Protein AF-A0A1I0Y9H2-F1 (afdb_monomer)

Organism: NCBI:txid498292

Secondary structure (DSSP, 8-state):
-HHHHHHHHHHS-S-SS-S-TTSSSSSTT--EE-TT--EE-GGGGBTTTT--STTPPPP---TT-SEEEEE-TTSSS--TT-HHHHHHHHHHHHHHHHHHHHEE-GGGSTT----EEEEEEEGGG-SSS--TTTTTS--EEEEE-B--PPP--SS-BPEE--HHHHHHHHSS-TTTT-TTS----S---SS---B-SEEEEE--S-TT--EE--TTSPPPTTSEEHHHHHHHHHHHHTT-S--B-TTSSBSSTTT--EETTGGGEE-TTS-BSEEE-STT-TTSSEEE-TTS-GGGSSTT--SGGGB-SS------GGG--EEESSSEEEB---SSB-TTTTTTSB-STTSSSS-----TTS-TTBS---TT----S--HHHHHHHHHHT-EE-SEES-GGGT--EE-----B----B----BSB-TTT-SBSSEEETTS-EEE--TTSSSB--TT-TT--TTTGGGEEEEEEEE---B-TT-TT-B-SPPPEES-S-EETT--EEEE-SS-EEEEEEEEEEETTT--B---EEEEEEEE--TT------TT-SSTTTT---BSS---SSS-GGGBTTEEE-TT---EEEETT-SSTTS-SSB-SS-B-PPGGG--SEEEEEEEEEEEEE-TTS-EEEEE-EEEEE-SSPPPTT-EEEEEEEEEE-GGG-SEEE--EEEEESSPPPTTS-SS----S-GGGEEE-SS-------SSSSS-S-EEEEEEEE--SS----EEEEES-SS--EEE-PPPP--SSS----GGGS-TTTTTEEEEEEEEEEEEE-PPPEE---SEEETT-EES-GGGGEES--SSEEEEETTEEEETTEEEEEHHHH-SEEEEEEEEE-STT-EEEEEEEEEE----BPPP-PPP--EETT---PPPPSB-TTS-BEEESS---SSS-EEEEEEEPTTS-B--EEEEE-EEPPBPP--PPPPPEETT---PPPPSB-TTS-BEEESS---SSS-EEEEEEEPTTS-B--EEEEE-EE-TT-TTT----B--EEE-SPB-SSPEEEEBSSEEEE-TT-EEPTT--EEEEESSEEEPPTT-EE-TT--EEEEE---------------------EEES-SBSSEEEEE-SSS-EEEEEEEETTS-EEEEES---BSEEEEE-TTSPSEEEEEEEEETTS-EEEEEEEE-

Sequence (1172 aa):
MKNLYIFLLLLIGVVGFGQNTKEIDSIKTNTLFDHYGNKYNPADIKINKNVNSANNRGALLCSTSMFNLYFDAGSGMEILGNTTHDARREVVCQVFQDLTNFINSPLKNPSNTAKVNIWIRNINNVTGFPTPAETSNVLGLASSFYSIAGSPYNFTGPIADGEIWKTINSGRDSYTSTLYLASPEIDGSILESGFYHGMMAFNFDNLSNNWHTNLGTNAPLDSLDLYSVVLHEVTHALGFVSLINHDGTSKLTGKRAYSRYDRFLKDTNDNFLIDDNDHSCSMYNYKFNINSNVNSLHPGCGLPNGVFNGNTDHTICGNAIQYVGRSTVPVYTPVCYENGSSLSHFEDEVYPTCNPANNNNYFVMSNAIGSASTKRFLKTEERNVLLDIGYSVNMTYGNAAQNSYIDYNSTFVNNNIVAGINDGLNSVNQTFDFSGDLNQNILITGILLNDFTNLNSSDFNTNDIQNLRFECLEELVNYNYNNLNDYVGTAGVLSTTSGDSNTNITYQSNSPGMHLLRYVPYNFITQQRGNLTYIYVHVNDNTNCAIVPPNNNLVYNGDFEQYSLVPSNLSQINRACGWKQVGFASPDYFHNQAPISRVDIPCNELGYQDVKNGIGNSYAGMMNISEYYTFYYGGLLPYDETISTKLVTSLLPNTTYQLCFDVSLAEGASLFAMKFQAYLSQSEIPATYSVGNIPITNPSMLFTNSSFSTTADDGSDLTNGWERVSFTFTTGAISGEQYLYIGGLKDVQYIQRTPGASLPGCSNVNYNVSGPNFNKAAYYYVDNVSLIPYTQPILNLPNQVCSTTIISNLNNYLVPAMSDGTFSGQGVVNNGGVYSFDATIAGIGSHTISYSNNSGCGTLVSDVITVVNATGVIPEFDGYGIICSGETLPPLPTTSNNGITGLWDLELSNTITQTYTFTPTDGQCATPYTMTIIVDPKVVPTFTPIVPICFEGVLNPLPTTSNNGITGTWLTALNNTATTTYTFAPSIGFCATNATITIEVLLENDPACNNSCVGDLTLSDPEFATPVTHQVQDWILTNDTYTVSSGQDVNMTAGNFIHLKPNSHIKSGSVFLAKIQSCVTAKIAVQEAEYIQNNGVVVYPNPTNELVTI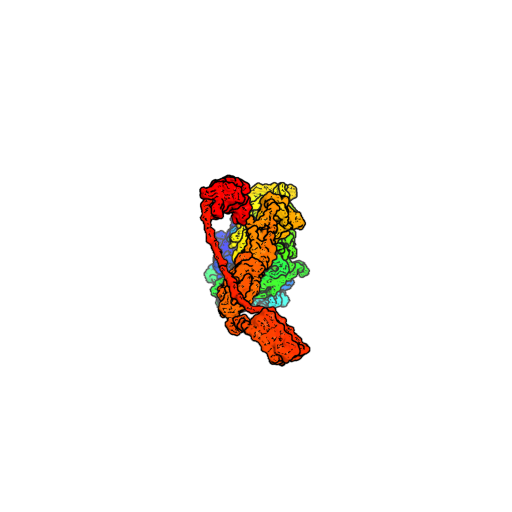SSENAMIRSMIISSMEGKTVYESNIINAKSHQLNISNYKVGMYMLVVKTADGKITYQKLIKN

Foldseek 3Di:
DVVVVVVVCVVVPDDPPPPDPPFPVQFPLQWKAWLLQDTDGQLRQKQCNPVPDPPFDDFDPLDLFLATEHEDPVQQQRDDPDVRNVLLVVLLSQLRVLVRQWFDFLSNDPVQPHGAYEYRYAPVPDPPPDDPVLLQPDFKAKTFIWRDTFDLDDFKAFAIDQQNQQCRHLVHRQCFQPLPQLDPPDDPDDDDGDGHRMYMHGHPVNPQAAADRALQDFFDQSHFDSNLVSNQRVLVHLQLFWQQDLQRAGSNPRRRYTHLQQQQKAWLVRHRQWDDPDPQAPGIGIGGDVVPPSCLLQVQQPDVSQADSDDPLDDDLSSFIWRHFPDTFGADRYNGHHSRGGRSATRQQQPPHHDGDSRQQAASRHPDGHGSNRRLEGDPVSVRSSLSSFTFTDQWGGDPSRVNIDGVVDDGDNGHQFAAHAAQADSQQRHGPWEDAAQDWTKDAQRRVSGGGPPDDPPDDPCQLQQKKKAQWFWDAGADSVDSVPGDADGWDWPDRMTGNVDIITTHGNDFAKIKIWIWMAGNPNRHIHDIYIYIHGYDQCVQVDQDAPDQFQDRCQQLQGFSDADADFQPQSRRHQKDWAAPFRKGKAFCVHPDQQRHPQFHQQAGFHRAVNDGTMFIKWKWFAFFFQDPHGDGDTAKIKMKGFTPFWDDAQFKKKWKWKKAWGLLQQQKFWWKKKAFALDDFRSSDDGAATDPPDVLRIDTAPDTQHFHDQVPDPRRRIDMDMDMDTHHNDTGTTMMMIIRYHPMDMDGDDGHDHDPDHPYDNLCPDDPRSVGMIMMIMRLIGMHGDDQKAQADDQEAELADKAFASLVRIVVRDQQKDKDKFQWDDDPSGIMGHSPRNDAAKMKMWIWGDHRNIDTYIDIYGYDHLPADEFAADADEEEEAPDDDDDDDQAGPVGFGFDKDDDDHQHAWDKIKTDTDPRPSYDIDIYIYHYHYAAEFAADADAAAEAVGADADDDQAGPVGFGFDWPDDDDQHAWDKIKTDTDPPRSYDIDIYIHGYHYCPDPVNDDDAAAEEEAEDEADDAEEEHGHEAEYHYDLCHEYDAQHEYEYEYQHYYDYDHNNYDDHNYHYHYDHDHDDDDDDDDDDDDDDDADAKDKPPAADQWKIKIFGDPFFWQKKFKAAPVRHTPDIDRGPRGRMDMDTCNVPDFAKIWMWTAGPVGGIHIDIGGHD

pLDDT: mean 77.82, std 16.36, range [23.02, 96.88]

Solvent-accessible surface area (backbone atoms only — not comparable to full-atom values): 64725 Å² total; per-residue (Å²): 122,77,74,58,60,61,54,57,55,62,77,72,53,86,60,99,70,75,61,77,91,69,52,61,84,55,68,53,45,72,46,33,25,39,64,82,30,40,80,36,46,72,72,77,44,32,72,65,79,75,81,82,55,103,75,77,70,78,72,64,76,53,77,93,38,42,50,45,54,38,62,35,87,78,31,65,46,51,50,86,90,35,73,67,17,45,38,48,44,52,35,53,38,47,52,49,39,28,47,40,70,18,46,60,40,44,34,71,42,91,87,42,85,40,54,45,29,35,39,33,28,28,46,92,74,52,76,81,65,76,56,85,80,61,60,69,82,47,64,62,48,33,28,19,28,31,71,52,58,62,46,76,51,95,76,29,10,37,54,47,56,30,33,37,46,45,20,46,47,33,31,42,49,62,68,50,34,41,90,85,73,64,71,78,72,88,64,94,68,82,87,85,80,57,57,48,22,25,38,36,25,36,44,74,81,49,81,84,62,44,73,32,55,58,52,74,53,79,32,54,76,84,16,36,27,46,51,21,51,54,52,32,28,50,41,30,23,63,45,54,36,41,20,62,38,69,80,48,45,34,29,40,74,83,32,45,26,34,24,61,45,36,67,31,29,21,43,78,84,75,44,45,43,45,36,79,56,63,93,82,34,97,56,40,45,30,27,57,23,79,83,52,54,52,56,58,51,15,56,79,38,89,47,80,86,27,50,41,100,66,83,84,91,56,54,58,58,92,51,27,30,30,36,58,64,88,40,78,46,48,23,27,28,28,41,34,22,24,93,92,37,46,66,41,15,41,34,30,42,40,50,100,50,77,62,84,68,84,37,52,67,67,56,40,50,28,82,50,81,48,56,27,43,66,35,46,52,76,45,75,56,59,52,29,50,45,45,66,61,35,48,20,42,55,38,48,38,53,40,75,80,43,70,18,51,47,74,70,88,47,79,71,48,86,50,52,56,34,18,45,59,37,33,32,35,41,76,77,33,74,44,60,75,23,56,42,45,53,68,35,78,26,68,43,71,62,92,53,78,71,22,54,30,66,86,82,51,98,78,69,53,82,64,58,61,75,32,35,31,41,39,56,42,46,71,65,60,53,65,42,92,91,38,94,84,53,74,71,70,75,78,55,50,61,75,56,40,58,47,45,70,83,52,74,38,35,40,29,32,86,58,55,44,60,44,48,32,34,32,34,39,28,32,72,85,79,69,41,64,25,39,78,24,41,36,39,35,39,26,39,63,48,85,60,40,73,94,68,63,59,89,76,32,28,37,49,53,28,52,36,73,38,35,50,50,82,38,79,50,78,52,32,27,66,26,27,32,70,35,32,58,47,34,75,26,59,26,25,28,32,22,59,74,28,90,41,69,60,26,21,53,38,40,17,45,52,32,69,55,62,47,69,94,77,51,80,54,36,31,37,33,31,54,30,37,78,59,55,44,74,49,103,73,74,53,75,42,45,40,17,18,28,48,32,35,58,36,78,56,54,46,57,49,68,36,40,33,34,41,21,32,32,34,28,30,23,33,24,27,23,42,30,31,37,29,52,27,38,39,54,29,66,61,83,82,68,40,53,38,63,39,23,59,56,89,75,86,55,69,89,43,52,47,66,48,94,56,63,60,70,42,43,48,62,84,82,67,101,71,70,27,64,42,78,50,76,47,76,52,65,40,44,88,73,54,48,36,29,29,43,37,43,30,40,42,61,91,66,49,68,46,80,53,79,54,43,61,86,64,95,80,52,86,59,58,55,37,73,77,72,49,96,80,46,70,47,28,26,27,34,39,40,35,49,33,24,35,31,80,45,74,84,63,41,55,60,66,62,61,43,37,29,38,77,41,65,47,78,49,53,55,81,32,29,43,73,66,70,90,75,56,47,75,45,44,72,24,52,45,77,60,95,85,44,38,24,36,32,24,66,70,44,38,79,45,76,36,63,38,33,43,41,30,73,66,66,71,47,48,80,41,67,37,61,38,28,25,37,82,59,73,64,43,72,63,39,73,87,80,68,67,80,42,40,45,71,50,93,75,81,82,81,77,51,52,27,84,77,70,50,43,36,48,68,76,65,86,91,67,43,65,52,60,47,74,41,41,38,41,54,46,88,58,68,47,49,46,71,37,78,51,65,42,44,35,45,74,71,41,74,55,40,74,85,88,62,76,71,38,41,50,75,36,92,78,66,81,77,77,50,51,28,81,77,69,48,43,37,47,67,80,52,82,94,68,38,76,47,62,43,76,39,42,37,41,53,47,90,91,64,41,54,43,68,32,75,52,64,41,47,38,41,56,78,86,35,70,92,67,57,75,83,78,39,69,65,46,74,43,65,71,60,50,85,60,77,70,47,74,49,66,26,53,39,33,38,36,44,30,64,68,17,32,36,37,65,58,32,35,41,37,40,36,10,39,67,46,75,48,80,36,72,67,46,39,77,33,74,77,39,54,78,45,80,45,72,51,84,90,92,93,93,94,94,77,97,96,93,95,94,94,93,92,80,67,81,71,49,68,45,57,64,63,31,57,39,64,36,32,43,37,30,88,86,43,36,34,29,30,40,38,33,17,40,81,88,64,52,74,76,44,76,47,79,78,66,75,32,44,59,52,76,47,82,47,55,92,51,73,71,45,61,30,42,34,40,38,31,32,70,85,70,50,62,29,80,48,83,43,39,36,89

Mean predicted aligned error: 21.11 Å

Nearest PDB structures (foldseek):
  8gl6-assembly1_D  TM=8.569E-01  e=9.978E-05  Flavobacterium johnsoniae
  8gln-assembly1_D  TM=8.082E-01  e=3.542E-04  Flavobacterium johnsoniae
  5uwv-assembly1_B  TM=6.103E-01  e=9.869E-01  Mycobacteroides abscessus ATCC 19977
  5uwv-assembly3_D  TM=2.972E-01  e=6.352E-01  Mycobacteroides abscessus ATCC 19977
  5uwv-assembly4_E  TM=2.627E-01  e=7.493E-01  Mycobacteroides abscessus ATCC 19977

InterPro domains:
  IPR014755 Copper resistance protein CopC/internalin, immunoglobulin-like [G3DSA:2.60.40.1220] (924-1002)
  IPR026444 Secretion system, C-terminal sorting domain [PF18962] (1099-1171)
  IPR026444 Secretion system, C-terminal sorting domain [TIGR04183] (1099-1172)
  IPR055015 3-coathanger stack domain [NF045639] (1042-1079)

Radius of gyration: 63.35 Å; Cα contacts (8 Å, |Δi|>4): 2720; chains: 1; bounding box: 145×132×160 Å

Structure (mmCIF, N/CA/C/O backbone):
data_AF-A0A1I0Y9H2-F1
#
_entry.id   AF-A0A1I0Y9H2-F1
#
loop_
_atom_site.group_PDB
_atom_site.id
_atom_site.type_symbol
_atom_site.label_atom_id
_atom_site.label_alt_id
_atom_site.label_comp_id
_atom_site.label_asym_id
_atom_site.label_entity_id
_atom_site.label_seq_id
_atom_site.pdbx_PDB_ins_code
_atom_site.Cartn_x
_atom_site.Cartn_y
_atom_site.Cartn_z
_atom_site.occupancy
_atom_site.B_iso_or_equiv
_atom_site.auth_seq_id
_atom_site.auth_comp_id
_atom_site.auth_asym_id
_atom_site.auth_atom_id
_atom_site.pdbx_PDB_model_num
ATOM 1 N N . MET A 1 1 ? -18.258 42.999 -5.591 1.00 30.33 1 MET A N 1
ATOM 2 C CA . MET A 1 1 ? -17.475 42.434 -4.466 1.00 30.33 1 MET A CA 1
ATOM 3 C C . MET A 1 1 ? -18.118 41.233 -3.757 1.00 30.33 1 MET A C 1
ATOM 5 O O . MET A 1 1 ? -17.348 40.418 -3.280 1.00 30.33 1 MET A O 1
ATOM 9 N N . LYS A 1 2 ? -19.451 41.028 -3.704 1.00 24.14 2 LYS A N 1
ATOM 10 C CA . LYS A 1 2 ? -20.002 39.795 -3.079 1.00 24.14 2 LYS A CA 1
ATOM 11 C C . LYS A 1 2 ? -19.794 38.500 -3.890 1.00 24.14 2 LYS A C 1
ATOM 13 O O . LYS A 1 2 ? -19.572 37.459 -3.290 1.00 24.14 2 LYS A O 1
ATOM 18 N N . ASN A 1 3 ? -19.783 38.561 -5.223 1.00 24.56 3 ASN A N 1
ATOM 19 C CA . ASN A 1 3 ? -19.698 37.354 -6.066 1.00 24.56 3 ASN A CA 1
ATOM 20 C C . ASN A 1 3 ? -18.288 36.727 -6.141 1.00 24.56 3 ASN A C 1
ATOM 22 O O . ASN A 1 3 ? -18.166 35.584 -6.559 1.00 24.56 3 ASN A O 1
ATOM 26 N N . LEU A 1 4 ? -17.233 37.445 -5.730 1.00 27.09 4 LEU A N 1
ATOM 27 C CA . LEU A 1 4 ? -15.848 36.954 -5.816 1.00 27.09 4 LEU A CA 1
ATOM 28 C C . LEU A 1 4 ? -15.483 36.010 -4.651 1.00 27.09 4 LEU A C 1
ATOM 30 O O . LEU A 1 4 ? -14.717 35.072 -4.831 1.00 27.09 4 LEU A O 1
ATOM 34 N N . TYR A 1 5 ? -16.088 36.213 -3.475 1.00 25.50 5 TYR A N 1
ATOM 35 C CA . TYR A 1 5 ? -15.866 35.366 -2.293 1.00 25.50 5 TYR A CA 1
ATOM 36 C C . TYR A 1 5 ? -16.458 33.955 -2.426 1.00 25.50 5 TYR A C 1
ATOM 38 O O . TYR A 1 5 ? -15.950 33.024 -1.812 1.00 25.50 5 TYR A O 1
ATOM 46 N N . ILE A 1 6 ? -17.503 33.784 -3.243 1.00 26.69 6 ILE A N 1
ATOM 47 C CA . ILE A 1 6 ? -18.096 32.464 -3.518 1.00 26.69 6 ILE A CA 1
ATOM 48 C C . ILE A 1 6 ? -17.189 31.651 -4.455 1.00 26.69 6 ILE A C 1
ATOM 50 O O . ILE A 1 6 ? -17.055 30.447 -4.272 1.00 26.69 6 ILE A O 1
ATOM 54 N N . PHE A 1 7 ? -16.509 32.306 -5.403 1.00 27.12 7 PHE A N 1
ATOM 55 C CA . PHE A 1 7 ? -15.565 31.645 -6.311 1.00 27.12 7 PHE A CA 1
ATOM 56 C C . PHE A 1 7 ? -14.335 31.089 -5.579 1.00 27.12 7 PHE A C 1
ATOM 58 O O . PHE A 1 7 ? -13.914 29.970 -5.850 1.00 27.12 7 PHE A O 1
ATOM 65 N N . LEU A 1 8 ? -13.785 31.826 -4.606 1.00 27.67 8 LEU A N 1
ATOM 66 C CA . LEU A 1 8 ? -12.583 31.383 -3.888 1.00 27.67 8 LEU A CA 1
ATOM 67 C C . LEU A 1 8 ? -12.854 30.208 -2.927 1.00 27.67 8 LEU A C 1
ATOM 69 O O . LEU A 1 8 ? -12.005 29.336 -2.772 1.00 27.67 8 LEU A O 1
ATOM 73 N N . LEU A 1 9 ? -14.059 30.132 -2.349 1.00 24.97 9 LEU A N 1
ATOM 74 C CA . LEU A 1 9 ? -14.519 28.970 -1.572 1.00 24.97 9 LEU A CA 1
ATOM 75 C C . LEU A 1 9 ? -14.796 27.723 -2.434 1.00 24.97 9 LEU A C 1
ATOM 77 O O . LEU A 1 9 ? -14.899 26.630 -1.888 1.00 24.97 9 LEU A O 1
ATOM 81 N N . LEU A 1 10 ? -14.891 27.874 -3.760 1.00 26.34 10 LEU A N 1
ATOM 82 C CA . LEU A 1 10 ? -15.043 26.773 -4.717 1.00 26.34 10 LEU A CA 1
ATOM 83 C C . LEU A 1 10 ? -13.704 26.238 -5.255 1.00 26.34 10 LEU A C 1
ATOM 85 O O . LEU A 1 10 ? -13.666 25.092 -5.688 1.00 26.34 10 LEU A O 1
ATOM 89 N N . LEU A 1 11 ? -12.607 27.006 -5.184 1.00 30.03 11 LEU A N 1
ATOM 90 C CA . LEU A 1 11 ? -11.254 26.508 -5.503 1.00 30.03 11 LEU A CA 1
ATOM 91 C C . LEU A 1 11 ? -10.551 25.823 -4.317 1.00 30.03 11 LEU A C 1
ATOM 93 O O . LEU A 1 11 ? -9.590 25.096 -4.526 1.00 30.03 11 LEU A O 1
ATOM 97 N N . ILE A 1 12 ? -11.019 26.035 -3.083 1.00 28.78 12 ILE A N 1
ATOM 98 C CA . ILE A 1 12 ? -10.488 25.388 -1.860 1.00 28.78 12 ILE A CA 1
ATOM 99 C C . ILE A 1 12 ? -11.587 24.510 -1.210 1.00 28.78 12 ILE A C 1
ATOM 101 O O . ILE A 1 12 ? -11.584 24.210 -0.016 1.00 28.78 12 ILE A O 1
ATOM 105 N N . GLY A 1 13 ? -12.585 24.119 -2.007 1.00 23.02 13 GLY A N 1
ATOM 106 C CA . GLY A 1 13 ? -13.769 23.386 -1.572 1.00 23.02 13 GLY A CA 1
ATOM 107 C C . GLY A 1 13 ? -13.569 21.872 -1.561 1.00 23.02 13 GLY A C 1
ATOM 108 O O . GLY A 1 13 ? -13.951 21.211 -2.517 1.00 23.02 13 GLY A O 1
ATOM 109 N N . VAL A 1 14 ? -13.026 21.344 -0.459 1.00 31.78 14 VAL A N 1
ATOM 110 C CA . VAL A 1 14 ? -13.197 19.957 0.033 1.00 31.78 14 VAL A CA 1
ATOM 111 C C . VAL A 1 14 ? -13.258 18.864 -1.052 1.00 31.78 14 VAL A C 1
ATOM 113 O O . VAL A 1 14 ? -14.331 18.336 -1.311 1.00 31.78 14 VAL A O 1
ATOM 116 N N . VAL A 1 15 ? -12.113 18.446 -1.610 1.00 30.62 15 VAL A N 1
ATOM 117 C CA . VAL A 1 15 ? -11.895 17.051 -2.066 1.00 30.62 15 VAL A CA 1
ATOM 118 C C . VAL A 1 15 ? -10.402 16.735 -2.265 1.00 30.62 15 VAL A C 1
ATOM 120 O O . VAL A 1 15 ? -9.855 16.916 -3.344 1.00 30.62 15 VAL A O 1
ATOM 123 N N . GLY A 1 16 ? -9.771 16.141 -1.245 1.00 31.62 16 GLY A N 1
ATOM 124 C CA . GLY A 1 16 ? -8.694 15.155 -1.468 1.00 31.62 16 GLY A CA 1
ATOM 125 C C . GLY A 1 16 ? -9.247 13.778 -1.880 1.00 31.62 16 GLY A C 1
ATOM 126 O O . GLY A 1 16 ? -8.521 12.917 -2.354 1.00 31.62 16 GLY A O 1
ATOM 127 N N . PHE A 1 17 ? -10.565 13.595 -1.746 1.00 33.25 17 PHE A N 1
ATOM 128 C CA . PHE A 1 17 ? -11.325 12.404 -2.127 1.00 33.25 17 PHE A CA 1
ATOM 129 C C . PHE A 1 17 ? -12.208 12.696 -3.354 1.00 33.25 17 PHE A C 1
ATOM 131 O O . PHE A 1 17 ? -13.411 12.459 -3.350 1.00 33.25 17 PHE A O 1
ATOM 138 N N . GLY A 1 18 ? -11.604 13.260 -4.408 1.00 28.61 18 GLY A N 1
ATOM 139 C CA . GLY A 1 18 ? -12.262 13.721 -5.647 1.00 28.61 18 GLY A CA 1
ATOM 140 C C . GLY A 1 18 ? -12.758 12.626 -6.601 1.00 28.61 18 GLY A C 1
ATOM 141 O O . GLY A 1 18 ? -12.977 12.897 -7.785 1.00 28.61 18 GLY A O 1
ATOM 142 N N . GLN A 1 19 ? -12.907 11.396 -6.110 1.00 36.88 19 GLN A N 1
ATOM 143 C CA . GLN A 1 19 ? -13.493 10.278 -6.850 1.00 36.88 19 GLN A CA 1
ATOM 144 C C . GLN A 1 19 ? -15.019 10.248 -6.636 1.00 36.88 19 GLN A C 1
ATOM 146 O O . GLN A 1 19 ? -15.549 10.967 -5.789 1.00 36.88 19 GLN A O 1
ATOM 151 N N . ASN A 1 20 ? -15.752 9.498 -7.465 1.00 28.25 20 ASN A N 1
ATOM 152 C CA . ASN A 1 20 ? -17.211 9.637 -7.584 1.00 28.25 20 ASN A CA 1
ATOM 153 C C . ASN A 1 20 ? -17.948 9.526 -6.235 1.00 28.25 20 ASN A C 1
ATOM 155 O O . ASN A 1 20 ? -17.815 8.541 -5.512 1.00 28.25 20 ASN A O 1
ATOM 159 N N . THR A 1 21 ? -18.809 10.503 -5.936 1.00 31.66 21 THR A N 1
ATOM 160 C CA . THR A 1 21 ? -19.547 10.639 -4.665 1.00 31.66 21 THR A CA 1
ATOM 161 C C . THR A 1 21 ? -20.728 9.664 -4.517 1.00 31.66 21 THR A C 1
ATOM 163 O O . THR A 1 21 ? -21.826 10.038 -4.112 1.00 31.66 21 THR A O 1
ATOM 166 N N . LYS A 1 22 ? -20.503 8.382 -4.829 1.00 32.66 22 LYS A N 1
ATOM 167 C CA . LYS A 1 22 ? -21.394 7.260 -4.489 1.00 32.66 22 LYS A CA 1
ATOM 168 C C . LYS A 1 22 ? -20.912 6.438 -3.289 1.00 32.66 22 LYS A C 1
ATOM 170 O O . LYS A 1 22 ? -21.747 5.853 -2.606 1.00 32.66 22 LYS A O 1
ATOM 175 N N . GLU A 1 23 ? -19.608 6.414 -3.009 1.00 34.34 23 GLU A N 1
ATOM 176 C CA . GLU A 1 23 ? -18.981 5.444 -2.088 1.00 34.34 23 GLU A CA 1
ATOM 177 C C . GLU A 1 23 ? -18.262 6.095 -0.883 1.00 34.34 23 GLU A C 1
ATOM 179 O O . GLU A 1 23 ? -17.277 5.575 -0.370 1.00 34.34 23 GLU A O 1
ATOM 184 N N . ILE A 1 24 ? -18.794 7.224 -0.384 1.00 35.00 24 ILE A N 1
ATOM 185 C CA . ILE A 1 24 ? -18.450 7.786 0.947 1.00 35.00 24 ILE A CA 1
ATOM 186 C C . ILE A 1 24 ? -19.711 8.060 1.795 1.00 35.00 24 ILE A C 1
ATOM 188 O O . ILE A 1 24 ? -19.729 7.753 2.985 1.00 35.00 24 ILE A O 1
ATOM 192 N N . ASP A 1 25 ? -20.805 8.553 1.196 1.00 32.34 25 ASP A N 1
ATOM 193 C CA . ASP A 1 25 ? -22.101 8.765 1.885 1.00 32.34 25 ASP A CA 1
ATOM 194 C C . ASP A 1 25 ? -22.814 7.460 2.304 1.00 32.34 25 ASP A C 1
ATOM 196 O O . ASP A 1 25 ? -23.764 7.469 3.099 1.00 32.34 25 ASP A O 1
ATOM 200 N N . SER A 1 26 ? -22.399 6.328 1.736 1.00 34.19 26 SER A N 1
ATOM 201 C CA . SER A 1 26 ? -23.016 5.017 1.928 1.00 34.19 26 SER A CA 1
ATOM 202 C C . SER A 1 26 ? -22.522 4.327 3.209 1.00 34.19 26 SER A C 1
ATOM 204 O O . SER A 1 26 ? -23.343 3.906 4.034 1.00 34.19 26 SER A O 1
ATOM 206 N N . ILE A 1 27 ? -21.204 4.324 3.439 1.00 41.66 27 ILE A N 1
ATOM 207 C CA . ILE A 1 27 ? -20.545 3.741 4.616 1.00 41.66 27 ILE A CA 1
ATOM 208 C C . ILE A 1 27 ? -20.723 4.680 5.820 1.00 41.66 27 ILE A C 1
ATOM 210 O O . ILE A 1 27 ? -19.871 5.485 6.188 1.00 41.66 27 ILE A O 1
ATOM 214 N N . LYS A 1 28 ? -21.896 4.584 6.453 1.00 44.81 28 LYS A N 1
ATOM 215 C CA . LYS A 1 28 ? -22.359 5.467 7.540 1.00 44.81 28 LYS A CA 1
ATOM 216 C C . LYS A 1 28 ? -21.713 5.167 8.901 1.00 44.81 28 LYS A C 1
ATOM 218 O O . LYS A 1 28 ? -22.410 4.953 9.897 1.00 44.81 28 LYS A O 1
ATOM 223 N N . THR A 1 29 ? -20.384 5.182 8.960 1.00 49.53 29 THR A N 1
ATOM 224 C CA . THR A 1 29 ? -19.590 5.293 10.201 1.00 49.53 29 THR A CA 1
ATOM 225 C C . THR A 1 29 ? -19.601 6.710 10.782 1.00 49.53 29 THR A C 1
ATOM 227 O O . THR A 1 29 ? -19.331 6.899 11.960 1.00 49.53 29 THR A O 1
ATOM 230 N N . ASN A 1 30 ? -19.976 7.707 9.977 1.00 51.22 30 ASN A N 1
ATOM 231 C CA . ASN A 1 30 ? -19.752 9.142 10.218 1.00 51.22 30 ASN A CA 1
ATOM 232 C C . ASN A 1 30 ? -20.707 9.764 11.262 1.00 51.22 30 ASN A C 1
ATOM 234 O O . ASN A 1 30 ? -20.853 10.982 11.334 1.00 51.22 30 ASN A O 1
ATOM 238 N N . THR A 1 31 ? -21.393 8.935 12.049 1.00 68.25 31 THR A N 1
ATOM 239 C CA . THR A 1 31 ? -22.280 9.350 13.137 1.00 68.25 31 THR A CA 1
ATOM 240 C C . THR A 1 31 ? -21.875 8.604 14.395 1.00 68.25 31 THR A C 1
ATOM 242 O O . THR A 1 31 ? -22.073 7.392 14.495 1.00 68.25 31 THR A O 1
ATOM 245 N N . LEU A 1 32 ? -21.325 9.356 15.339 1.00 83.12 32 LEU A N 1
ATOM 246 C CA . LEU A 1 32 ? -21.058 8.923 16.701 1.00 83.12 32 LEU A CA 1
ATOM 247 C C . LEU A 1 32 ? -22.337 9.058 17.526 1.00 83.12 32 LEU A C 1
ATOM 249 O O . LEU A 1 32 ? -23.203 9.882 17.217 1.00 83.12 32 LEU A O 1
ATOM 253 N N . PHE A 1 33 ? -22.448 8.257 18.577 1.00 88.06 33 PHE A N 1
ATOM 254 C CA . PHE A 1 33 ? -23.589 8.280 19.488 1.00 88.06 33 PHE A CA 1
ATOM 255 C C . PHE A 1 33 ? -23.117 8.407 20.937 1.00 88.06 33 PHE A C 1
ATOM 257 O O . PHE A 1 33 ? -22.049 7.894 21.261 1.00 88.06 33 PHE A O 1
ATOM 264 N N . ASP A 1 34 ? -23.906 9.039 21.804 1.00 91.19 34 ASP A N 1
ATOM 265 C CA . ASP A 1 34 ? -23.830 8.798 23.254 1.00 91.19 34 ASP A CA 1
ATOM 266 C C . ASP A 1 34 ? -24.684 7.569 23.646 1.00 91.19 34 ASP A C 1
ATOM 268 O O . ASP A 1 34 ? -25.374 6.986 22.802 1.00 91.19 34 ASP A O 1
ATOM 272 N N . HIS A 1 35 ? -24.664 7.151 24.917 1.00 89.12 35 HIS A N 1
ATOM 273 C CA . HIS A 1 35 ? -25.456 5.998 25.372 1.00 89.12 35 HIS A CA 1
ATOM 274 C C . HIS A 1 35 ? -26.970 6.258 25.410 1.00 89.12 35 HIS A C 1
ATOM 276 O O . HIS A 1 35 ? -27.746 5.305 25.485 1.00 89.12 35 HIS A O 1
ATOM 282 N N . TYR A 1 36 ? -27.408 7.518 25.340 1.00 85.69 36 TYR A N 1
ATOM 283 C CA . TYR A 1 36 ? -28.820 7.884 25.197 1.00 85.69 36 TYR A CA 1
ATOM 284 C C . TYR A 1 36 ? -29.304 7.782 23.739 1.00 85.69 36 TYR A C 1
ATOM 286 O O . TYR A 1 36 ? -30.509 7.789 23.494 1.00 85.69 36 TYR A O 1
ATOM 294 N N . GLY A 1 37 ? -28.388 7.647 22.772 1.00 86.25 37 GLY A N 1
ATOM 295 C CA . GLY A 1 37 ? -28.688 7.558 21.343 1.00 86.25 37 GLY A CA 1
ATOM 296 C C . GLY A 1 37 ? -28.624 8.892 20.590 1.00 86.25 37 GLY A C 1
ATOM 297 O O . GLY A 1 37 ? -28.976 8.933 19.404 1.00 86.25 37 GLY A O 1
ATOM 298 N N . ASN A 1 38 ? -28.170 9.970 21.236 1.00 86.00 38 ASN A N 1
ATOM 299 C CA . ASN A 1 38 ? -28.002 11.281 20.613 1.00 86.00 38 ASN A CA 1
ATOM 300 C C . ASN A 1 38 ? -26.871 11.236 19.585 1.00 86.00 38 ASN A C 1
ATOM 302 O O . ASN A 1 38 ? -25.821 10.643 19.824 1.00 86.00 38 ASN A O 1
ATOM 306 N N . LYS A 1 39 ? -27.094 11.859 18.425 1.00 85.88 39 LYS A N 1
ATOM 307 C CA . LYS A 1 39 ? -26.207 11.763 17.259 1.00 85.88 39 LYS A CA 1
ATOM 308 C C . LYS A 1 39 ? -25.243 12.941 17.191 1.00 85.88 39 LYS A C 1
ATOM 310 O O . LYS A 1 39 ? -25.677 14.090 17.169 1.00 85.88 39 LYS A O 1
ATOM 315 N N . TYR A 1 40 ? -23.960 12.630 17.052 1.00 81.06 40 TYR A N 1
ATOM 316 C CA . TYR A 1 40 ? -22.864 13.584 16.913 1.00 81.06 40 TYR A CA 1
ATOM 317 C C . TYR A 1 40 ? -22.126 13.349 15.593 1.00 81.06 40 TYR A C 1
ATOM 319 O O . TYR A 1 40 ? -21.826 12.209 15.227 1.00 81.06 40 TYR A O 1
ATOM 327 N N . ASN A 1 41 ? -21.794 14.425 14.882 1.00 76.75 41 ASN A N 1
ATOM 328 C CA . ASN A 1 41 ? -20.828 14.361 13.786 1.00 76.75 41 ASN A CA 1
ATOM 329 C C . ASN A 1 41 ? -19.413 14.485 14.385 1.00 76.75 41 ASN A C 1
ATOM 331 O O . ASN A 1 41 ? -19.266 15.119 15.433 1.00 76.75 41 ASN A O 1
ATOM 335 N N . PRO A 1 42 ? -18.344 13.991 13.733 1.00 72.00 42 PRO A N 1
ATOM 336 C CA . PRO A 1 42 ? -16.984 14.119 14.268 1.00 72.00 42 PRO A CA 1
ATOM 337 C C . PRO A 1 42 ? -16.572 15.565 14.577 1.00 72.00 42 PRO A C 1
ATOM 339 O O . PRO A 1 42 ? -15.897 15.830 15.567 1.00 72.00 42 PRO A O 1
ATOM 342 N N . ALA A 1 43 ? -17.053 16.529 13.787 1.00 71.38 43 ALA A N 1
ATOM 343 C CA . ALA A 1 43 ? -16.837 17.947 14.054 1.00 71.38 43 ALA A CA 1
ATOM 344 C C . ALA A 1 43 ? -17.416 18.404 15.407 1.00 71.38 43 ALA A C 1
ATOM 346 O O . ALA A 1 43 ? -16.866 19.312 16.015 1.00 71.38 43 ALA A O 1
ATOM 347 N N . ASP A 1 44 ? -18.518 17.823 15.886 1.00 76.25 44 ASP A N 1
ATOM 348 C CA . ASP A 1 44 ? -19.209 18.257 17.111 1.00 76.25 44 ASP A CA 1
ATOM 349 C C . ASP A 1 44 ? -18.494 17.832 18.398 1.00 76.25 44 ASP A C 1
ATOM 351 O O . ASP A 1 44 ? -18.720 18.439 19.440 1.00 76.25 44 ASP A O 1
ATOM 355 N N . ILE A 1 45 ? -17.601 16.842 18.305 1.00 80.06 45 ILE A N 1
ATOM 356 C CA . ILE A 1 45 ? -16.776 16.336 19.410 1.00 80.06 45 ILE A CA 1
ATOM 357 C C . ILE A 1 45 ? -15.273 16.635 19.225 1.00 80.06 45 ILE A C 1
ATOM 359 O O . ILE A 1 45 ? -14.425 16.030 19.883 1.00 80.06 45 ILE A O 1
ATOM 363 N N . LYS A 1 46 ? -14.925 17.558 18.318 1.00 79.12 46 LYS A N 1
ATOM 364 C CA . LYS A 1 46 ? -13.547 18.015 18.097 1.00 79.12 46 LYS A CA 1
ATOM 365 C C . LYS A 1 46 ? -13.158 19.062 19.140 1.00 79.12 46 LYS A C 1
ATOM 367 O O . LYS A 1 46 ? -13.852 20.071 19.280 1.00 79.12 46 LYS A O 1
ATOM 372 N N . ILE A 1 47 ? -12.019 18.869 19.808 1.00 76.38 47 ILE A N 1
ATOM 373 C CA . ILE A 1 47 ? -11.600 19.677 20.970 1.00 76.38 47 ILE A CA 1
ATOM 374 C C . ILE A 1 47 ? -11.530 21.188 20.647 1.00 76.38 47 ILE A C 1
ATOM 376 O O . ILE A 1 47 ? -11.942 22.015 21.461 1.00 76.38 47 ILE A O 1
ATOM 380 N N . ASN A 1 48 ? -11.123 21.561 19.426 1.00 64.06 48 ASN A N 1
ATOM 381 C CA . ASN A 1 48 ? -10.807 22.955 19.072 1.00 64.06 48 ASN A CA 1
ATOM 382 C C . ASN A 1 48 ? -11.952 23.766 18.421 1.00 64.06 48 ASN A C 1
ATOM 384 O O . ASN A 1 48 ? -11.788 24.964 18.184 1.00 64.06 48 ASN A O 1
ATOM 388 N N . LYS A 1 49 ? -13.134 23.180 18.165 1.00 50.94 49 LYS A N 1
ATOM 389 C CA . LYS A 1 49 ? -14.223 23.832 17.390 1.00 50.94 49 LYS A CA 1
ATOM 390 C C . LYS A 1 49 ? -14.735 25.160 17.981 1.00 50.94 49 LYS A C 1
ATOM 392 O O . LYS A 1 49 ? -15.268 25.991 17.248 1.00 50.94 49 LYS A O 1
ATOM 397 N N . ASN A 1 50 ? -14.554 25.380 19.286 1.00 42.03 50 ASN A N 1
ATOM 398 C CA . ASN A 1 50 ? -15.087 26.537 20.019 1.00 42.03 50 ASN A CA 1
ATOM 399 C C . ASN A 1 50 ? -14.023 27.570 20.458 1.00 42.03 50 ASN A C 1
ATOM 401 O O . ASN A 1 50 ? -14.340 28.480 21.230 1.00 42.03 50 ASN A O 1
ATOM 405 N N . VAL A 1 51 ? -12.774 27.485 19.977 1.00 40.22 51 VAL A N 1
ATOM 406 C CA . VAL A 1 51 ? -11.671 28.397 20.369 1.00 40.22 51 VAL A CA 1
ATOM 407 C C . VAL A 1 51 ? -11.740 29.734 19.604 1.00 40.22 51 VAL A C 1
ATOM 409 O O . VAL A 1 51 ? -10.815 30.153 18.920 1.00 40.22 51 VAL A O 1
ATOM 412 N N . ASN A 1 52 ? -12.880 30.424 19.712 1.00 32.47 52 ASN A N 1
ATOM 413 C CA . ASN A 1 52 ? -13.145 31.727 19.083 1.00 32.47 52 ASN A CA 1
ATOM 414 C C . ASN A 1 52 ? -13.644 32.784 20.092 1.00 32.47 52 ASN A C 1
ATOM 416 O O . ASN A 1 52 ? -14.447 33.661 19.776 1.00 32.47 52 ASN A O 1
ATOM 420 N N . SER A 1 53 ? -13.148 32.726 21.333 1.00 34.66 53 SER A N 1
ATOM 421 C CA . SER A 1 53 ? -13.245 33.845 22.278 1.00 34.66 53 SER A CA 1
ATOM 422 C C . SER A 1 53 ? -11.957 33.986 23.094 1.00 34.66 53 SER A C 1
ATOM 424 O O . SER A 1 53 ? -11.432 33.011 23.628 1.00 34.66 53 SER A O 1
ATOM 426 N N . ALA A 1 54 ? -11.442 35.214 23.206 1.00 36.56 54 ALA A N 1
ATOM 427 C CA . ALA A 1 54 ? -10.120 35.522 23.770 1.00 36.56 54 ALA A CA 1
ATOM 428 C C . ALA A 1 54 ? -10.028 35.416 25.314 1.00 36.56 54 ALA A C 1
ATOM 430 O O . ALA A 1 54 ? -9.241 36.124 25.935 1.00 36.56 54 ALA A O 1
ATOM 431 N N . ASN A 1 55 ? -10.860 34.574 25.936 1.00 38.34 55 ASN A N 1
ATOM 432 C CA . ASN A 1 55 ? -10.942 34.377 27.390 1.00 38.34 55 ASN A CA 1
ATOM 433 C C . ASN A 1 55 ? -11.063 32.901 27.822 1.00 38.34 55 ASN A C 1
ATOM 435 O O . ASN A 1 55 ? -10.901 32.621 29.013 1.00 38.34 55 ASN A O 1
ATOM 439 N N . ASN A 1 56 ? -11.342 31.965 26.904 1.00 40.41 56 ASN A N 1
ATOM 440 C CA . ASN A 1 56 ? -11.383 30.541 27.245 1.00 40.41 56 ASN A CA 1
ATOM 441 C C . ASN A 1 56 ? -9.956 30.014 27.436 1.00 40.41 56 ASN A C 1
ATOM 443 O O . ASN A 1 56 ? -9.075 30.237 26.608 1.00 40.41 56 ASN A O 1
ATOM 447 N N . ARG A 1 57 ? -9.725 29.377 28.584 1.00 48.16 57 ARG A N 1
ATOM 448 C CA . ARG A 1 57 ? -8.391 29.024 29.084 1.00 48.16 57 ARG A CA 1
ATOM 449 C C . ARG A 1 57 ? -8.034 27.607 28.632 1.00 48.16 57 ARG A C 1
ATOM 451 O O . ARG A 1 57 ? -8.919 26.763 28.535 1.00 48.16 57 ARG A O 1
ATOM 458 N N . GLY A 1 58 ? -6.749 27.363 28.370 1.00 47.12 58 GLY A N 1
ATOM 459 C CA . GLY A 1 58 ? -6.245 26.028 28.030 1.00 47.12 58 GLY A CA 1
ATOM 460 C C . GLY A 1 58 ? -6.501 25.000 29.138 1.00 47.12 58 GLY A C 1
ATOM 461 O O . GLY A 1 58 ? -6.818 25.366 30.274 1.00 47.12 58 GLY A O 1
ATOM 462 N N . ALA A 1 59 ? -6.371 23.717 28.794 1.00 45.28 59 ALA A N 1
ATOM 463 C CA . ALA A 1 59 ? -6.721 22.602 29.669 1.00 45.28 59 ALA A CA 1
ATOM 464 C C . ALA A 1 59 ? -6.079 22.709 31.064 1.00 45.28 59 ALA A C 1
ATOM 466 O O . ALA A 1 59 ? -4.874 22.933 31.206 1.00 45.28 59 ALA A O 1
ATOM 467 N N . LEU A 1 60 ? -6.878 22.469 32.110 1.00 49.72 60 LEU A N 1
ATOM 468 C CA . LEU A 1 60 ? -6.309 22.115 33.404 1.00 49.72 60 LEU A CA 1
ATOM 469 C C . LEU A 1 60 ? -5.818 20.676 33.331 1.00 49.72 60 LEU A C 1
ATOM 471 O O . LEU A 1 60 ? -6.596 19.728 33.418 1.00 49.72 60 LEU A O 1
ATOM 475 N N . LEU A 1 61 ? -4.502 20.532 33.232 1.00 53.19 61 LEU A N 1
ATOM 476 C CA . LEU A 1 61 ? -3.831 19.260 33.427 1.00 53.19 61 LEU A CA 1
ATOM 477 C C . LEU A 1 61 ? -4.016 18.808 34.885 1.00 53.19 61 LEU A C 1
ATOM 479 O O . LEU A 1 61 ? -3.243 19.190 35.765 1.00 53.19 61 LEU A O 1
ATOM 483 N N . CYS A 1 62 ? -5.024 17.963 35.129 1.00 57.12 62 CYS A N 1
ATOM 484 C CA . CYS A 1 62 ? -5.050 17.045 36.269 1.00 57.12 62 CYS A CA 1
ATOM 485 C C . CYS A 1 62 ? -3.853 16.092 36.112 1.00 57.12 62 CYS A C 1
ATOM 487 O O . CYS A 1 62 ? -3.942 15.053 35.454 1.00 57.12 62 CYS A O 1
ATOM 489 N N . SER A 1 63 ? -2.685 16.513 36.593 1.00 53.44 63 SER A N 1
ATOM 490 C CA . SER A 1 63 ? -1.416 15.892 36.227 1.00 53.44 63 SER A CA 1
ATOM 491 C C . SER A 1 63 ? -1.293 14.461 36.763 1.00 53.44 63 SER A C 1
ATOM 493 O O . SER A 1 63 ? -1.722 14.152 37.869 1.00 53.44 63 SER A O 1
ATOM 495 N N . THR A 1 64 ? -0.658 13.592 35.966 1.00 54.41 64 THR A N 1
ATOM 496 C CA . THR A 1 64 ? -0.428 12.145 36.207 1.00 54.41 64 THR A CA 1
ATOM 497 C C . THR A 1 64 ? -1.601 11.175 35.965 1.00 54.41 64 THR A C 1
ATOM 499 O O . THR A 1 64 ? -1.453 9.975 36.203 1.00 54.41 64 THR A O 1
ATOM 502 N N . SER A 1 65 ? -2.713 11.639 35.387 1.00 70.38 65 SER A N 1
ATOM 503 C CA . SER A 1 65 ? -3.852 10.789 34.993 1.00 70.38 65 SER A CA 1
ATOM 504 C C . SER A 1 65 ? -3.685 10.125 33.594 1.00 70.38 65 SER A C 1
ATOM 506 O O . SER A 1 65 ? -2.821 10.507 32.792 1.00 70.38 65 SER A O 1
ATOM 508 N N . MET A 1 66 ? -4.490 9.096 33.274 1.00 88.25 66 MET A N 1
ATOM 509 C CA . MET A 1 66 ? -4.621 8.541 31.903 1.00 88.25 66 MET A CA 1
ATOM 510 C C . MET A 1 66 ? -5.678 9.259 31.035 1.00 88.25 66 MET A C 1
ATOM 512 O O . MET A 1 66 ? -5.858 8.928 29.863 1.00 88.25 66 MET A O 1
ATOM 516 N N . PHE A 1 67 ? -6.337 10.265 31.607 1.00 88.38 67 PHE A N 1
ATOM 517 C CA . PHE A 1 67 ? -7.389 11.084 31.017 1.00 88.38 67 PHE A CA 1
ATOM 518 C C . PHE A 1 67 ? -6.951 12.553 30.899 1.00 88.38 67 PHE A C 1
ATOM 520 O O . PHE A 1 67 ? -6.307 13.086 31.809 1.00 88.38 67 PHE A O 1
ATOM 527 N N . ASN A 1 68 ? -7.377 13.215 29.825 1.00 86.56 68 ASN A N 1
ATOM 528 C CA . ASN A 1 68 ? -7.309 14.666 29.645 1.00 86.56 68 ASN A CA 1
ATOM 529 C C . ASN A 1 68 ? -8.711 15.252 29.861 1.00 86.56 68 ASN A C 1
ATOM 531 O O . ASN A 1 68 ? -9.668 14.781 29.245 1.00 86.56 68 ASN A O 1
ATOM 535 N N . LEU A 1 69 ? -8.848 16.271 30.716 1.00 86.75 69 LEU A N 1
ATOM 536 C CA . LEU A 1 69 ? -10.148 16.846 31.082 1.00 86.75 69 LEU A CA 1
ATOM 537 C C . LEU A 1 69 ? -10.289 18.278 30.547 1.00 86.75 69 LEU A C 1
ATOM 539 O O . LEU A 1 69 ? -9.480 19.151 30.866 1.00 86.75 69 LEU A O 1
ATOM 543 N N . TYR A 1 70 ? -11.338 18.526 29.762 1.00 85.00 70 TYR A N 1
ATOM 544 C CA . TYR A 1 70 ? -11.573 19.805 29.087 1.00 85.00 70 TYR A CA 1
ATOM 545 C C . TYR A 1 70 ? -12.890 20.421 29.564 1.00 85.00 70 TYR A C 1
ATOM 547 O O . TYR A 1 70 ? -13.937 19.789 29.460 1.00 85.00 70 TYR A O 1
ATOM 555 N N . PHE A 1 71 ? -12.848 21.647 30.087 1.00 84.94 71 PHE A N 1
ATOM 556 C CA . PHE A 1 71 ? -13.981 22.282 30.769 1.00 84.94 71 PHE A CA 1
ATOM 557 C C . PHE A 1 71 ? -14.644 23.349 29.884 1.00 84.94 71 PHE A C 1
ATOM 559 O O . PHE A 1 71 ? -14.046 24.389 29.610 1.00 84.94 71 PHE A O 1
ATOM 566 N N . ASP A 1 72 ? -15.888 23.110 29.465 1.00 82.75 72 ASP A N 1
ATOM 567 C CA . ASP A 1 72 ? -16.692 24.053 28.674 1.00 82.75 72 ASP A CA 1
ATOM 568 C C . ASP A 1 72 ? -17.003 25.339 29.464 1.00 82.75 72 ASP A C 1
ATOM 570 O O . ASP A 1 72 ? -17.136 25.329 30.692 1.00 82.75 72 ASP A O 1
ATOM 574 N N . ALA A 1 73 ? -17.213 26.453 28.759 1.00 80.44 73 ALA A N 1
ATOM 575 C CA . ALA A 1 73 ? -17.734 27.673 29.375 1.00 80.44 73 ALA A CA 1
ATOM 576 C C . ALA A 1 73 ? -19.136 27.429 29.973 1.00 80.44 73 ALA A C 1
ATOM 578 O O . ALA A 1 73 ? -19.988 26.797 29.345 1.00 80.44 73 ALA A O 1
ATOM 579 N N . GLY A 1 74 ? -19.376 27.912 31.193 1.00 83.75 74 GLY A N 1
ATOM 580 C CA . GLY A 1 74 ? -20.584 27.626 31.968 1.00 83.75 74 GLY A CA 1
ATOM 581 C C . GLY A 1 74 ? -20.578 26.276 32.696 1.00 83.75 74 GLY A C 1
ATOM 582 O O . GLY A 1 74 ? -21.545 25.980 33.390 1.00 83.75 74 GLY A O 1
ATOM 583 N N . SER A 1 75 ? -19.524 25.453 32.592 1.00 87.12 75 SER A N 1
ATOM 584 C CA . SER A 1 75 ? -19.429 24.149 33.286 1.00 87.12 75 SER A CA 1
ATOM 585 C C . SER A 1 75 ? -19.355 24.234 34.817 1.00 87.12 75 SER A C 1
ATOM 587 O O . SER A 1 75 ? -19.310 23.201 35.480 1.00 87.12 75 SER A O 1
ATOM 589 N N . GLY A 1 76 ? -19.286 25.436 35.401 1.00 88.88 76 GLY A N 1
ATOM 590 C CA . GLY A 1 76 ? -19.125 25.625 36.845 1.00 88.88 76 GLY A CA 1
ATOM 591 C C . GLY A 1 76 ? -17.746 25.200 37.361 1.00 88.88 76 GLY A C 1
ATOM 592 O O . GLY A 1 76 ? -17.573 25.047 38.574 1.00 88.88 76 GLY A O 1
ATOM 593 N N . MET A 1 77 ? -16.788 25.006 36.444 1.00 87.69 77 MET A N 1
ATOM 594 C CA . MET A 1 77 ? -15.417 24.540 36.674 1.00 87.69 77 MET A CA 1
ATOM 595 C C . MET A 1 77 ? -14.364 25.236 35.788 1.00 87.69 77 MET A C 1
ATOM 597 O O . MET A 1 77 ? -13.177 25.116 36.049 1.00 87.69 77 MET A O 1
ATOM 601 N N . GLU A 1 78 ? -14.750 26.036 34.801 1.00 82.75 78 GLU A N 1
ATOM 602 C CA . GLU A 1 78 ? -13.882 26.657 33.789 1.00 82.75 78 GLU A CA 1
ATOM 603 C C . GLU A 1 78 ? -12.979 27.809 34.287 1.00 82.75 78 GLU A C 1
ATOM 605 O O . GLU A 1 78 ? -11.963 28.135 33.669 1.00 82.75 78 GLU A O 1
ATOM 610 N N . ILE A 1 79 ? -13.331 28.461 35.400 1.00 84.44 79 ILE A N 1
ATOM 611 C CA . ILE A 1 79 ? -12.618 29.648 35.889 1.00 84.44 79 ILE A CA 1
ATOM 612 C C . ILE A 1 79 ? -11.465 29.227 36.810 1.00 84.44 79 ILE A C 1
ATOM 614 O O . ILE A 1 79 ? -11.687 28.799 37.940 1.00 84.44 79 ILE A O 1
ATOM 618 N N . LEU A 1 80 ? -10.223 29.397 36.346 1.00 83.19 80 LEU A N 1
ATOM 619 C CA . LEU A 1 80 ? -9.016 29.329 37.186 1.00 83.19 80 LEU A CA 1
ATOM 620 C C . LEU A 1 80 ? -8.983 30.487 38.201 1.00 83.19 80 LEU A C 1
ATOM 622 O O . LEU A 1 80 ? -9.107 31.651 37.800 1.00 83.19 80 LEU A O 1
ATOM 626 N N . GLY A 1 81 ? -8.741 30.172 39.476 1.00 84.25 81 GLY A N 1
ATOM 627 C CA . GLY A 1 81 ? -8.623 31.144 40.568 1.00 84.25 81 GLY A CA 1
ATOM 628 C C . GLY A 1 81 ? -9.961 31.519 41.213 1.00 84.25 81 GLY A C 1
ATOM 629 O O . GLY A 1 81 ? -10.026 32.487 41.969 1.00 84.25 81 GLY A O 1
ATOM 630 N N . ASN A 1 82 ? -11.036 30.794 40.895 1.00 90.38 82 ASN A N 1
ATOM 631 C CA . ASN A 1 82 ? -12.325 30.912 41.568 1.00 90.38 82 ASN A CA 1
ATOM 632 C C . ASN A 1 82 ? -12.448 29.730 42.528 1.00 90.38 82 ASN A C 1
ATOM 634 O O . ASN A 1 82 ? -12.582 28.599 42.077 1.00 90.38 82 ASN A O 1
ATOM 638 N N . THR A 1 83 ? -12.457 29.990 43.836 1.00 91.94 83 THR A N 1
ATOM 639 C CA . THR A 1 83 ? -12.410 28.958 44.888 1.00 91.94 83 THR A CA 1
ATOM 640 C C . THR A 1 83 ? -13.436 27.834 44.722 1.00 91.94 83 THR A C 1
ATOM 642 O O . THR A 1 83 ? -13.139 26.693 45.059 1.00 91.94 83 THR A O 1
ATOM 645 N N . THR A 1 84 ? -14.622 28.125 44.181 1.00 92.12 84 THR A N 1
ATOM 646 C CA . THR A 1 84 ? -15.674 27.120 43.962 1.00 92.12 84 THR A CA 1
ATOM 647 C C . THR A 1 84 ? -15.397 26.266 42.723 1.00 92.12 84 THR A C 1
ATOM 649 O O . THR A 1 84 ? -15.561 25.050 42.770 1.00 92.12 84 THR A O 1
ATOM 652 N N . HIS A 1 85 ? -14.949 26.875 41.620 1.00 91.25 85 HIS A N 1
ATOM 653 C CA . HIS A 1 85 ? -14.575 26.142 40.402 1.00 91.25 85 HIS A CA 1
ATOM 654 C C . HIS A 1 85 ? -13.291 25.331 40.651 1.00 91.25 85 HIS A C 1
ATOM 656 O O . HIS A 1 85 ? -13.201 24.175 40.247 1.00 91.25 85 HIS A O 1
ATOM 662 N N . ASP A 1 86 ? -12.329 25.915 41.369 1.00 89.31 86 ASP A N 1
ATOM 663 C CA . ASP A 1 86 ? -11.063 25.302 41.764 1.00 89.31 86 ASP A CA 1
ATOM 664 C C . ASP A 1 86 ? -11.297 24.047 42.630 1.00 89.31 86 ASP A C 1
ATOM 666 O O . ASP A 1 86 ? -10.810 22.976 42.274 1.00 89.31 86 ASP A O 1
ATOM 670 N N . ALA A 1 87 ? -12.115 24.135 43.689 1.00 92.94 87 ALA A N 1
ATOM 671 C CA . ALA A 1 87 ? -12.428 22.993 44.557 1.00 92.94 87 ALA A CA 1
ATOM 672 C C . ALA A 1 87 ? -13.255 21.896 43.855 1.00 92.94 87 ALA A C 1
ATOM 674 O O . ALA A 1 87 ? -13.052 20.709 44.104 1.00 92.94 87 ALA A O 1
ATOM 675 N N . ARG A 1 88 ? -14.166 22.261 42.939 1.00 93.38 88 ARG A N 1
ATOM 676 C CA . ARG A 1 88 ? -14.886 21.281 42.103 1.00 93.38 88 ARG A CA 1
ATOM 677 C C . ARG A 1 88 ? -13.930 20.518 41.183 1.00 93.38 88 ARG A C 1
ATOM 679 O O . ARG A 1 88 ? -14.011 19.294 41.109 1.00 93.38 88 ARG A O 1
ATOM 686 N N . ARG A 1 89 ? -12.991 21.218 40.533 1.00 90.44 89 ARG A N 1
ATOM 687 C CA . ARG A 1 89 ? -11.960 20.576 39.703 1.00 90.44 89 ARG A CA 1
ATOM 688 C C . ARG A 1 89 ? -11.030 19.683 40.517 1.00 90.44 89 ARG A C 1
ATOM 690 O O . ARG A 1 89 ? -10.676 18.626 40.019 1.00 90.44 89 ARG A O 1
ATOM 697 N N . GLU A 1 90 ? -10.661 20.064 41.741 1.00 90.81 90 GLU A N 1
ATOM 698 C CA . GLU A 1 90 ? -9.841 19.223 42.628 1.00 90.81 90 GLU A CA 1
ATOM 699 C C . GLU A 1 90 ? -10.505 17.857 42.874 1.00 90.81 90 GLU A C 1
ATOM 701 O O . GLU A 1 90 ? -9.867 16.818 42.694 1.00 90.81 90 GLU A O 1
ATOM 706 N N . VAL A 1 91 ? -11.810 17.846 43.174 1.00 93.38 91 VAL A N 1
ATOM 707 C CA . VAL A 1 91 ? -12.588 16.606 43.334 1.00 93.38 91 VAL A CA 1
ATOM 708 C C . VAL A 1 91 ? -12.609 15.775 42.052 1.00 93.38 91 VAL A C 1
ATOM 710 O O . VAL A 1 91 ? -12.338 14.575 42.099 1.00 93.38 91 VAL A O 1
ATOM 713 N N . VAL A 1 92 ? -12.894 16.397 40.904 1.00 92.81 92 VAL A N 1
ATOM 714 C CA . VAL A 1 92 ? -12.953 15.688 39.616 1.00 92.81 92 VAL A CA 1
ATOM 715 C C . VAL A 1 92 ? -11.582 15.120 39.230 1.00 92.81 92 VAL A C 1
ATOM 717 O O . VAL A 1 92 ? -11.490 13.941 38.888 1.00 92.81 92 VAL A O 1
ATOM 720 N N . CYS A 1 93 ? -10.507 15.906 39.357 1.00 90.06 93 CYS A N 1
ATOM 721 C CA . CYS A 1 93 ? -9.139 15.430 39.159 1.00 90.06 93 CYS A CA 1
ATOM 722 C C . CYS A 1 93 ? -8.835 14.215 40.050 1.00 90.06 93 CYS A C 1
ATOM 724 O O . CYS A 1 93 ? -8.224 13.261 39.571 1.00 90.06 93 CYS A O 1
ATOM 726 N N . GLN A 1 94 ? -9.271 14.217 41.318 1.00 92.25 94 GLN A N 1
ATOM 727 C CA . GLN A 1 94 ? -8.995 13.105 42.226 1.00 92.25 94 GLN A CA 1
ATOM 728 C C . GLN A 1 94 ? -9.723 11.817 41.828 1.00 92.25 94 GLN A C 1
ATOM 730 O O . GLN A 1 94 ? -9.101 10.760 41.857 1.00 92.25 94 GLN A O 1
ATOM 735 N N . VAL A 1 95 ? -10.991 11.877 41.399 1.00 94.44 95 VAL A N 1
ATOM 736 C CA . VAL A 1 95 ? -11.705 10.677 40.916 1.00 94.44 95 VAL A CA 1
ATOM 737 C C . VAL A 1 95 ? -11.001 10.082 39.693 1.00 94.44 95 VAL A C 1
ATOM 739 O O . VAL A 1 95 ? -10.759 8.876 39.645 1.00 94.44 95 VAL A O 1
ATOM 742 N N . PHE A 1 96 ? -10.591 10.917 38.732 1.00 93.12 96 PHE A N 1
ATOM 743 C CA . PHE A 1 96 ? -9.838 10.456 37.561 1.00 93.12 96 PHE A CA 1
ATOM 744 C C . PHE A 1 96 ? -8.425 9.957 37.902 1.00 93.12 96 PHE A C 1
ATOM 746 O O . PHE A 1 96 ? -7.933 9.038 37.240 1.00 93.12 96 PHE A O 1
ATOM 753 N N . GLN A 1 97 ? -7.779 10.478 38.950 1.00 91.56 97 GLN A N 1
ATOM 754 C CA . GLN A 1 97 ? -6.504 9.949 39.439 1.00 91.56 97 GLN A CA 1
ATOM 755 C C . GLN A 1 97 ? -6.675 8.611 40.171 1.00 91.56 97 GLN A C 1
ATOM 757 O O . GLN A 1 97 ? -5.894 7.689 39.941 1.00 91.56 97 GLN A O 1
ATOM 762 N N . ASP A 1 98 ? -7.712 8.462 40.994 1.00 93.62 98 ASP A N 1
ATOM 763 C CA . ASP A 1 98 ? -8.021 7.222 41.711 1.00 93.62 98 ASP A CA 1
ATOM 764 C C . ASP A 1 98 ? -8.424 6.106 40.729 1.00 93.62 98 ASP A C 1
ATOM 766 O O . ASP A 1 98 ? -7.941 4.976 40.843 1.00 93.62 98 ASP A O 1
ATOM 770 N N . LEU A 1 99 ? -9.193 6.434 39.682 1.00 93.81 99 LEU A N 1
ATOM 771 C CA . LEU A 1 99 ? -9.466 5.542 38.548 1.00 93.81 99 LEU A CA 1
ATOM 772 C C . LEU A 1 99 ? -8.213 5.232 37.726 1.00 93.81 99 LEU A C 1
ATOM 774 O O . LEU A 1 99 ? -8.008 4.075 37.360 1.00 93.81 99 LEU A O 1
ATOM 778 N N . THR A 1 100 ? -7.345 6.221 37.479 1.00 91.81 100 THR A N 1
ATOM 779 C CA . THR A 1 100 ? -6.049 5.976 36.827 1.00 91.81 100 THR A CA 1
ATOM 780 C C . THR A 1 100 ? -5.223 4.991 37.649 1.00 91.81 100 THR A C 1
ATOM 782 O O . THR A 1 100 ? -4.651 4.060 37.094 1.00 91.81 100 THR A O 1
ATOM 785 N N . ASN A 1 101 ? -5.178 5.131 38.973 1.00 90.75 101 ASN A N 1
ATOM 786 C CA . ASN A 1 101 ? -4.459 4.206 39.843 1.00 90.75 101 ASN A CA 1
ATOM 787 C C . ASN A 1 101 ? -5.084 2.797 39.794 1.00 90.75 101 ASN A C 1
ATOM 789 O O . ASN A 1 101 ? -4.354 1.812 39.646 1.00 90.75 101 ASN A O 1
ATOM 793 N N . PHE A 1 102 ? -6.415 2.701 39.827 1.00 91.88 102 PHE A N 1
ATOM 794 C CA . PHE A 1 102 ? -7.178 1.450 39.858 1.00 91.88 102 PHE A CA 1
ATOM 795 C C . PHE A 1 102 ? -7.142 0.637 38.554 1.00 91.88 102 PHE A C 1
ATOM 797 O O . PHE A 1 102 ? -6.846 -0.557 38.595 1.00 91.88 102 PHE A O 1
ATOM 804 N N . ILE A 1 103 ? -7.421 1.253 37.403 1.00 91.25 103 ILE A N 1
ATOM 805 C CA . ILE A 1 103 ? -7.512 0.555 36.112 1.00 91.25 103 ILE A CA 1
ATOM 806 C C . ILE A 1 103 ? -6.103 0.307 35.569 1.00 91.25 103 ILE A C 1
ATOM 808 O O . ILE A 1 103 ? -5.311 1.237 35.425 1.00 91.25 103 ILE A O 1
ATOM 812 N N . ASN A 1 104 ? -5.746 -0.941 35.270 1.00 87.19 104 ASN A N 1
ATOM 813 C CA . ASN A 1 104 ? -4.491 -1.252 34.592 1.00 87.19 104 ASN A CA 1
ATOM 814 C C . ASN A 1 104 ? -4.667 -1.131 33.072 1.00 87.19 104 ASN A C 1
ATOM 816 O O . ASN A 1 104 ? -5.593 -1.701 32.507 1.00 87.19 104 ASN A O 1
ATOM 820 N N . SER A 1 105 ? -3.789 -0.365 32.425 1.00 87.56 105 SER A N 1
ATOM 821 C CA . SER A 1 105 ? -3.914 0.039 31.020 1.00 87.56 105 SER A CA 1
ATOM 822 C C . SER A 1 105 ? -2.538 0.402 30.450 1.00 87.56 105 SER A C 1
ATOM 824 O O . SER A 1 105 ? -1.726 0.973 31.190 1.00 87.56 105 SER A O 1
ATOM 826 N N . PRO A 1 106 ? -2.264 0.184 29.148 1.00 84.88 106 PRO A N 1
ATOM 827 C CA . PRO A 1 106 ? -1.008 0.617 28.537 1.00 84.88 106 PRO A CA 1
ATOM 828 C C . PRO A 1 106 ? -0.861 2.152 28.461 1.00 84.88 106 PRO A C 1
ATOM 830 O O . PRO A 1 106 ? 0.249 2.646 28.260 1.00 84.88 106 PRO A O 1
ATOM 833 N N . LEU A 1 107 ? -1.935 2.927 28.693 1.00 85.81 107 LEU A N 1
ATOM 834 C CA . LEU A 1 107 ? -1.906 4.397 28.846 1.00 85.81 107 LEU A CA 1
ATOM 835 C C . LEU A 1 107 ? -1.152 4.877 30.108 1.00 85.81 107 LEU A C 1
ATOM 837 O O . LEU A 1 107 ? -0.926 6.080 30.284 1.00 85.81 107 LEU A O 1
ATOM 841 N N . LYS A 1 108 ? -0.793 3.948 31.010 1.00 83.06 108 LYS A N 1
ATOM 842 C CA . LYS A 1 108 ? 0.043 4.200 32.196 1.00 83.06 108 LYS A CA 1
ATOM 843 C C . LYS A 1 108 ? 1.531 4.333 31.883 1.00 83.06 108 LYS A C 1
ATOM 845 O O . LYS A 1 108 ? 2.265 4.866 32.712 1.00 83.06 108 LYS A O 1
ATOM 850 N N . ASN A 1 109 ? 1.994 3.815 30.746 1.00 79.00 109 ASN A N 1
ATOM 851 C CA . ASN A 1 109 ? 3.413 3.847 30.407 1.00 79.00 109 ASN A CA 1
ATOM 852 C C . ASN A 1 109 ? 3.869 5.302 30.163 1.00 79.00 109 ASN A C 1
ATOM 854 O O . ASN A 1 109 ? 3.275 5.961 29.312 1.00 79.00 109 ASN A O 1
ATOM 858 N N . PRO A 1 110 ? 4.921 5.813 30.834 1.00 76.25 110 PRO A N 1
ATOM 859 C CA . PRO A 1 110 ? 5.435 7.164 30.599 1.00 76.25 110 PRO A CA 1
ATOM 860 C C . PRO A 1 110 ? 5.895 7.462 29.162 1.00 76.25 110 PRO A C 1
ATOM 862 O O . PRO A 1 110 ? 6.008 8.633 28.814 1.00 76.25 110 PRO A O 1
ATOM 865 N N . SER A 1 111 ? 6.164 6.448 28.327 1.00 77.94 111 SER A N 1
ATOM 866 C CA . SER A 1 111 ? 6.441 6.645 26.893 1.00 77.94 111 SER A CA 1
ATOM 867 C C . SER A 1 111 ? 5.189 6.669 26.006 1.00 77.94 111 SER A C 1
ATOM 869 O O . SER A 1 111 ? 5.306 6.934 24.810 1.00 77.94 111 SER A O 1
ATOM 871 N N . ASN A 1 112 ? 4.001 6.406 26.558 1.00 78.81 112 ASN A N 1
ATOM 872 C CA . ASN A 1 112 ? 2.744 6.453 25.822 1.00 78.81 112 ASN A CA 1
ATOM 873 C C . ASN A 1 112 ? 2.128 7.859 25.886 1.00 78.81 112 ASN A C 1
ATOM 875 O O . ASN A 1 112 ? 1.792 8.363 26.960 1.00 78.81 112 ASN A O 1
ATOM 879 N N . THR A 1 113 ? 1.974 8.484 24.720 1.00 78.38 113 THR A N 1
ATOM 880 C CA . THR A 1 113 ? 1.402 9.826 24.561 1.00 78.38 113 THR A CA 1
ATOM 881 C C . THR A 1 113 ? -0.122 9.830 24.422 1.00 78.38 113 THR A C 1
ATOM 883 O O . THR A 1 113 ? -0.725 10.894 24.550 1.00 78.38 113 THR A O 1
ATOM 886 N N . ALA A 1 114 ? -0.762 8.677 24.192 1.00 83.00 114 ALA A N 1
ATOM 887 C CA . ALA A 1 114 ? -2.216 8.582 24.097 1.00 83.00 114 ALA A CA 1
ATOM 888 C C . ALA A 1 114 ? -2.892 8.800 25.464 1.00 83.00 114 ALA A C 1
ATOM 890 O O . ALA A 1 114 ? -2.373 8.401 26.513 1.00 83.00 114 ALA A O 1
ATOM 891 N N . LYS A 1 115 ? -4.074 9.428 25.446 1.00 86.50 115 LYS A N 1
ATOM 892 C CA . LYS A 1 115 ? -4.908 9.731 26.620 1.00 86.50 115 LYS A CA 1
ATOM 893 C C . LYS A 1 115 ? -6.384 9.724 26.239 1.00 86.50 115 LYS A C 1
ATOM 895 O O . LYS A 1 115 ? -6.740 10.025 25.105 1.00 86.50 115 LYS A O 1
ATOM 900 N N . VAL A 1 116 ? -7.246 9.430 27.208 1.00 91.06 116 VAL A N 1
ATOM 901 C CA . VAL A 1 116 ? -8.702 9.509 27.032 1.00 91.06 116 VAL A CA 1
ATOM 902 C C . VAL A 1 116 ? -9.154 10.962 27.197 1.00 91.06 116 VAL A C 1
ATOM 904 O O . VAL A 1 116 ? -9.081 11.509 28.296 1.00 91.06 116 VAL A O 1
ATOM 907 N N . ASN A 1 117 ? -9.643 11.596 26.133 1.00 89.31 117 ASN A N 1
ATOM 908 C CA . ASN A 1 117 ? -10.107 12.987 26.192 1.00 89.31 117 ASN A CA 1
ATOM 909 C C . ASN A 1 117 ? -11.576 13.053 26.647 1.00 89.31 117 ASN A C 1
ATOM 911 O O . ASN A 1 117 ? -12.450 12.509 25.970 1.00 89.31 117 ASN A O 1
ATOM 915 N N . ILE A 1 118 ? -11.862 13.741 27.754 1.00 90.50 118 ILE A N 1
ATOM 916 C CA . ILE A 1 118 ? -13.205 13.864 28.344 1.00 90.50 118 ILE A CA 1
ATOM 917 C C . ILE A 1 118 ? -13.705 15.311 28.255 1.00 90.50 118 ILE A C 1
ATOM 919 O O . ILE A 1 118 ? -13.046 16.241 28.728 1.00 90.50 118 ILE A O 1
ATOM 923 N N . TRP A 1 119 ? -14.899 15.491 27.688 1.00 90.25 119 TRP A N 1
ATOM 924 C CA . TRP A 1 119 ? -15.568 16.790 27.570 1.00 90.25 119 TRP A CA 1
ATOM 925 C C . TRP A 1 119 ? -16.445 17.069 28.793 1.00 90.25 119 TRP A C 1
ATOM 927 O O . TRP A 1 119 ? -17.464 16.412 28.982 1.00 90.25 119 TRP A O 1
ATOM 937 N N . ILE A 1 120 ? -16.076 18.033 29.633 1.00 89.44 120 ILE A N 1
ATOM 938 C CA . ILE A 1 120 ? -16.777 18.350 30.883 1.00 89.44 120 ILE A CA 1
ATOM 939 C C . ILE A 1 120 ? -17.619 19.614 30.711 1.00 89.44 120 ILE A C 1
ATOM 941 O O . ILE A 1 120 ? -17.098 20.685 30.399 1.00 89.44 120 ILE A O 1
ATOM 945 N N . ARG A 1 121 ? -18.935 19.492 30.913 1.00 88.44 121 ARG A N 1
ATOM 946 C CA . ARG A 1 121 ? -19.932 20.472 30.460 1.00 88.44 121 ARG A CA 1
ATOM 947 C C . ARG A 1 121 ? -20.928 20.876 31.549 1.00 88.44 121 ARG A C 1
ATOM 949 O O . ARG A 1 121 ? -21.036 20.252 32.602 1.00 88.44 121 ARG A O 1
ATOM 956 N N . ASN A 1 122 ? -21.697 21.923 31.265 1.00 87.38 122 ASN A N 1
ATOM 957 C CA . ASN A 1 122 ? -22.950 22.190 31.970 1.00 87.38 122 ASN A CA 1
ATOM 958 C C . ASN A 1 122 ? -24.024 21.207 31.475 1.00 87.38 122 ASN A C 1
ATOM 960 O O . ASN A 1 122 ? -24.115 20.983 30.265 1.00 87.38 122 ASN A O 1
ATOM 964 N N . ILE A 1 123 ? -24.845 20.647 32.369 1.00 86.12 123 ILE A N 1
ATOM 965 C CA . ILE A 1 123 ? -25.905 19.698 31.982 1.00 86.12 123 ILE A CA 1
ATOM 966 C C . ILE A 1 123 ? -26.923 20.306 31.002 1.00 86.12 123 ILE A C 1
ATOM 968 O O . ILE A 1 123 ? -27.366 19.632 30.076 1.00 86.12 123 ILE A O 1
ATOM 972 N N . ASN A 1 124 ? -27.198 21.610 31.114 1.00 81.94 124 ASN A N 1
ATOM 973 C CA . ASN A 1 124 ? -28.110 22.344 30.234 1.00 81.94 124 ASN A CA 1
ATOM 974 C C . ASN A 1 124 ? -27.577 22.511 28.792 1.00 81.94 124 ASN A C 1
ATOM 976 O O . ASN A 1 124 ? -28.326 22.916 27.905 1.00 81.94 124 ASN A O 1
ATOM 980 N N . ASN A 1 125 ? -26.300 22.187 28.542 1.00 80.81 125 ASN A N 1
ATOM 981 C CA . ASN A 1 125 ? -25.669 22.240 27.217 1.00 80.81 125 ASN A CA 1
ATOM 982 C C . ASN A 1 125 ? -25.622 20.865 26.511 1.00 80.81 125 ASN A C 1
ATOM 984 O O . ASN A 1 125 ? -25.048 20.760 25.420 1.00 80.81 125 ASN A O 1
ATOM 988 N N . VAL A 1 126 ? -26.172 19.806 27.119 1.00 78.88 126 VAL A N 1
ATOM 989 C CA . VAL A 1 126 ? -26.202 18.448 26.550 1.00 78.88 126 VAL A CA 1
ATOM 990 C C . VAL A 1 126 ? -27.400 18.305 25.609 1.00 78.88 126 VAL A C 1
ATOM 992 O O . VAL A 1 126 ? -28.547 18.537 25.976 1.00 78.88 126 VAL A O 1
ATOM 995 N N . THR A 1 127 ? -27.132 17.941 24.359 1.00 69.12 127 THR A N 1
ATOM 996 C CA . THR A 1 127 ? -28.132 17.870 23.288 1.00 69.12 127 THR A CA 1
ATOM 997 C C . THR A 1 127 ? -28.947 16.583 23.345 1.00 69.12 127 THR A C 1
ATOM 999 O O . THR A 1 127 ? -28.380 15.510 23.182 1.00 69.12 127 THR A O 1
ATOM 1002 N N . GLY A 1 128 ? -30.271 16.695 23.472 1.00 62.47 128 GLY A N 1
ATOM 1003 C CA . GLY A 1 128 ? -31.208 15.572 23.317 1.00 62.47 128 GLY A CA 1
ATOM 1004 C C . GLY A 1 128 ? -31.520 14.787 24.596 1.00 62.47 128 GLY A C 1
ATOM 1005 O O . GLY A 1 128 ? -32.473 14.010 24.606 1.00 62.47 128 GLY A O 1
ATOM 1006 N N . PHE A 1 129 ? -30.816 15.061 25.699 1.00 62.09 129 PHE A N 1
ATOM 1007 C CA . PHE A 1 129 ? -31.327 14.755 27.040 1.00 62.09 129 PHE A CA 1
ATOM 1008 C C . PHE A 1 129 ? -32.468 15.751 27.398 1.00 62.09 129 PHE A C 1
ATOM 1010 O O . PHE A 1 129 ? -32.509 16.837 26.809 1.00 62.09 129 PHE A O 1
ATOM 1017 N N . PRO A 1 130 ? -33.469 15.377 28.227 1.00 57.78 130 PRO A N 1
ATOM 1018 C CA . PRO A 1 130 ? -34.851 15.803 27.978 1.00 57.78 130 PRO A CA 1
ATOM 1019 C C . PRO A 1 130 ? -35.276 17.110 28.686 1.00 57.78 130 PRO A C 1
ATOM 1021 O O . PRO A 1 130 ? -34.475 18.016 28.907 1.00 57.78 130 PRO A O 1
ATOM 1024 N N . THR A 1 131 ? -36.583 17.296 28.903 1.00 53.47 131 THR A N 1
ATOM 1025 C CA . THR A 1 131 ? -37.204 18.621 29.063 1.00 53.47 131 THR A CA 1
ATOM 1026 C C . THR A 1 131 ? -36.835 19.327 30.382 1.00 53.47 131 THR A C 1
ATOM 1028 O O . THR A 1 131 ? -36.401 18.674 31.330 1.00 53.47 131 THR A O 1
ATOM 1031 N N . PRO A 1 132 ? -37.075 20.652 30.522 1.00 49.94 132 PRO A N 1
ATOM 1032 C CA . PRO A 1 132 ? -36.767 21.397 31.754 1.00 49.94 132 PRO A CA 1
ATOM 1033 C C . PRO A 1 132 ? -37.472 20.922 33.039 1.00 49.94 132 PRO A C 1
ATOM 1035 O O . PRO A 1 132 ? -37.169 21.427 34.117 1.00 49.94 132 PRO A O 1
ATOM 1038 N N . ALA A 1 133 ? -38.427 19.990 32.950 1.00 48.25 133 ALA A N 1
ATOM 1039 C CA . ALA A 1 133 ? -38.992 19.316 34.119 1.00 48.25 133 ALA A CA 1
ATOM 1040 C C . ALA A 1 133 ? -38.078 18.185 34.632 1.00 48.25 133 ALA A C 1
ATOM 1042 O O . ALA A 1 133 ? -38.021 17.929 35.833 1.00 48.25 133 ALA A O 1
ATOM 1043 N N . GLU A 1 134 ? -37.334 17.543 33.733 1.00 56.09 134 GLU A N 1
ATOM 1044 C CA . GLU A 1 134 ? -36.531 16.342 33.977 1.00 56.09 134 GLU A CA 1
ATOM 1045 C C . GLU A 1 134 ? -35.093 16.691 34.393 1.00 56.09 134 GLU A C 1
ATOM 1047 O O . GLU A 1 134 ? -34.518 16.010 35.237 1.00 56.09 134 GLU A O 1
ATOM 1052 N N . THR A 1 135 ? -34.535 17.808 33.910 1.00 56.53 135 THR A N 1
ATOM 1053 C CA . THR A 1 135 ? -33.205 18.303 34.328 1.00 56.53 135 THR A CA 1
ATOM 1054 C C . THR A 1 135 ? -33.166 18.872 35.753 1.00 56.53 135 THR A C 1
ATOM 1056 O O . THR A 1 135 ? -32.087 19.141 36.277 1.00 56.53 135 THR A O 1
ATOM 1059 N N . SER A 1 136 ? -34.319 19.055 36.405 1.00 59.69 136 SER A N 1
ATOM 1060 C CA . SER A 1 136 ? -34.415 19.673 37.736 1.00 59.69 136 SER A CA 1
ATOM 1061 C C . SER A 1 136 ? -33.760 18.836 38.846 1.00 59.69 136 SER A C 1
ATOM 1063 O O . SER A 1 136 ? -33.056 19.387 39.693 1.00 59.69 136 SER A O 1
ATOM 1065 N N . ASN A 1 137 ? -33.938 17.512 38.800 1.00 68.25 137 ASN A N 1
ATOM 1066 C CA . ASN A 1 137 ? -33.516 16.578 39.852 1.00 68.25 137 ASN A CA 1
ATOM 1067 C C . ASN A 1 137 ? -32.248 15.776 39.503 1.00 68.25 137 ASN A C 1
ATOM 1069 O O . ASN A 1 137 ? -31.742 15.038 40.345 1.00 68.25 137 ASN A O 1
ATOM 1073 N N . VAL A 1 138 ? -31.734 15.893 38.276 1.00 80.12 138 VAL A N 1
ATOM 1074 C CA . VAL A 1 138 ? -30.533 15.172 37.830 1.00 80.12 138 VAL A CA 1
ATOM 1075 C C . VAL A 1 138 ? -29.280 15.896 38.329 1.00 80.12 138 VAL A C 1
ATOM 1077 O O . VAL A 1 138 ? -29.156 17.110 38.156 1.00 80.12 138 VAL A O 1
ATOM 1080 N N . LEU A 1 139 ? -28.353 15.164 38.956 1.00 87.38 139 LEU A N 1
ATOM 1081 C CA . LEU A 1 139 ? -27.123 15.720 39.540 1.00 87.38 139 LEU A CA 1
ATOM 1082 C C . LEU A 1 139 ? -25.982 15.815 38.516 1.00 87.38 139 LEU A C 1
ATOM 1084 O O . LEU A 1 139 ? -25.271 16.825 38.474 1.00 87.38 139 LEU A O 1
ATOM 1088 N N . GLY A 1 140 ? -25.852 14.802 37.661 1.00 89.75 140 GLY A N 1
ATOM 1089 C CA . GLY A 1 140 ? -24.933 14.768 36.535 1.00 89.75 140 GLY A CA 1
ATOM 1090 C C . GLY A 1 140 ? -25.392 13.802 35.441 1.00 89.75 140 GLY A C 1
ATOM 1091 O O . GLY A 1 140 ? -26.500 13.275 35.478 1.00 89.75 140 GLY A O 1
ATOM 1092 N N . LEU A 1 141 ? -24.548 13.651 34.426 1.00 89.81 141 LEU A N 1
ATOM 1093 C CA . LEU A 1 141 ? -24.564 12.550 33.463 1.00 89.81 141 LEU A CA 1
ATOM 1094 C C . LEU A 1 141 ? -23.139 12.346 32.940 1.00 89.81 141 LEU A C 1
ATOM 1096 O O . LEU A 1 141 ? -22.376 13.314 32.855 1.00 89.81 141 LEU A O 1
ATOM 1100 N N . ALA A 1 142 ? -22.778 11.141 32.504 1.00 93.38 142 ALA A N 1
ATOM 1101 C CA . ALA A 1 142 ? -21.614 10.949 31.639 1.00 93.38 142 ALA A CA 1
ATOM 1102 C C . ALA A 1 142 ? -21.746 9.736 30.715 1.00 93.38 142 ALA A C 1
ATOM 1104 O O . ALA A 1 142 ? -22.357 8.735 31.064 1.00 93.38 142 ALA A O 1
ATOM 1105 N N . SER A 1 143 ? -21.135 9.835 29.535 1.00 93.81 143 SER A N 1
ATOM 1106 C CA . SER A 1 143 ? -21.214 8.841 28.463 1.00 93.81 143 SER A CA 1
ATOM 1107 C C . SER A 1 143 ? -19.871 8.720 27.755 1.00 93.81 143 SER A C 1
ATOM 1109 O O . SER A 1 143 ? -19.224 9.733 27.483 1.00 93.81 143 SER A O 1
ATOM 1111 N N . SER A 1 144 ? -19.490 7.508 27.349 1.00 95.69 144 SER A N 1
ATOM 1112 C CA . SER A 1 144 ? -18.572 7.357 26.213 1.00 95.69 144 SER A CA 1
ATOM 1113 C C . SER A 1 144 ? -19.298 7.748 24.927 1.00 95.69 144 SER A C 1
ATOM 1115 O O . SER A 1 144 ? -20.515 7.592 24.834 1.00 95.69 144 SER A O 1
ATOM 1117 N N . PHE A 1 145 ? -18.572 8.198 23.910 1.00 93.31 145 PHE A N 1
ATOM 1118 C CA . PHE A 1 145 ? -19.077 8.122 22.543 1.00 93.31 145 PHE A CA 1
ATOM 1119 C C . PHE A 1 145 ? -18.906 6.697 22.002 1.00 93.31 145 PHE A C 1
ATOM 1121 O O . PHE A 1 145 ? -18.065 5.942 22.498 1.00 93.31 145 PHE A O 1
ATOM 1128 N N . TYR A 1 146 ? -19.714 6.336 21.007 1.00 90.50 146 TYR A N 1
ATOM 1129 C CA . TYR A 1 146 ? -19.736 5.026 20.356 1.00 90.50 146 TYR A CA 1
ATOM 1130 C C . TYR A 1 146 ? -19.653 5.191 18.833 1.00 90.50 146 TYR A C 1
ATOM 1132 O O . TYR A 1 146 ? -20.581 5.710 18.205 1.00 90.50 146 TYR A O 1
ATOM 1140 N N . SER A 1 147 ? -18.559 4.719 18.233 1.00 83.75 147 SER A N 1
ATOM 1141 C CA . SER A 1 147 ? -18.381 4.584 16.784 1.00 83.75 147 SER A CA 1
ATOM 1142 C C . SER A 1 147 ? -18.677 3.151 16.341 1.00 83.75 147 SER A C 1
ATOM 1144 O O . SER A 1 147 ? -17.984 2.203 16.733 1.00 83.75 147 SER A O 1
ATOM 1146 N N . ILE A 1 148 ? -19.727 2.991 15.528 1.00 76.75 148 ILE A N 1
ATOM 1147 C CA . ILE A 1 148 ? -20.199 1.705 14.995 1.00 76.75 148 ILE A CA 1
ATOM 1148 C C . ILE A 1 148 ? -20.693 1.913 13.558 1.00 76.75 148 ILE A C 1
ATOM 1150 O O . ILE A 1 148 ? -21.450 2.851 13.295 1.00 76.75 148 ILE A O 1
ATOM 1154 N N . ALA A 1 149 ? -20.336 1.032 12.623 1.00 72.12 149 ALA A N 1
ATOM 1155 C CA . ALA A 1 149 ? -20.930 1.002 11.285 1.00 72.12 149 ALA A CA 1
ATOM 1156 C C . ALA A 1 149 ? -22.432 0.628 11.317 1.00 72.12 149 ALA A C 1
ATOM 1158 O O . ALA A 1 149 ? -22.985 0.267 12.354 1.00 72.12 149 ALA A O 1
ATOM 1159 N N . GLY A 1 150 ? -23.145 0.772 10.195 1.00 61.75 150 GLY A N 1
ATOM 1160 C CA . GLY A 1 150 ? -24.522 0.263 10.093 1.00 61.75 150 GLY A CA 1
ATOM 1161 C C . GLY A 1 150 ? -24.550 -1.271 10.097 1.00 61.75 150 GLY A C 1
ATOM 1162 O O . GLY A 1 150 ? -23.693 -1.889 9.475 1.00 61.75 150 GLY A O 1
ATOM 1163 N N . SER A 1 151 ? -25.525 -1.891 10.772 1.00 57.91 151 SER A N 1
ATOM 1164 C CA . SER A 1 151 ? -25.756 -3.336 10.623 1.00 57.91 151 SER A CA 1
ATOM 1165 C C . SER A 1 151 ? -26.517 -3.598 9.314 1.00 57.91 151 SER A C 1
ATOM 1167 O O . SER A 1 151 ? -27.598 -3.025 9.149 1.00 57.91 151 SER A O 1
ATOM 1169 N N . PRO A 1 152 ? -26.020 -4.459 8.404 1.00 51.69 152 PRO A N 1
ATOM 1170 C CA . PRO A 1 152 ? -26.776 -4.884 7.223 1.00 51.69 152 PRO A CA 1
ATOM 1171 C C . PRO A 1 152 ? -27.950 -5.813 7.584 1.00 51.69 152 PRO A C 1
ATOM 1173 O O . PRO A 1 152 ? -28.867 -6.008 6.789 1.00 51.69 152 PRO A O 1
ATOM 1176 N N . TYR A 1 153 ? -27.946 -6.397 8.788 1.00 58.06 153 TYR A N 1
ATOM 1177 C CA . TYR A 1 153 ? -28.903 -7.423 9.186 1.00 58.06 153 TYR A CA 1
ATOM 1178 C C . TYR A 1 153 ? -30.199 -6.844 9.761 1.00 58.06 153 TYR A C 1
ATOM 1180 O O . TYR A 1 153 ? -30.210 -5.946 10.608 1.00 58.06 153 TYR A O 1
ATOM 1188 N N . ASN A 1 154 ? -31.327 -7.404 9.316 1.00 55.34 154 ASN A N 1
ATOM 1189 C CA . ASN A 1 154 ? -32.662 -6.865 9.592 1.00 55.34 154 ASN A CA 1
ATOM 1190 C C . ASN A 1 154 ? -33.143 -7.011 11.041 1.00 55.34 154 ASN A C 1
ATOM 1192 O O . ASN A 1 154 ? -34.020 -6.256 11.458 1.00 55.34 154 ASN A O 1
ATOM 1196 N N . PHE A 1 155 ? -32.567 -7.939 11.807 1.00 64.06 155 PHE A N 1
ATOM 1197 C CA . PHE A 1 155 ? -33.046 -8.292 13.149 1.00 64.06 155 PHE A CA 1
ATOM 1198 C C . PHE A 1 155 ? -31.935 -8.389 14.203 1.00 64.06 155 PHE A C 1
ATOM 1200 O O . PHE A 1 155 ? -32.232 -8.678 15.357 1.00 64.06 155 PHE A O 1
ATOM 1207 N N . THR A 1 156 ? -30.679 -8.133 13.827 1.00 76.12 156 THR A N 1
ATOM 1208 C CA . THR A 1 156 ? -29.507 -8.320 14.691 1.00 76.12 156 THR A CA 1
ATOM 1209 C C . THR A 1 156 ? -28.464 -7.208 14.514 1.00 76.12 156 THR A C 1
ATOM 1211 O O . THR A 1 156 ? -28.481 -6.453 13.532 1.00 76.12 156 THR A O 1
ATOM 1214 N N . GLY A 1 157 ? -27.540 -7.096 15.468 1.00 78.44 157 GLY A N 1
ATOM 1215 C CA . GLY A 1 157 ? -26.424 -6.153 15.426 1.00 78.44 157 GLY A CA 1
ATOM 1216 C C . GLY A 1 157 ? -25.224 -6.585 16.279 1.00 78.44 157 GLY A C 1
ATOM 1217 O O . GLY A 1 157 ? -25.188 -7.711 16.780 1.00 78.44 157 GLY A O 1
ATOM 1218 N N . PRO A 1 158 ? -24.201 -5.720 16.385 1.00 85.94 158 PRO A N 1
ATOM 1219 C CA . PRO A 1 158 ? -22.974 -6.013 17.113 1.00 85.94 158 PRO A CA 1
ATOM 1220 C C . PRO A 1 158 ? -23.062 -5.651 18.601 1.00 85.94 158 PRO A C 1
ATOM 1222 O O . PRO A 1 158 ? -23.943 -4.905 19.034 1.00 85.94 158 PRO A O 1
ATOM 1225 N N . ILE A 1 159 ? -22.072 -6.099 19.367 1.00 88.88 159 ILE A N 1
ATOM 1226 C CA . ILE A 1 159 ? -21.765 -5.518 20.674 1.00 88.88 159 ILE A CA 1
ATOM 1227 C C . ILE A 1 159 ? -21.066 -4.161 20.485 1.00 88.88 159 ILE A C 1
ATOM 1229 O O . ILE A 1 159 ? -20.140 -4.020 19.686 1.00 88.88 159 ILE A O 1
ATOM 1233 N N . ALA A 1 160 ? -21.556 -3.154 21.202 1.00 89.94 160 ALA A N 1
ATOM 1234 C CA . ALA A 1 160 ? -21.127 -1.767 21.158 1.00 89.94 160 ALA A CA 1
ATOM 1235 C C . ALA A 1 160 ? -20.044 -1.484 22.205 1.00 89.94 160 ALA A C 1
ATOM 1237 O O . ALA A 1 160 ? -20.289 -1.589 23.409 1.00 89.94 160 ALA A O 1
ATOM 1238 N N . ASP A 1 161 ? -18.883 -1.036 21.732 1.00 91.31 161 ASP A N 1
ATOM 1239 C CA . ASP A 1 161 ? -17.792 -0.544 22.568 1.00 91.31 161 ASP A CA 1
ATOM 1240 C C . ASP A 1 161 ? -17.672 0.969 22.474 1.00 91.31 161 ASP A C 1
ATOM 1242 O O . ASP A 1 161 ? -17.660 1.534 21.377 1.00 91.31 161 ASP A O 1
ATOM 1246 N N . GLY A 1 162 ? -17.561 1.609 23.634 1.00 93.12 162 GLY A N 1
ATOM 1247 C CA . GLY A 1 162 ? -17.305 3.037 23.723 1.00 93.12 162 GLY A CA 1
ATOM 1248 C C . GLY A 1 162 ? -15.844 3.368 23.416 1.00 93.12 162 GLY A C 1
ATOM 1249 O O . GLY A 1 162 ? -14.941 2.608 23.769 1.00 93.12 162 GLY A O 1
ATOM 1250 N N . GLU A 1 163 ? -15.593 4.525 22.809 1.00 92.81 163 GLU A N 1
ATOM 1251 C CA . GLU A 1 163 ? -14.243 5.036 22.541 1.00 92.81 163 GLU A CA 1
ATOM 1252 C C . GLU A 1 163 ? -13.377 5.120 23.816 1.00 92.81 163 GLU A C 1
ATOM 1254 O O . GLU A 1 163 ? -12.191 4.798 23.776 1.00 92.81 163 GLU A O 1
ATOM 1259 N N . ILE A 1 164 ? -13.966 5.418 24.985 1.00 95.56 164 ILE A N 1
ATOM 1260 C CA . ILE A 1 164 ? -13.269 5.336 26.285 1.00 95.56 164 ILE A CA 1
ATOM 1261 C C . ILE A 1 164 ? -12.740 3.915 26.547 1.00 95.56 164 ILE A C 1
ATOM 1263 O O . ILE A 1 164 ? -11.575 3.743 26.907 1.00 95.56 164 ILE A O 1
ATOM 1267 N N . TRP A 1 165 ? -13.572 2.886 26.358 1.00 94.44 165 TRP A N 1
ATOM 1268 C CA . TRP A 1 165 ? -13.177 1.487 26.557 1.00 94.44 165 TRP A CA 1
ATOM 1269 C C . TRP A 1 165 ? -12.076 1.082 25.576 1.00 94.44 165 TRP A C 1
ATOM 1271 O O . TRP A 1 165 ? -11.067 0.508 25.995 1.00 94.44 165 TRP A O 1
ATOM 1281 N N . LYS A 1 166 ? -12.235 1.428 24.292 1.00 92.25 166 LYS A N 1
ATOM 1282 C CA . LYS A 1 166 ? -11.269 1.110 23.230 1.00 92.25 166 LYS A CA 1
ATOM 1283 C C . LYS A 1 166 ? -9.896 1.713 23.533 1.00 92.25 166 LYS A C 1
ATOM 1285 O O . LYS A 1 166 ? -8.903 0.985 23.515 1.00 92.25 166 LYS A O 1
ATOM 1290 N N . THR A 1 167 ? -9.834 2.995 23.899 1.00 91.56 167 THR A N 1
ATOM 1291 C CA . THR A 1 167 ? -8.564 3.678 24.197 1.00 91.56 167 THR A CA 1
ATOM 1292 C C . THR A 1 167 ? -7.898 3.172 25.474 1.00 91.56 167 THR A C 1
ATOM 1294 O O . THR A 1 167 ? -6.686 2.951 25.490 1.00 91.56 167 THR A O 1
ATOM 1297 N N . ILE A 1 168 ? -8.665 2.907 26.540 1.00 91.75 168 ILE A N 1
ATOM 1298 C CA . ILE A 1 168 ? -8.105 2.371 27.792 1.00 91.75 168 ILE A CA 1
ATOM 1299 C C . ILE A 1 168 ? -7.535 0.963 27.600 1.00 91.75 168 ILE A C 1
ATOM 1301 O O . ILE A 1 168 ? -6.445 0.687 28.102 1.00 91.75 168 ILE A O 1
ATOM 1305 N N . ASN A 1 169 ? -8.241 0.073 26.899 1.00 89.81 169 ASN A N 1
ATOM 1306 C CA . ASN A 1 169 ? -7.789 -1.310 26.750 1.00 89.81 169 ASN A CA 1
ATOM 1307 C C . ASN A 1 169 ? -6.643 -1.421 25.730 1.00 89.81 169 ASN A C 1
ATOM 1309 O O . ASN A 1 169 ? -5.623 -2.027 26.046 1.00 89.81 169 ASN A O 1
ATOM 1313 N N . SER A 1 170 ? -6.756 -0.794 24.553 1.00 87.31 170 SER A N 1
ATOM 1314 C CA . SER A 1 170 ? -5.713 -0.863 23.511 1.00 87.31 170 SER A CA 1
ATOM 1315 C C . SER A 1 170 ? -4.444 -0.076 23.840 1.00 87.31 170 SER A C 1
ATOM 1317 O O . SER A 1 170 ? -3.357 -0.431 23.387 1.00 87.31 170 SER A O 1
ATOM 1319 N N . GLY A 1 171 ? -4.560 1.003 24.618 1.00 86.38 171 GLY A N 1
ATOM 1320 C CA . GLY A 1 171 ? -3.451 1.918 24.854 1.00 86.38 171 GLY A CA 1
ATOM 1321 C C . GLY A 1 171 ? -3.125 2.845 23.680 1.00 86.38 171 GLY A C 1
ATOM 1322 O O . GLY A 1 171 ? -2.101 3.522 23.736 1.00 86.38 171 GLY A O 1
ATOM 1323 N N . ARG A 1 172 ? -3.962 2.897 22.638 1.00 85.56 172 ARG A N 1
ATOM 1324 C CA . ARG A 1 172 ? -3.902 3.891 21.554 1.00 85.56 172 ARG A CA 1
ATOM 1325 C C . ARG A 1 172 ? -5.187 4.708 21.560 1.00 85.56 172 ARG A C 1
ATOM 1327 O O . ARG A 1 172 ? -6.205 4.225 22.031 1.00 85.56 172 ARG A O 1
ATOM 1334 N N . ASP A 1 173 ? -5.158 5.917 21.013 1.00 85.75 173 ASP A N 1
ATOM 1335 C CA . ASP A 1 173 ? -6.386 6.678 20.762 1.00 85.75 173 ASP A CA 1
ATOM 1336 C C . ASP A 1 173 ? -7.273 5.892 19.768 1.00 85.75 173 ASP A C 1
ATOM 1338 O O . ASP A 1 173 ? -6.795 5.517 18.696 1.00 85.75 173 ASP A O 1
ATOM 1342 N N . SER A 1 174 ? -8.531 5.593 20.107 1.00 85.56 174 SER A N 1
ATOM 1343 C CA . SER A 1 174 ? -9.429 4.755 19.293 1.00 85.56 174 SER A CA 1
ATOM 1344 C C . SER A 1 174 ? -9.845 5.400 17.970 1.00 85.56 174 SER A C 1
ATOM 1346 O O . SER A 1 174 ? -10.343 4.717 17.073 1.00 85.56 174 SER A O 1
ATOM 1348 N N . TYR A 1 175 ? -9.581 6.699 17.823 1.00 79.81 175 TYR A N 1
ATOM 1349 C CA . TYR A 1 175 ? -9.711 7.444 16.579 1.00 79.81 175 TYR A CA 1
ATOM 1350 C C . TYR A 1 175 ? -8.516 7.252 15.622 1.00 79.81 175 TYR A C 1
ATOM 1352 O O . TYR A 1 175 ? -8.589 7.675 14.463 1.00 79.81 175 TYR A O 1
ATOM 1360 N N . THR A 1 176 ? -7.438 6.585 16.061 1.00 75.75 176 THR A N 1
ATOM 1361 C CA . THR A 1 176 ? -6.291 6.204 15.214 1.00 75.75 176 THR A CA 1
ATOM 1362 C C . THR A 1 176 ? -6.755 5.383 14.008 1.00 75.75 176 THR A C 1
ATOM 1364 O O . THR A 1 176 ? -7.599 4.496 14.137 1.00 75.75 176 THR A O 1
ATOM 1367 N N . SER A 1 177 ? -6.173 5.668 12.837 1.00 70.62 177 SER A N 1
ATOM 1368 C CA . SER A 1 177 ? -6.448 4.948 11.585 1.00 70.62 177 SER A CA 1
ATOM 1369 C C . SER A 1 177 ? -7.940 4.911 11.221 1.00 70.62 177 SER A C 1
ATOM 1371 O O . SER A 1 177 ? -8.463 3.901 10.762 1.00 70.62 177 SER A O 1
ATOM 1373 N N . THR A 1 178 ? -8.636 6.039 11.408 1.00 68.38 178 THR A N 1
ATOM 1374 C CA . THR A 1 178 ? -10.013 6.246 10.936 1.00 68.38 178 THR A CA 1
ATOM 1375 C C . THR A 1 178 ? -10.073 7.301 9.828 1.00 68.38 178 THR A C 1
ATOM 1377 O O . THR A 1 178 ? -9.407 8.335 9.878 1.00 68.38 178 THR A O 1
ATOM 1380 N N . LEU A 1 179 ? -10.910 7.048 8.817 1.00 55.41 179 LEU A N 1
ATOM 1381 C CA . LEU A 1 179 ? -10.925 7.787 7.542 1.00 55.41 179 LEU A CA 1
ATOM 1382 C C . LEU A 1 179 ? -11.302 9.277 7.691 1.00 55.41 179 LEU A C 1
ATOM 1384 O O . LEU A 1 179 ? -10.916 10.110 6.879 1.00 55.41 179 LEU A O 1
ATOM 1388 N N . TYR A 1 180 ? -12.042 9.634 8.744 1.00 50.66 180 TYR A N 1
ATOM 1389 C CA . TYR A 1 180 ? -12.619 10.975 8.909 1.00 50.66 180 TYR A CA 1
ATOM 1390 C C . TYR A 1 180 ? -11.726 11.996 9.615 1.00 50.66 180 TYR A C 1
ATOM 1392 O O . TYR A 1 180 ? -12.019 13.192 9.583 1.00 50.66 180 TYR A O 1
ATOM 1400 N N . LEU A 1 181 ? -10.680 11.533 10.299 1.00 45.78 181 LEU A N 1
ATOM 1401 C CA . LEU A 1 181 ? -9.942 12.324 11.294 1.00 45.78 181 LEU A CA 1
ATOM 1402 C C . LEU A 1 181 ? -8.512 12.639 10.829 1.00 45.78 181 LEU A C 1
ATOM 1404 O O . LEU A 1 181 ? -7.717 13.218 11.561 1.00 45.78 181 LEU A O 1
ATOM 1408 N N . ALA A 1 182 ? -8.234 12.303 9.568 1.00 33.72 182 ALA A N 1
ATOM 1409 C CA . ALA A 1 182 ? -7.005 12.590 8.853 1.00 33.72 182 ALA A CA 1
ATOM 1410 C C . ALA A 1 182 ? -6.910 14.040 8.339 1.00 33.72 182 ALA A C 1
ATOM 1412 O O . ALA A 1 182 ? -5.820 14.468 7.982 1.00 33.72 182 ALA A O 1
ATOM 1413 N N . SER A 1 183 ? -7.994 14.828 8.297 1.00 33.50 183 SER A N 1
ATOM 1414 C CA . SER A 1 183 ? -7.916 16.192 7.753 1.00 33.50 183 SER A CA 1
ATOM 1415 C C . SER A 1 183 ? -6.983 17.089 8.591 1.00 33.50 183 SER A C 1
ATOM 1417 O O . SER A 1 183 ? -7.288 17.370 9.756 1.00 33.50 183 SER A O 1
ATOM 1419 N N . PRO A 1 184 ? -5.858 17.582 8.027 1.00 31.16 184 PRO A N 1
ATOM 1420 C CA . PRO A 1 184 ? -5.018 18.542 8.720 1.00 31.16 184 PRO A CA 1
ATOM 1421 C C . PRO A 1 184 ? -5.739 19.892 8.703 1.00 31.16 184 PRO A C 1
ATOM 1423 O O . PRO A 1 184 ? -5.703 20.640 7.726 1.00 31.16 184 PRO A O 1
ATOM 1426 N N . GLU A 1 185 ? -6.439 20.200 9.791 1.00 32.72 185 GLU A N 1
ATOM 1427 C CA . GLU A 1 185 ? -6.890 21.566 10.039 1.00 32.72 185 GLU A CA 1
ATOM 1428 C C . GLU A 1 185 ? -5.645 22.445 10.205 1.00 32.72 185 GLU A C 1
ATOM 1430 O O . GLU A 1 185 ? -4.699 22.057 10.889 1.00 32.72 185 GLU A O 1
ATOM 1435 N N . ILE A 1 186 ? -5.606 23.565 9.481 1.00 32.38 186 ILE A N 1
ATOM 1436 C CA . ILE A 1 186 ? -4.347 24.188 9.050 1.00 32.38 186 ILE A CA 1
ATOM 1437 C C . ILE A 1 186 ? -3.692 24.976 10.193 1.00 32.38 186 ILE A C 1
ATOM 1439 O O . ILE A 1 186 ? -3.838 26.193 10.290 1.00 32.38 186 ILE A O 1
ATOM 1443 N N . ASP A 1 187 ? -2.929 24.275 11.026 1.00 27.45 187 ASP A N 1
ATOM 1444 C CA . ASP A 1 187 ? -1.941 24.850 11.934 1.00 27.45 187 ASP A CA 1
ATOM 1445 C C . ASP A 1 187 ? -0.706 23.939 12.039 1.00 27.45 187 ASP A C 1
ATOM 1447 O O . ASP A 1 187 ? -0.801 22.714 11.983 1.00 27.45 187 ASP A O 1
ATOM 1451 N N . GLY A 1 188 ? 0.474 24.543 12.186 1.00 29.16 188 GLY A N 1
ATOM 1452 C CA . GLY A 1 188 ? 1.760 23.845 12.303 1.00 29.16 188 GLY A CA 1
ATOM 1453 C C . GLY A 1 188 ? 2.041 23.293 13.706 1.00 29.16 188 GLY A C 1
ATOM 1454 O O . GLY A 1 188 ? 3.189 22.973 14.022 1.00 29.16 188 GLY A O 1
ATOM 1455 N N . SER A 1 189 ? 1.025 23.231 14.567 1.00 25.03 189 SER A N 1
ATOM 1456 C CA . SER A 1 189 ? 1.123 22.750 15.940 1.00 25.03 189 SER A CA 1
ATOM 1457 C C . SER A 1 189 ? 1.125 21.221 15.987 1.00 25.03 189 SER A C 1
ATOM 1459 O O . SER A 1 189 ? 0.106 20.542 15.862 1.00 25.03 189 SER A O 1
ATOM 1461 N N . ILE A 1 190 ? 2.311 20.654 16.213 1.00 29.45 190 ILE A N 1
ATOM 1462 C CA . ILE A 1 190 ? 2.434 19.246 16.594 1.00 29.45 190 ILE A CA 1
ATOM 1463 C C . ILE A 1 190 ? 1.723 19.060 17.944 1.00 29.45 190 ILE A C 1
ATOM 1465 O O . ILE A 1 190 ? 2.126 19.692 18.918 1.00 29.45 190 ILE A O 1
ATOM 1469 N N . LEU A 1 191 ? 0.747 18.144 18.000 1.00 32.31 191 LEU A N 1
ATOM 1470 C CA . LEU A 1 191 ? 0.016 17.708 19.205 1.00 32.31 191 LEU A CA 1
ATOM 1471 C C . LEU A 1 191 ? -0.949 18.753 19.828 1.00 32.31 191 LEU A C 1
ATOM 1473 O O . LEU A 1 191 ? -0.558 19.464 20.742 1.00 32.31 191 LEU A O 1
ATOM 1477 N N . GLU A 1 192 ? -2.221 18.780 19.387 1.00 35.91 192 GLU A N 1
ATOM 1478 C CA . GLU A 1 192 ? -3.461 18.904 20.214 1.00 35.91 192 GLU A CA 1
ATOM 1479 C C . GLU A 1 192 ? -4.718 19.227 19.357 1.00 35.91 192 GLU A C 1
ATOM 1481 O O . GLU A 1 192 ? -5.395 20.239 19.528 1.00 35.91 192 GLU A O 1
ATOM 1486 N N . SER A 1 193 ? -5.084 18.343 18.420 1.00 45.22 193 SER A N 1
ATOM 1487 C CA . SER A 1 193 ? -6.357 18.417 17.666 1.00 45.22 193 SER A CA 1
ATOM 1488 C C . SER A 1 193 ? -7.177 17.121 17.748 1.00 45.22 193 SER A C 1
ATOM 1490 O O . SER A 1 193 ? -7.902 16.759 16.822 1.00 45.22 193 SER A O 1
ATOM 1492 N N . GLY A 1 194 ? -7.065 16.431 18.888 1.00 70.38 194 GLY A N 1
ATOM 1493 C CA . GLY A 1 194 ? -7.787 15.194 19.171 1.00 70.38 194 GLY A CA 1
ATOM 1494 C C . GLY A 1 194 ? -9.307 15.360 19.284 1.00 70.38 194 GLY A C 1
ATOM 1495 O O . GLY A 1 194 ? -9.870 16.460 19.223 1.00 70.38 194 GLY A O 1
ATOM 1496 N N . PHE A 1 195 ? -9.969 14.227 19.493 1.00 81.75 195 PHE A N 1
ATOM 1497 C CA . PHE A 1 195 ? -11.418 14.129 19.632 1.00 81.75 195 PHE A CA 1
ATOM 1498 C C . PHE A 1 195 ? -11.787 13.653 21.036 1.00 81.75 195 PHE A C 1
ATOM 1500 O O . PHE A 1 195 ? -11.046 12.900 21.684 1.00 81.75 195 PHE A O 1
ATOM 1507 N N . TYR A 1 196 ? -12.940 14.105 21.524 1.00 88.19 196 TYR A N 1
ATOM 1508 C CA . TYR A 1 196 ? -13.481 13.621 22.785 1.00 88.19 196 TYR A CA 1
ATOM 1509 C C . TYR A 1 196 ? -13.866 12.147 22.656 1.00 88.19 196 TYR A C 1
ATOM 1511 O O . TYR A 1 196 ? -14.530 11.731 21.712 1.00 88.19 196 TYR A O 1
ATOM 1519 N N . HIS A 1 197 ? -13.438 11.344 23.619 1.00 92.75 197 HIS A N 1
ATOM 1520 C CA . HIS A 1 197 ? -13.785 9.929 23.727 1.00 92.75 197 HIS A CA 1
ATOM 1521 C C . HIS A 1 197 ? -15.116 9.739 24.462 1.00 92.75 197 HIS A C 1
ATOM 1523 O O . HIS A 1 197 ? -15.821 8.758 24.251 1.00 92.75 197 HIS A O 1
ATOM 1529 N N . GLY A 1 198 ? -15.476 10.708 25.301 1.00 93.56 198 GLY A N 1
ATOM 1530 C CA . GLY A 1 198 ? -16.763 10.803 25.971 1.00 93.56 198 GLY A CA 1
ATOM 1531 C C . GLY A 1 198 ? -16.957 12.175 26.604 1.00 93.56 198 GLY A C 1
ATOM 1532 O O . GLY A 1 198 ? -16.117 13.071 26.467 1.00 93.56 198 GLY A O 1
ATOM 1533 N N . MET A 1 199 ? -18.068 12.334 27.312 1.00 92.56 199 MET A N 1
ATOM 1534 C CA . MET A 1 199 ? -18.452 13.570 27.984 1.00 92.56 199 MET A CA 1
ATOM 1535 C C . MET A 1 199 ? -18.953 13.313 29.405 1.00 92.56 199 MET A C 1
ATOM 1537 O O . MET A 1 199 ? -19.484 12.244 29.693 1.00 92.56 199 MET A O 1
ATOM 1541 N N . MET A 1 200 ? -18.831 14.323 30.262 1.00 92.75 200 MET A N 1
ATOM 1542 C CA . MET A 1 200 ? -19.520 14.439 31.547 1.00 92.75 200 MET A CA 1
ATOM 1543 C C . MET A 1 200 ? -20.239 15.785 31.607 1.00 92.75 200 MET A C 1
ATOM 1545 O O . MET A 1 200 ? -19.746 16.774 31.060 1.00 92.75 200 MET A O 1
ATOM 1549 N N . ALA A 1 201 ? -21.352 15.872 32.321 1.00 91.00 201 ALA A N 1
ATOM 1550 C CA . ALA A 1 201 ? -21.987 17.144 32.621 1.00 91.00 201 ALA A CA 1
ATOM 1551 C C . ALA A 1 201 ? -22.589 17.157 34.027 1.00 91.00 201 ALA A C 1
ATOM 1553 O O . ALA A 1 201 ? -23.016 16.122 34.527 1.00 91.00 201 ALA A O 1
ATOM 1554 N N . PHE A 1 202 ? -22.622 18.331 34.662 1.00 91.44 202 PHE A N 1
ATOM 1555 C CA . PHE A 1 202 ? -23.043 18.483 36.060 1.00 91.44 202 PHE A CA 1
ATOM 1556 C C . PHE A 1 202 ? -24.076 19.598 36.236 1.00 91.44 202 PHE A C 1
ATOM 1558 O O . PHE A 1 202 ? -24.045 20.613 35.532 1.00 91.44 202 PHE A O 1
ATOM 1565 N N . ASN A 1 203 ? -24.976 19.423 37.205 1.00 89.50 203 ASN A N 1
ATOM 1566 C CA . ASN A 1 203 ? -26.034 20.373 37.538 1.00 89.50 203 ASN A CA 1
ATOM 1567 C C . ASN A 1 203 ? -25.623 21.306 38.691 1.00 89.50 203 ASN A C 1
ATOM 1569 O O . ASN A 1 203 ? -26.090 21.197 39.831 1.00 89.50 203 ASN A O 1
ATOM 1573 N N . PHE A 1 204 ? -24.700 22.220 38.385 1.00 90.69 204 PHE A N 1
ATOM 1574 C CA . PHE A 1 204 ? -24.244 23.254 39.318 1.00 90.69 204 PHE A CA 1
ATOM 1575 C C . PHE A 1 204 ? -25.109 24.522 39.326 1.00 90.69 204 PHE A C 1
ATOM 1577 O O . PHE A 1 204 ? -24.945 25.335 40.236 1.00 90.69 204 PHE A O 1
ATOM 1584 N N . ASP A 1 205 ? -25.999 24.690 38.343 1.00 86.31 205 ASP A N 1
ATOM 1585 C CA . ASP A 1 205 ? -26.907 25.841 38.249 1.00 86.31 205 ASP A CA 1
ATOM 1586 C C . ASP A 1 205 ? -28.118 25.699 39.179 1.00 86.31 205 ASP A C 1
ATOM 1588 O O . ASP A 1 205 ? -28.652 26.705 39.653 1.00 86.31 205 ASP A O 1
ATOM 1592 N N . ASN A 1 206 ? -28.557 24.466 39.470 1.00 83.44 206 ASN A N 1
ATOM 1593 C CA . ASN A 1 206 ? -29.627 24.253 40.434 1.00 83.44 206 ASN A CA 1
ATOM 1594 C C . ASN A 1 206 ? -29.142 24.558 41.864 1.00 83.44 206 ASN A C 1
ATOM 1596 O O . ASN A 1 206 ? -28.456 23.763 42.507 1.00 83.44 206 ASN A O 1
ATOM 1600 N N . LEU A 1 207 ? -29.567 25.714 42.378 1.00 74.25 207 LEU A N 1
ATOM 1601 C CA . LEU A 1 207 ? -29.217 26.229 43.702 1.00 74.25 207 LEU A CA 1
ATOM 1602 C C . LEU A 1 207 ? -29.778 25.409 44.882 1.00 74.25 207 LEU A C 1
ATOM 1604 O O . LEU A 1 207 ? -29.399 25.691 46.017 1.00 74.25 207 LEU A O 1
ATOM 1608 N N . SER A 1 208 ? -30.643 24.405 44.664 1.00 78.25 208 SER A N 1
ATOM 1609 C CA . SER A 1 208 ? -30.985 23.437 45.723 1.00 78.25 208 SER A CA 1
ATOM 1610 C C . SER A 1 208 ? -29.870 22.423 45.992 1.00 78.25 208 SER A C 1
ATOM 1612 O O . SER A 1 208 ? -29.860 21.794 47.049 1.00 78.25 208 SER A O 1
ATOM 1614 N N . ASN A 1 209 ? -28.930 22.253 45.059 1.00 80.69 209 ASN A N 1
ATOM 1615 C CA . ASN A 1 209 ? -27.874 21.255 45.158 1.00 80.69 209 ASN A CA 1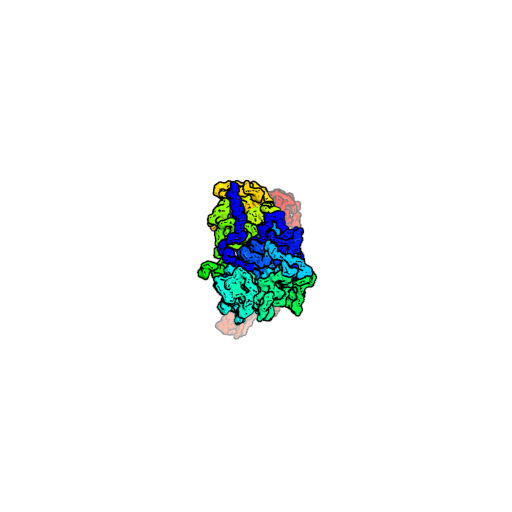
ATOM 1616 C C . ASN A 1 209 ? -26.719 21.800 46.015 1.00 80.69 209 ASN A C 1
ATOM 1618 O O . ASN A 1 209 ? -25.819 22.489 45.532 1.00 80.69 209 ASN A O 1
ATOM 1622 N N . ASN A 1 210 ? -26.747 21.496 47.313 1.00 89.06 210 ASN A N 1
ATOM 1623 C CA . ASN A 1 210 ? -25.687 21.850 48.257 1.00 89.06 210 ASN A CA 1
ATOM 1624 C C . ASN A 1 210 ? -24.469 20.921 48.075 1.00 89.06 210 ASN A C 1
ATOM 1626 O O . ASN A 1 210 ? -24.353 19.887 48.729 1.00 89.06 210 ASN A O 1
ATOM 1630 N N . TRP A 1 211 ? -23.589 21.249 47.129 1.00 92.62 211 TRP A N 1
ATOM 1631 C CA . TRP A 1 211 ? -22.442 20.413 46.755 1.00 92.62 211 TRP A CA 1
ATOM 1632 C C . TRP A 1 211 ? -21.303 20.449 47.787 1.00 92.62 211 TRP A C 1
ATOM 1634 O O . TRP A 1 211 ? -20.666 21.483 47.992 1.00 92.62 211 TRP A O 1
ATOM 1644 N N . HIS A 1 212 ? -20.976 19.292 48.365 1.00 94.50 212 HIS A N 1
ATOM 1645 C CA . HIS A 1 212 ? -19.815 19.089 49.230 1.00 94.50 212 HIS A CA 1
ATOM 1646 C C . HIS A 1 212 ? -18.582 18.697 48.407 1.00 94.50 212 HIS A C 1
ATOM 1648 O O . HIS A 1 212 ? -18.586 17.685 47.705 1.00 94.50 212 HIS A O 1
ATOM 1654 N N . THR A 1 213 ? -17.513 19.493 48.507 1.00 94.56 213 THR A N 1
ATOM 1655 C CA . THR A 1 213 ? -16.269 19.314 47.730 1.00 94.56 213 THR A CA 1
ATOM 1656 C C . THR A 1 213 ? -15.036 19.018 48.594 1.00 94.56 213 THR A C 1
ATOM 1658 O O . THR A 1 213 ? -13.923 18.993 48.078 1.00 94.56 213 THR A O 1
ATOM 1661 N N . ASN A 1 214 ? -15.179 18.827 49.911 1.00 93.31 214 ASN A N 1
ATOM 1662 C CA . ASN A 1 214 ? -14.023 18.575 50.777 1.00 93.31 214 ASN A CA 1
ATOM 1663 C C . ASN A 1 214 ? -13.601 17.101 50.698 1.00 93.31 214 ASN A C 1
ATOM 1665 O O . ASN A 1 214 ? -14.274 16.215 51.231 1.00 93.31 214 ASN A O 1
ATOM 1669 N N . LEU A 1 215 ? -12.452 16.839 50.074 1.00 92.19 215 LEU A N 1
ATOM 1670 C CA . LEU A 1 215 ? -11.894 15.493 49.966 1.00 92.19 215 LEU A CA 1
ATOM 1671 C C . LEU A 1 215 ? -11.532 14.888 51.336 1.00 92.19 215 LEU A C 1
ATOM 1673 O O . LEU A 1 215 ? -11.691 13.689 51.519 1.00 92.19 215 LEU A O 1
ATOM 1677 N N . GLY A 1 216 ? -11.150 15.679 52.341 1.00 91.06 216 GLY A N 1
ATOM 1678 C CA . GLY A 1 216 ? -10.757 15.159 53.658 1.00 91.06 216 GLY A CA 1
ATOM 1679 C C . GLY A 1 216 ? -11.905 14.684 54.563 1.00 91.06 216 GLY A C 1
ATOM 1680 O O . GLY A 1 216 ? -11.646 14.020 55.566 1.00 91.06 216 GLY A O 1
ATOM 1681 N N . THR A 1 217 ? -13.171 15.001 54.257 1.00 91.44 217 THR A N 1
ATOM 1682 C CA . THR A 1 217 ? -14.319 14.671 55.128 1.00 91.44 217 THR A CA 1
ATOM 1683 C C . THR A 1 217 ? -15.508 14.116 54.351 1.00 91.44 217 THR A C 1
ATOM 1685 O O . THR A 1 217 ? -15.733 14.488 53.200 1.00 91.44 217 THR A O 1
ATOM 1688 N N . ASN A 1 218 ? -16.321 13.290 55.011 1.00 90.19 218 ASN A N 1
ATOM 1689 C CA . ASN A 1 218 ? -17.636 12.882 54.508 1.00 90.19 218 ASN A CA 1
ATOM 1690 C C . ASN A 1 218 ? -18.564 14.100 54.337 1.00 90.19 218 ASN A C 1
ATOM 1692 O O . ASN A 1 218 ? -18.332 15.151 54.947 1.00 90.19 218 ASN A O 1
ATOM 1696 N N . ALA A 1 219 ? -19.612 13.946 53.527 1.00 91.31 219 ALA A N 1
ATOM 1697 C CA . ALA A 1 219 ? -20.600 14.994 53.280 1.00 91.31 219 ALA A CA 1
ATOM 1698 C C . ALA A 1 219 ? -21.560 15.185 54.482 1.00 91.31 219 ALA A C 1
ATOM 1700 O O . ALA A 1 219 ? -22.091 14.199 55.000 1.00 91.31 219 ALA A O 1
ATOM 1701 N N . PRO A 1 220 ? -21.803 16.429 54.944 1.00 90.69 220 PRO A N 1
ATOM 1702 C CA . PRO A 1 220 ? -22.877 16.764 55.887 1.00 90.69 220 PRO A CA 1
ATOM 1703 C C . PRO A 1 220 ? -24.284 16.330 55.437 1.00 90.69 220 PRO A C 1
ATOM 1705 O O . PRO A 1 220 ? -24.561 16.246 54.240 1.00 90.69 220 PRO A O 1
ATOM 1708 N N . LEU A 1 221 ? -25.182 16.098 56.411 1.00 86.06 221 LEU A N 1
ATOM 1709 C CA . LEU A 1 221 ? -26.556 15.569 56.242 1.00 86.06 221 LEU A CA 1
ATOM 1710 C C . LEU A 1 221 ? -27.425 16.315 55.218 1.00 86.06 221 LEU A C 1
ATOM 1712 O O . LEU A 1 221 ? -28.353 15.738 54.658 1.00 86.06 221 LEU A O 1
ATOM 1716 N N . ASP A 1 222 ? -27.130 17.584 54.981 1.00 85.94 222 ASP A N 1
ATOM 1717 C CA . ASP A 1 222 ? -27.830 18.515 54.102 1.00 85.94 222 ASP A CA 1
ATOM 1718 C C . ASP A 1 222 ? -27.095 18.769 52.771 1.00 85.94 222 ASP A C 1
ATOM 1720 O O . ASP A 1 222 ? -27.409 19.734 52.077 1.00 85.94 222 ASP A O 1
ATOM 1724 N N . SER A 1 223 ? -26.108 17.937 52.412 1.00 90.44 223 SER A N 1
ATOM 1725 C CA . SER A 1 223 ? -25.223 18.142 51.254 1.00 90.44 223 SER A CA 1
ATOM 1726 C C . SER A 1 223 ? -25.024 16.892 50.386 1.00 90.44 223 SER A C 1
ATOM 1728 O O . SER A 1 223 ? -25.239 15.766 50.832 1.00 90.44 223 SER A O 1
ATOM 1730 N N . LEU A 1 224 ? -24.608 17.092 49.135 1.00 90.81 224 LEU A N 1
ATOM 1731 C CA . LEU A 1 224 ? -24.357 16.051 48.133 1.00 90.81 224 LEU A CA 1
ATOM 1732 C C . LEU A 1 224 ? -22.848 15.875 47.931 1.00 90.81 224 LEU A C 1
ATOM 1734 O O . LEU A 1 224 ? -22.155 16.848 47.632 1.00 90.81 224 LEU A O 1
ATOM 1738 N N . ASP A 1 225 ? -22.326 14.656 48.071 1.00 93.19 225 ASP A N 1
ATOM 1739 C CA . ASP A 1 225 ? -20.893 14.399 47.903 1.00 93.19 225 ASP A CA 1
ATOM 1740 C C . ASP A 1 225 ? -20.483 14.410 46.423 1.00 93.19 225 ASP A C 1
ATOM 1742 O O . ASP A 1 225 ? -20.772 13.468 45.683 1.00 93.19 225 ASP A O 1
ATOM 1746 N N . LEU A 1 226 ? -19.766 15.454 45.987 1.00 94.56 226 LEU A N 1
ATOM 1747 C CA . LEU A 1 226 ? -19.384 15.594 44.578 1.00 94.56 226 LEU A CA 1
ATOM 1748 C C . LEU A 1 226 ? -18.493 14.439 44.099 1.00 94.56 226 LEU A C 1
ATOM 1750 O O . LEU A 1 226 ? -18.628 14.020 42.956 1.00 94.56 226 LEU A O 1
ATOM 1754 N N . TYR A 1 227 ? -17.618 13.891 44.950 1.00 94.94 227 TYR A N 1
ATOM 1755 C CA . TYR A 1 227 ? -16.769 12.755 44.566 1.00 94.94 227 TYR A CA 1
ATOM 1756 C C . TYR A 1 227 ? -17.632 11.538 44.209 1.00 94.94 227 TYR A C 1
ATOM 1758 O O . TYR A 1 227 ? -17.427 10.922 43.167 1.00 94.94 227 TYR A O 1
ATOM 1766 N N . SER A 1 228 ? -18.612 11.212 45.056 1.00 94.25 228 SER A N 1
ATOM 1767 C CA . SER A 1 228 ? -19.524 10.080 44.847 1.00 94.25 228 SER A CA 1
ATOM 1768 C C . SER A 1 228 ? -20.331 10.221 43.554 1.00 94.25 228 SER A C 1
ATOM 1770 O O . SER A 1 228 ? -20.431 9.257 42.802 1.00 94.25 228 SER A O 1
ATOM 1772 N N . VAL A 1 229 ? -20.834 11.426 43.251 1.00 94.19 229 VAL A N 1
ATOM 1773 C CA . VAL A 1 229 ? -21.522 11.700 41.975 1.00 94.19 229 VAL A CA 1
ATOM 1774 C C . VAL A 1 229 ? -20.559 11.561 40.793 1.00 94.19 229 VAL A C 1
ATOM 1776 O O . VAL A 1 229 ? -20.857 10.847 39.847 1.00 94.19 229 VAL A O 1
ATOM 1779 N N . VAL A 1 230 ? -19.367 12.163 40.842 1.00 95.38 230 VAL A N 1
ATOM 1780 C CA . VAL A 1 230 ? -18.392 12.068 39.737 1.00 95.38 230 VAL A CA 1
ATOM 1781 C C . VAL A 1 230 ? -17.970 10.613 39.477 1.00 95.38 230 VAL A C 1
ATOM 1783 O O . VAL A 1 230 ? -17.824 10.240 38.314 1.00 95.38 230 VAL A O 1
ATOM 1786 N N . LEU A 1 231 ? -17.816 9.787 40.523 1.00 96.38 231 LEU A N 1
ATOM 1787 C CA . LEU A 1 231 ? -17.510 8.356 40.396 1.00 96.38 231 LEU A CA 1
ATOM 1788 C C . LEU A 1 231 ? -18.682 7.546 39.815 1.00 96.38 231 LEU A C 1
ATOM 1790 O O . LEU A 1 231 ? -18.445 6.644 39.013 1.00 96.38 231 LEU A O 1
ATOM 1794 N N . HIS A 1 232 ? -19.921 7.874 40.189 1.00 95.06 232 HIS A N 1
ATOM 1795 C CA . HIS A 1 232 ? -21.127 7.299 39.591 1.00 95.06 232 HIS A CA 1
ATOM 1796 C C . HIS A 1 232 ? -21.161 7.581 38.080 1.00 95.06 232 HIS A C 1
ATOM 1798 O O . HIS A 1 232 ? -21.087 6.655 37.272 1.00 95.06 232 HIS A O 1
ATOM 1804 N N . GLU A 1 233 ? -21.130 8.861 37.690 1.00 95.06 233 GLU A N 1
ATOM 1805 C CA . GLU A 1 233 ? -21.244 9.255 36.282 1.00 95.06 233 GLU A CA 1
ATOM 1806 C C . GLU A 1 233 ? -20.140 8.630 35.417 1.00 95.06 233 GLU A C 1
ATOM 1808 O O . GLU A 1 233 ? -20.405 7.990 34.398 1.00 95.06 233 GLU A O 1
ATOM 1813 N N . VAL A 1 234 ? -18.870 8.759 35.819 1.00 95.88 234 VAL A N 1
ATOM 1814 C CA . VAL A 1 234 ? -17.750 8.243 35.012 1.00 95.88 234 VAL A CA 1
ATOM 1815 C C . VAL A 1 234 ? -17.788 6.716 34.864 1.00 95.88 234 VAL A C 1
ATOM 1817 O O . VAL A 1 234 ? -17.246 6.185 33.898 1.00 95.88 234 VAL A O 1
ATOM 1820 N N . THR A 1 235 ? -18.469 5.996 35.758 1.00 96.88 235 THR A N 1
ATOM 1821 C CA . THR A 1 235 ? -18.626 4.539 35.660 1.00 96.88 235 THR A CA 1
ATOM 1822 C C . THR A 1 235 ? -19.639 4.141 34.574 1.00 96.88 235 THR A C 1
ATOM 1824 O O . THR A 1 235 ? -19.400 3.155 33.870 1.00 96.88 235 THR A O 1
ATOM 1827 N N . HIS A 1 236 ? -20.666 4.960 34.296 1.00 95.69 236 HIS A N 1
ATOM 1828 C CA . HIS A 1 236 ? -21.442 4.845 33.048 1.00 95.69 236 HIS A CA 1
ATOM 1829 C C . HIS A 1 236 ? -20.569 5.092 31.813 1.00 95.69 236 HIS A C 1
ATOM 1831 O O . HIS A 1 236 ? -20.629 4.331 30.848 1.00 95.69 236 HIS A O 1
ATOM 1837 N N . ALA A 1 237 ? -19.698 6.106 31.855 1.00 95.69 237 ALA A N 1
ATOM 1838 C CA . ALA A 1 237 ? -18.782 6.413 30.755 1.00 95.69 237 ALA A CA 1
ATOM 1839 C C . ALA A 1 237 ? -17.707 5.323 30.524 1.00 95.69 237 ALA A C 1
ATOM 1841 O O . ALA A 1 237 ? -17.216 5.174 29.407 1.00 95.69 237 ALA A O 1
ATOM 1842 N N . LEU A 1 238 ? -17.387 4.512 31.539 1.00 96.38 238 LEU A N 1
ATOM 1843 C CA . LEU A 1 238 ? -16.596 3.279 31.408 1.00 96.38 238 LEU A CA 1
ATOM 1844 C C . LEU A 1 238 ? -17.407 2.096 30.832 1.00 96.38 238 LEU A C 1
ATOM 1846 O O . LEU A 1 238 ? -16.846 1.044 30.547 1.00 96.38 238 LEU A O 1
ATOM 1850 N N . GLY A 1 239 ? -18.716 2.232 30.619 1.00 94.94 239 GLY A N 1
ATOM 1851 C CA . GLY A 1 239 ? -19.550 1.203 29.992 1.00 94.94 239 GLY A CA 1
ATOM 1852 C C . GLY A 1 239 ? -20.375 0.345 30.954 1.00 94.94 239 GLY A C 1
ATOM 1853 O O . GLY A 1 239 ? -20.975 -0.633 30.506 1.00 94.94 239 GLY A O 1
ATOM 1854 N N . PHE A 1 240 ? -20.473 0.706 32.241 1.00 95.81 240 PHE A N 1
ATOM 1855 C CA . PHE A 1 240 ? -21.547 0.218 33.120 1.00 95.81 240 PHE A CA 1
ATOM 1856 C C . PHE A 1 240 ? -22.840 0.961 32.747 1.00 95.81 240 PHE A C 1
ATOM 1858 O O . PHE A 1 240 ? -23.298 1.860 33.448 1.00 95.81 240 PHE A O 1
ATOM 1865 N N . VAL A 1 241 ? -23.399 0.638 31.582 1.00 94.50 241 VAL A N 1
ATOM 1866 C CA . VAL A 1 241 ? -24.628 1.247 31.069 1.00 94.50 241 VAL A CA 1
ATOM 1867 C C . VAL A 1 241 ? -25.332 0.289 30.114 1.00 94.50 241 VAL A C 1
ATOM 1869 O O . VAL A 1 241 ? -24.691 -0.409 29.318 1.00 94.50 241 VAL A O 1
ATOM 1872 N N . SER A 1 242 ? -26.661 0.257 30.185 1.00 94.81 242 SER A N 1
ATOM 1873 C CA . SER A 1 242 ? -27.477 -0.538 29.273 1.00 94.81 242 SER A CA 1
ATOM 1874 C C . SER A 1 242 ? -27.844 0.259 28.024 1.00 94.81 242 SER A C 1
ATOM 1876 O O . SER A 1 242 ? -28.359 1.380 28.115 1.00 94.81 242 SER A O 1
ATOM 1878 N N . LEU A 1 243 ? -27.621 -0.333 26.848 1.00 93.62 243 LEU A N 1
ATOM 1879 C CA . LEU A 1 243 ? -28.064 0.208 25.559 1.00 93.62 243 LEU A CA 1
ATOM 1880 C C . LEU A 1 243 ? -29.401 -0.398 25.100 1.00 93.62 243 LEU A C 1
ATOM 1882 O O . LEU A 1 243 ? -29.900 -0.020 24.039 1.00 93.62 243 LEU A O 1
ATOM 1886 N N . ILE A 1 244 ? -30.009 -1.276 25.905 1.00 92.00 244 ILE A N 1
ATOM 1887 C CA . ILE A 1 244 ? -31.407 -1.703 25.766 1.00 92.00 244 ILE A CA 1
ATOM 1888 C C . ILE A 1 244 ? -32.325 -0.522 26.103 1.00 92.00 244 ILE A C 1
ATOM 1890 O O . ILE A 1 244 ? -32.130 0.164 27.104 1.00 92.00 244 ILE A O 1
ATOM 1894 N N . ASN A 1 245 ? -33.336 -0.297 25.271 1.00 89.56 245 ASN A N 1
ATOM 1895 C CA . ASN A 1 245 ? -34.410 0.682 25.426 1.00 89.56 245 ASN A CA 1
ATOM 1896 C C . ASN A 1 245 ? -35.671 0.024 26.032 1.00 89.56 245 ASN A C 1
ATOM 1898 O O . ASN A 1 245 ? -35.771 -1.200 26.085 1.00 89.56 245 ASN A O 1
ATOM 1902 N N . HIS A 1 246 ? -36.658 0.819 26.452 1.00 87.81 246 HIS A N 1
ATOM 1903 C CA . HIS A 1 246 ? -37.899 0.348 27.096 1.00 87.81 246 HIS A CA 1
ATOM 1904 C C . HIS A 1 246 ? -38.688 -0.716 26.308 1.00 87.81 246 HIS A C 1
ATOM 1906 O O . HIS A 1 246 ? -39.395 -1.520 26.906 1.00 87.81 246 HIS A O 1
ATOM 1912 N N . ASP A 1 247 ? -38.568 -0.726 24.980 1.00 87.38 247 ASP A N 1
ATOM 1913 C CA . ASP A 1 247 ? -39.226 -1.653 24.053 1.00 87.38 247 ASP A CA 1
ATOM 1914 C C . ASP A 1 247 ? -38.334 -2.844 23.635 1.00 87.38 247 ASP A C 1
ATOM 1916 O O . ASP A 1 247 ? -38.687 -3.609 22.735 1.00 87.38 247 ASP A O 1
ATOM 1920 N N . GLY A 1 248 ? -37.160 -2.990 24.257 1.00 87.94 248 GLY A N 1
ATOM 1921 C CA . GLY A 1 248 ? -36.131 -3.962 23.890 1.00 87.94 248 GLY A CA 1
ATOM 1922 C C . GLY A 1 248 ? -35.241 -3.535 22.715 1.00 87.94 248 GLY A C 1
ATOM 1923 O O . GLY A 1 248 ? -34.285 -4.236 22.398 1.00 87.94 248 GLY A O 1
ATOM 1924 N N . THR A 1 249 ? -35.496 -2.401 22.050 1.00 86.88 249 THR A N 1
ATOM 1925 C CA . THR A 1 249 ? -34.629 -1.938 20.951 1.00 86.88 249 THR A CA 1
ATOM 1926 C C . THR A 1 249 ? -33.293 -1.389 21.461 1.00 86.88 249 THR A C 1
ATOM 1928 O O . THR A 1 249 ? -33.090 -1.180 22.653 1.00 86.88 249 THR A O 1
ATOM 1931 N N . SER A 1 250 ? -32.347 -1.143 20.553 1.00 88.50 250 SER A N 1
ATOM 1932 C CA . SER A 1 250 ? -31.106 -0.435 20.880 1.00 88.50 250 SER A CA 1
ATOM 1933 C C . SER A 1 250 ? -31.347 1.076 20.947 1.00 88.50 250 SER A C 1
ATOM 1935 O O . SER A 1 250 ? -31.844 1.656 19.976 1.00 88.50 250 SER A O 1
ATOM 1937 N N . LYS A 1 251 ? -30.898 1.728 22.031 1.00 88.94 251 LYS A N 1
ATOM 1938 C CA . LYS A 1 251 ? -30.827 3.200 22.154 1.00 88.94 251 LYS A CA 1
ATOM 1939 C C . LYS A 1 251 ? -30.057 3.829 20.980 1.00 88.94 251 LYS A C 1
ATOM 1941 O O . LYS A 1 251 ? -30.404 4.913 20.509 1.00 88.94 251 LYS A O 1
ATOM 1946 N N . LEU A 1 252 ? -29.068 3.117 20.425 1.00 87.31 252 LEU A N 1
ATOM 1947 C CA . LEU A 1 252 ? -28.287 3.544 19.260 1.00 87.31 252 LEU A CA 1
ATOM 1948 C C . LEU A 1 252 ? -29.131 3.427 17.973 1.00 87.31 252 LEU A C 1
ATOM 1950 O O . LEU A 1 252 ? -29.048 2.466 17.201 1.00 87.31 252 LEU A O 1
ATOM 1954 N N . THR A 1 253 ? -29.986 4.430 17.762 1.00 76.19 253 THR A N 1
ATOM 1955 C CA . THR A 1 253 ? -31.063 4.435 16.760 1.00 76.19 253 THR A CA 1
ATOM 1956 C C . THR A 1 253 ? -30.548 4.187 15.338 1.00 76.19 253 THR A C 1
ATOM 1958 O O . THR A 1 253 ? -29.902 5.045 14.723 1.00 76.19 253 THR A O 1
ATOM 1961 N N . GLY A 1 254 ? -30.906 3.018 14.795 1.00 71.56 254 GLY A N 1
ATOM 1962 C CA . GLY A 1 254 ? -30.511 2.541 13.465 1.00 71.56 254 GLY A CA 1
ATOM 1963 C C . GLY A 1 254 ? -29.226 1.700 13.428 1.00 71.56 254 GLY A C 1
ATOM 1964 O O . GLY A 1 254 ? -28.822 1.280 12.348 1.00 71.56 254 GLY A O 1
ATOM 1965 N N . LYS A 1 255 ? -28.589 1.433 14.578 1.00 75.44 255 LYS A N 1
ATOM 1966 C CA . LYS A 1 255 ? -27.380 0.592 14.699 1.00 75.44 255 LYS A CA 1
ATOM 1967 C C . LYS A 1 255 ? -27.652 -0.811 15.256 1.00 75.44 255 LYS A C 1
ATOM 1969 O O . LYS A 1 255 ? -26.891 -1.722 14.946 1.00 75.44 255 LYS A O 1
ATOM 1974 N N . ARG A 1 256 ? -28.747 -0.999 16.013 1.00 80.88 256 ARG A N 1
ATOM 1975 C CA . ARG A 1 256 ? -29.171 -2.289 16.617 1.00 80.88 256 ARG A CA 1
ATOM 1976 C C . ARG A 1 256 ? -28.109 -2.934 17.531 1.00 80.88 256 ARG A C 1
ATOM 1978 O O . ARG A 1 256 ? -28.035 -4.154 17.607 1.00 80.88 256 ARG A O 1
ATOM 1985 N N . ALA A 1 257 ? -27.288 -2.124 18.198 1.00 87.75 257 ALA A N 1
ATOM 1986 C CA . ALA A 1 257 ? -26.145 -2.589 18.983 1.00 87.75 257 ALA A CA 1
ATOM 1987 C C . ALA A 1 257 ? -26.387 -2.480 20.502 1.00 87.75 257 ALA A C 1
ATOM 1989 O O . ALA A 1 257 ? -27.028 -1.530 20.955 1.00 87.75 257 ALA A O 1
ATOM 1990 N N . TYR A 1 258 ? -25.857 -3.425 21.276 1.00 91.06 258 TYR A N 1
ATOM 1991 C CA . TYR A 1 258 ? -26.038 -3.527 22.736 1.00 91.06 258 TYR A CA 1
ATOM 1992 C C . TYR A 1 258 ? -24.678 -3.495 23.441 1.00 91.06 258 TYR A C 1
ATOM 1994 O O . TYR A 1 258 ? -23.676 -3.857 22.830 1.00 91.06 258 TYR A O 1
ATOM 2002 N N . SER A 1 259 ? -24.587 -3.043 24.691 1.00 93.38 259 SER A N 1
ATOM 2003 C CA . SER A 1 259 ? -23.292 -2.906 25.375 1.00 93.38 259 SER A CA 1
ATOM 2004 C C . SER A 1 259 ? -22.714 -4.265 25.797 1.00 93.38 259 SER A C 1
ATOM 2006 O O . SER A 1 259 ? -23.414 -5.279 25.852 1.00 93.38 259 SER A O 1
ATOM 2008 N N . ARG A 1 260 ? -21.422 -4.309 26.160 1.00 92.31 260 ARG A N 1
ATOM 2009 C CA . ARG A 1 260 ? -20.847 -5.499 26.826 1.00 92.31 260 ARG A CA 1
ATOM 2010 C C . ARG A 1 260 ? -21.570 -5.842 28.127 1.00 92.31 260 ARG A C 1
ATOM 2012 O O . ARG A 1 260 ? -21.651 -7.017 28.465 1.00 92.31 260 ARG A O 1
ATOM 2019 N N . TYR A 1 261 ? -22.090 -4.832 28.825 1.00 95.62 261 TYR A N 1
ATOM 2020 C CA . TYR A 1 261 ? -22.867 -4.980 30.052 1.00 95.62 261 TYR A CA 1
ATOM 2021 C C . TYR A 1 261 ? -24.204 -5.701 29.797 1.00 95.62 261 TYR A C 1
ATOM 2023 O O . TYR A 1 261 ? -24.531 -6.637 30.525 1.00 95.62 261 TYR A O 1
ATOM 2031 N N . ASP A 1 262 ? -24.914 -5.358 28.713 1.00 94.69 262 ASP A N 1
ATOM 2032 C CA . ASP A 1 262 ? -26.215 -5.953 28.355 1.00 94.69 262 ASP A CA 1
ATOM 2033 C C . ASP A 1 262 ? -26.172 -7.489 28.206 1.00 94.69 262 ASP A C 1
ATOM 2035 O O . ASP A 1 262 ? -27.156 -8.170 28.496 1.00 94.69 262 ASP A O 1
ATOM 2039 N N . ARG A 1 263 ? -25.019 -8.058 27.819 1.00 91.62 263 ARG A N 1
ATOM 2040 C CA . ARG A 1 263 ? -24.810 -9.517 27.673 1.00 91.62 263 ARG A CA 1
ATOM 2041 C C . ARG A 1 263 ? -24.953 -10.303 28.982 1.00 91.62 263 ARG A C 1
ATOM 2043 O O . ARG A 1 263 ? -25.151 -11.512 28.936 1.00 91.62 263 ARG A O 1
ATOM 2050 N N . PHE A 1 264 ? -24.823 -9.640 30.130 1.00 94.12 264 PHE A N 1
ATOM 2051 C CA . PHE A 1 264 ? -24.898 -10.263 31.455 1.00 94.12 264 PHE A CA 1
ATOM 2052 C C . PHE A 1 264 ? -26.266 -10.080 32.128 1.00 94.12 264 PHE A C 1
ATOM 2054 O O . PHE A 1 264 ? -26.474 -10.602 33.222 1.00 94.12 264 PHE A O 1
ATOM 2061 N N . LEU A 1 265 ? -27.197 -9.351 31.503 1.00 94.44 265 LEU A N 1
ATOM 2062 C CA . LEU A 1 265 ? -28.530 -9.117 32.054 1.00 94.44 265 LEU A CA 1
ATOM 2063 C C . LEU A 1 265 ? -29.458 -10.309 31.805 1.00 94.44 265 LEU A C 1
ATOM 2065 O O . LEU A 1 265 ? -29.568 -10.795 30.676 1.00 94.44 265 LEU A O 1
ATOM 2069 N N . LYS A 1 266 ? -30.179 -10.732 32.847 1.00 91.81 266 LYS A N 1
ATOM 2070 C CA . LYS A 1 266 ? -31.182 -11.800 32.807 1.00 91.81 266 LYS A CA 1
ATOM 2071 C C . LYS A 1 266 ? -32.549 -11.367 33.330 1.00 91.81 266 LYS A C 1
ATOM 2073 O O . LYS A 1 266 ? -32.643 -10.620 34.302 1.00 91.81 266 LYS A O 1
ATOM 2078 N N . ASP A 1 267 ? -33.607 -11.899 32.721 1.00 88.94 267 ASP A N 1
ATOM 2079 C CA . ASP A 1 267 ? -34.963 -11.824 33.266 1.00 88.94 267 ASP A CA 1
ATOM 2080 C C . ASP A 1 267 ? -35.133 -12.722 34.508 1.00 88.94 267 ASP A C 1
ATOM 2082 O O . ASP A 1 267 ? -34.277 -13.542 34.853 1.00 88.94 267 ASP A O 1
ATOM 2086 N N . THR A 1 268 ? -36.274 -12.595 35.185 1.00 84.25 268 THR A N 1
ATOM 2087 C CA . THR A 1 268 ? -36.592 -13.377 36.392 1.00 84.25 268 THR A CA 1
ATOM 2088 C C . THR A 1 268 ? -36.924 -14.853 36.125 1.00 84.25 268 THR A C 1
ATOM 2090 O O . THR A 1 268 ? -37.221 -15.591 37.063 1.00 84.25 268 THR A O 1
ATOM 2093 N N . ASN A 1 269 ? -36.829 -15.308 34.870 1.00 86.44 269 ASN A N 1
ATOM 2094 C CA . ASN A 1 269 ? -36.936 -16.710 34.457 1.00 86.44 269 ASN A CA 1
ATOM 2095 C C . ASN A 1 269 ? -35.563 -17.308 34.067 1.00 86.44 269 ASN A C 1
ATOM 2097 O O . ASN A 1 269 ? -35.519 -18.407 33.518 1.00 86.44 269 ASN A O 1
ATOM 2101 N N . ASP A 1 270 ? -34.461 -16.600 34.353 1.00 86.94 270 ASP A N 1
ATOM 2102 C CA . ASP A 1 270 ? -33.072 -16.955 34.019 1.00 86.94 270 ASP A CA 1
ATOM 2103 C C . ASP A 1 270 ? -32.715 -16.892 32.509 1.00 86.94 270 ASP A C 1
ATOM 2105 O O . ASP A 1 270 ? -31.651 -17.361 32.090 1.00 86.94 270 ASP A O 1
ATOM 2109 N N . ASN A 1 271 ? -33.540 -16.240 31.677 1.00 88.44 271 ASN A N 1
ATOM 2110 C CA . ASN A 1 271 ? -33.211 -15.958 30.274 1.00 88.44 271 ASN A CA 1
ATOM 2111 C C . ASN A 1 271 ? -32.319 -14.715 30.163 1.00 88.44 271 ASN A C 1
ATOM 2113 O O . ASN A 1 271 ? -32.663 -13.671 30.713 1.00 88.44 271 ASN A O 1
ATOM 2117 N N . PHE A 1 272 ? -31.243 -14.758 29.370 1.00 91.00 272 PHE A N 1
ATOM 2118 C CA . PHE A 1 272 ? -30.516 -13.535 29.000 1.00 91.00 272 PHE A CA 1
ATOM 2119 C C . PHE A 1 272 ? -31.405 -12.583 28.185 1.00 91.00 272 PHE A C 1
ATOM 2121 O O . PHE A 1 272 ? -32.152 -13.030 27.312 1.00 91.00 272 PHE A O 1
ATOM 2128 N N . LEU A 1 273 ? -31.322 -11.276 28.462 1.00 91.44 273 LEU A N 1
ATOM 2129 C CA . LEU A 1 273 ? -32.096 -10.247 27.754 1.00 91.44 273 LEU A CA 1
ATOM 2130 C C . LEU A 1 273 ? -31.620 -10.038 26.316 1.00 91.44 273 LEU A C 1
ATOM 2132 O O . LEU A 1 273 ? -32.422 -9.674 25.461 1.00 91.44 273 LEU A O 1
ATOM 2136 N N . ILE A 1 274 ? -30.339 -10.285 26.042 1.00 89.50 274 ILE A N 1
ATOM 2137 C CA . ILE A 1 274 ? -29.794 -10.333 24.686 1.00 89.50 274 ILE A CA 1
ATOM 2138 C C . ILE A 1 274 ? -29.519 -11.799 24.323 1.00 89.50 274 ILE A C 1
ATOM 2140 O O . ILE A 1 274 ? -28.901 -12.535 25.087 1.00 89.50 274 ILE A O 1
ATOM 2144 N N . ASP A 1 275 ? -29.992 -12.209 23.150 1.00 84.25 275 ASP A N 1
ATOM 2145 C CA . ASP A 1 275 ? -29.916 -13.564 22.603 1.00 84.25 275 ASP A CA 1
ATOM 2146 C C . ASP A 1 275 ? -28.819 -13.640 21.520 1.00 84.25 275 ASP A C 1
ATOM 2148 O O . ASP A 1 275 ? -28.861 -12.897 20.532 1.00 84.25 275 ASP A O 1
ATOM 2152 N N . ASP A 1 276 ? -27.841 -14.528 21.714 1.00 76.19 276 ASP A N 1
ATOM 2153 C CA . ASP A 1 276 ? -26.689 -14.760 20.826 1.00 76.19 276 ASP A CA 1
ATOM 2154 C C . ASP A 1 276 ? -27.104 -15.710 19.686 1.00 76.19 276 ASP A C 1
ATOM 2156 O O . ASP A 1 276 ? -27.160 -16.936 19.840 1.00 76.19 276 ASP A O 1
ATOM 2160 N N . ASN A 1 277 ? -27.523 -15.132 18.554 1.00 61.00 277 ASN A N 1
ATOM 2161 C CA . ASN A 1 277 ? -28.112 -15.901 17.461 1.00 61.00 277 ASN A CA 1
ATOM 2162 C C . ASN A 1 277 ? -27.047 -16.446 16.517 1.00 61.00 277 ASN A C 1
ATOM 2164 O O . ASN A 1 277 ? -26.576 -15.753 15.618 1.00 61.00 277 ASN A O 1
ATOM 2168 N N . ASP A 1 278 ? -26.822 -17.749 16.664 1.00 53.66 278 ASP A N 1
ATOM 2169 C CA . ASP A 1 278 ? -25.875 -18.563 15.907 1.00 53.66 278 ASP A CA 1
ATOM 2170 C C . ASP A 1 278 ? -24.418 -18.355 16.362 1.00 53.66 278 ASP A C 1
ATOM 2172 O O . ASP A 1 278 ? -23.803 -17.314 16.145 1.00 53.66 278 ASP A O 1
ATOM 2176 N N . HIS A 1 279 ? -23.847 -19.396 16.984 1.00 55.16 279 HIS A N 1
ATOM 2177 C CA . HIS A 1 279 ? -22.552 -19.376 17.693 1.00 55.16 279 HIS A CA 1
ATOM 2178 C C . HIS A 1 279 ? -21.327 -19.185 16.768 1.00 55.16 279 HIS A C 1
ATOM 2180 O O . HIS A 1 279 ? -20.188 -19.395 17.184 1.00 55.16 279 HIS A O 1
ATOM 2186 N N . SER A 1 280 ? -21.541 -18.829 15.501 1.00 61.16 280 SER A N 1
ATOM 2187 C CA . SER A 1 280 ? -20.482 -18.555 14.534 1.00 61.16 280 SER A CA 1
ATOM 2188 C C . SER A 1 280 ? -19.738 -17.249 14.824 1.00 61.16 280 SER A C 1
ATOM 2190 O O . SER A 1 280 ? -18.554 -17.176 14.504 1.00 61.16 280 SER A O 1
ATOM 2192 N N . CYS A 1 281 ? -20.392 -16.246 15.438 1.00 70.06 281 CYS A N 1
ATOM 2193 C CA . CYS A 1 281 ? -19.831 -14.899 15.595 1.00 70.06 281 CYS A CA 1
ATOM 2194 C C . CYS A 1 281 ? -20.123 -14.214 16.938 1.00 70.06 281 CYS A C 1
ATOM 2196 O O . CYS A 1 281 ? -20.990 -13.353 17.048 1.00 70.06 281 CYS A O 1
ATOM 2198 N N . SER A 1 282 ? -19.272 -14.508 17.920 1.00 70.12 282 SER A N 1
ATOM 2199 C CA . SER A 1 282 ? -19.294 -14.081 19.333 1.00 70.12 282 SER A CA 1
ATOM 2200 C C . SER A 1 282 ? -19.569 -12.606 19.687 1.00 70.12 282 SER A C 1
ATOM 2202 O O . SER A 1 282 ? -19.863 -12.318 20.849 1.00 70.12 282 SER A O 1
ATOM 2204 N N . MET A 1 283 ? -19.423 -11.654 18.759 1.00 77.12 283 MET A N 1
ATOM 2205 C CA . MET A 1 283 ? -19.697 -10.222 18.971 1.00 77.12 283 MET A CA 1
ATOM 2206 C C . MET A 1 283 ? -20.695 -9.633 17.964 1.00 77.12 283 MET A C 1
ATOM 2208 O O . MET A 1 283 ? -20.986 -8.438 18.035 1.00 77.12 283 MET A O 1
ATOM 2212 N N . TYR A 1 284 ? -21.248 -10.454 17.066 1.00 78.12 284 TYR A N 1
ATOM 2213 C CA . TYR A 1 284 ? -22.277 -10.092 16.087 1.00 78.12 284 TYR A CA 1
ATOM 2214 C C . TYR A 1 284 ? -23.560 -10.899 16.335 1.00 78.12 284 TYR A C 1
ATOM 2216 O O . TYR A 1 284 ? -23.662 -11.644 17.297 1.00 78.12 284 TYR A O 1
ATOM 2224 N N . ASN A 1 285 ? -24.568 -10.709 15.485 1.00 79.69 285 ASN A N 1
ATOM 2225 C CA . ASN A 1 285 ? -25.869 -11.378 15.549 1.00 79.69 285 ASN A CA 1
ATOM 2226 C C . ASN A 1 285 ? -26.671 -11.274 16.865 1.00 79.69 285 ASN A C 1
ATOM 2228 O O . ASN A 1 285 ? -27.703 -11.927 17.019 1.00 79.69 285 ASN A O 1
ATOM 2232 N N . TYR A 1 286 ? -26.307 -10.355 17.755 1.00 82.69 286 TYR A N 1
ATOM 2233 C CA . TYR A 1 286 ? -27.071 -10.079 18.964 1.00 82.69 286 TYR A CA 1
ATOM 2234 C C . TYR A 1 286 ? -28.403 -9.396 18.651 1.00 82.69 286 TYR A C 1
ATOM 2236 O O . TYR A 1 286 ? -28.484 -8.470 17.837 1.00 82.69 286 TYR A O 1
ATOM 2244 N N . LYS A 1 287 ? -29.453 -9.834 19.343 1.00 85.44 287 LYS A N 1
ATOM 2245 C CA . LYS A 1 287 ? -30.792 -9.228 19.338 1.00 85.44 287 LYS A CA 1
ATOM 2246 C C . LYS A 1 287 ? -31.371 -9.256 20.751 1.00 85.44 287 LYS A C 1
ATOM 2248 O O . LYS A 1 287 ? -30.964 -10.086 21.558 1.00 85.44 287 LYS A O 1
ATOM 2253 N N . PHE A 1 288 ? -32.375 -8.433 21.032 1.00 88.69 288 PHE A N 1
ATOM 2254 C CA . PHE A 1 288 ? -33.169 -8.607 22.247 1.00 88.69 288 PHE A CA 1
ATOM 2255 C C . PHE A 1 288 ? -33.945 -9.934 22.203 1.00 88.69 288 PHE A C 1
ATOM 2257 O O . PHE A 1 288 ? -34.533 -10.302 21.179 1.00 88.69 288 PHE A O 1
ATOM 2264 N N . ASN A 1 289 ? -33.915 -10.677 23.304 1.00 85.69 289 ASN A N 1
ATOM 2265 C CA . ASN A 1 289 ? -34.493 -12.006 23.414 1.00 85.69 289 ASN A CA 1
ATOM 2266 C C . ASN A 1 289 ? -36.020 -11.920 23.494 1.00 85.69 289 ASN A C 1
ATOM 2268 O O . ASN A 1 289 ? -36.574 -11.682 24.553 1.00 85.69 289 ASN A O 1
ATOM 2272 N N . ILE A 1 290 ? -36.730 -12.190 22.400 1.00 63.56 290 ILE A N 1
ATOM 2273 C CA . ILE A 1 290 ? -38.203 -12.125 22.373 1.00 63.56 290 ILE A CA 1
ATOM 2274 C C . ILE A 1 290 ? -38.908 -13.099 23.348 1.00 63.56 290 ILE A C 1
ATOM 2276 O O . ILE A 1 290 ? -40.107 -12.964 23.585 1.00 63.56 290 ILE A O 1
ATOM 2280 N N . ASN A 1 291 ? -38.187 -14.073 23.922 1.00 60.16 291 ASN A N 1
ATOM 2281 C CA . ASN A 1 291 ? -38.713 -14.934 24.986 1.00 60.16 291 ASN A CA 1
ATOM 2282 C C . ASN A 1 291 ? -38.679 -14.251 26.363 1.00 60.16 291 ASN A C 1
ATOM 2284 O O . ASN A 1 291 ? -39.535 -14.557 27.196 1.00 60.16 291 ASN A O 1
ATOM 2288 N N . SER A 1 292 ? -37.765 -13.296 26.592 1.00 58.84 292 SER A N 1
ATOM 2289 C CA . SER A 1 292 ? -37.960 -12.319 27.660 1.00 58.84 292 SER A CA 1
ATOM 2290 C C . SER A 1 292 ? -39.049 -11.350 27.187 1.00 58.84 292 SER A C 1
ATOM 2292 O O . SER A 1 292 ? -38.915 -10.564 26.250 1.00 58.84 292 SER A O 1
ATOM 2294 N N . ASN A 1 293 ? -40.223 -11.487 27.795 1.00 68.88 293 ASN A N 1
ATOM 2295 C CA . ASN A 1 293 ? -41.372 -10.640 27.505 1.00 68.88 293 ASN A CA 1
ATOM 2296 C C . ASN A 1 293 ? -40.986 -9.179 27.785 1.00 68.88 293 ASN A C 1
ATOM 2298 O O . ASN A 1 293 ? -40.621 -8.899 28.917 1.00 68.88 293 ASN A O 1
ATOM 2302 N N . VAL A 1 294 ? -41.110 -8.258 26.819 1.00 80.81 294 VAL A N 1
ATOM 2303 C CA . VAL A 1 294 ? -40.725 -6.829 26.962 1.00 80.81 294 VAL A CA 1
ATOM 2304 C C . VAL A 1 294 ? -41.310 -6.180 28.228 1.00 80.81 294 VAL A C 1
ATOM 2306 O O . VAL A 1 294 ? -40.674 -5.337 28.852 1.00 80.81 294 VAL A O 1
ATOM 2309 N N . ASN A 1 295 ? -42.468 -6.658 28.698 1.00 82.12 295 ASN A N 1
ATOM 2310 C CA . ASN A 1 295 ? -43.047 -6.253 29.980 1.00 82.12 295 ASN A CA 1
ATOM 2311 C C . ASN A 1 295 ? -42.161 -6.539 31.216 1.00 82.12 295 ASN A C 1
ATOM 2313 O O . ASN A 1 295 ? -42.476 -6.026 32.281 1.00 82.12 295 ASN A O 1
ATOM 2317 N N . SER A 1 296 ? -41.081 -7.323 31.124 1.00 84.94 296 SER A N 1
ATOM 2318 C CA . SER A 1 296 ? -40.090 -7.496 32.198 1.00 84.94 296 SER A CA 1
ATOM 2319 C C . SER A 1 296 ? -39.203 -6.264 32.390 1.00 84.94 296 SER A C 1
ATOM 2321 O O . SER A 1 296 ? -38.693 -6.063 33.486 1.00 84.94 296 SER A O 1
ATOM 2323 N N . LEU A 1 297 ? -39.067 -5.415 31.363 1.00 89.00 297 LEU A N 1
ATOM 2324 C CA . LEU A 1 297 ? -38.352 -4.138 31.443 1.00 89.00 297 LEU A CA 1
ATOM 2325 C C . LEU A 1 297 ? -39.180 -3.059 32.169 1.00 89.00 297 LEU A C 1
ATOM 2327 O O . LEU A 1 297 ? -38.623 -2.088 32.671 1.00 89.00 297 LEU A O 1
ATOM 2331 N N . HIS A 1 298 ? -40.507 -3.227 32.212 1.00 88.06 298 HIS A N 1
ATOM 2332 C CA . HIS A 1 298 ? -41.468 -2.325 32.858 1.00 88.06 298 HIS A CA 1
ATOM 2333 C C . HIS A 1 298 ? -42.616 -3.125 33.534 1.00 88.06 298 HIS A C 1
ATOM 2335 O O . HIS A 1 298 ? -43.771 -3.108 33.075 1.00 88.06 298 HIS A O 1
ATOM 2341 N N . PRO A 1 299 ? -42.304 -3.896 34.597 1.00 85.38 299 PRO A N 1
ATOM 2342 C CA . PRO A 1 299 ? -43.163 -4.940 35.156 1.00 85.38 299 PRO A CA 1
ATOM 2343 C C . PRO A 1 299 ? -44.434 -4.400 35.820 1.00 85.38 299 PRO A C 1
ATOM 2345 O O . PRO A 1 299 ? -44.488 -4.134 37.021 1.00 85.38 299 PRO A O 1
ATOM 2348 N N . GLY A 1 300 ? -45.499 -4.322 35.018 1.00 78.56 300 GLY A N 1
ATOM 2349 C CA . GLY A 1 300 ? -46.832 -3.887 35.438 1.00 78.56 300 GLY A CA 1
ATOM 2350 C C . GLY A 1 300 ? -47.164 -2.428 35.115 1.00 78.56 300 GLY A C 1
ATOM 2351 O O . GLY A 1 300 ? -48.176 -1.931 35.611 1.00 78.56 300 GLY A O 1
ATOM 2352 N N . CYS A 1 301 ? -46.361 -1.739 34.296 1.00 85.94 301 CYS A N 1
ATOM 2353 C CA . CYS A 1 301 ? -46.626 -0.345 33.946 1.00 85.94 301 CYS A CA 1
ATOM 2354 C C . CYS A 1 301 ? -47.997 -0.146 33.274 1.00 85.94 301 CYS A C 1
ATOM 2356 O O . CYS A 1 301 ? -48.310 -0.766 32.259 1.00 85.94 301 CYS A O 1
ATOM 2358 N N . GLY A 1 302 ? -48.796 0.781 33.812 1.00 82.56 302 GLY A N 1
ATOM 2359 C CA . GLY A 1 302 ? -50.086 1.190 33.240 1.00 82.56 302 GLY A CA 1
ATOM 2360 C C . GLY A 1 302 ? -50.021 2.397 32.294 1.00 82.56 302 GLY A C 1
ATOM 2361 O O . GLY A 1 302 ? -51.069 2.876 31.860 1.00 82.56 302 GLY A O 1
ATOM 2362 N N . LEU A 1 303 ? -48.827 2.932 32.016 1.00 84.12 303 LEU A N 1
ATOM 2363 C CA . LEU A 1 303 ? -48.630 4.121 31.179 1.00 84.12 303 LEU A CA 1
ATOM 2364 C C . LEU A 1 303 ? -48.444 3.751 29.695 1.00 84.12 303 LEU A C 1
ATOM 2366 O O . LEU A 1 303 ? -47.927 2.673 29.391 1.00 84.12 303 LEU A O 1
ATOM 2370 N N . PRO A 1 304 ? -48.814 4.641 28.750 1.00 77.38 304 PRO A N 1
ATOM 2371 C CA . PRO A 1 304 ? -48.491 4.466 27.337 1.00 77.38 304 PRO A CA 1
ATOM 2372 C C . PRO A 1 304 ? -46.992 4.218 27.128 1.00 77.38 304 PRO A C 1
ATOM 2374 O O . PRO A 1 304 ? -46.158 4.905 27.713 1.00 77.38 304 PRO A O 1
ATOM 2377 N N . ASN A 1 305 ? -46.662 3.233 26.291 1.00 74.56 305 ASN A N 1
ATOM 2378 C CA . ASN A 1 305 ? -45.298 2.772 25.999 1.00 74.56 305 ASN A CA 1
ATOM 2379 C C . ASN A 1 305 ? -44.493 2.251 27.212 1.00 74.56 305 ASN A C 1
ATOM 2381 O O . ASN A 1 305 ? -43.310 1.982 27.064 1.00 74.56 305 ASN A O 1
ATOM 2385 N N . GLY A 1 306 ? -45.086 2.093 28.401 1.00 81.19 306 GLY A N 1
ATOM 2386 C CA . GLY A 1 306 ? -44.391 1.528 29.566 1.00 81.19 306 GLY A CA 1
ATOM 2387 C C . GLY A 1 306 ? -43.360 2.446 30.244 1.00 81.19 306 GLY A C 1
ATOM 2388 O O . GLY A 1 306 ? -42.697 2.003 31.180 1.00 81.19 306 GLY A O 1
ATOM 2389 N N . VAL A 1 307 ? -43.224 3.704 29.808 1.00 83.12 307 VAL A N 1
ATOM 2390 C CA . VAL A 1 307 ? -42.198 4.662 30.273 1.00 83.12 307 VAL A CA 1
ATOM 2391 C C . VAL A 1 307 ? -42.754 5.632 31.321 1.00 83.12 307 VAL A C 1
ATOM 2393 O O . VAL A 1 307 ? -43.903 6.067 31.228 1.00 83.12 307 VAL A O 1
ATOM 2396 N N . PHE A 1 308 ? -41.920 6.017 32.291 1.00 79.75 308 PHE A N 1
ATOM 2397 C CA . PHE A 1 308 ? -42.191 7.084 33.256 1.00 79.75 308 PHE A CA 1
ATOM 2398 C C . PHE A 1 308 ? -41.058 8.124 33.270 1.00 79.75 308 PHE A C 1
ATOM 2400 O O . PHE A 1 308 ? -39.886 7.790 33.422 1.00 79.75 308 PHE A O 1
ATOM 2407 N N . ASN A 1 309 ? -41.412 9.405 33.135 1.00 66.31 309 ASN A N 1
ATOM 2408 C CA . ASN A 1 309 ? -40.466 10.524 33.189 1.00 66.31 309 ASN A CA 1
ATOM 2409 C C . ASN A 1 309 ? -40.414 11.080 34.623 1.00 66.31 309 ASN A C 1
ATOM 2411 O O . ASN A 1 309 ? -40.978 12.131 34.931 1.00 66.31 309 ASN A O 1
ATOM 2415 N N . GLY A 1 310 ? -39.768 10.323 35.506 1.00 62.47 310 GLY A N 1
ATOM 2416 C CA . GLY A 1 310 ? -39.543 10.640 36.914 1.00 62.47 310 GLY A CA 1
ATOM 2417 C C . GLY A 1 310 ? -38.619 9.598 37.548 1.00 62.47 310 GLY A C 1
ATOM 2418 O O . GLY A 1 310 ? -38.040 8.789 36.832 1.00 62.47 310 GLY A O 1
ATOM 2419 N N . ASN A 1 311 ? -38.491 9.621 38.875 1.00 66.12 311 ASN A N 1
ATOM 2420 C CA . ASN A 1 311 ? -37.817 8.572 39.644 1.00 66.12 311 ASN A CA 1
ATOM 2421 C C . ASN A 1 311 ? -38.823 8.010 40.659 1.00 66.12 311 ASN A C 1
ATOM 2423 O O . ASN A 1 311 ? -39.364 8.769 41.469 1.00 66.12 311 ASN A O 1
ATOM 2427 N N . THR A 1 312 ? -39.132 6.720 40.557 1.00 71.25 312 THR A N 1
ATOM 2428 C CA . THR A 1 312 ? -39.999 5.983 41.491 1.00 71.25 312 THR A CA 1
ATOM 2429 C C . THR A 1 312 ? -39.233 5.376 42.661 1.00 71.25 312 THR A C 1
ATOM 2431 O O . THR A 1 312 ? -39.862 5.058 43.668 1.00 71.25 312 THR A O 1
ATOM 2434 N N . ASP A 1 313 ? -37.905 5.271 42.544 1.00 76.06 313 ASP A N 1
ATOM 2435 C CA . ASP A 1 313 ? -36.961 4.840 43.578 1.00 76.06 313 ASP A CA 1
ATOM 2436 C C . ASP A 1 313 ? -37.321 3.485 44.223 1.00 76.06 313 ASP A C 1
ATOM 2438 O O . ASP A 1 313 ? -37.176 3.300 45.430 1.00 76.06 313 ASP A O 1
ATOM 2442 N N . HIS A 1 314 ? -37.890 2.564 43.426 1.00 82.06 314 HIS A N 1
ATOM 2443 C CA . HIS A 1 314 ? -38.437 1.301 43.931 1.00 82.06 314 HIS A CA 1
ATOM 2444 C C . HIS A 1 314 ? -38.563 0.181 42.875 1.00 82.06 314 HIS A C 1
ATOM 2446 O O . HIS A 1 314 ? -39.499 0.165 42.064 1.00 82.06 314 HIS A O 1
ATOM 2452 N N . THR A 1 315 ? -37.697 -0.837 42.944 1.00 85.94 315 THR A N 1
ATOM 2453 C CA . THR A 1 315 ? -37.893 -2.125 42.249 1.00 85.94 315 THR A CA 1
ATOM 2454 C C . THR A 1 315 ? -38.586 -3.154 43.144 1.00 85.94 315 THR A C 1
ATOM 2456 O O . THR A 1 315 ? -38.143 -3.471 44.248 1.00 85.94 315 THR A O 1
ATOM 2459 N N . ILE A 1 316 ? -39.624 -3.810 42.621 1.00 85.31 316 ILE A N 1
ATOM 2460 C CA . ILE A 1 316 ? -40.209 -4.992 43.266 1.00 85.31 316 ILE A CA 1
ATOM 2461 C C . ILE A 1 316 ? -39.253 -6.179 43.068 1.00 85.31 316 ILE A C 1
ATOM 2463 O O . ILE A 1 316 ? -39.129 -6.674 41.953 1.00 85.31 316 ILE A O 1
ATOM 2467 N N . CYS A 1 317 ? -38.632 -6.682 44.143 1.00 82.19 317 CYS A N 1
ATOM 2468 C CA . CYS A 1 317 ? -37.655 -7.790 44.116 1.00 82.19 317 CYS A CA 1
ATOM 2469 C C . CYS A 1 317 ? -38.007 -8.953 43.166 1.00 82.19 317 CYS A C 1
ATOM 2471 O O . CYS A 1 317 ? -37.169 -9.374 42.374 1.00 82.19 317 CYS A O 1
ATOM 2473 N N . GLY A 1 318 ? -39.246 -9.461 43.210 1.00 81.44 318 GLY A N 1
ATOM 2474 C CA . GLY A 1 318 ? -39.687 -10.590 42.373 1.00 81.44 318 GLY A CA 1
ATOM 2475 C C . GLY A 1 318 ? -39.730 -10.306 40.864 1.00 81.44 318 GLY A C 1
ATOM 2476 O O . GLY A 1 318 ? -39.929 -11.233 40.083 1.00 81.44 318 GLY A O 1
ATOM 2477 N N . ASN A 1 319 ? -39.531 -9.047 40.469 1.00 84.06 319 ASN A N 1
ATOM 2478 C CA . ASN A 1 319 ? -39.471 -8.568 39.093 1.00 84.06 319 ASN A CA 1
ATOM 2479 C C . ASN A 1 319 ? -38.074 -8.027 38.717 1.00 84.06 319 ASN A C 1
ATOM 2481 O O . ASN A 1 319 ? -37.881 -7.623 37.574 1.00 84.06 319 ASN A O 1
ATOM 2485 N N . ALA A 1 320 ? -37.117 -7.982 39.654 1.00 88.62 320 ALA A N 1
ATOM 2486 C CA . ALA A 1 320 ? -35.804 -7.383 39.431 1.00 88.62 320 ALA A CA 1
ATOM 2487 C C . ALA A 1 320 ? -34.982 -8.201 38.423 1.00 88.62 320 ALA A C 1
ATOM 2489 O O . ALA A 1 320 ? -34.618 -9.350 38.697 1.00 88.62 320 ALA A O 1
ATOM 2490 N N . ILE A 1 321 ? -34.642 -7.588 37.288 1.00 92.69 321 ILE A N 1
ATOM 2491 C CA . ILE A 1 321 ? -33.655 -8.121 36.343 1.00 92.69 321 ILE A CA 1
ATOM 2492 C C . ILE A 1 321 ? -32.328 -8.320 37.079 1.00 92.69 321 ILE A C 1
ATOM 2494 O O . ILE A 1 321 ? -31.977 -7.541 37.963 1.00 92.69 321 ILE A O 1
ATOM 2498 N N . GLN A 1 322 ? -31.603 -9.387 36.755 1.00 92.94 322 GLN A N 1
ATOM 2499 C CA . GLN A 1 322 ? -30.342 -9.722 37.416 1.00 92.94 322 GLN A CA 1
ATOM 2500 C C . GLN A 1 322 ? -29.169 -9.453 36.481 1.00 92.94 322 GLN A C 1
ATOM 2502 O O . GLN A 1 322 ? -29.180 -9.882 35.330 1.00 92.94 322 GLN A O 1
ATOM 2507 N N . TYR A 1 323 ? -28.124 -8.809 36.989 1.00 95.69 323 TYR A N 1
ATOM 2508 C CA . TYR A 1 323 ? -26.796 -8.881 36.395 1.00 95.69 323 TYR A CA 1
ATOM 2509 C C . TYR A 1 323 ? -26.152 -10.189 36.849 1.00 95.69 323 TYR A C 1
ATOM 2511 O O . TYR A 1 323 ? -26.119 -10.458 38.049 1.00 95.69 323 TYR A O 1
ATOM 2519 N N . VAL A 1 324 ? -25.665 -11.012 35.917 1.00 95.12 324 VAL A N 1
ATOM 2520 C CA . VAL A 1 324 ? -25.154 -12.365 36.192 1.00 95.12 324 VAL A CA 1
ATOM 2521 C C . VAL A 1 324 ? -23.781 -12.558 35.542 1.00 95.12 324 VAL A C 1
ATOM 2523 O O . VAL A 1 324 ? -23.638 -13.225 34.517 1.00 95.12 324 VAL A O 1
ATOM 2526 N N . GLY A 1 325 ? -22.767 -11.940 36.151 1.00 93.44 325 GLY A N 1
ATOM 2527 C CA . GLY A 1 325 ? -21.351 -12.078 35.794 1.00 93.44 325 GLY A CA 1
ATOM 2528 C C . GLY A 1 325 ? -20.557 -12.786 36.897 1.00 93.44 325 GLY A C 1
ATOM 2529 O O . GLY A 1 325 ? -20.996 -13.797 37.446 1.00 93.44 325 GLY A O 1
ATOM 2530 N N . ARG A 1 326 ? -19.399 -12.232 37.279 1.00 91.88 326 ARG A N 1
ATOM 2531 C CA . ARG A 1 326 ? -18.628 -12.635 38.476 1.00 91.88 326 ARG A CA 1
ATOM 2532 C C . ARG A 1 326 ? -19.362 -12.345 39.794 1.00 91.88 326 ARG A C 1
ATOM 2534 O O . ARG A 1 326 ? -19.023 -12.940 40.815 1.00 91.88 326 ARG A O 1
ATOM 2541 N N . SER A 1 327 ? -20.360 -11.463 39.764 1.00 92.50 327 SER A N 1
ATOM 2542 C CA . SER A 1 327 ? -21.358 -11.267 40.821 1.00 92.50 327 SER A CA 1
ATOM 2543 C C . SER A 1 327 ? -22.771 -11.448 40.259 1.00 92.50 327 SER A C 1
ATOM 2545 O O . SER A 1 327 ? -23.011 -11.177 39.081 1.00 92.50 327 SER A O 1
ATOM 2547 N N . THR A 1 328 ? -23.707 -11.854 41.121 1.00 93.25 328 THR A N 1
ATOM 2548 C CA . THR A 1 328 ? -25.151 -11.833 40.841 1.00 93.25 328 THR A CA 1
ATOM 2549 C C . THR A 1 328 ? -25.800 -10.717 41.653 1.00 93.25 328 THR A C 1
ATOM 2551 O O . THR A 1 328 ? -25.683 -10.723 42.878 1.00 93.25 328 THR A O 1
ATOM 2554 N N . VAL A 1 329 ? -26.432 -9.749 40.984 1.00 93.06 329 VAL A N 1
ATOM 2555 C CA . VAL A 1 329 ? -26.936 -8.515 41.615 1.00 93.06 329 VAL A CA 1
ATOM 2556 C C . VAL A 1 329 ? -28.263 -8.088 40.975 1.00 93.06 329 VAL A C 1
ATOM 2558 O O . VAL A 1 329 ? -28.355 -8.111 39.744 1.00 93.06 329 VAL A O 1
ATOM 2561 N N . PRO A 1 330 ? -29.274 -7.661 41.754 1.00 92.06 330 PRO A N 1
ATOM 2562 C CA . PRO A 1 330 ? -30.483 -7.056 41.213 1.00 92.06 330 PRO A CA 1
ATOM 2563 C C . PRO A 1 330 ? -30.175 -5.700 40.567 1.00 92.06 330 PRO A C 1
ATOM 2565 O O . PRO A 1 330 ? -29.439 -4.871 41.103 1.00 92.06 330 PRO A O 1
ATOM 2568 N N . VAL A 1 331 ? -30.775 -5.478 39.408 1.00 93.44 331 VAL A N 1
ATOM 2569 C CA . VAL A 1 331 ? -30.648 -4.280 38.581 1.00 93.44 331 VAL A CA 1
ATOM 2570 C C . VAL A 1 331 ? -31.931 -3.465 38.719 1.00 93.44 331 VAL A C 1
ATOM 2572 O O . VAL A 1 331 ? -33.026 -4.029 38.798 1.00 93.44 331 VAL A O 1
ATOM 2575 N N . TYR A 1 332 ? -31.807 -2.140 38.745 1.00 92.06 332 TYR A N 1
ATOM 2576 C CA . TYR A 1 332 ? -32.928 -1.220 38.898 1.00 92.06 332 TYR A CA 1
ATOM 2577 C C . TYR A 1 332 ? -33.961 -1.425 37.776 1.00 92.06 332 TYR A C 1
ATOM 2579 O O . TYR A 1 332 ? -33.711 -1.134 36.599 1.00 92.06 332 TYR A O 1
ATOM 2587 N N . THR A 1 333 ? -35.116 -1.972 38.164 1.00 90.69 333 THR A N 1
ATOM 2588 C CA . THR A 1 333 ? -36.211 -2.421 37.290 1.00 90.69 333 THR A CA 1
ATOM 2589 C C . THR A 1 333 ? -37.556 -1.900 37.835 1.00 90.69 333 THR A C 1
ATOM 2591 O O . THR A 1 333 ? -38.411 -2.687 38.261 1.00 90.69 333 THR A O 1
ATOM 2594 N N . PRO A 1 334 ? -37.750 -0.567 37.891 1.00 88.81 334 PRO A N 1
ATOM 2595 C CA . PRO A 1 334 ? -38.984 0.049 38.377 1.00 88.81 334 PRO A CA 1
ATOM 2596 C C . PRO A 1 334 ? -40.211 -0.389 37.568 1.00 88.81 334 PRO A C 1
ATOM 2598 O O . PRO A 1 334 ? -40.112 -0.794 36.411 1.00 88.81 334 PRO A O 1
ATOM 2601 N N . VAL A 1 335 ? -41.400 -0.268 38.171 1.00 88.12 335 VAL A N 1
ATOM 2602 C CA . VAL A 1 335 ? -42.686 -0.715 37.586 1.00 88.12 335 VAL A CA 1
ATOM 2603 C C . VAL A 1 335 ? -42.939 -0.143 36.183 1.00 88.12 335 VAL A C 1
ATOM 2605 O O . VAL A 1 335 ? -43.543 -0.822 35.356 1.00 88.12 335 VAL A O 1
ATOM 2608 N N . CYS A 1 336 ? -42.465 1.074 35.911 1.00 88.12 336 CYS A N 1
ATOM 2609 C CA . CYS A 1 336 ? -42.412 1.704 34.592 1.00 88.12 336 CYS A CA 1
ATOM 2610 C C . CYS A 1 336 ? -40.960 2.075 34.270 1.00 88.12 336 CYS A C 1
ATOM 2612 O O . CYS A 1 336 ? -40.241 2.508 35.163 1.00 88.12 336 CYS A O 1
ATOM 2614 N N . TYR A 1 337 ? -40.544 1.945 33.010 1.00 88.69 337 TYR A N 1
ATOM 2615 C CA . TYR A 1 337 ? -39.160 2.164 32.588 1.00 88.69 337 TYR A CA 1
ATOM 2616 C C . TYR A 1 337 ? -38.755 3.642 32.703 1.00 88.69 337 TYR A C 1
ATOM 2618 O O . TYR A 1 337 ? -39.450 4.529 32.203 1.00 88.69 337 TYR A O 1
ATOM 2626 N N . GLU A 1 338 ? -37.599 3.903 33.307 1.00 86.81 338 GLU A N 1
ATOM 2627 C CA . GLU A 1 338 ? -37.045 5.235 33.552 1.00 86.81 338 GLU A CA 1
ATOM 2628 C C . GLU A 1 338 ? -35.761 5.400 32.726 1.00 86.81 338 GLU A C 1
ATOM 2630 O O . GLU A 1 338 ? -34.714 4.846 33.061 1.00 86.81 338 GLU A O 1
ATOM 2635 N N . ASN A 1 339 ? -35.831 6.161 31.626 1.00 78.81 339 ASN A N 1
ATOM 2636 C CA . ASN A 1 339 ? -34.805 6.182 30.565 1.00 78.81 339 ASN A CA 1
ATOM 2637 C C . ASN A 1 339 ? -33.367 6.509 31.014 1.00 78.81 339 ASN A C 1
ATOM 2639 O O . ASN A 1 339 ? -32.419 6.132 30.321 1.00 78.81 339 ASN A O 1
ATOM 2643 N N . GLY A 1 340 ? -33.202 7.222 32.132 1.00 75.56 340 GLY A N 1
ATOM 2644 C CA . GLY A 1 340 ? -31.893 7.546 32.703 1.00 75.56 340 GLY A CA 1
ATOM 2645 C C . GLY A 1 340 ? -31.293 6.449 33.588 1.00 75.56 340 GLY A C 1
ATOM 2646 O O . GLY A 1 340 ? -30.079 6.425 33.745 1.00 75.56 340 GLY A O 1
ATOM 2647 N N . SER A 1 341 ? -32.117 5.548 34.134 1.00 84.69 341 SER A N 1
ATOM 2648 C CA . SER A 1 341 ? -31.740 4.701 35.275 1.00 84.69 341 SER A CA 1
ATOM 2649 C C . SER A 1 341 ? -32.016 3.212 35.078 1.00 84.69 341 SER A C 1
ATOM 2651 O O . SER A 1 341 ? -31.234 2.379 35.541 1.00 84.69 341 SER A O 1
ATOM 2653 N N . SER A 1 342 ? -33.121 2.852 34.419 1.00 89.94 342 SER A N 1
ATOM 2654 C CA . SER A 1 342 ? -33.507 1.453 34.229 1.00 89.94 342 SER A CA 1
ATOM 2655 C C . SER A 1 342 ? -32.415 0.670 33.505 1.00 89.94 342 SER A C 1
ATOM 2657 O O . SER A 1 342 ? -31.781 1.161 32.565 1.00 89.94 342 SER A O 1
ATOM 2659 N N . LEU A 1 343 ? -32.190 -0.559 33.973 1.00 93.25 343 LEU A N 1
ATOM 2660 C CA . LEU A 1 343 ? -31.145 -1.476 33.503 1.00 93.25 343 LEU A CA 1
ATOM 2661 C C . LEU A 1 343 ? -29.692 -0.998 33.695 1.00 93.25 343 LEU A C 1
ATOM 2663 O O . LEU A 1 343 ? -28.788 -1.778 33.439 1.00 93.25 343 LEU A O 1
ATOM 2667 N N . SER A 1 344 ? -29.434 0.247 34.112 1.00 93.81 344 SER A N 1
ATOM 2668 C CA . SER A 1 344 ? -28.075 0.829 34.156 1.00 93.81 344 SER A CA 1
ATOM 2669 C C . SER A 1 344 ? -27.539 1.037 35.577 1.00 93.81 344 SER A C 1
ATOM 2671 O O . SER A 1 344 ? -26.368 1.365 35.746 1.00 93.81 344 SER A O 1
ATOM 2673 N N . HIS A 1 345 ? -28.379 0.797 36.585 1.00 93.56 345 HIS A N 1
ATOM 2674 C CA . HIS A 1 345 ? -28.062 0.872 38.011 1.00 93.56 345 HIS A CA 1
ATOM 2675 C C . HIS A 1 345 ? -28.307 -0.464 38.709 1.00 93.56 345 HIS A C 1
ATOM 2677 O O . HIS A 1 345 ? -29.177 -1.231 38.296 1.00 93.56 345 HIS A O 1
ATOM 2683 N N . PHE A 1 346 ? -27.597 -0.722 39.803 1.00 93.12 346 PHE A N 1
ATOM 2684 C CA . PHE A 1 346 ? -27.965 -1.765 40.756 1.00 93.12 346 PHE A CA 1
ATOM 2685 C C . PHE A 1 346 ? -29.047 -1.273 41.721 1.00 93.12 346 PHE A C 1
ATOM 2687 O O . PHE A 1 346 ? -29.123 -0.088 42.042 1.00 93.12 346 PHE A O 1
ATOM 2694 N N . GLU A 1 347 ? -29.893 -2.198 42.168 1.00 89.00 347 GLU A N 1
ATOM 2695 C CA . GLU A 1 347 ? -30.964 -1.920 43.122 1.00 89.00 347 GLU A CA 1
ATOM 2696 C C . GLU A 1 347 ? -30.466 -2.096 44.565 1.00 89.00 347 GLU A C 1
ATOM 2698 O O . GLU A 1 347 ? -30.153 -3.208 45.003 1.00 89.00 347 GLU A O 1
ATOM 2703 N N . ASP A 1 348 ? -30.430 -0.989 45.305 1.00 86.50 348 ASP A N 1
ATOM 2704 C CA . ASP A 1 348 ? -30.008 -0.917 46.705 1.00 86.50 348 ASP A CA 1
ATOM 2705 C C . ASP A 1 348 ? -31.126 -1.407 47.659 1.00 86.50 348 ASP A C 1
ATOM 2707 O O . ASP A 1 348 ? -30.828 -1.998 48.701 1.00 86.50 348 ASP A O 1
ATOM 2711 N N . GLU A 1 349 ? -32.413 -1.228 47.315 1.00 83.75 349 GLU A N 1
ATOM 2712 C CA . GLU A 1 349 ? -33.558 -1.588 48.174 1.00 83.75 349 GLU A CA 1
ATOM 2713 C C . GLU A 1 349 ? -33.765 -3.100 48.365 1.00 83.75 349 GLU A C 1
ATOM 2715 O O . GLU A 1 349 ? -34.405 -3.516 49.338 1.00 83.75 349 GLU A O 1
ATOM 2720 N N . VAL A 1 350 ? -33.260 -3.931 47.445 1.00 84.12 350 VAL A N 1
ATOM 2721 C CA . VAL A 1 350 ? -33.488 -5.392 47.449 1.00 84.12 350 VAL A CA 1
ATOM 2722 C C . VAL A 1 350 ? -32.201 -6.217 47.596 1.00 84.12 350 VAL A C 1
ATOM 2724 O O . VAL A 1 350 ? -32.254 -7.449 47.573 1.00 84.12 350 VAL A O 1
ATOM 2727 N N . TYR A 1 351 ? -31.055 -5.557 47.803 1.00 85.56 351 TYR A N 1
ATOM 2728 C CA . TYR A 1 351 ? -29.736 -6.172 47.991 1.00 85.56 351 TYR A CA 1
ATOM 2729 C C . TYR A 1 351 ? -29.187 -5.936 49.416 1.00 85.56 351 TYR A C 1
ATOM 2731 O O . TYR A 1 351 ? -29.417 -4.875 49.992 1.00 85.56 351 TYR A O 1
ATOM 2739 N N . PRO A 1 352 ? -28.452 -6.889 50.031 1.00 76.56 352 PRO A N 1
ATOM 2740 C CA . PRO A 1 352 ? -28.188 -8.267 49.597 1.00 76.56 352 PRO A CA 1
ATOM 2741 C C . PRO A 1 352 ? -29.351 -9.233 49.886 1.00 76.56 352 PRO A C 1
ATOM 2743 O O . PRO A 1 352 ? -29.246 -10.430 49.628 1.00 76.56 352 PRO A O 1
ATOM 2746 N N . THR A 1 353 ? -30.456 -8.738 50.449 1.00 74.31 353 THR A N 1
ATOM 2747 C CA . THR A 1 353 ? -31.663 -9.522 50.737 1.00 74.31 353 THR A CA 1
ATOM 2748 C C . THR A 1 353 ? -32.903 -8.713 50.398 1.00 74.31 353 THR A C 1
ATOM 2750 O O . THR A 1 353 ? -33.004 -7.568 50.832 1.00 74.31 353 THR A O 1
ATOM 2753 N N . CYS A 1 354 ? -33.883 -9.332 49.739 1.00 71.50 354 CYS A N 1
ATOM 2754 C CA . CYS A 1 354 ? -35.177 -8.716 49.445 1.00 71.50 354 CYS A CA 1
ATOM 2755 C C . CYS A 1 354 ? -36.020 -8.462 50.708 1.00 71.50 354 CYS A C 1
ATOM 2757 O O . CYS A 1 354 ? -36.916 -9.239 51.043 1.00 71.50 354 CYS A O 1
ATOM 2759 N N . ASN A 1 355 ? -35.726 -7.370 51.408 1.00 66.94 355 ASN A N 1
ATOM 2760 C CA . ASN A 1 355 ? -36.431 -6.906 52.595 1.00 66.94 355 ASN A CA 1
ATOM 2761 C C . ASN A 1 355 ? -36.385 -5.362 52.610 1.00 66.94 355 ASN A C 1
ATOM 2763 O O . ASN A 1 355 ? -35.328 -4.810 52.915 1.00 66.94 355 ASN A O 1
ATOM 2767 N N . PRO A 1 356 ? -37.481 -4.669 52.244 1.00 58.91 356 PRO A N 1
ATOM 2768 C CA . PRO A 1 356 ? -37.441 -3.261 51.847 1.00 58.91 356 PRO A CA 1
ATOM 2769 C C . PRO A 1 356 ? -37.119 -2.329 53.019 1.00 58.91 356 PRO A C 1
ATOM 2771 O O . PRO A 1 356 ? -37.732 -2.429 54.086 1.00 58.91 356 PRO A O 1
ATOM 2774 N N . ALA A 1 357 ? -36.166 -1.418 52.806 1.00 52.28 357 ALA A N 1
ATOM 2775 C CA . ALA A 1 357 ? -35.690 -0.492 53.834 1.00 52.28 357 ALA A CA 1
ATOM 2776 C C . ALA A 1 357 ? -35.041 0.806 53.292 1.00 52.28 357 ALA A C 1
ATOM 2778 O O . ALA A 1 357 ? -34.177 1.354 53.978 1.00 52.28 357 ALA A O 1
ATOM 2779 N N . ASN A 1 358 ? 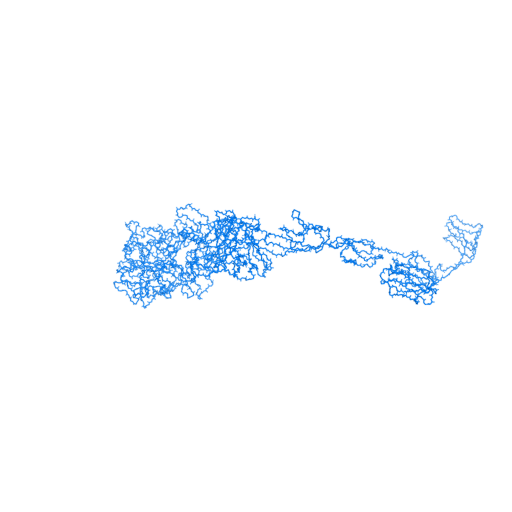-35.422 1.308 52.103 1.00 60.44 358 ASN A N 1
ATOM 2780 C CA . ASN A 1 358 ? -34.955 2.603 51.564 1.00 60.44 358 ASN A CA 1
ATOM 2781 C C . ASN A 1 358 ? -33.418 2.731 51.560 1.00 60.44 358 ASN A C 1
ATOM 2783 O O . ASN A 1 358 ? -32.836 3.723 52.009 1.00 60.44 358 ASN A O 1
ATOM 2787 N N . ASN A 1 359 ? -32.748 1.661 51.131 1.00 69.44 359 ASN A N 1
ATOM 2788 C CA . ASN A 1 359 ? -31.356 1.356 51.463 1.00 69.44 359 ASN A CA 1
ATOM 2789 C C . ASN A 1 359 ? -30.335 2.010 50.509 1.00 69.44 359 ASN A C 1
ATOM 2791 O O . ASN A 1 359 ? -29.291 1.429 50.230 1.00 69.44 359 ASN A O 1
ATOM 2795 N N . ASN A 1 360 ? -30.601 3.234 50.042 1.00 76.12 360 ASN A N 1
ATOM 2796 C CA . ASN A 1 360 ? -29.924 3.876 48.898 1.00 76.12 360 ASN A CA 1
ATOM 2797 C C . ASN A 1 360 ? -28.523 4.433 49.246 1.00 76.12 360 ASN A C 1
ATOM 2799 O O . ASN A 1 360 ? -28.137 5.549 48.892 1.00 76.12 360 ASN A O 1
ATOM 2803 N N . ASN A 1 361 ? -27.755 3.644 49.995 1.00 79.19 361 ASN A N 1
ATOM 2804 C CA . ASN A 1 361 ? -26.501 3.952 50.664 1.00 79.19 361 ASN A CA 1
ATOM 2805 C C . ASN A 1 361 ? -25.386 2.930 50.362 1.00 79.19 361 ASN A C 1
ATOM 2807 O O . ASN A 1 361 ? -24.261 3.151 50.817 1.00 79.19 361 ASN A O 1
ATOM 2811 N N . TYR A 1 362 ? -25.656 1.835 49.637 1.00 87.38 362 TYR A N 1
ATOM 2812 C CA . TYR A 1 362 ? -24.657 0.793 49.381 1.00 87.38 362 TYR A CA 1
ATOM 2813 C C . TYR A 1 362 ? -23.937 1.011 48.047 1.00 87.38 362 TYR A C 1
ATOM 2815 O O . TYR A 1 362 ? -22.801 1.488 48.069 1.00 87.38 362 TYR A O 1
ATOM 2823 N N . PHE A 1 363 ? -24.553 0.712 46.905 1.00 92.00 363 PHE A N 1
ATOM 2824 C CA . PHE A 1 363 ? -23.920 0.832 45.589 1.00 92.00 363 PHE A CA 1
ATOM 2825 C C . PHE A 1 363 ? -23.698 2.287 45.176 1.00 92.00 363 PHE A C 1
ATOM 2827 O O . PHE A 1 363 ? -24.566 3.141 45.377 1.00 92.00 363 PHE A O 1
ATOM 2834 N N . VAL A 1 364 ? -22.540 2.570 44.569 1.00 93.12 364 VAL A N 1
ATOM 2835 C CA . VAL A 1 364 ? -22.269 3.857 43.909 1.00 93.12 364 VAL A CA 1
ATOM 2836 C C . VAL A 1 364 ? -23.232 4.020 42.737 1.00 93.12 364 VAL A C 1
ATOM 2838 O O . VAL A 1 364 ? -23.905 5.041 42.632 1.00 93.12 364 VAL A O 1
ATOM 2841 N N . MET A 1 365 ? -23.373 2.966 41.935 1.00 93.31 365 MET A N 1
ATOM 2842 C CA . MET A 1 365 ? -24.272 2.809 40.792 1.00 93.31 365 MET A CA 1
ATOM 2843 C C . MET A 1 365 ? -25.713 2.489 41.215 1.00 93.31 365 MET A C 1
ATOM 2845 O O . MET A 1 365 ? -26.389 1.715 40.546 1.00 93.31 365 MET A O 1
ATOM 2849 N N . SER A 1 366 ? -26.186 3.050 42.329 1.00 89.62 366 SER A N 1
ATOM 2850 C CA . SER A 1 366 ? -27.609 3.044 42.686 1.00 89.62 366 SER A CA 1
ATOM 2851 C C . SER A 1 366 ? -28.342 4.155 41.932 1.00 89.62 366 SER A C 1
ATOM 2853 O O . SER A 1 366 ? -27.803 5.239 41.726 1.00 89.62 366 SER A O 1
ATOM 2855 N N . ASN A 1 367 ? -29.601 3.899 41.584 1.00 83.50 367 ASN A N 1
ATOM 2856 C CA . ASN A 1 367 ? -30.548 4.838 40.974 1.00 83.50 367 ASN A CA 1
ATOM 2857 C C . ASN A 1 367 ? -30.838 6.104 41.813 1.00 83.50 367 ASN A C 1
ATOM 2859 O O . ASN A 1 367 ? -31.506 7.018 41.318 1.00 83.50 367 ASN A O 1
ATOM 2863 N N . ALA A 1 368 ? -30.380 6.156 43.069 1.00 78.25 368 ALA A N 1
ATOM 2864 C CA . ALA A 1 368 ? -30.549 7.290 43.963 1.00 78.25 368 ALA A CA 1
ATOM 2865 C C . ALA A 1 368 ? -29.291 7.570 44.810 1.00 78.25 368 ALA A C 1
ATOM 2867 O O . ALA A 1 368 ? -28.620 6.678 45.340 1.00 78.25 368 ALA A O 1
ATOM 2868 N N . ILE A 1 369 ? -29.001 8.862 44.985 1.00 71.88 369 ILE A N 1
ATOM 2869 C CA . ILE A 1 369 ? -27.932 9.380 45.846 1.00 71.88 369 ILE A CA 1
ATOM 2870 C C . ILE A 1 369 ? -28.581 10.334 46.852 1.00 71.88 369 ILE A C 1
ATOM 2872 O O . ILE A 1 369 ? -28.934 11.466 46.522 1.00 71.88 369 ILE A O 1
ATOM 2876 N N . GLY A 1 370 ? -28.770 9.865 48.088 1.00 70.88 370 GLY A N 1
ATOM 2877 C CA . GLY A 1 370 ? -29.294 10.689 49.180 1.00 70.88 370 GLY A CA 1
ATOM 2878 C C . GLY A 1 370 ? -28.274 11.714 49.686 1.00 70.88 370 GLY A C 1
ATOM 2879 O O . GLY A 1 370 ? -27.061 11.522 49.543 1.00 70.88 370 GLY A O 1
ATOM 2880 N N . SER A 1 371 ? -28.738 12.789 50.332 1.00 73.56 371 SER A N 1
ATOM 2881 C CA . SER A 1 371 ? -27.826 13.723 51.005 1.00 73.56 371 SER A CA 1
ATOM 2882 C C . SER A 1 371 ? -27.027 13.017 52.116 1.00 73.56 371 SER A C 1
ATOM 2884 O O . SER A 1 371 ? -27.490 12.052 52.722 1.00 73.56 371 SER A O 1
ATOM 2886 N N . ALA A 1 372 ? -25.779 13.444 52.323 1.00 76.81 372 ALA A N 1
ATOM 2887 C CA . ALA A 1 372 ? -24.722 12.760 53.084 1.00 76.81 372 ALA A CA 1
ATOM 2888 C C . ALA A 1 372 ? -24.294 11.352 52.626 1.00 76.81 372 ALA A C 1
ATOM 2890 O O . ALA A 1 372 ? -23.311 10.839 53.178 1.00 76.81 372 ALA A O 1
ATOM 2891 N N . SER A 1 373 ? -24.928 10.721 51.627 1.00 79.69 373 SER A N 1
ATOM 2892 C CA . SER A 1 373 ? -24.452 9.419 51.140 1.00 79.69 373 SER A CA 1
ATOM 2893 C C . SER A 1 373 ? -23.048 9.569 50.524 1.00 79.69 373 SER A C 1
ATOM 2895 O O . SER A 1 373 ? -22.846 10.153 49.463 1.00 79.69 373 SER A O 1
ATOM 2897 N N . THR A 1 374 ? -22.033 9.106 51.261 1.00 87.19 374 THR A N 1
ATOM 2898 C CA . THR A 1 374 ? -20.612 9.254 50.910 1.00 87.19 374 THR A CA 1
ATOM 2899 C C . THR A 1 374 ? -20.122 7.921 50.345 1.00 87.19 374 THR A C 1
ATOM 2901 O O . THR A 1 374 ? -19.596 7.073 51.065 1.00 87.19 374 THR A O 1
ATOM 2904 N N . LYS A 1 375 ? -20.347 7.719 49.045 1.00 90.12 375 LYS A N 1
ATOM 2905 C CA . LYS A 1 375 ? -20.090 6.487 48.284 1.00 90.12 375 LYS A CA 1
ATOM 2906 C C . LYS A 1 375 ? -18.793 6.593 47.456 1.00 90.12 375 LYS A C 1
ATOM 2908 O O . LYS A 1 375 ? -18.775 6.332 46.259 1.00 90.12 375 LYS A O 1
ATOM 2913 N N . ARG A 1 376 ? -17.679 6.991 48.082 1.00 92.12 376 ARG A N 1
ATOM 2914 C CA . ARG A 1 376 ? -16.413 7.351 47.395 1.00 92.12 376 ARG A CA 1
ATOM 2915 C C . ARG A 1 376 ? -15.553 6.185 46.881 1.00 92.12 376 ARG A C 1
ATOM 2917 O O . ARG A 1 376 ? -14.357 6.353 46.676 1.00 92.12 376 ARG A O 1
ATOM 2924 N N . PHE A 1 377 ? -16.130 5.004 46.703 1.00 94.50 377 PHE A N 1
ATOM 2925 C CA . PHE A 1 377 ? -15.462 3.845 46.113 1.00 94.50 377 PHE A CA 1
ATOM 2926 C C . PHE A 1 377 ? -16.491 2.809 45.669 1.00 94.50 377 PHE A C 1
ATOM 2928 O O . PHE A 1 377 ? -17.484 2.575 46.367 1.00 94.50 377 PHE A O 1
ATOM 2935 N N . LEU A 1 378 ? -16.200 2.162 44.540 1.00 95.12 378 LEU A N 1
ATOM 2936 C CA . LEU A 1 378 ? -16.979 1.043 44.017 1.00 95.12 378 LEU A CA 1
ATOM 2937 C C . LEU A 1 378 ? -16.974 -0.140 45.004 1.00 95.12 378 LEU A C 1
ATOM 2939 O O . LEU A 1 378 ? -16.005 -0.374 45.731 1.00 95.12 378 LEU A O 1
ATOM 2943 N N . LYS A 1 379 ? -18.067 -0.899 45.038 1.00 93.94 379 LYS A N 1
ATOM 2944 C CA . LYS A 1 379 ? -18.190 -2.162 45.774 1.00 93.94 379 LYS A CA 1
ATOM 2945 C C . LYS A 1 379 ? -17.592 -3.318 44.979 1.00 93.94 379 LYS A C 1
ATOM 2947 O O . LYS A 1 379 ? -17.238 -3.182 43.807 1.00 93.94 379 LYS A O 1
ATOM 2952 N N . THR A 1 380 ? -17.453 -4.472 45.624 1.00 93.50 380 THR A N 1
ATOM 2953 C CA . THR A 1 380 ? -16.873 -5.683 45.020 1.00 93.50 380 THR A CA 1
ATOM 2954 C C . THR A 1 380 ? -17.635 -6.106 43.764 1.00 93.50 380 THR A C 1
ATOM 2956 O O . THR A 1 380 ? -17.034 -6.519 42.777 1.00 93.50 380 THR A O 1
ATOM 2959 N N . GLU A 1 381 ? -18.952 -5.945 43.785 1.00 94.81 381 GLU A N 1
ATOM 2960 C CA . GLU A 1 381 ? -19.881 -6.222 42.700 1.00 94.81 381 GLU A CA 1
ATOM 2961 C C . GLU A 1 381 ? -19.667 -5.278 41.511 1.00 94.81 381 GLU A C 1
ATOM 2963 O O . GLU A 1 381 ? -19.560 -5.723 40.374 1.00 94.81 381 GLU A O 1
ATOM 2968 N N . GLU A 1 382 ? -19.532 -3.979 41.769 1.00 95.94 382 GLU A N 1
ATOM 2969 C CA . GLU A 1 382 ? -19.314 -2.952 40.743 1.00 95.94 382 GLU A CA 1
ATOM 2970 C C . GLU A 1 382 ? -17.910 -3.071 40.125 1.00 95.94 382 GLU A C 1
ATOM 2972 O O . GLU A 1 382 ? -17.735 -2.950 38.912 1.00 95.94 382 GLU A O 1
ATOM 2977 N N . ARG A 1 383 ? -16.904 -3.424 40.939 1.00 94.19 383 ARG A N 1
ATOM 2978 C CA . ARG A 1 383 ? -15.578 -3.845 40.463 1.00 94.19 383 ARG A CA 1
ATOM 2979 C C . ARG A 1 383 ? -15.657 -5.096 39.582 1.00 94.19 383 ARG A C 1
ATOM 2981 O O . ARG A 1 383 ? -14.926 -5.185 38.595 1.00 94.19 383 ARG A O 1
ATOM 2988 N N . ASN A 1 384 ? -16.510 -6.057 39.932 1.00 93.94 384 ASN A N 1
ATOM 2989 C CA . ASN A 1 384 ? -16.707 -7.266 39.139 1.00 93.94 384 ASN A CA 1
ATOM 2990 C C . ASN A 1 384 ? -17.346 -6.951 37.778 1.00 93.94 384 ASN A C 1
ATOM 2992 O O . ASN A 1 384 ? -16.849 -7.467 36.783 1.00 93.94 384 ASN A O 1
ATOM 2996 N N . VAL A 1 385 ? -18.306 -6.018 37.697 1.00 95.88 385 VAL A N 1
ATOM 2997 C CA . VAL A 1 385 ? -18.831 -5.526 36.405 1.00 95.88 385 VAL A CA 1
ATOM 2998 C C . VAL A 1 385 ? -17.709 -4.999 35.508 1.00 95.88 385 VAL A C 1
ATOM 3000 O O . VAL A 1 385 ? -17.650 -5.365 34.336 1.00 95.88 385 VAL A O 1
ATOM 3003 N N . LEU A 1 386 ? -16.777 -4.195 36.036 1.00 94.62 386 LEU A N 1
ATOM 3004 C CA . LEU A 1 386 ? -15.647 -3.682 35.246 1.00 94.62 386 LEU A CA 1
ATOM 3005 C C . LEU A 1 386 ? -14.738 -4.809 34.715 1.00 94.62 386 LEU A C 1
ATOM 3007 O O . LEU A 1 386 ? -14.309 -4.749 33.561 1.00 94.62 386 LEU A O 1
ATOM 3011 N N . LEU A 1 387 ? -14.495 -5.856 35.514 1.00 91.88 387 LEU A N 1
ATOM 3012 C CA . LEU A 1 387 ? -13.783 -7.068 35.079 1.00 91.88 387 LEU A CA 1
ATOM 3013 C C . LEU A 1 387 ? -14.570 -7.864 34.022 1.00 91.88 387 LEU A C 1
ATOM 3015 O O . LEU A 1 387 ? -13.974 -8.465 33.127 1.00 91.88 387 LEU A O 1
ATOM 3019 N N . ASP A 1 388 ? -15.895 -7.914 34.128 1.00 92.75 388 ASP A N 1
ATOM 3020 C CA . ASP A 1 388 ? -16.777 -8.664 33.227 1.00 92.75 388 ASP A CA 1
ATOM 3021 C C . ASP A 1 388 ? -16.919 -7.976 31.860 1.00 92.75 388 ASP A C 1
ATOM 3023 O O . ASP A 1 388 ? -16.857 -8.643 30.825 1.00 92.75 388 ASP A O 1
ATOM 3027 N N . ILE A 1 389 ? -16.989 -6.639 31.827 1.00 92.62 389 ILE A N 1
ATOM 3028 C CA . ILE A 1 389 ? -17.027 -5.861 30.577 1.00 92.62 389 ILE A CA 1
ATOM 3029 C C . ILE A 1 389 ? -15.646 -5.618 29.951 1.00 92.62 389 ILE A C 1
ATOM 3031 O O . ILE A 1 389 ? -15.580 -5.112 28.835 1.00 92.62 389 ILE A O 1
ATOM 3035 N N . GLY A 1 390 ? -14.535 -5.983 30.599 1.00 90.81 390 GLY A N 1
ATOM 3036 C CA . GLY A 1 390 ? -13.231 -6.089 29.928 1.00 90.81 390 GLY A CA 1
ATOM 3037 C C . GLY A 1 390 ? -12.015 -5.584 30.703 1.00 90.81 390 GLY A C 1
ATOM 3038 O O . GLY A 1 390 ? -10.935 -6.146 30.525 1.00 90.81 390 GLY A O 1
ATOM 3039 N N . TYR A 1 391 ? -12.164 -4.586 31.573 1.00 92.00 391 TYR A N 1
ATOM 3040 C CA . TYR A 1 391 ? -11.029 -3.893 32.186 1.00 92.00 391 TYR A CA 1
ATOM 3041 C C . TYR A 1 391 ? -10.184 -4.798 33.085 1.00 92.00 391 TYR A C 1
ATOM 3043 O O . TYR A 1 391 ? -10.707 -5.549 33.903 1.00 92.00 391 TYR A O 1
ATOM 3051 N N . SER A 1 392 ? -8.862 -4.653 33.013 1.00 89.38 392 SER A N 1
ATOM 3052 C CA . SER A 1 392 ? -7.956 -5.117 34.069 1.00 89.38 392 SER A CA 1
ATOM 3053 C C . SER A 1 392 ? -7.958 -4.100 35.213 1.00 89.38 392 SER A C 1
ATOM 3055 O O . SER A 1 392 ? -7.697 -2.921 34.982 1.00 89.38 392 SER A O 1
ATOM 3057 N N . VAL A 1 393 ? -8.226 -4.521 36.453 1.00 89.56 393 VAL A N 1
ATOM 3058 C CA . VAL A 1 393 ? -8.300 -3.611 37.617 1.00 89.56 393 VAL A CA 1
ATOM 3059 C C . VAL A 1 393 ? -7.553 -4.147 38.839 1.00 89.56 393 VAL A C 1
ATOM 3061 O O . VAL A 1 393 ? -7.485 -5.352 39.096 1.00 89.56 393 VAL A O 1
ATOM 3064 N N . ASN A 1 394 ? -6.987 -3.222 39.612 1.00 88.69 394 ASN A N 1
ATOM 3065 C CA . ASN A 1 394 ? -6.183 -3.506 40.795 1.00 88.69 394 ASN A CA 1
ATOM 3066 C C . ASN A 1 394 ? -7.003 -4.070 41.972 1.00 88.69 394 ASN A C 1
ATOM 3068 O O . ASN A 1 394 ? -8.234 -4.160 41.940 1.00 88.69 394 ASN A O 1
ATOM 3072 N N . MET A 1 395 ? -6.287 -4.505 43.012 1.00 90.25 395 MET A N 1
ATOM 3073 C CA . MET A 1 395 ? -6.861 -5.013 44.268 1.00 90.25 395 MET A CA 1
ATOM 3074 C C . MET A 1 395 ? -7.220 -3.912 45.280 1.00 90.25 395 MET A C 1
ATOM 3076 O O . MET A 1 395 ? -7.881 -4.194 46.273 1.00 90.25 395 MET A O 1
ATOM 3080 N N . THR A 1 396 ? -6.826 -2.665 45.015 1.00 92.88 396 THR A N 1
ATOM 3081 C CA . THR A 1 396 ? -7.134 -1.479 45.824 1.00 92.88 396 THR A CA 1
ATOM 3082 C C . THR A 1 396 ? -7.629 -0.340 44.934 1.00 92.88 396 THR A C 1
ATOM 3084 O O . THR A 1 396 ? -7.204 -0.217 43.784 1.00 92.88 396 THR A O 1
ATOM 3087 N N . TYR A 1 397 ? -8.522 0.494 45.466 1.00 94.44 397 TYR A N 1
ATOM 3088 C CA . TYR A 1 397 ? -9.002 1.734 44.845 1.00 94.44 397 TYR A CA 1
ATOM 3089 C C . TYR A 1 397 ? -8.807 2.901 45.821 1.00 94.44 397 TYR A C 1
ATOM 3091 O O . TYR A 1 397 ? -8.899 2.702 47.032 1.00 94.44 397 TYR A O 1
ATOM 3099 N N . GLY A 1 398 ? -8.573 4.104 45.291 1.00 92.44 398 GLY A N 1
ATOM 3100 C CA . GLY A 1 398 ? -8.628 5.360 46.042 1.00 92.44 398 GLY A CA 1
ATOM 3101 C C . GLY A 1 398 ? -7.509 5.608 47.058 1.00 92.44 398 GLY A C 1
ATOM 3102 O O . GLY A 1 398 ? -6.458 4.964 47.051 1.00 92.44 398 GLY A O 1
ATOM 3103 N N . ASN A 1 399 ? -7.737 6.589 47.935 1.00 88.38 399 ASN A N 1
ATOM 3104 C CA . ASN A 1 399 ? -6.753 7.145 48.860 1.00 88.38 399 ASN A CA 1
ATOM 3105 C C . ASN A 1 399 ? -7.345 7.337 50.267 1.00 88.38 399 ASN A C 1
ATOM 3107 O O . ASN A 1 399 ? -8.396 7.954 50.461 1.00 88.38 399 ASN A O 1
ATOM 3111 N N . ALA A 1 400 ? -6.641 6.828 51.283 1.00 87.50 400 ALA A N 1
ATOM 3112 C CA . ALA A 1 400 ? -7.116 6.831 52.665 1.00 87.50 400 ALA A CA 1
ATOM 3113 C C . ALA A 1 400 ? -7.187 8.247 53.260 1.00 87.50 400 ALA A C 1
ATOM 3115 O O . ALA A 1 400 ? -8.019 8.506 54.123 1.00 87.50 400 ALA A O 1
ATOM 3116 N N . ALA A 1 401 ? -6.371 9.184 52.764 1.00 86.25 401 ALA A N 1
ATOM 3117 C CA . ALA A 1 401 ? -6.413 10.589 53.175 1.00 86.25 401 ALA A CA 1
ATOM 3118 C C . ALA A 1 401 ? -7.643 11.357 52.643 1.00 86.25 401 ALA A C 1
ATOM 3120 O O . ALA A 1 401 ? -7.868 12.496 53.046 1.00 86.25 401 ALA A O 1
ATOM 3121 N N . GLN A 1 402 ? -8.412 10.759 51.724 1.00 88.06 402 GLN A N 1
ATOM 3122 C CA . GLN A 1 402 ? -9.528 11.396 51.009 1.00 88.06 402 GLN A CA 1
ATOM 3123 C C . GLN A 1 402 ? -10.855 10.621 51.179 1.00 88.06 402 GLN A C 1
ATOM 3125 O O . GLN A 1 402 ? -11.842 10.860 50.477 1.00 88.06 402 GLN A O 1
ATOM 3130 N N . ASN A 1 403 ? -10.876 9.670 52.123 1.00 88.00 403 ASN A N 1
ATOM 3131 C CA . ASN A 1 403 ? -11.982 8.747 52.402 1.00 88.00 403 ASN A CA 1
ATOM 3132 C C . ASN A 1 403 ? -12.467 7.943 51.171 1.00 88.00 403 ASN A C 1
ATOM 3134 O O . ASN A 1 403 ? -13.593 7.450 51.175 1.00 88.00 403 ASN A O 1
ATOM 3138 N N . SER A 1 404 ? -11.627 7.789 50.135 1.00 92.12 404 SER A N 1
ATOM 3139 C CA . SER A 1 404 ? -11.920 7.001 48.924 1.00 92.12 404 SER A CA 1
ATOM 3140 C C . SER A 1 404 ? -11.281 5.605 48.919 1.00 92.12 404 SER A C 1
ATOM 3142 O O . SER A 1 404 ? -11.458 4.856 47.967 1.00 92.12 404 SER A O 1
ATOM 3144 N N . TYR A 1 405 ? -10.528 5.222 49.958 1.00 94.56 405 TYR A N 1
ATOM 3145 C CA . TYR A 1 405 ? -9.793 3.951 49.956 1.00 94.56 405 TYR A CA 1
ATOM 3146 C C . TYR A 1 405 ? -10.652 2.712 50.229 1.00 94.56 405 TYR A C 1
ATOM 3148 O O . TYR A 1 405 ? -11.349 2.640 51.243 1.00 94.56 405 TYR A O 1
ATOM 3156 N N . ILE A 1 406 ? -10.462 1.681 49.405 1.00 94.81 406 ILE A N 1
ATOM 3157 C CA . ILE A 1 406 ? -10.873 0.299 49.679 1.00 94.81 406 ILE A CA 1
ATOM 3158 C C . ILE A 1 406 ? -9.785 -0.689 49.233 1.00 94.81 406 ILE A C 1
ATOM 3160 O O . ILE A 1 406 ? -9.160 -0.522 48.185 1.00 94.81 406 ILE A O 1
ATOM 3164 N N . ASP A 1 407 ? -9.598 -1.749 50.023 1.00 94.12 407 ASP A N 1
ATOM 3165 C CA . ASP A 1 407 ? -8.902 -2.976 49.627 1.00 94.12 407 ASP A CA 1
ATOM 3166 C C . ASP A 1 407 ? -9.946 -4.082 49.428 1.00 94.12 407 ASP A C 1
ATOM 3168 O O . ASP A 1 407 ? -10.674 -4.441 50.358 1.00 94.12 407 ASP A O 1
ATOM 3172 N N . TYR A 1 408 ? -10.037 -4.617 48.211 1.00 92.94 408 TYR A N 1
ATOM 3173 C CA . TYR A 1 408 ? -11.016 -5.647 47.860 1.00 92.94 408 TYR A CA 1
ATOM 3174 C C . TYR A 1 408 ? -10.609 -7.047 48.355 1.00 92.94 408 TYR A C 1
ATOM 3176 O O . TYR A 1 408 ? -11.361 -8.000 48.163 1.00 92.94 408 TYR A O 1
ATOM 3184 N N . ASN A 1 409 ? -9.429 -7.196 48.977 1.00 89.00 409 ASN A N 1
ATOM 3185 C CA . ASN A 1 409 ? -8.869 -8.459 49.480 1.00 89.00 409 ASN A CA 1
ATOM 3186 C C . ASN A 1 409 ? -8.798 -9.573 48.406 1.00 89.00 409 ASN A C 1
ATOM 3188 O O . ASN A 1 409 ? -8.775 -10.766 48.708 1.00 89.00 409 ASN A O 1
ATOM 3192 N N . SER A 1 410 ? -8.757 -9.173 47.132 1.00 79.19 410 SER A N 1
ATOM 3193 C CA . SER A 1 410 ? -8.780 -10.043 45.954 1.00 79.19 410 SER A CA 1
ATOM 3194 C C . SER A 1 410 ? -7.414 -10.101 45.276 1.00 79.19 410 SER A C 1
ATOM 3196 O O . SER A 1 410 ? -6.700 -9.101 45.253 1.00 79.19 410 SER A O 1
ATOM 3198 N N . THR A 1 411 ? -7.092 -11.201 44.597 1.00 74.75 411 THR A N 1
ATOM 3199 C CA . THR A 1 411 ? -5.957 -11.227 43.661 1.00 74.75 411 THR A CA 1
ATOM 3200 C C . THR A 1 411 ? -6.133 -10.201 42.536 1.00 74.75 411 THR A C 1
ATOM 3202 O O . THR A 1 411 ? -7.253 -9.929 42.093 1.00 74.75 411 THR A O 1
ATOM 3205 N N . PHE A 1 412 ? -5.020 -9.665 42.027 1.00 74.38 412 PHE A N 1
ATOM 3206 C CA . PHE A 1 412 ? -5.019 -8.953 40.748 1.00 74.38 412 PHE A CA 1
ATOM 3207 C C . PHE A 1 412 ? -5.535 -9.876 39.634 1.00 74.38 412 PHE A C 1
ATOM 3209 O O . PHE A 1 412 ? -5.192 -11.058 39.592 1.00 74.38 412 PHE A O 1
ATOM 3216 N N . VAL A 1 413 ? -6.356 -9.330 38.738 1.00 68.50 413 VAL A N 1
ATOM 3217 C CA . VAL A 1 413 ? -6.885 -10.038 37.570 1.00 68.50 413 VAL A CA 1
ATOM 3218 C C . VAL A 1 413 ? -6.482 -9.238 36.341 1.00 68.50 413 VAL A C 1
ATOM 3220 O O . VAL A 1 413 ? -7.029 -8.161 36.097 1.00 68.50 413 VAL A O 1
ATOM 3223 N N . ASN A 1 414 ? -5.533 -9.765 35.561 1.00 69.12 414 ASN A N 1
ATOM 3224 C CA . ASN A 1 414 ? -5.355 -9.282 34.199 1.00 69.12 414 ASN A CA 1
ATOM 3225 C C . ASN A 1 414 ? -6.511 -9.856 33.379 1.00 69.12 414 ASN A C 1
ATOM 3227 O O . ASN A 1 414 ? -6.594 -11.070 33.191 1.00 69.12 414 ASN A O 1
ATOM 3231 N N . ASN A 1 415 ? -7.444 -8.993 32.995 1.00 70.25 415 ASN A N 1
ATOM 3232 C CA . ASN A 1 415 ? -8.580 -9.366 32.182 1.00 70.25 415 ASN A CA 1
ATOM 3233 C C . ASN A 1 415 ? -8.196 -9.204 30.708 1.00 70.25 415 ASN A C 1
ATOM 3235 O O . ASN A 1 415 ? -7.435 -10.031 30.215 1.00 70.25 415 ASN A O 1
ATOM 3239 N N . ASN A 1 416 ? -8.678 -8.189 29.991 1.00 74.44 416 ASN A N 1
ATOM 3240 C CA . ASN A 1 416 ? -8.532 -8.179 28.542 1.00 74.44 416 ASN A CA 1
ATOM 3241 C C . ASN A 1 416 ? -7.113 -7.809 28.057 1.00 74.44 416 ASN A C 1
ATOM 3243 O O . ASN A 1 416 ? -6.625 -6.705 28.291 1.00 74.44 416 ASN A O 1
ATOM 3247 N N . ILE A 1 417 ? -6.483 -8.731 27.322 1.00 77.69 417 ILE A N 1
ATOM 3248 C CA . ILE A 1 417 ? -5.148 -8.567 26.714 1.00 77.69 417 ILE A CA 1
ATOM 3249 C C . ILE A 1 417 ? -5.186 -8.309 25.196 1.00 77.69 417 ILE A C 1
ATOM 3251 O O . ILE A 1 417 ? -4.133 -8.190 24.570 1.00 77.69 417 ILE A O 1
ATOM 3255 N N . VAL A 1 418 ? -6.383 -8.225 24.601 1.00 85.62 418 VAL A N 1
ATOM 3256 C CA . VAL A 1 418 ? -6.603 -7.997 23.163 1.00 85.62 418 VAL A CA 1
ATOM 3257 C C . VAL A 1 418 ? -7.602 -6.859 22.974 1.00 85.62 418 VAL A C 1
ATOM 3259 O O . VAL A 1 418 ? -8.720 -6.940 23.469 1.00 85.62 418 VAL A O 1
ATOM 3262 N N . ALA A 1 419 ? -7.245 -5.798 22.263 1.00 87.31 419 ALA A N 1
ATOM 3263 C CA . ALA A 1 419 ? -8.144 -4.680 21.985 1.00 87.31 419 ALA A CA 1
ATOM 3264 C C . ALA A 1 419 ? -7.846 -4.115 20.599 1.00 87.31 419 ALA A C 1
ATOM 3266 O O . ALA A 1 419 ? -6.696 -3.853 20.270 1.00 87.31 419 ALA A O 1
ATOM 3267 N N . GLY A 1 420 ? -8.901 -3.970 19.807 1.00 87.25 420 GLY A N 1
ATOM 3268 C CA . GLY A 1 420 ? -8.832 -3.872 18.361 1.00 87.25 420 GLY A CA 1
ATOM 3269 C C . GLY A 1 420 ? -8.560 -2.468 17.840 1.00 87.25 420 GLY A C 1
ATOM 3270 O O . GLY A 1 420 ? -9.189 -1.504 18.289 1.00 87.25 420 GLY A O 1
ATOM 3271 N N . ILE A 1 421 ? -7.658 -2.357 16.872 1.00 86.62 421 ILE A N 1
ATOM 3272 C CA . ILE A 1 421 ? -7.208 -1.113 16.252 1.00 86.62 421 ILE A CA 1
ATOM 3273 C C . ILE A 1 421 ? -7.450 -1.188 14.749 1.00 86.62 421 ILE A C 1
ATOM 3275 O O . ILE A 1 421 ? -7.083 -2.156 14.105 1.00 86.62 421 ILE A O 1
ATOM 3279 N N . ASN A 1 422 ? -8.065 -0.150 14.181 1.00 86.06 422 ASN A N 1
ATOM 3280 C CA . ASN A 1 422 ? -8.458 -0.184 12.775 1.00 86.06 422 ASN A CA 1
ATOM 3281 C C . ASN A 1 422 ? -7.241 -0.253 11.840 1.00 86.06 422 ASN A C 1
ATOM 3283 O O . ASN A 1 422 ? -6.260 0.471 12.025 1.00 86.06 422 ASN A O 1
ATOM 3287 N N . ASP A 1 423 ? -7.354 -1.083 10.808 1.00 87.31 423 ASP A N 1
ATOM 3288 C CA . ASP A 1 423 ? -6.297 -1.384 9.845 1.00 87.31 423 ASP A CA 1
ATOM 3289 C C . ASP A 1 423 ? -6.587 -0.824 8.454 1.00 87.31 423 ASP A C 1
ATOM 3291 O O . ASP A 1 423 ? -7.697 -0.393 8.132 1.00 87.31 423 ASP A O 1
ATOM 3295 N N . GLY A 1 424 ? -5.582 -0.884 7.581 1.00 78.88 424 GLY A N 1
ATOM 3296 C CA . GLY A 1 424 ? -5.724 -0.492 6.183 1.00 78.88 424 GLY A CA 1
ATOM 3297 C C . GLY A 1 424 ? -5.732 1.017 5.967 1.00 78.88 424 GLY A C 1
ATOM 3298 O O . GLY A 1 424 ? -5.851 1.447 4.828 1.00 78.88 424 GLY A O 1
ATOM 3299 N N . LEU A 1 425 ? -5.575 1.815 7.028 1.00 71.38 425 LEU A N 1
ATOM 3300 C CA . LEU A 1 425 ? -5.318 3.251 6.978 1.00 71.38 425 LEU A CA 1
ATOM 3301 C C . LEU A 1 425 ? -4.024 3.582 7.716 1.00 71.38 425 LEU A C 1
ATOM 3303 O O . LEU A 1 425 ? -3.934 3.450 8.942 1.00 71.38 425 LEU A O 1
ATOM 3307 N N . ASN A 1 426 ? -3.059 4.121 6.985 1.00 60.97 426 ASN A N 1
ATOM 3308 C CA . ASN A 1 426 ? -1.800 4.563 7.554 1.00 60.97 426 ASN A CA 1
ATOM 3309 C C . ASN A 1 426 ? -1.961 5.984 8.108 1.00 60.97 426 ASN A C 1
ATOM 3311 O O . ASN A 1 426 ? -2.137 6.970 7.391 1.00 60.97 426 ASN A O 1
ATOM 3315 N N . SER A 1 427 ? -1.922 6.080 9.436 1.00 51.53 427 SER A N 1
ATOM 3316 C CA . SER A 1 427 ? -2.209 7.305 10.191 1.00 51.53 427 SER A CA 1
ATOM 3317 C C . SER A 1 427 ? -1.169 8.416 10.024 1.00 51.53 427 SER A C 1
ATOM 3319 O O . SER A 1 427 ? -1.410 9.533 10.478 1.00 51.53 427 SER A O 1
ATOM 3321 N N . VAL A 1 428 ? -0.038 8.144 9.364 1.00 49.34 428 VAL A N 1
ATOM 3322 C CA . VAL A 1 428 ? 0.970 9.161 9.039 1.00 49.34 428 VAL A CA 1
ATOM 3323 C C . VAL A 1 428 ? 0.705 9.761 7.657 1.00 49.34 428 VAL A C 1
ATOM 3325 O O . VAL A 1 428 ? 0.796 10.974 7.489 1.00 49.34 428 VAL A O 1
ATOM 3328 N N . ASN A 1 429 ? 0.404 8.918 6.661 1.00 46.34 429 ASN A N 1
ATOM 3329 C CA . ASN A 1 429 ? 0.342 9.306 5.247 1.00 46.34 429 ASN A CA 1
ATOM 3330 C C . ASN A 1 429 ? -1.079 9.497 4.690 1.00 46.34 429 ASN A C 1
ATOM 3332 O O . ASN A 1 429 ? -1.217 10.009 3.584 1.00 46.34 429 ASN A O 1
ATOM 3336 N N . GLN A 1 430 ? -2.107 9.092 5.443 1.00 50.12 430 GLN A N 1
ATOM 3337 C CA . GLN A 1 430 ? -3.524 9.189 5.081 1.00 50.12 430 GLN A CA 1
ATOM 3338 C C . GLN A 1 430 ? -3.938 8.338 3.859 1.00 50.12 430 GLN A C 1
ATOM 3340 O O . GLN A 1 430 ? -5.006 8.558 3.289 1.00 50.12 430 GLN A O 1
ATOM 3345 N N . THR A 1 431 ? -3.123 7.352 3.465 1.00 55.84 431 THR A N 1
ATOM 3346 C CA . THR A 1 431 ? -3.411 6.412 2.370 1.00 55.84 431 THR A CA 1
ATOM 3347 C C . THR A 1 431 ? -3.937 5.078 2.882 1.00 55.84 431 THR A C 1
ATOM 3349 O O . THR A 1 431 ? -3.805 4.734 4.059 1.00 55.84 431 THR A O 1
ATOM 3352 N N . PHE A 1 432 ? -4.462 4.282 1.951 1.00 65.88 432 PHE A N 1
ATOM 3353 C CA . PHE A 1 432 ? -4.852 2.905 2.215 1.00 65.88 432 PHE A CA 1
ATOM 3354 C C . PHE A 1 432 ? -3.652 1.962 2.108 1.00 65.88 432 PHE A C 1
ATOM 3356 O O . PHE A 1 432 ? -3.036 1.882 1.045 1.00 65.88 432 PHE A O 1
ATOM 3363 N N . ASP A 1 433 ? -3.329 1.238 3.183 1.00 76.81 433 ASP A N 1
ATOM 3364 C CA . ASP A 1 433 ? -2.294 0.188 3.150 1.00 76.81 433 ASP A CA 1
ATOM 3365 C C . ASP A 1 433 ? -2.752 -1.026 2.323 1.00 76.81 433 ASP A C 1
ATOM 3367 O O . ASP A 1 433 ? -1.931 -1.745 1.753 1.00 76.81 433 ASP A O 1
ATOM 3371 N N . PHE A 1 434 ? -4.070 -1.232 2.217 1.00 85.19 434 PHE A N 1
ATOM 3372 C CA . PHE A 1 434 ? -4.682 -2.271 1.394 1.00 85.19 434 PHE A CA 1
ATOM 3373 C C . PHE A 1 434 ? -5.430 -1.635 0.221 1.00 85.19 434 PHE A C 1
ATOM 3375 O O . PHE A 1 434 ? -6.505 -1.052 0.376 1.00 85.19 434 PHE A O 1
ATOM 3382 N N . SER A 1 435 ? -4.855 -1.745 -0.975 1.00 79.88 435 SER A N 1
ATOM 3383 C CA . SER A 1 435 ? -5.486 -1.281 -2.210 1.00 79.88 435 SER A CA 1
ATOM 3384 C C . SER A 1 435 ? -5.106 -2.139 -3.416 1.00 79.88 435 SER A C 1
ATOM 3386 O O . SER A 1 435 ? -4.100 -2.851 -3.401 1.00 79.88 435 SER A O 1
ATOM 3388 N N . GLY A 1 436 ? -5.936 -2.096 -4.455 1.00 75.19 436 GLY A N 1
ATOM 3389 C CA . GLY A 1 436 ? -5.718 -2.799 -5.718 1.00 75.19 436 GLY A CA 1
ATOM 3390 C C . GLY A 1 436 ? -6.923 -2.677 -6.646 1.00 75.19 436 GLY A C 1
ATOM 3391 O O . GLY A 1 436 ? -7.846 -1.915 -6.375 1.00 75.19 436 GLY A O 1
ATOM 3392 N N . ASP A 1 437 ? -6.906 -3.391 -7.766 1.00 74.69 437 ASP A N 1
ATOM 3393 C CA . ASP A 1 437 ? -7.823 -3.119 -8.879 1.00 74.69 437 ASP A CA 1
ATOM 3394 C C . ASP A 1 437 ? -9.100 -3.968 -8.859 1.00 74.69 437 ASP A C 1
ATOM 3396 O O . ASP A 1 437 ? -9.148 -5.057 -8.281 1.00 74.69 437 ASP A O 1
ATOM 3400 N N . LEU A 1 438 ? -10.140 -3.479 -9.541 1.00 74.88 438 LEU A N 1
ATOM 3401 C CA . LEU A 1 438 ? -11.418 -4.172 -9.686 1.00 74.88 438 LEU A CA 1
ATOM 3402 C C . LEU A 1 438 ? -11.242 -5.621 -10.179 1.00 74.88 438 LEU A C 1
ATOM 3404 O O . LEU A 1 438 ? -10.592 -5.885 -11.192 1.00 74.88 438 LEU A O 1
ATOM 3408 N N . ASN A 1 439 ? -11.884 -6.564 -9.491 1.00 80.94 439 ASN A N 1
ATOM 3409 C CA . ASN A 1 439 ? -11.792 -8.008 -9.716 1.00 80.94 439 ASN A CA 1
ATOM 3410 C C . ASN A 1 439 ? -10.376 -8.614 -9.564 1.00 80.94 439 ASN A C 1
ATOM 3412 O O . ASN A 1 439 ? -10.175 -9.761 -9.967 1.00 80.94 439 ASN A O 1
ATOM 3416 N N . GLN A 1 440 ? -9.408 -7.920 -8.953 1.00 85.31 440 GLN A N 1
ATOM 3417 C CA . GLN A 1 440 ? -8.109 -8.496 -8.575 1.00 85.31 440 GLN A CA 1
ATOM 3418 C C . GLN A 1 440 ? -8.061 -8.898 -7.094 1.00 85.31 440 GLN A C 1
ATOM 3420 O O . GLN A 1 440 ? -8.855 -8.436 -6.278 1.00 85.31 440 GLN A O 1
ATOM 3425 N N . ASN A 1 441 ? -7.111 -9.770 -6.745 1.00 91.38 441 ASN A N 1
ATOM 3426 C CA . ASN A 1 441 ? -6.867 -10.179 -5.361 1.00 91.38 441 ASN A CA 1
ATOM 3427 C C . ASN A 1 441 ? -6.037 -9.115 -4.626 1.00 91.38 441 ASN A C 1
ATOM 3429 O O . ASN A 1 441 ? -4.813 -9.082 -4.756 1.00 91.38 441 ASN A O 1
ATOM 3433 N N . ILE A 1 442 ? -6.693 -8.291 -3.813 1.00 90.38 442 ILE A N 1
ATOM 3434 C CA . ILE A 1 442 ? -6.044 -7.390 -2.859 1.00 90.38 442 ILE A CA 1
ATOM 3435 C C . ILE A 1 442 ? -5.554 -8.222 -1.670 1.00 90.38 442 ILE A C 1
ATOM 3437 O O . ILE A 1 442 ? -6.328 -8.953 -1.052 1.00 90.38 442 ILE A O 1
ATOM 3441 N N . LEU A 1 443 ? -4.262 -8.128 -1.357 1.00 94.56 443 LEU A N 1
ATOM 3442 C CA . LEU A 1 443 ? -3.632 -8.858 -0.258 1.00 94.56 443 LEU A CA 1
ATOM 3443 C C . LEU A 1 443 ? -3.745 -8.055 1.047 1.00 94.56 443 LEU A C 1
ATOM 3445 O O . LEU A 1 443 ? -3.267 -6.926 1.122 1.00 94.56 443 LEU A O 1
ATOM 3449 N N . ILE A 1 444 ? -4.350 -8.655 2.073 1.00 94.31 444 ILE A N 1
ATOM 3450 C CA . ILE A 1 444 ? -4.543 -8.076 3.409 1.00 94.31 444 ILE A CA 1
ATOM 3451 C C . ILE A 1 444 ? -3.763 -8.927 4.419 1.00 94.31 444 ILE A C 1
ATOM 3453 O O . ILE A 1 444 ? -3.917 -10.151 4.478 1.00 94.31 444 ILE A O 1
ATOM 3457 N N . THR A 1 445 ? -2.897 -8.286 5.207 1.00 92.31 445 THR A N 1
ATOM 3458 C CA . THR A 1 445 ? -1.944 -8.953 6.114 1.00 92.31 445 THR A CA 1
ATOM 3459 C C . THR A 1 445 ? -1.633 -8.091 7.332 1.00 92.31 445 THR A C 1
ATOM 3461 O O . THR A 1 445 ? -1.555 -6.874 7.206 1.00 92.31 445 THR A O 1
ATOM 3464 N N . GLY A 1 446 ? -1.342 -8.713 8.479 1.00 87.94 446 GLY A N 1
ATOM 3465 C CA . GLY A 1 446 ? -0.812 -8.011 9.659 1.00 87.94 446 GLY A CA 1
ATOM 3466 C C . GLY A 1 446 ? -1.854 -7.425 10.620 1.00 87.94 446 GLY A C 1
ATOM 3467 O O . GLY A 1 446 ? -1.451 -6.851 11.630 1.00 87.94 446 GLY A O 1
ATOM 3468 N N . ILE A 1 447 ? -3.148 -7.651 10.361 1.00 90.62 447 ILE A N 1
ATOM 3469 C CA . ILE A 1 447 ? -4.346 -7.156 11.085 1.00 90.62 447 ILE A CA 1
ATOM 3470 C C . ILE A 1 447 ? -4.524 -7.659 12.542 1.00 90.62 447 ILE A C 1
ATOM 3472 O O . ILE A 1 447 ? -5.628 -7.855 13.033 1.00 90.62 447 ILE A O 1
ATOM 3476 N N . LEU A 1 448 ? -3.423 -8.019 13.202 1.00 89.56 448 LEU A N 1
ATOM 3477 C CA . LEU A 1 448 ? -3.361 -8.469 14.599 1.00 89.56 448 LEU A CA 1
ATOM 3478 C C . LEU A 1 448 ? -2.087 -7.969 15.316 1.00 89.56 448 LEU A C 1
ATOM 3480 O O . LEU A 1 448 ? -1.879 -8.269 16.489 1.00 89.56 448 LEU A O 1
ATOM 3484 N N . LEU A 1 449 ? -1.195 -7.239 14.631 1.00 82.50 449 LEU A N 1
ATOM 3485 C CA . LEU A 1 449 ? 0.098 -6.786 15.179 1.00 82.50 449 LEU A CA 1
ATOM 3486 C C . LEU A 1 449 ? -0.039 -5.574 16.122 1.00 82.50 449 LEU A C 1
ATOM 3488 O O . LEU A 1 449 ? 0.823 -5.313 16.960 1.00 82.50 449 LEU A O 1
ATOM 3492 N N . ASN A 1 450 ? -1.124 -4.830 15.954 1.00 80.31 450 ASN A N 1
ATOM 3493 C CA . ASN A 1 450 ? -1.572 -3.651 16.691 1.00 80.31 450 ASN A CA 1
ATOM 3494 C C . ASN A 1 450 ? -2.577 -3.978 17.812 1.00 80.31 450 ASN A C 1
ATOM 3496 O O . ASN A 1 450 ? -2.662 -3.197 18.761 1.00 80.31 450 ASN A O 1
ATOM 3500 N N . ASP A 1 451 ? -3.262 -5.122 17.730 1.00 86.50 451 ASP A N 1
ATOM 3501 C CA . ASP A 1 451 ? -4.387 -5.514 18.598 1.00 86.50 451 ASP A CA 1
ATOM 3502 C C . ASP A 1 451 ? -3.998 -6.061 19.986 1.00 86.50 451 ASP A C 1
ATOM 3504 O O . ASP A 1 451 ? -4.862 -6.415 20.794 1.00 86.50 451 ASP A O 1
ATOM 3508 N N . PHE A 1 452 ? -2.702 -6.165 20.291 1.00 79.75 452 PHE A N 1
ATOM 3509 C CA . PHE A 1 452 ? -2.204 -6.748 21.540 1.00 79.75 452 PHE A CA 1
ATOM 3510 C C . PHE A 1 452 ? -1.683 -5.693 22.517 1.00 79.75 452 PHE A C 1
ATOM 3512 O O . PHE A 1 452 ? -0.825 -4.873 22.190 1.00 79.75 452 PHE A O 1
ATOM 3519 N N . THR A 1 453 ? -2.175 -5.741 23.754 1.00 71.19 453 THR A N 1
ATOM 3520 C CA . THR A 1 453 ? -2.073 -4.607 24.688 1.00 71.19 453 THR A CA 1
ATOM 3521 C C . THR A 1 453 ? -0.814 -4.650 25.570 1.00 71.19 453 THR A C 1
ATOM 3523 O O . THR A 1 453 ? -0.326 -3.613 26.023 1.00 71.19 453 THR A O 1
ATOM 3526 N N . ASN A 1 454 ? -0.213 -5.830 25.772 1.00 61.78 454 ASN A N 1
ATOM 3527 C CA . ASN A 1 454 ? 0.903 -6.059 26.707 1.00 61.78 454 ASN A CA 1
ATOM 3528 C C . ASN A 1 454 ? 2.310 -5.759 26.133 1.00 61.78 454 ASN A C 1
ATOM 3530 O O . ASN A 1 454 ? 3.281 -6.428 26.480 1.00 61.78 454 ASN A O 1
ATOM 3534 N N . LEU A 1 455 ? 2.477 -4.733 25.291 1.00 50.12 455 LEU A N 1
ATOM 3535 C CA . LEU A 1 455 ? 3.775 -4.406 24.664 1.00 50.12 455 LEU A CA 1
ATOM 3536 C C . LEU A 1 455 ? 4.874 -3.887 25.627 1.00 50.12 455 LEU A C 1
ATOM 3538 O O . LEU A 1 455 ? 5.944 -3.501 25.166 1.00 50.12 455 LEU A O 1
ATOM 3542 N N . ASN A 1 456 ? 4.630 -3.826 26.944 1.00 46.09 456 ASN A N 1
ATOM 3543 C CA . ASN A 1 456 ? 5.541 -3.205 27.922 1.00 46.09 456 ASN A CA 1
ATOM 3544 C C . ASN A 1 456 ? 5.652 -3.942 29.278 1.00 46.09 456 ASN A C 1
ATOM 3546 O O . ASN A 1 456 ? 6.006 -3.320 30.280 1.00 46.09 456 ASN A O 1
ATOM 3550 N N . SER A 1 457 ? 5.368 -5.248 29.349 1.00 43.12 457 SER A N 1
ATOM 3551 C CA . SER A 1 457 ? 5.729 -6.060 30.523 1.00 43.12 457 SER A CA 1
ATOM 3552 C C . SER A 1 457 ? 7.107 -6.711 30.349 1.00 43.12 457 SER A C 1
ATOM 3554 O O . SER A 1 457 ? 7.494 -7.115 29.253 1.00 43.12 457 SER A O 1
ATOM 3556 N N . SER A 1 458 ? 7.844 -6.883 31.451 1.00 42.34 458 SER A N 1
ATOM 3557 C CA . SER A 1 458 ? 9.033 -7.754 31.496 1.00 42.34 458 SER A CA 1
ATOM 3558 C C . SER A 1 458 ? 8.697 -9.236 31.283 1.00 42.34 458 SER A C 1
ATOM 3560 O O . SER A 1 458 ? 9.593 -10.048 31.071 1.00 42.34 458 SER A O 1
ATOM 3562 N N . ASP A 1 459 ? 7.408 -9.568 31.329 1.00 42.97 459 ASP A N 1
ATOM 3563 C CA . ASP A 1 459 ? 6.838 -10.894 31.106 1.00 42.97 459 ASP A CA 1
ATOM 3564 C C . ASP A 1 459 ? 6.540 -11.169 29.619 1.00 42.97 459 ASP A C 1
ATOM 3566 O O . ASP A 1 459 ? 5.895 -12.167 29.303 1.00 42.97 459 ASP A O 1
ATOM 3570 N N . PHE A 1 460 ? 6.981 -10.292 28.702 1.00 46.00 460 PHE A N 1
ATOM 3571 C CA . PHE A 1 460 ? 6.799 -10.451 27.258 1.00 46.00 460 PHE A CA 1
ATOM 3572 C C . PHE A 1 460 ? 7.339 -11.803 26.772 1.00 46.00 460 PHE A C 1
ATOM 3574 O O . PHE A 1 460 ? 8.549 -12.027 26.673 1.00 46.00 460 PHE A O 1
ATOM 3581 N N . ASN A 1 461 ? 6.416 -12.695 26.420 1.00 51.69 461 ASN A N 1
ATOM 3582 C CA . ASN A 1 461 ? 6.710 -13.969 25.794 1.00 51.69 461 ASN A CA 1
ATOM 3583 C C . ASN A 1 461 ? 6.278 -13.909 24.325 1.00 51.69 461 ASN A C 1
ATOM 3585 O O . ASN A 1 461 ? 5.122 -13.622 24.018 1.00 51.69 461 ASN A O 1
ATOM 3589 N N . THR A 1 462 ? 7.185 -14.230 23.401 1.00 53.69 462 THR A N 1
ATOM 3590 C CA . THR A 1 462 ? 6.896 -14.255 21.954 1.00 53.69 462 THR A CA 1
ATOM 3591 C C . THR A 1 462 ? 5.793 -15.250 21.574 1.00 53.69 462 THR A C 1
ATOM 3593 O O . THR A 1 462 ? 5.221 -15.148 20.490 1.00 53.69 462 THR A O 1
ATOM 3596 N N . ASN A 1 463 ? 5.449 -16.173 22.476 1.00 57.62 463 ASN A N 1
ATOM 3597 C CA . ASN A 1 463 ? 4.316 -17.083 22.343 1.00 57.62 463 ASN A CA 1
ATOM 3598 C C . ASN A 1 463 ? 2.944 -16.377 22.352 1.00 57.62 463 ASN A C 1
ATOM 3600 O O . ASN A 1 463 ? 2.007 -16.910 21.767 1.00 57.62 463 ASN A O 1
ATOM 3604 N N . ASP A 1 464 ? 2.785 -15.204 22.978 1.00 63.25 464 ASP A N 1
ATOM 3605 C CA . ASP A 1 464 ? 1.447 -14.605 23.136 1.00 63.25 464 ASP A CA 1
ATOM 3606 C C . ASP A 1 464 ? 0.881 -14.025 21.836 1.00 63.25 464 ASP A C 1
ATOM 3608 O O . ASP A 1 464 ? -0.320 -14.128 21.592 1.00 63.25 464 ASP A O 1
ATOM 3612 N N . ILE A 1 465 ? 1.744 -13.538 20.939 1.00 68.25 465 ILE A N 1
ATOM 3613 C CA . ILE A 1 465 ? 1.343 -13.155 19.576 1.00 68.25 465 ILE A CA 1
ATOM 3614 C C . ILE A 1 465 ? 0.843 -14.388 18.801 1.00 68.25 465 ILE A C 1
ATOM 3616 O O . ILE A 1 465 ? -0.137 -14.298 18.067 1.00 68.25 465 ILE A O 1
ATOM 3620 N N . GLN A 1 466 ? 1.415 -15.577 19.044 1.00 74.81 466 GLN A N 1
ATOM 3621 C CA . GLN A 1 466 ? 0.946 -16.835 18.438 1.00 74.81 466 GLN A CA 1
ATOM 3622 C C . GLN A 1 466 ? -0.428 -17.292 18.963 1.00 74.81 466 GLN A C 1
ATOM 3624 O O . GLN A 1 466 ? -1.032 -18.198 18.380 1.00 74.81 466 GLN A O 1
ATOM 3629 N N . ASN A 1 467 ? -0.951 -16.663 20.022 1.00 84.38 467 ASN A N 1
ATOM 3630 C CA . ASN A 1 467 ? -2.295 -16.897 20.555 1.00 84.38 467 ASN A CA 1
ATOM 3631 C C . ASN A 1 467 ? -3.346 -15.914 20.000 1.00 84.38 467 ASN A C 1
ATOM 3633 O O . ASN A 1 467 ? -4.532 -16.106 20.267 1.00 84.38 467 ASN A O 1
ATOM 3637 N N . LEU A 1 468 ? -2.952 -14.895 19.225 1.00 88.88 468 LEU A N 1
ATOM 3638 C CA . LEU A 1 468 ? -3.874 -13.928 18.614 1.00 88.88 468 LEU A CA 1
ATOM 3639 C C . LEU A 1 468 ? -4.591 -14.521 17.402 1.00 88.88 468 LEU A C 1
ATOM 3641 O O . LEU A 1 468 ? -3.976 -15.139 16.529 1.00 88.88 468 LEU A O 1
ATOM 3645 N N . ARG A 1 469 ? -5.904 -14.333 17.343 1.00 92.50 469 ARG A N 1
ATOM 3646 C CA . ARG A 1 469 ? -6.778 -14.799 16.266 1.00 92.50 469 ARG A CA 1
ATOM 3647 C C . ARG A 1 469 ? -7.748 -13.694 15.875 1.00 92.50 469 ARG A C 1
ATOM 3649 O O . ARG A 1 469 ? -8.089 -12.861 16.711 1.00 92.50 469 ARG A O 1
ATOM 3656 N N . PHE A 1 470 ? -8.231 -13.733 14.640 1.00 94.06 470 PHE A N 1
ATOM 3657 C CA . PHE A 1 470 ? -9.419 -12.989 14.233 1.00 94.06 470 PHE A CA 1
ATOM 3658 C C . PHE A 1 470 ? -10.549 -13.964 13.905 1.00 94.06 470 PHE A C 1
ATOM 3660 O O . PHE A 1 470 ? -10.321 -15.034 13.334 1.00 94.06 470 PHE A O 1
ATOM 3667 N N . GLU A 1 471 ? -11.774 -13.589 14.251 1.00 92.12 471 GLU A N 1
ATOM 3668 C CA . GLU A 1 471 ? -12.995 -14.252 13.800 1.00 92.12 471 GLU A CA 1
ATOM 3669 C C . GLU A 1 471 ? -13.954 -13.239 13.165 1.00 92.12 471 GLU A C 1
ATOM 3671 O O . GLU A 1 471 ? -13.890 -12.037 13.432 1.00 92.12 471 GLU A O 1
ATOM 3676 N N . CYS A 1 472 ? -14.832 -13.747 12.301 1.00 87.25 472 CYS A N 1
ATOM 3677 C CA . CYS A 1 472 ? -15.898 -12.994 11.642 1.00 87.25 472 CYS A CA 1
ATOM 3678 C C . CYS A 1 472 ? -15.416 -11.811 10.801 1.00 87.25 472 CYS A C 1
ATOM 3680 O O . CYS A 1 472 ? -16.011 -10.738 10.820 1.00 87.25 472 CYS A O 1
ATOM 3682 N N . LEU A 1 473 ? -14.352 -12.038 10.031 1.00 91.38 473 LEU A N 1
ATOM 3683 C CA . LEU A 1 473 ? -13.965 -11.150 8.949 1.00 91.38 473 LEU A CA 1
ATOM 3684 C C . LEU A 1 473 ? -15.030 -11.177 7.840 1.00 91.38 473 LEU A C 1
ATOM 3686 O O . LEU A 1 473 ? -15.233 -12.210 7.201 1.00 91.38 473 LEU A O 1
ATOM 3690 N N . GLU A 1 474 ? -15.691 -10.045 7.612 1.00 86.31 474 GLU A N 1
ATOM 3691 C CA . GLU A 1 474 ? -16.698 -9.856 6.559 1.00 86.31 474 GLU A CA 1
ATOM 3692 C C . GLU A 1 474 ? -16.701 -8.419 6.012 1.00 86.31 474 GLU A C 1
ATOM 3694 O O . GLU A 1 474 ? -16.179 -7.502 6.647 1.00 86.31 474 GLU A O 1
ATOM 3699 N N . GLU A 1 475 ? -17.314 -8.203 4.846 1.00 83.94 475 GLU A N 1
ATOM 3700 C CA . GLU A 1 475 ? -17.512 -6.869 4.266 1.00 83.94 475 GLU A CA 1
ATOM 3701 C C . GLU A 1 475 ? -18.867 -6.258 4.664 1.00 83.94 475 GLU A C 1
ATOM 3703 O O . GLU A 1 475 ? -19.916 -6.902 4.589 1.00 83.94 475 GLU A O 1
ATOM 3708 N N . LEU A 1 476 ? -18.868 -4.972 5.018 1.00 75.69 476 LEU A N 1
ATOM 3709 C CA . LEU A 1 476 ? -20.069 -4.196 5.313 1.00 75.69 476 LEU A CA 1
ATOM 3710 C C . LEU A 1 476 ? -20.702 -3.604 4.048 1.00 75.69 476 LEU A C 1
ATOM 3712 O O . LEU A 1 476 ? -20.621 -2.403 3.790 1.00 75.69 476 LEU A O 1
ATOM 3716 N N . VAL A 1 477 ? -21.387 -4.461 3.289 1.00 66.50 477 VAL A N 1
ATOM 3717 C CA . VAL A 1 477 ? -22.147 -4.063 2.093 1.00 66.50 477 VAL A CA 1
ATOM 3718 C C . VAL A 1 477 ? -23.231 -3.032 2.433 1.00 66.50 477 VAL A C 1
ATOM 3720 O O . VAL A 1 477 ? -23.940 -3.134 3.439 1.00 66.50 477 VAL A O 1
ATOM 3723 N N . ASN A 1 478 ? -23.390 -2.039 1.559 1.00 52.84 478 ASN A N 1
ATOM 3724 C CA . ASN A 1 478 ? -24.293 -0.911 1.753 1.00 52.84 478 ASN A CA 1
ATOM 3725 C C . ASN A 1 478 ? -25.772 -1.278 1.524 1.00 52.84 478 ASN A C 1
ATOM 3727 O O . ASN A 1 478 ? -26.199 -1.518 0.396 1.00 52.84 478 ASN A O 1
ATOM 3731 N N . TYR A 1 479 ? -26.581 -1.226 2.588 1.00 47.59 479 TYR A N 1
ATOM 3732 C CA . TYR A 1 479 ? -28.043 -1.344 2.513 1.00 47.59 479 TYR A CA 1
ATOM 3733 C C . TYR A 1 479 ? -28.728 0.025 2.591 1.00 47.59 479 TYR A C 1
ATOM 3735 O O . TYR A 1 479 ? -28.432 0.847 3.467 1.00 47.59 479 TYR A O 1
ATOM 3743 N N . ASN A 1 480 ? -29.718 0.257 1.726 1.00 41.22 480 ASN A N 1
ATOM 3744 C CA . ASN A 1 480 ? -30.594 1.416 1.846 1.00 41.22 480 ASN A CA 1
ATOM 3745 C C . ASN A 1 480 ? -31.519 1.252 3.068 1.00 41.22 480 ASN A C 1
ATOM 3747 O O . ASN A 1 480 ? -32.491 0.500 3.038 1.00 41.22 480 ASN A O 1
ATOM 3751 N N . TYR A 1 481 ? -31.247 2.009 4.136 1.00 37.47 481 TYR A N 1
ATOM 3752 C CA . TYR A 1 481 ? -32.023 2.007 5.388 1.00 37.47 481 TYR A CA 1
ATOM 3753 C C . TYR A 1 481 ? -33.540 2.211 5.189 1.00 37.47 481 TYR A C 1
ATOM 3755 O O . TYR A 1 481 ? -34.334 1.760 6.011 1.00 37.47 481 TYR A O 1
ATOM 3763 N N . ASN A 1 482 ? -33.950 2.862 4.093 1.00 38.59 482 ASN A N 1
ATOM 3764 C CA . ASN A 1 482 ? -35.354 3.131 3.778 1.00 38.59 482 ASN A CA 1
ATOM 3765 C C . ASN A 1 482 ? -35.993 2.083 2.840 1.00 38.59 482 ASN A C 1
ATOM 3767 O O . ASN A 1 482 ? -37.207 2.118 2.649 1.00 38.59 482 ASN A O 1
ATOM 3771 N N . ASN A 1 483 ? -35.216 1.176 2.233 1.00 39.88 483 ASN A N 1
ATOM 3772 C CA . ASN A 1 483 ? -35.723 0.142 1.327 1.00 39.88 483 ASN A CA 1
ATOM 3773 C C . ASN A 1 483 ? -34.814 -1.099 1.309 1.00 39.88 483 ASN A C 1
ATOM 3775 O O . ASN A 1 483 ? -33.792 -1.137 0.630 1.00 39.88 483 ASN A O 1
ATOM 3779 N N . LEU A 1 484 ? -35.240 -2.158 1.998 1.00 39.47 484 LEU A N 1
ATOM 3780 C CA . LEU A 1 484 ? -34.470 -3.397 2.170 1.00 39.47 484 LEU A CA 1
ATOM 3781 C C . LEU A 1 484 ? -34.301 -4.240 0.891 1.00 39.47 484 LEU A C 1
ATOM 3783 O O . LEU A 1 484 ? -33.559 -5.216 0.912 1.00 39.47 484 LEU A O 1
ATOM 3787 N N . ASN A 1 485 ? -34.977 -3.877 -0.205 1.00 37.34 485 ASN A N 1
ATOM 3788 C CA . ASN A 1 485 ? -34.832 -4.524 -1.514 1.00 37.34 485 ASN A CA 1
ATOM 3789 C C . ASN A 1 485 ? -33.896 -3.749 -2.467 1.00 37.34 485 ASN A C 1
ATOM 3791 O O . ASN A 1 485 ? -33.681 -4.180 -3.597 1.00 37.34 485 ASN A O 1
ATOM 3795 N N . ASP A 1 486 ? -33.378 -2.595 -2.040 1.00 41.16 486 ASP A N 1
ATOM 3796 C CA . ASP A 1 486 ? -32.529 -1.702 -2.836 1.00 41.16 486 ASP A CA 1
ATOM 3797 C C . ASP A 1 486 ? -31.051 -2.029 -2.561 1.00 41.16 486 ASP A C 1
ATOM 3799 O O . ASP A 1 486 ? -30.365 -1.367 -1.779 1.00 41.16 486 ASP A O 1
ATOM 3803 N N . TYR A 1 487 ? -30.615 -3.157 -3.127 1.00 38.41 487 TYR A N 1
ATOM 3804 C CA . TYR A 1 487 ? -29.291 -3.757 -2.944 1.00 38.41 487 TYR A CA 1
ATOM 3805 C C . TYR A 1 487 ? -28.291 -3.152 -3.940 1.00 38.41 487 TYR A C 1
ATOM 3807 O O . TYR A 1 487 ? -28.418 -3.356 -5.149 1.00 38.41 487 TYR A O 1
ATOM 3815 N N . VAL A 1 488 ? -27.305 -2.397 -3.443 1.00 48.19 488 VAL A N 1
ATOM 3816 C CA . VAL A 1 488 ? -26.394 -1.583 -4.272 1.00 48.19 488 VAL A CA 1
ATOM 3817 C C . VAL A 1 488 ? -24.953 -2.098 -4.175 1.00 48.19 488 VAL A C 1
ATOM 3819 O O . VAL A 1 488 ? -24.076 -1.430 -3.636 1.00 48.19 488 VAL A O 1
ATOM 3822 N N . GLY A 1 489 ? -24.729 -3.307 -4.695 1.00 51.38 489 GLY A N 1
ATOM 3823 C CA . GLY A 1 489 ? -23.411 -3.947 -4.794 1.00 51.38 489 GLY A CA 1
ATOM 3824 C C . GLY A 1 489 ? -23.413 -5.382 -4.266 1.00 51.38 489 GLY A C 1
ATOM 3825 O O . GLY A 1 489 ? -24.021 -5.664 -3.237 1.00 51.38 489 GLY A O 1
ATOM 3826 N N . THR A 1 490 ? -22.742 -6.294 -4.972 1.00 61.84 490 THR A N 1
ATOM 3827 C CA . THR A 1 490 ? -22.502 -7.660 -4.480 1.00 61.84 490 THR A CA 1
ATOM 3828 C C . THR A 1 490 ? -21.352 -7.633 -3.476 1.00 61.84 490 THR A C 1
ATOM 3830 O O . THR A 1 490 ? -20.373 -6.930 -3.704 1.00 61.84 490 THR A O 1
ATOM 3833 N N . ALA A 1 491 ? -21.441 -8.414 -2.396 1.00 69.88 491 ALA A N 1
ATOM 3834 C CA . ALA A 1 491 ? -20.326 -8.573 -1.459 1.00 69.88 491 ALA A CA 1
ATOM 3835 C C . ALA A 1 491 ? -19.060 -9.077 -2.173 1.00 69.88 491 ALA A C 1
ATOM 3837 O O . ALA A 1 491 ? -19.129 -10.021 -2.968 1.00 69.88 491 ALA A O 1
ATOM 3838 N N . GLY A 1 492 ? -17.914 -8.481 -1.851 1.00 82.00 492 GLY A N 1
ATOM 3839 C CA . GLY A 1 492 ? -16.608 -8.954 -2.280 1.00 82.00 492 GLY A CA 1
ATOM 3840 C C . GLY A 1 492 ? -16.264 -10.327 -1.698 1.00 82.00 492 GLY A C 1
ATOM 3841 O O . GLY A 1 492 ? -16.766 -10.752 -0.654 1.00 82.00 492 GLY A O 1
ATOM 3842 N N . VAL A 1 493 ? -15.391 -11.045 -2.398 1.00 91.19 493 VAL A N 1
ATOM 3843 C CA . VAL A 1 493 ? -14.954 -12.395 -2.043 1.00 91.19 493 VAL A CA 1
ATOM 3844 C C . VAL A 1 493 ? -13.758 -12.313 -1.098 1.00 91.19 493 VAL A C 1
ATOM 3846 O O . VAL A 1 493 ? -12.753 -11.678 -1.410 1.00 91.19 493 VAL A O 1
ATOM 3849 N N . LEU A 1 494 ? -13.859 -12.997 0.042 1.00 93.56 494 LEU A N 1
ATOM 3850 C CA . LEU A 1 494 ? -12.784 -13.190 1.017 1.00 93.56 494 LEU A CA 1
ATOM 3851 C C . LEU A 1 494 ? -12.252 -14.627 0.940 1.00 93.56 494 LEU A C 1
ATOM 3853 O O . LEU A 1 494 ? -13.036 -15.570 0.839 1.00 93.56 494 LEU A O 1
ATOM 3857 N N . SER A 1 495 ? -10.933 -14.816 1.050 1.00 95.62 495 SER A N 1
ATOM 3858 C CA . SER A 1 495 ? -10.335 -16.163 1.139 1.00 95.62 495 SER A CA 1
ATOM 3859 C C . SER A 1 495 ? -10.633 -16.889 2.455 1.00 95.62 495 SER A C 1
ATOM 3861 O O . SER A 1 495 ? -10.587 -18.117 2.497 1.00 95.62 495 SER A O 1
ATOM 3863 N N . THR A 1 496 ? -10.917 -16.149 3.530 1.00 94.75 496 THR A N 1
ATOM 3864 C CA . THR A 1 496 ? -11.291 -16.684 4.843 1.00 94.75 496 THR A CA 1
ATOM 3865 C C . THR A 1 496 ? -12.085 -15.657 5.651 1.00 94.75 496 THR A C 1
ATOM 3867 O O . THR A 1 496 ? -11.931 -14.453 5.450 1.00 94.75 496 THR A O 1
ATOM 3870 N N . THR A 1 497 ? -12.897 -16.134 6.596 1.00 91.88 497 THR A N 1
ATOM 3871 C CA . THR A 1 497 ? -13.608 -15.313 7.592 1.00 91.88 497 THR A CA 1
ATOM 3872 C C . THR A 1 497 ? -12.977 -15.389 8.991 1.00 91.88 497 THR A C 1
ATOM 3874 O O . THR A 1 497 ? -13.441 -14.726 9.917 1.00 91.88 497 THR A O 1
ATOM 3877 N N . SER A 1 498 ? -11.919 -16.182 9.183 1.00 93.69 498 SER A N 1
ATOM 3878 C CA . SER A 1 498 ? -11.171 -16.286 10.445 1.00 93.69 498 SER A CA 1
ATOM 3879 C C . SER A 1 498 ? -9.715 -16.712 10.219 1.00 93.69 498 SER A C 1
ATOM 3881 O O . SER A 1 498 ? -9.360 -17.206 9.144 1.00 93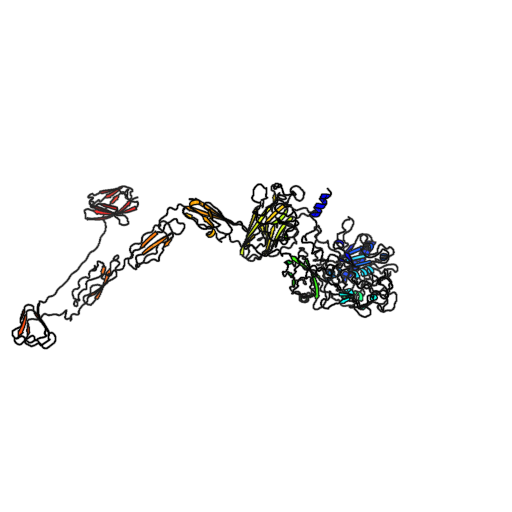.69 498 SER A O 1
ATOM 3883 N N . GLY A 1 499 ? -8.851 -16.510 11.214 1.00 93.94 499 GLY A N 1
ATOM 3884 C CA . GLY A 1 499 ? -7.428 -16.814 11.078 1.00 93.94 499 GLY A CA 1
ATOM 3885 C C . GLY A 1 499 ? -6.570 -16.461 12.288 1.00 93.94 499 GLY A C 1
ATOM 3886 O O . GLY A 1 499 ? -7.064 -16.149 13.371 1.00 93.94 499 GLY A O 1
ATOM 3887 N N . ASP A 1 500 ? -5.258 -16.537 12.088 1.00 92.62 500 ASP A N 1
ATOM 3888 C CA . ASP A 1 500 ? -4.205 -16.200 13.047 1.00 92.62 500 ASP A CA 1
ATOM 3889 C C . ASP A 1 500 ? -3.283 -15.081 12.533 1.00 92.62 500 ASP A C 1
ATOM 3891 O O . ASP A 1 500 ? -3.445 -14.571 11.425 1.00 92.62 500 ASP A O 1
ATOM 3895 N N . SER A 1 501 ? -2.270 -14.723 13.326 1.00 87.06 501 SER A N 1
ATOM 3896 C CA . SER A 1 501 ? -1.263 -13.712 12.973 1.00 87.06 501 SER A CA 1
ATOM 3897 C C . SER A 1 501 ? -0.403 -14.046 11.739 1.00 87.06 501 SER A C 1
ATOM 3899 O O . SER A 1 501 ? 0.377 -13.200 11.312 1.00 87.06 501 SER A O 1
ATOM 3901 N N . ASN A 1 502 ? -0.507 -15.258 11.181 1.00 89.31 502 ASN A N 1
ATOM 3902 C CA . ASN A 1 502 ? 0.197 -15.710 9.975 1.00 89.31 502 ASN A CA 1
ATOM 3903 C C . ASN A 1 502 ? -0.741 -15.820 8.757 1.00 89.31 502 ASN A C 1
ATOM 3905 O O . ASN A 1 502 ? -0.309 -16.215 7.673 1.00 89.31 502 ASN A O 1
ATOM 3909 N N . THR A 1 503 ? -2.035 -15.536 8.931 1.00 93.38 503 THR A N 1
ATOM 3910 C CA . THR A 1 503 ? -3.061 -15.779 7.918 1.00 93.38 503 THR A CA 1
ATOM 3911 C C . THR A 1 503 ? -3.136 -14.617 6.929 1.00 93.38 503 THR A C 1
ATOM 3913 O O . THR A 1 503 ? -3.644 -13.543 7.242 1.00 93.38 503 THR A O 1
ATOM 3916 N N . ASN A 1 504 ? -2.662 -14.856 5.705 1.00 94.75 504 ASN A N 1
ATOM 3917 C CA . ASN A 1 504 ? -2.814 -13.925 4.589 1.00 94.75 504 ASN A CA 1
ATOM 3918 C C . ASN A 1 504 ? -4.237 -14.007 4.017 1.00 94.75 504 ASN A C 1
ATOM 3920 O O . ASN A 1 504 ? -4.667 -15.060 3.539 1.00 94.75 504 ASN A O 1
ATOM 3924 N N . ILE A 1 505 ? -4.946 -12.883 4.020 1.00 96.88 505 ILE A N 1
ATOM 3925 C CA . ILE A 1 505 ? -6.285 -12.747 3.444 1.00 96.88 505 ILE A CA 1
ATOM 3926 C C . ILE A 1 505 ? -6.149 -12.219 2.013 1.00 96.88 505 ILE A C 1
ATOM 3928 O O . ILE A 1 505 ? -5.357 -11.313 1.757 1.00 96.88 505 ILE A O 1
ATOM 3932 N N . THR A 1 506 ? -6.951 -12.730 1.080 1.00 96.25 506 THR A N 1
ATOM 3933 C CA . THR A 1 506 ? -7.192 -12.054 -0.203 1.00 96.25 506 THR A CA 1
ATOM 3934 C C . THR A 1 506 ? -8.634 -11.581 -0.262 1.00 96.25 506 THR A C 1
ATOM 3936 O O . THR A 1 506 ? -9.545 -12.373 -0.013 1.00 96.25 506 THR A O 1
ATOM 3939 N N . TYR A 1 507 ? -8.822 -10.313 -0.613 1.00 94.56 507 TYR A N 1
ATOM 3940 C CA . TYR A 1 507 ? -10.117 -9.684 -0.849 1.00 94.56 507 TYR A CA 1
ATOM 3941 C C . TYR A 1 507 ? -10.251 -9.298 -2.328 1.00 94.56 507 TYR A C 1
ATOM 3943 O O . TYR A 1 507 ? -9.295 -8.807 -2.923 1.00 94.56 507 TYR A O 1
ATOM 3951 N N . GLN A 1 508 ? -11.421 -9.519 -2.924 1.00 92.19 508 GLN A N 1
ATOM 3952 C CA . GLN A 1 508 ? -11.702 -9.224 -4.332 1.00 92.19 508 GLN A CA 1
ATOM 3953 C C . GLN A 1 508 ? -13.105 -8.620 -4.461 1.00 92.19 508 GLN A C 1
ATOM 3955 O O . GLN A 1 508 ? -14.082 -9.268 -4.094 1.00 92.19 508 GLN A O 1
ATOM 3960 N N . SER A 1 509 ? -13.225 -7.416 -5.022 1.00 82.94 509 SER A N 1
ATOM 3961 C CA . SER A 1 509 ? -14.514 -6.734 -5.231 1.00 82.94 509 SER A CA 1
ATOM 3962 C C . SER A 1 509 ? -14.822 -6.518 -6.713 1.00 82.94 509 SER A C 1
ATOM 3964 O O . SER A 1 509 ? -13.909 -6.384 -7.531 1.00 82.94 509 SER A O 1
ATOM 3966 N N . ASN A 1 510 ? -16.114 -6.452 -7.044 1.00 78.19 510 ASN A N 1
ATOM 3967 C CA . ASN A 1 510 ? -16.616 -6.016 -8.349 1.00 78.19 510 ASN A CA 1
ATOM 3968 C C . ASN A 1 510 ? -17.296 -4.629 -8.322 1.00 78.19 510 ASN A C 1
ATOM 3970 O O . ASN A 1 510 ? -17.745 -4.175 -9.374 1.00 78.19 510 ASN A O 1
ATOM 3974 N N . SER A 1 511 ? -17.322 -3.952 -7.164 1.00 70.75 511 SER A N 1
ATOM 3975 C CA . SER A 1 511 ? -17.525 -2.497 -7.059 1.00 70.75 511 SER A CA 1
ATOM 3976 C C . SER A 1 511 ? -16.168 -1.816 -6.835 1.00 70.75 511 SER A C 1
ATOM 3978 O O . SER A 1 511 ? -15.306 -2.406 -6.181 1.00 70.75 511 SER A O 1
ATOM 3980 N N . PRO A 1 512 ? -15.932 -0.620 -7.392 1.00 64.31 512 PRO A N 1
ATOM 3981 C CA . PRO A 1 512 ? -14.767 0.185 -7.054 1.00 64.31 512 PRO A CA 1
ATOM 3982 C C . PRO A 1 512 ? -14.999 0.972 -5.751 1.00 64.31 512 PRO A C 1
ATOM 3984 O O . PRO A 1 512 ? -15.984 0.778 -5.044 1.00 64.31 512 PRO A O 1
ATOM 3987 N N . GLY A 1 513 ? -14.090 1.896 -5.448 1.00 61.91 513 GLY A N 1
ATOM 3988 C CA . GLY A 1 513 ? -14.212 2.828 -4.337 1.00 61.91 513 GLY A CA 1
ATOM 3989 C C . GLY A 1 513 ? -13.779 2.223 -3.006 1.00 61.91 513 GLY A C 1
ATOM 3990 O O . GLY A 1 513 ? -12.878 1.383 -2.939 1.00 61.91 513 GLY A O 1
ATOM 3991 N N . MET A 1 514 ? -14.384 2.706 -1.922 1.00 71.38 514 MET A N 1
ATOM 3992 C CA . MET A 1 514 ? -14.033 2.283 -0.570 1.00 71.38 514 MET A CA 1
ATOM 3993 C C . MET A 1 514 ? -14.891 1.128 -0.081 1.00 71.38 514 MET A C 1
ATOM 3995 O O . MET A 1 514 ? -16.114 1.232 -0.021 1.00 71.38 514 MET A O 1
ATOM 3999 N N . HIS A 1 515 ? -14.219 0.083 0.395 1.00 75.19 515 HIS A N 1
ATOM 4000 C CA . HIS A 1 515 ? -14.816 -1.025 1.120 1.00 75.19 515 HIS A CA 1
ATOM 4001 C C . HIS A 1 515 ? -14.401 -0.984 2.592 1.00 75.19 515 HIS A C 1
ATOM 4003 O O . HIS A 1 515 ? -13.252 -0.694 2.938 1.00 75.19 515 HIS A O 1
ATOM 4009 N N . LEU A 1 516 ? -15.365 -1.277 3.466 1.00 79.00 516 LEU A N 1
ATOM 4010 C CA . LEU A 1 516 ? -15.159 -1.391 4.905 1.00 79.00 516 LEU A CA 1
ATOM 4011 C C . LEU A 1 516 ? -15.392 -2.839 5.317 1.00 79.00 516 LEU A C 1
ATOM 4013 O O . LEU A 1 516 ? -16.525 -3.319 5.329 1.00 79.00 516 LEU A O 1
ATOM 4017 N N . LEU A 1 517 ? -14.318 -3.528 5.669 1.00 86.56 517 LEU A N 1
ATOM 4018 C CA . LEU A 1 517 ? -14.383 -4.855 6.260 1.00 86.56 517 LEU A CA 1
ATOM 4019 C C . LEU A 1 517 ? -14.426 -4.702 7.787 1.00 86.56 517 LEU A C 1
ATOM 4021 O O . LEU A 1 517 ? -13.970 -3.696 8.336 1.00 86.56 517 LEU A O 1
ATOM 4025 N N . ARG A 1 518 ? -14.975 -5.692 8.490 1.00 86.94 518 ARG A N 1
ATOM 4026 C CA . ARG A 1 518 ? -14.967 -5.759 9.958 1.00 86.94 518 ARG A CA 1
ATOM 4027 C C . ARG A 1 518 ? -14.521 -7.126 10.449 1.00 86.94 518 ARG A C 1
ATOM 4029 O O . ARG A 1 518 ? -14.763 -8.103 9.754 1.00 86.94 518 ARG A O 1
ATOM 4036 N N . TYR A 1 519 ? -13.912 -7.182 11.631 1.00 91.81 519 TYR A N 1
ATOM 4037 C CA . TYR A 1 519 ? -13.539 -8.425 12.311 1.00 91.81 519 TYR A CA 1
ATOM 4038 C C . TYR A 1 519 ? -13.558 -8.273 13.844 1.00 91.81 519 TYR A C 1
ATOM 4040 O O . TYR A 1 519 ? -13.780 -7.181 14.387 1.00 91.81 519 TYR A O 1
ATOM 4048 N N . VAL A 1 520 ? -13.347 -9.391 14.544 1.00 91.75 520 VAL A N 1
ATOM 4049 C CA . VAL A 1 520 ? -13.229 -9.476 16.007 1.00 91.75 520 VAL A CA 1
ATOM 4050 C C . VAL A 1 520 ? -11.885 -10.123 16.372 1.00 91.75 520 VAL A C 1
ATOM 4052 O O . VAL A 1 520 ? -11.714 -11.323 16.131 1.00 91.75 520 VAL A O 1
ATOM 4055 N N . PRO A 1 521 ? -10.924 -9.386 16.956 1.00 92.88 521 PRO A N 1
ATOM 4056 C CA . PRO A 1 521 ? -9.693 -9.970 17.472 1.00 92.88 521 PRO A CA 1
ATOM 4057 C C . PRO A 1 521 ? -9.922 -10.638 18.830 1.00 92.88 521 PRO A C 1
ATOM 4059 O O . PRO A 1 521 ? -10.621 -10.110 19.702 1.00 92.88 521 PRO A O 1
ATOM 4062 N N . TYR A 1 522 ? -9.307 -11.799 19.040 1.00 90.50 522 TYR A N 1
ATOM 4063 C CA . TYR A 1 522 ? -9.427 -12.561 20.280 1.00 90.50 522 TYR A CA 1
ATOM 4064 C C . TYR A 1 522 ? -8.162 -13.351 20.623 1.00 90.50 522 TYR A C 1
ATOM 4066 O O . TYR A 1 522 ? -7.328 -13.652 19.768 1.00 90.50 522 TYR A O 1
ATOM 4074 N N . ASN A 1 523 ? -8.015 -13.705 21.901 1.00 88.19 523 ASN A N 1
ATOM 4075 C CA . ASN A 1 523 ? -6.965 -14.610 22.355 1.00 88.19 523 ASN A CA 1
ATOM 4076 C C . ASN A 1 523 ? -7.495 -16.049 22.409 1.00 88.19 523 ASN A C 1
ATOM 4078 O O . ASN A 1 523 ? -8.465 -16.348 23.108 1.00 88.19 523 ASN A O 1
ATOM 4082 N N . PHE A 1 524 ? -6.827 -16.956 21.701 1.00 87.44 524 PHE A N 1
ATOM 4083 C CA . PHE A 1 524 ? -7.222 -18.358 21.576 1.00 87.44 524 PHE A CA 1
ATOM 4084 C C . PHE A 1 524 ? -7.242 -19.123 22.913 1.00 87.44 524 PHE A C 1
ATOM 4086 O O . PHE A 1 524 ? -8.078 -20.008 23.099 1.00 87.44 524 PHE A O 1
ATOM 4093 N N . ILE A 1 525 ? -6.356 -18.772 23.851 1.00 85.31 525 ILE A N 1
ATOM 4094 C CA . ILE A 1 525 ? -6.190 -19.469 25.134 1.00 85.31 525 ILE A CA 1
ATOM 4095 C C . ILE A 1 525 ? -7.159 -18.934 26.192 1.00 85.31 525 ILE A C 1
ATOM 4097 O O . ILE A 1 525 ? -7.801 -19.721 26.883 1.00 85.31 525 ILE A O 1
ATOM 4101 N N . THR A 1 526 ? -7.288 -17.610 26.323 1.00 82.81 526 THR A N 1
ATOM 4102 C CA . THR A 1 526 ? -8.156 -16.994 27.345 1.00 82.81 526 THR A CA 1
ATOM 4103 C C . THR A 1 526 ? -9.600 -16.790 26.882 1.00 82.81 526 THR A C 1
ATOM 4105 O O . THR A 1 526 ? -10.455 -16.483 27.710 1.00 82.81 526 THR A O 1
ATOM 4108 N N . GLN A 1 527 ? -9.882 -16.938 25.580 1.00 84.69 527 GLN A N 1
ATOM 4109 C CA . GLN A 1 527 ? -11.184 -16.676 24.939 1.00 84.69 527 GLN A CA 1
ATOM 4110 C C . GLN A 1 527 ? -11.697 -15.227 25.097 1.00 84.69 527 GLN A C 1
ATOM 4112 O O . GLN A 1 527 ? -12.853 -14.925 24.782 1.00 84.69 527 GLN A O 1
ATOM 4117 N N . GLN A 1 528 ? -10.825 -14.319 25.544 1.00 83.94 528 GLN A N 1
ATOM 4118 C CA . GLN A 1 528 ? -11.081 -12.884 25.664 1.00 83.94 528 GLN A CA 1
ATOM 4119 C C . GLN A 1 528 ? -11.047 -12.215 24.290 1.00 83.94 528 GLN A C 1
ATOM 4121 O O . GLN A 1 528 ? -10.281 -12.619 23.413 1.00 83.94 528 GLN A O 1
ATOM 4126 N N . ARG A 1 529 ? -11.891 -11.195 24.117 1.00 87.88 529 ARG A N 1
ATOM 4127 C CA . ARG A 1 529 ? -12.224 -10.584 22.826 1.00 87.88 529 ARG A CA 1
ATOM 4128 C C . ARG A 1 529 ? -12.095 -9.070 22.903 1.00 87.88 529 ARG A C 1
ATOM 4130 O O . ARG A 1 529 ? -12.689 -8.452 23.795 1.00 87.88 529 ARG A O 1
ATOM 4137 N N . GLY A 1 530 ? -11.352 -8.498 21.959 1.00 89.62 530 GLY A N 1
ATOM 4138 C CA . GLY A 1 530 ? -11.235 -7.057 21.768 1.00 89.62 530 GLY A CA 1
ATOM 4139 C C . GLY A 1 530 ? -12.534 -6.436 21.276 1.00 89.62 530 GLY A C 1
ATOM 4140 O O . GLY A 1 530 ? -13.579 -7.082 21.251 1.00 89.62 530 GLY A O 1
ATOM 4141 N N . ASN A 1 531 ? -12.499 -5.153 20.937 1.00 89.19 531 ASN A N 1
ATOM 4142 C CA . ASN A 1 531 ? -13.635 -4.489 20.307 1.00 89.19 531 ASN A CA 1
ATOM 4143 C C . ASN A 1 531 ? -13.868 -4.959 18.871 1.00 89.19 531 ASN A C 1
ATOM 4145 O O . ASN A 1 531 ? -12.988 -5.511 18.215 1.00 89.19 531 ASN A O 1
ATOM 4149 N N . LEU A 1 532 ? -15.063 -4.656 18.369 1.00 86.88 532 LEU A N 1
ATOM 4150 C CA . LEU A 1 532 ? -15.314 -4.608 16.935 1.00 86.88 532 LEU A CA 1
ATOM 4151 C C . LEU A 1 532 ? -14.274 -3.693 16.265 1.00 86.88 532 LEU A C 1
ATOM 4153 O O . LEU A 1 532 ? -14.101 -2.543 16.681 1.00 86.88 532 LEU A O 1
ATOM 4157 N N . THR A 1 533 ? -13.590 -4.233 15.257 1.00 88.88 533 THR A N 1
ATOM 4158 C CA . THR A 1 533 ? -12.473 -3.596 14.545 1.00 88.88 533 THR A CA 1
ATOM 4159 C C . THR A 1 533 ? -12.754 -3.563 13.050 1.00 88.88 533 THR A C 1
ATOM 4161 O O . THR A 1 533 ? -13.480 -4.422 12.541 1.00 88.88 533 THR A O 1
ATOM 4164 N N . TYR A 1 534 ? -12.215 -2.566 12.350 1.00 86.56 534 TYR A N 1
ATOM 4165 C CA . TYR A 1 534 ? -12.466 -2.353 10.928 1.00 86.56 534 TYR A CA 1
ATOM 4166 C C . TYR A 1 534 ? -11.176 -2.360 10.110 1.00 86.56 534 TYR A C 1
ATOM 4168 O O . TYR A 1 534 ? -10.145 -1.878 10.570 1.00 86.56 534 TYR A O 1
ATOM 4176 N N . ILE A 1 535 ? -11.261 -2.857 8.876 1.00 88.50 535 ILE A N 1
ATOM 4177 C CA . ILE A 1 535 ? -10.184 -2.803 7.885 1.00 88.50 535 ILE A CA 1
ATOM 4178 C C . ILE A 1 535 ? -10.689 -1.982 6.701 1.00 88.50 535 ILE A C 1
ATOM 4180 O O . ILE A 1 535 ? -11.731 -2.293 6.115 1.00 88.50 535 ILE A O 1
ATOM 4184 N N . TYR A 1 536 ? -9.950 -0.941 6.342 1.00 82.06 536 TYR A N 1
ATOM 4185 C CA . TYR A 1 536 ? -10.237 -0.104 5.183 1.00 82.06 536 TYR A CA 1
ATOM 4186 C C . TYR A 1 536 ? -9.518 -0.648 3.943 1.00 82.06 536 TYR A C 1
ATOM 4188 O O . TYR A 1 536 ? -8.319 -0.917 3.989 1.00 82.06 536 TYR A O 1
ATOM 4196 N N . VAL A 1 537 ? -10.243 -0.812 2.832 1.00 81.31 537 VAL A N 1
ATOM 4197 C CA . VAL A 1 537 ? -9.695 -1.335 1.571 1.00 81.31 537 VAL A CA 1
ATOM 4198 C C . VAL A 1 537 ? -10.175 -0.484 0.395 1.00 81.31 537 VAL A C 1
ATOM 4200 O O . VAL A 1 537 ? -11.374 -0.242 0.268 1.00 81.31 537 VAL A O 1
ATOM 4203 N N . HIS A 1 538 ? -9.258 -0.048 -0.473 1.00 76.19 538 HIS A N 1
ATOM 4204 C CA . HIS A 1 538 ? -9.585 0.753 -1.661 1.00 76.19 538 HIS A CA 1
ATOM 4205 C C . HIS A 1 538 ? -9.496 -0.071 -2.951 1.00 76.19 538 HIS A C 1
ATOM 4207 O O . HIS A 1 538 ? -8.453 -0.660 -3.244 1.00 76.19 538 HIS A O 1
ATOM 4213 N N . VAL A 1 539 ? -10.570 -0.081 -3.741 1.00 72.50 539 VAL A N 1
ATOM 4214 C CA . VAL A 1 539 ? -10.665 -0.819 -5.006 1.00 72.50 539 VAL A CA 1
ATOM 4215 C C . VAL A 1 539 ? -10.699 0.165 -6.176 1.00 72.50 539 VAL A C 1
ATOM 4217 O O . VAL A 1 539 ? -11.609 0.980 -6.303 1.00 72.50 539 VAL A O 1
ATOM 4220 N N . ASN A 1 540 ? -9.702 0.108 -7.054 1.00 69.19 540 ASN A N 1
ATOM 4221 C CA . ASN A 1 540 ? -9.569 1.050 -8.164 1.00 69.19 540 ASN A CA 1
ATOM 4222 C C . ASN A 1 540 ? -10.470 0.638 -9.341 1.00 69.19 540 ASN A C 1
ATOM 4224 O O . ASN A 1 540 ? -10.393 -0.507 -9.801 1.00 69.19 540 ASN A O 1
ATOM 4228 N N . ASP A 1 541 ? -11.258 1.570 -9.894 1.00 68.50 541 ASP A N 1
ATOM 4229 C CA . ASP A 1 541 ? -11.946 1.349 -11.175 1.00 68.50 541 ASP A CA 1
ATOM 4230 C C . ASP A 1 541 ? -10.967 1.480 -12.347 1.00 68.50 541 ASP A C 1
ATOM 4232 O O . ASP A 1 541 ? -10.866 2.515 -13.000 1.00 68.50 541 ASP A O 1
ATOM 4236 N N . ASN A 1 542 ? -10.233 0.404 -12.603 1.00 66.38 542 ASN A N 1
ATOM 4237 C CA . ASN A 1 542 ? -9.323 0.281 -13.735 1.00 66.38 542 ASN A CA 1
ATOM 4238 C C . ASN A 1 542 ? -9.949 -0.559 -14.873 1.00 66.38 542 ASN A C 1
ATOM 4240 O O . ASN A 1 542 ? -9.244 -1.223 -15.626 1.00 66.38 542 ASN A O 1
ATOM 4244 N N . THR A 1 543 ? -11.283 -0.547 -15.028 1.00 63.41 543 THR A N 1
ATOM 4245 C CA . THR A 1 543 ? -11.995 -1.379 -16.028 1.00 63.41 543 THR A CA 1
ATOM 4246 C C . THR A 1 543 ? -11.686 -1.028 -17.483 1.00 63.41 543 THR A C 1
ATOM 4248 O O . THR A 1 543 ? -11.584 -1.924 -18.320 1.00 63.41 543 THR A O 1
ATOM 4251 N N . ASN A 1 544 ? -11.492 0.257 -17.781 1.00 63.38 544 ASN A N 1
ATOM 4252 C CA . ASN A 1 544 ? -11.058 0.742 -19.097 1.00 63.38 544 ASN A CA 1
ATOM 4253 C C . ASN A 1 544 ? -9.523 0.674 -19.282 1.00 63.38 544 ASN A C 1
ATOM 4255 O O . ASN A 1 544 ? -9.016 0.884 -20.383 1.00 63.38 544 ASN A O 1
ATOM 4259 N N . CYS A 1 545 ? -8.778 0.339 -18.223 1.00 69.94 545 CYS A N 1
ATOM 4260 C CA . CYS A 1 545 ? -7.318 0.304 -18.195 1.00 69.94 545 CYS A CA 1
ATOM 4261 C C . CYS A 1 545 ? -6.781 -1.057 -18.655 1.00 69.94 545 CYS A C 1
ATOM 4263 O O . CYS A 1 545 ? -6.386 -1.914 -17.861 1.00 69.94 545 CYS A O 1
ATOM 4265 N N . ALA A 1 546 ? -6.775 -1.276 -19.969 1.00 63.09 546 ALA A N 1
ATOM 4266 C CA . ALA A 1 546 ? -6.193 -2.479 -20.549 1.00 63.09 546 ALA A CA 1
ATOM 4267 C C . ALA A 1 546 ? -4.659 -2.455 -20.417 1.00 63.09 546 ALA A C 1
ATOM 4269 O O . ALA A 1 546 ? -3.993 -1.648 -21.066 1.00 63.09 546 ALA A O 1
ATOM 4270 N N . ILE A 1 547 ? -4.083 -3.380 -19.636 1.00 59.22 547 ILE A N 1
ATOM 4271 C CA . ILE A 1 547 ? -2.624 -3.527 -19.472 1.00 59.22 547 ILE A CA 1
ATOM 4272 C C . ILE A 1 547 ? -1.993 -4.062 -20.772 1.00 59.22 547 ILE A C 1
ATOM 4274 O O . ILE A 1 547 ? -1.654 -5.237 -20.911 1.00 59.22 547 ILE A O 1
ATOM 4278 N N . VAL A 1 548 ? -1.846 -3.162 -21.741 1.00 54.94 548 VAL A N 1
ATOM 4279 C CA . VAL A 1 548 ? -1.128 -3.335 -23.002 1.00 54.94 548 VAL A CA 1
ATOM 4280 C C . VAL A 1 548 ? 0.093 -2.415 -22.932 1.00 54.94 548 VAL A C 1
ATOM 4282 O O . VAL A 1 548 ? -0.006 -1.251 -23.319 1.00 54.94 548 VAL A O 1
ATOM 4285 N N . PRO A 1 549 ? 1.233 -2.876 -22.381 1.00 55.09 549 PRO A N 1
ATOM 4286 C CA . PRO A 1 549 ? 2.438 -2.060 -22.319 1.00 55.09 549 PRO A CA 1
ATOM 4287 C C . PRO A 1 549 ? 2.960 -1.816 -23.747 1.00 55.09 549 PRO A C 1
ATOM 4289 O O . PRO A 1 549 ? 3.222 -2.786 -24.469 1.00 55.09 549 PRO A O 1
ATOM 4292 N N . PRO A 1 550 ? 3.111 -0.556 -24.194 1.00 54.69 550 PRO A N 1
ATOM 4293 C CA . PRO A 1 550 ? 3.568 -0.273 -25.547 1.00 54.69 550 PRO A CA 1
ATOM 4294 C C . PRO A 1 550 ? 5.052 -0.633 -25.698 1.00 54.69 550 PRO A C 1
ATOM 4296 O O . PRO A 1 550 ? 5.892 -0.131 -24.958 1.00 54.69 550 PRO A O 1
ATOM 4299 N N . ASN A 1 551 ? 5.370 -1.494 -26.672 1.00 58.12 551 ASN A N 1
ATOM 4300 C CA . ASN A 1 551 ? 6.704 -1.728 -27.252 1.00 58.12 551 ASN A CA 1
ATOM 4301 C C . ASN A 1 551 ? 7.906 -1.521 -26.297 1.00 58.12 551 ASN A C 1
ATOM 4303 O O . ASN A 1 551 ? 8.695 -0.595 -26.471 1.00 58.12 551 ASN A O 1
ATOM 4307 N N . ASN A 1 552 ? 8.071 -2.415 -25.315 1.00 71.12 552 ASN A N 1
ATOM 4308 C CA . ASN A 1 552 ? 9.169 -2.434 -24.329 1.00 71.12 552 ASN A CA 1
ATOM 4309 C C . ASN A 1 552 ? 9.267 -1.228 -23.362 1.00 71.12 552 ASN A C 1
ATOM 4311 O O . ASN A 1 552 ? 10.230 -1.165 -22.595 1.00 71.12 552 ASN A O 1
ATOM 4315 N N . ASN A 1 553 ? 8.299 -0.307 -23.338 1.00 85.12 553 ASN A N 1
ATOM 4316 C CA . ASN A 1 553 ? 8.234 0.748 -22.324 1.00 85.12 553 ASN A CA 1
ATOM 4317 C C . ASN A 1 553 ? 7.890 0.150 -20.946 1.00 85.12 553 ASN A C 1
ATOM 4319 O O . ASN A 1 553 ? 6.910 -0.584 -20.805 1.00 85.12 553 ASN A O 1
ATOM 4323 N N . LEU A 1 554 ? 8.689 0.469 -19.924 1.00 90.06 554 LEU A N 1
ATOM 4324 C CA . LEU A 1 554 ? 8.423 0.083 -18.534 1.00 90.06 554 LEU A CA 1
ATOM 4325 C C . LEU A 1 554 ? 7.442 1.028 -17.832 1.00 90.06 554 LEU A C 1
ATOM 4327 O O . LEU A 1 554 ? 6.912 0.665 -16.782 1.00 90.06 554 LEU A O 1
ATOM 4331 N N . VAL A 1 555 ? 7.186 2.211 -18.396 1.00 90.06 555 VAL A N 1
ATOM 4332 C CA . VAL A 1 555 ? 6.085 3.087 -17.985 1.00 90.06 555 VAL A CA 1
ATOM 4333 C C . VAL A 1 555 ? 4.805 2.615 -18.666 1.00 90.06 555 VAL A C 1
ATOM 4335 O O . VAL A 1 555 ? 4.713 2.562 -19.893 1.00 90.06 555 VAL A O 1
ATOM 4338 N N . TYR A 1 556 ? 3.808 2.270 -17.857 1.00 85.06 556 TYR A N 1
ATOM 4339 C CA . TYR A 1 556 ? 2.456 2.006 -18.331 1.00 85.06 556 TYR A CA 1
ATOM 4340 C C . TYR A 1 556 ? 1.732 3.335 -18.590 1.00 85.06 556 TYR A C 1
ATOM 4342 O O . TYR A 1 556 ? 1.867 4.262 -17.795 1.00 85.06 556 TYR A O 1
ATOM 4350 N N . ASN A 1 557 ? 0.980 3.421 -19.696 1.00 87.19 557 ASN A N 1
ATOM 4351 C CA . ASN A 1 557 ? 0.160 4.587 -20.055 1.00 87.19 557 ASN A CA 1
ATOM 4352 C C . ASN A 1 557 ? 0.926 5.930 -20.024 1.00 87.19 557 ASN A C 1
ATOM 4354 O O . ASN A 1 557 ? 0.438 6.932 -19.506 1.00 87.19 557 ASN A O 1
ATOM 4358 N N . GLY A 1 558 ? 2.173 5.952 -20.500 1.00 88.69 558 GLY A N 1
ATOM 4359 C CA . GLY A 1 558 ? 3.014 7.157 -20.463 1.00 88.69 558 GLY A CA 1
ATOM 4360 C C . GLY A 1 558 ? 2.582 8.265 -21.431 1.00 88.69 558 GLY A C 1
ATOM 4361 O O . GLY A 1 558 ? 2.969 9.414 -21.263 1.00 88.69 558 GLY A O 1
ATOM 4362 N N . ASP A 1 559 ? 1.768 7.903 -22.413 1.00 87.56 559 ASP A N 1
ATOM 4363 C CA . ASP A 1 559 ? 0.999 8.747 -23.328 1.00 87.56 559 ASP A CA 1
ATOM 4364 C C . ASP A 1 559 ? -0.339 9.228 -22.731 1.00 87.56 559 ASP A C 1
ATOM 4366 O O . ASP A 1 559 ? -1.057 9.982 -23.371 1.00 87.56 559 ASP A O 1
ATOM 4370 N N . PHE A 1 560 ? -0.695 8.798 -21.513 1.00 90.88 560 PHE A N 1
ATOM 4371 C CA . PHE A 1 560 ? -1.919 9.145 -20.768 1.00 90.88 560 PHE A CA 1
ATOM 4372 C C . PHE A 1 560 ? -3.270 8.818 -21.448 1.00 90.88 560 PHE A C 1
ATOM 4374 O O . PHE A 1 560 ? -4.319 8.974 -20.818 1.00 90.88 560 PHE A O 1
ATOM 4381 N N . GLU A 1 561 ? -3.259 8.298 -22.678 1.00 88.75 561 GLU A N 1
ATOM 4382 C CA . GLU A 1 561 ? -4.428 8.003 -23.519 1.00 88.75 561 GLU A CA 1
ATOM 4383 C C . GLU A 1 561 ? -5.396 6.957 -22.953 1.00 88.75 561 GLU A C 1
ATOM 4385 O O . GLU A 1 561 ? -6.555 6.895 -23.369 1.00 88.75 561 GLU A O 1
ATOM 4390 N N . GLN A 1 562 ? -4.952 6.122 -22.013 1.00 86.81 562 GLN A N 1
ATOM 4391 C CA . GLN A 1 562 ? -5.829 5.214 -21.282 1.00 86.81 562 GLN A CA 1
ATOM 4392 C C . GLN A 1 562 ? -6.338 5.894 -20.009 1.00 86.81 562 GLN A C 1
ATOM 4394 O O . GLN A 1 562 ? -5.559 6.355 -19.172 1.00 86.81 562 GLN A O 1
ATOM 4399 N N . TYR A 1 563 ? -7.652 5.888 -19.812 1.00 84.25 563 TYR A N 1
ATOM 4400 C CA . TYR A 1 563 ? -8.300 6.469 -18.639 1.00 84.25 563 TYR A CA 1
ATOM 4401 C C . TYR A 1 563 ? -9.423 5.585 -18.111 1.00 84.25 563 TYR A C 1
ATOM 4403 O O . TYR A 1 563 ? -10.107 4.897 -18.868 1.00 84.25 563 TYR A O 1
ATOM 4411 N N . SER A 1 564 ? -9.666 5.657 -16.803 1.00 74.81 564 SER A N 1
ATOM 4412 C CA . SER A 1 564 ? -10.864 5.086 -16.185 1.00 74.81 564 SER A CA 1
ATOM 4413 C C . SER A 1 564 ? -12.106 5.895 -16.567 1.00 74.81 564 SER A C 1
ATOM 4415 O O . SER A 1 564 ? -13.100 5.335 -17.031 1.00 74.81 564 SER A O 1
ATOM 4417 N N . LEU A 1 565 ? -12.024 7.225 -16.450 1.00 78.44 565 LEU A N 1
ATOM 4418 C CA . LEU A 1 565 ? -13.061 8.192 -16.818 1.00 78.44 565 LEU A CA 1
ATOM 4419 C C . LEU A 1 565 ? -12.431 9.469 -17.388 1.00 78.44 565 LEU A C 1
ATOM 4421 O O . LEU A 1 565 ? -11.413 9.935 -16.889 1.00 78.44 565 LEU A O 1
ATOM 4425 N N . VAL A 1 566 ? -13.088 10.102 -18.360 1.00 82.69 566 VAL A N 1
ATOM 4426 C CA . VAL A 1 566 ? -12.700 11.434 -18.859 1.00 82.69 566 VAL A CA 1
ATOM 4427 C C . VAL A 1 566 ? -12.706 12.452 -17.694 1.00 82.69 566 VAL A C 1
ATOM 4429 O O . VAL A 1 566 ? -13.629 12.415 -16.869 1.00 82.69 566 VAL A O 1
ATOM 4432 N N . PRO A 1 567 ? -11.708 13.349 -17.562 1.00 84.06 567 PRO A N 1
ATOM 4433 C CA . PRO A 1 567 ? -11.637 14.337 -16.484 1.00 84.06 567 PRO A CA 1
ATOM 4434 C C . PRO A 1 567 ? -12.820 15.310 -16.518 1.00 84.06 567 PRO A C 1
ATOM 4436 O O . PRO A 1 567 ? -13.295 15.718 -17.574 1.00 84.06 567 PRO A O 1
ATOM 4439 N N . SER A 1 568 ? -13.326 15.667 -15.337 1.00 80.81 568 SER A N 1
ATOM 4440 C CA . SER A 1 568 ? -14.504 16.530 -15.155 1.00 80.81 568 SER A CA 1
ATOM 4441 C C . SER A 1 568 ? -14.294 17.644 -14.123 1.00 80.81 568 SER A C 1
ATOM 4443 O O . SER A 1 568 ? -15.250 18.323 -13.755 1.00 80.81 568 SER A O 1
ATOM 4445 N N . ASN A 1 569 ? -13.069 17.795 -13.620 1.00 80.00 569 ASN A N 1
ATOM 4446 C CA . ASN A 1 569 ? -12.558 18.926 -12.849 1.00 80.00 569 ASN A CA 1
ATOM 4447 C C . ASN A 1 569 ? -11.018 18.902 -12.906 1.00 80.00 569 ASN A C 1
ATOM 4449 O O . ASN A 1 569 ? -10.445 17.880 -13.283 1.00 80.00 569 ASN A O 1
ATOM 4453 N N . LEU A 1 570 ? -10.370 19.986 -12.471 1.00 78.38 570 LEU A N 1
ATOM 4454 C CA . LEU A 1 570 ? -8.956 19.952 -12.075 1.00 78.38 570 LEU A CA 1
ATOM 4455 C C . LEU A 1 570 ? -8.730 18.943 -10.927 1.00 78.38 570 LEU A C 1
ATOM 4457 O O . LEU A 1 570 ? -9.686 18.532 -10.255 1.00 78.38 570 LEU A O 1
ATOM 4461 N N . SER A 1 571 ? -7.467 18.586 -10.693 1.00 79.06 571 SER A N 1
ATOM 4462 C CA . SER A 1 571 ? -6.988 17.686 -9.635 1.00 79.06 571 SER A CA 1
ATOM 4463 C C . SER A 1 571 ? -7.408 16.224 -9.826 1.00 79.06 571 SER A C 1
ATOM 4465 O O . SER A 1 571 ? -7.922 15.574 -8.912 1.00 79.06 571 SER A O 1
ATOM 4467 N N . GLN A 1 572 ? -7.254 15.713 -11.053 1.00 79.25 572 GLN A N 1
ATOM 4468 C CA . GLN A 1 572 ? -7.791 14.411 -11.478 1.00 79.25 572 GLN A CA 1
ATOM 4469 C C . GLN A 1 572 ? -6.791 13.495 -12.205 1.00 79.25 572 GLN A C 1
ATOM 4471 O O . GLN A 1 572 ? -7.225 12.588 -12.912 1.00 79.25 572 GLN A O 1
ATOM 4476 N N . ILE A 1 573 ? -5.477 13.638 -11.972 1.00 85.25 573 ILE A N 1
ATOM 4477 C CA . ILE A 1 573 ? -4.449 12.717 -12.511 1.00 85.25 573 ILE A CA 1
ATOM 4478 C C . ILE A 1 573 ? -4.756 11.226 -12.282 1.00 85.25 573 ILE A C 1
ATOM 4480 O O . ILE A 1 573 ? -4.506 10.407 -13.158 1.00 85.25 573 ILE A O 1
ATOM 4484 N N . ASN A 1 574 ? -5.408 10.884 -11.164 1.00 77.69 574 ASN A N 1
ATOM 4485 C CA . ASN A 1 574 ? -5.822 9.514 -10.824 1.00 77.69 574 ASN A CA 1
ATOM 4486 C C . ASN A 1 574 ? -6.881 8.914 -11.788 1.00 77.69 574 ASN A C 1
ATOM 4488 O O . ASN A 1 574 ? -7.319 7.782 -11.587 1.00 77.69 574 ASN A O 1
ATOM 4492 N N . ARG A 1 575 ? -7.356 9.672 -12.791 1.00 82.44 575 ARG A N 1
ATOM 4493 C CA . ARG A 1 575 ? -8.214 9.173 -13.879 1.00 82.44 575 ARG A CA 1
ATOM 4494 C C . ARG A 1 575 ? -7.426 8.626 -15.069 1.00 82.44 575 ARG A C 1
ATOM 4496 O O . ARG A 1 575 ? -7.965 7.777 -15.775 1.00 82.44 575 ARG A O 1
ATOM 4503 N N . ALA A 1 576 ? -6.180 9.055 -15.272 1.00 87.19 576 ALA A N 1
ATOM 4504 C CA . ALA A 1 576 ? -5.282 8.412 -16.222 1.00 87.19 576 ALA A CA 1
ATOM 4505 C C . ALA A 1 576 ? -4.821 7.066 -15.638 1.00 87.19 576 ALA A C 1
ATOM 4507 O O . ALA A 1 576 ? -4.339 6.989 -14.506 1.00 87.19 576 ALA A O 1
ATOM 4508 N N . CYS A 1 577 ? -4.983 5.988 -16.401 1.00 84.56 577 CYS A N 1
ATOM 4509 C CA . CYS A 1 577 ? -4.702 4.627 -15.955 1.00 84.56 577 CYS A CA 1
ATOM 4510 C C . CYS A 1 577 ? -3.266 4.486 -15.433 1.00 84.56 577 CYS A C 1
ATOM 4512 O O . CYS A 1 577 ? -2.314 4.843 -16.123 1.00 84.56 577 CYS A O 1
ATOM 4514 N N . GLY A 1 578 ? -3.104 3.952 -14.219 1.00 81.12 578 GLY A N 1
ATOM 4515 C CA . GLY A 1 578 ? -1.789 3.695 -13.617 1.00 81.12 578 GLY A CA 1
ATOM 4516 C C . GLY A 1 578 ? -0.998 4.926 -13.150 1.00 81.12 578 GLY A C 1
ATOM 4517 O O . GLY A 1 578 ? 0.129 4.756 -12.676 1.00 81.12 578 GLY A O 1
ATOM 4518 N N . TRP A 1 579 ? -1.560 6.135 -13.239 1.00 87.38 579 TRP A N 1
ATOM 4519 C CA . TRP A 1 579 ? -0.956 7.369 -12.729 1.00 87.38 579 TRP A CA 1
ATOM 4520 C C . TRP A 1 579 ? -1.632 7.847 -11.445 1.00 87.38 579 TRP A C 1
ATOM 4522 O O . TRP A 1 579 ? -2.822 7.624 -11.228 1.00 87.38 579 TRP A O 1
ATOM 4532 N N . LYS A 1 580 ? -0.863 8.511 -10.576 1.00 82.12 580 LYS A N 1
ATOM 4533 C CA . LYS A 1 580 ? -1.370 9.088 -9.327 1.00 82.12 580 LYS A CA 1
ATOM 4534 C C . LYS A 1 580 ? -0.573 10.289 -8.829 1.00 82.12 580 LYS A C 1
ATOM 4536 O O . LYS A 1 580 ? 0.627 10.412 -9.086 1.00 82.12 580 LYS A O 1
ATOM 4541 N N . GLN A 1 581 ? -1.255 11.142 -8.070 1.00 77.75 581 GLN A N 1
ATOM 4542 C CA . GLN A 1 581 ? -0.653 12.254 -7.330 1.00 77.75 581 GLN A CA 1
ATOM 4543 C C . GLN A 1 581 ? 0.243 11.770 -6.179 1.00 77.75 581 GLN A C 1
ATOM 4545 O O . GLN A 1 581 ? 0.144 10.624 -5.738 1.00 77.75 581 GLN A O 1
ATOM 4550 N N . VAL A 1 582 ? 1.077 12.668 -5.647 1.00 70.31 582 VAL A N 1
ATOM 4551 C CA . VAL A 1 582 ? 1.930 12.400 -4.479 1.00 70.31 582 VAL A CA 1
ATOM 4552 C C . VAL A 1 582 ? 1.699 13.454 -3.400 1.00 70.31 582 VAL A C 1
ATOM 4554 O O . VAL A 1 582 ? 1.882 14.646 -3.633 1.00 70.31 582 VAL A O 1
ATOM 4557 N N . GLY A 1 583 ? 1.310 13.013 -2.203 1.00 61.84 583 GLY A N 1
ATOM 4558 C CA . GLY A 1 583 ? 1.000 13.916 -1.093 1.00 61.84 583 GLY A CA 1
ATOM 4559 C C . GLY A 1 583 ? -0.218 14.801 -1.367 1.00 61.84 583 GLY A C 1
ATOM 4560 O O . GLY A 1 583 ? -1.158 14.411 -2.062 1.00 61.84 583 GLY A O 1
ATOM 4561 N N . PHE A 1 584 ? -0.176 16.019 -0.826 1.00 55.84 584 PHE A N 1
ATOM 4562 C CA . PHE A 1 584 ? -1.230 17.033 -0.976 1.00 55.84 584 PHE A CA 1
ATOM 4563 C C . PHE A 1 584 ? -1.128 17.855 -2.276 1.00 55.84 584 PHE A C 1
ATOM 4565 O O . PHE A 1 584 ? -1.848 18.842 -2.430 1.00 55.84 584 PHE A O 1
ATOM 4572 N N . ALA A 1 585 ? -0.231 17.480 -3.194 1.00 62.75 585 ALA A N 1
ATOM 4573 C CA . ALA A 1 585 ? -0.204 18.018 -4.551 1.00 62.75 585 ALA A CA 1
ATOM 4574 C C . ALA A 1 585 ? -1.475 17.608 -5.306 1.00 62.75 585 ALA A C 1
ATOM 4576 O O . ALA A 1 585 ? -2.022 16.531 -5.063 1.00 62.75 585 ALA A O 1
ATOM 4577 N N . SER A 1 586 ? -1.912 18.426 -6.260 1.00 72.44 586 SER A N 1
ATOM 4578 C CA . SER A 1 586 ? -3.163 18.237 -6.994 1.00 72.44 586 SER A CA 1
ATOM 4579 C C . SER A 1 586 ? -3.012 18.154 -8.529 1.00 72.44 586 SER A C 1
ATOM 4581 O O . SER A 1 586 ? -3.811 18.790 -9.218 1.00 72.44 586 SER A O 1
ATOM 4583 N N . PRO A 1 587 ? -2.068 17.350 -9.088 1.00 84.56 587 PRO A N 1
ATOM 4584 C CA . PRO A 1 587 ? -1.831 17.301 -10.527 1.00 84.56 587 PRO A CA 1
ATOM 4585 C C . PRO A 1 587 ? -3.090 17.007 -11.349 1.00 84.56 587 PRO A C 1
ATOM 4587 O O . PRO A 1 587 ? -3.976 16.225 -10.971 1.00 84.56 587 PRO A O 1
ATOM 4590 N N . ASP A 1 588 ? -3.122 17.618 -12.522 1.00 89.25 588 ASP A N 1
ATOM 4591 C CA . ASP A 1 588 ? -4.263 17.638 -13.419 1.00 89.25 588 ASP A CA 1
ATOM 4592 C C . ASP A 1 588 ? -4.190 16.547 -14.489 1.00 89.25 588 ASP A C 1
ATOM 4594 O O . ASP A 1 588 ? -3.133 15.993 -14.796 1.00 89.25 588 ASP A O 1
ATOM 4598 N N . TYR A 1 589 ? -5.346 16.276 -15.090 1.00 92.88 589 TYR A N 1
ATOM 4599 C CA . TYR A 1 589 ? -5.480 15.470 -16.296 1.00 92.88 589 TYR A CA 1
ATOM 4600 C C . TYR A 1 589 ? -6.421 16.194 -17.254 1.00 92.88 589 TYR A C 1
ATOM 4602 O O . TYR A 1 589 ? -7.505 16.620 -16.849 1.00 92.88 589 TYR A O 1
ATOM 4610 N N . PHE A 1 590 ? -5.994 16.342 -18.504 1.00 93.19 590 PHE A N 1
ATOM 4611 C CA . PHE A 1 590 ? -6.705 17.050 -19.564 1.00 93.19 590 PHE A CA 1
ATOM 4612 C C . PHE A 1 590 ? -7.105 16.062 -20.655 1.00 93.19 590 PHE A C 1
ATOM 4614 O O . PHE A 1 590 ? -6.361 15.125 -20.937 1.00 93.19 590 PHE A O 1
ATOM 4621 N N . HIS A 1 591 ? -8.266 16.263 -21.280 1.00 93.69 591 HIS A N 1
ATOM 4622 C CA . HIS A 1 591 ? -8.731 15.409 -22.375 1.00 93.69 591 HIS A CA 1
ATOM 4623 C C . HIS A 1 591 ? -9.712 16.159 -23.286 1.00 93.69 591 HIS A C 1
ATOM 4625 O O . HIS A 1 591 ? -10.672 16.754 -22.802 1.00 93.69 591 HIS A O 1
ATOM 4631 N N . ASN A 1 592 ? -9.558 16.021 -24.606 1.00 90.88 592 ASN A N 1
ATOM 4632 C CA . ASN A 1 592 ? -10.420 16.595 -25.663 1.00 90.88 592 ASN A CA 1
ATOM 4633 C C . ASN A 1 592 ? -11.907 16.135 -25.682 1.00 90.88 592 ASN A C 1
ATOM 4635 O O . ASN A 1 592 ? -12.625 16.368 -26.655 1.00 90.88 592 ASN A O 1
ATOM 4639 N N . GLN A 1 593 ? -12.365 15.422 -24.648 1.00 89.94 593 GLN A N 1
ATOM 4640 C CA . GLN A 1 593 ? -13.759 15.000 -24.446 1.00 89.94 593 GLN A CA 1
ATOM 4641 C C . GLN A 1 593 ? -14.325 15.506 -23.108 1.00 89.94 593 GLN A C 1
ATOM 4643 O O . GLN A 1 593 ? -15.429 15.117 -22.716 1.00 89.94 593 GLN A O 1
ATOM 4648 N N . ALA A 1 594 ? -13.580 16.348 -22.382 1.00 86.88 594 ALA A N 1
ATOM 4649 C CA . ALA A 1 594 ? -13.977 16.849 -21.076 1.00 86.88 594 ALA A CA 1
ATOM 4650 C C . ALA A 1 594 ? -15.343 17.564 -21.136 1.00 86.88 594 ALA A C 1
ATOM 4652 O O . ALA A 1 594 ? -15.557 18.443 -21.971 1.00 86.88 594 ALA A O 1
ATOM 4653 N N . PRO A 1 595 ? -16.280 17.279 -20.209 1.00 82.00 595 PRO A N 1
ATOM 4654 C CA . PRO A 1 595 ? -17.582 17.943 -20.176 1.00 82.00 595 PRO A CA 1
ATOM 4655 C C . PRO A 1 595 ? -17.505 19.405 -19.692 1.00 82.00 595 PRO A C 1
ATOM 4657 O O . PRO A 1 595 ? -18.543 20.057 -19.569 1.00 82.00 595 PRO A O 1
ATOM 4660 N N . ILE A 1 596 ? -16.304 19.917 -19.381 1.00 79.75 596 ILE A N 1
ATOM 4661 C CA . ILE A 1 596 ? -16.052 21.304 -18.978 1.00 79.75 596 ILE A CA 1
ATOM 4662 C C . ILE A 1 596 ? -14.768 21.847 -19.621 1.00 79.75 596 ILE A C 1
ATOM 4664 O O . ILE A 1 596 ? -13.734 21.186 -19.624 1.00 79.75 596 ILE A O 1
ATOM 4668 N N . SER A 1 597 ? -14.787 23.113 -20.039 1.00 84.94 597 SER A N 1
ATOM 4669 C CA . SER A 1 597 ? -13.652 23.802 -20.681 1.00 84.94 597 SER A CA 1
ATOM 4670 C C . SER A 1 597 ? -12.497 24.184 -19.734 1.00 84.94 597 SER A C 1
ATOM 4672 O O . SER A 1 597 ? -11.709 25.070 -20.054 1.00 84.94 597 SER A O 1
ATOM 4674 N N . ARG A 1 598 ? -12.435 23.603 -18.526 1.00 82.69 598 ARG A N 1
ATOM 4675 C CA . ARG A 1 598 ? -11.332 23.814 -17.563 1.00 82.69 598 ARG A CA 1
ATOM 4676 C C . ARG A 1 598 ? -10.206 22.796 -17.746 1.00 82.69 598 ARG A C 1
ATOM 4678 O O . ARG A 1 598 ? -9.070 23.107 -17.418 1.00 82.69 598 ARG A O 1
ATOM 4685 N N . VAL A 1 599 ? -10.545 21.610 -18.262 1.00 87.38 599 VAL A N 1
ATOM 4686 C CA . VAL A 1 599 ? -9.653 20.451 -18.476 1.00 87.38 599 VAL A CA 1
ATOM 4687 C C . VAL A 1 599 ? -9.816 19.850 -19.884 1.00 87.38 599 VAL A C 1
ATOM 4689 O O . VAL A 1 599 ? -9.600 18.662 -20.109 1.00 87.38 599 VAL A O 1
ATOM 4692 N N . ASP A 1 600 ? -10.248 20.690 -20.825 1.00 88.81 600 ASP A N 1
ATOM 4693 C CA . ASP A 1 600 ? -10.443 20.370 -22.243 1.00 88.81 600 ASP A CA 1
ATOM 4694 C C . ASP A 1 600 ? -9.143 20.596 -23.042 1.00 88.81 600 ASP A C 1
ATOM 4696 O O . ASP A 1 600 ? -8.168 21.133 -22.514 1.00 88.81 600 ASP A O 1
ATOM 4700 N N . ILE A 1 601 ? -9.098 20.170 -24.305 1.00 89.69 601 ILE A N 1
ATOM 4701 C CA . ILE A 1 601 ? -7.915 20.271 -25.174 1.00 89.69 601 ILE A CA 1
ATOM 4702 C C . ILE A 1 601 ? -8.340 20.782 -26.560 1.00 89.69 601 ILE A C 1
ATOM 4704 O O . ILE A 1 601 ? -9.288 20.248 -27.136 1.00 89.69 601 ILE A O 1
ATOM 4708 N N . PRO A 1 602 ? -7.646 21.781 -27.146 1.00 86.06 602 PRO A N 1
ATOM 4709 C CA . PRO A 1 602 ? -6.387 22.377 -26.680 1.00 86.06 602 PRO A CA 1
ATOM 4710 C C . PRO A 1 602 ? -6.534 23.568 -25.716 1.00 86.06 602 PRO A C 1
ATOM 4712 O O . PRO A 1 602 ? -5.547 23.959 -25.103 1.00 86.06 602 PRO A O 1
ATOM 4715 N N . CYS A 1 603 ? -7.723 24.167 -25.573 1.00 84.88 603 CYS A N 1
ATOM 4716 C CA . CYS A 1 603 ? -7.949 25.286 -24.646 1.00 84.88 603 CYS A CA 1
ATOM 4717 C C . CYS A 1 603 ? -8.397 24.798 -23.264 1.00 84.88 603 CYS A C 1
ATOM 4719 O O . CYS A 1 603 ? -9.457 24.184 -23.149 1.00 84.88 603 CYS A O 1
ATOM 4721 N N . ASN A 1 604 ? -7.679 25.191 -22.213 1.00 83.50 604 ASN A N 1
ATOM 4722 C CA . ASN A 1 604 ? -8.055 24.925 -20.823 1.00 83.50 604 ASN A CA 1
ATOM 4723 C C . ASN A 1 604 ? -7.922 26.188 -19.937 1.00 83.50 604 ASN A C 1
ATOM 4725 O O . ASN A 1 604 ? -7.833 27.306 -20.445 1.00 83.50 604 ASN A O 1
ATOM 4729 N N . GLU A 1 605 ? -7.985 26.048 -18.608 1.00 79.94 605 GLU A N 1
ATOM 4730 C CA . GLU A 1 605 ? -7.904 27.188 -17.673 1.00 79.94 605 GLU A CA 1
ATOM 4731 C C . GLU A 1 605 ? -6.483 27.763 -17.501 1.00 79.94 605 GLU A C 1
ATOM 4733 O O . GLU A 1 605 ? -6.339 28.936 -17.144 1.00 79.94 605 GLU A O 1
ATOM 4738 N N . LEU A 1 606 ? -5.446 26.966 -17.776 1.00 81.56 606 LEU A N 1
ATOM 4739 C CA . LEU A 1 606 ? -4.034 27.312 -17.607 1.00 81.56 606 LEU A CA 1
ATOM 4740 C C . LEU A 1 606 ? -3.415 27.890 -18.892 1.00 81.56 606 LEU A C 1
ATOM 4742 O O . LEU A 1 606 ? -2.497 28.711 -18.807 1.00 81.56 606 LEU A O 1
ATOM 4746 N N . GLY A 1 607 ? -3.914 27.504 -20.071 1.00 81.06 607 GLY A N 1
ATOM 4747 C CA . GLY A 1 607 ? -3.361 27.946 -21.351 1.00 81.06 607 GLY A CA 1
ATOM 4748 C C . GLY A 1 607 ? -3.948 27.265 -22.591 1.00 81.06 607 GLY A C 1
ATOM 4749 O O . GLY A 1 607 ? -5.027 26.667 -22.544 1.00 81.06 607 GLY A O 1
ATOM 4750 N N . TYR A 1 608 ? -3.212 27.362 -23.697 1.00 83.94 608 TYR A N 1
ATOM 4751 C CA . TYR A 1 608 ? -3.402 26.560 -24.905 1.00 83.94 608 TYR A CA 1
ATOM 4752 C C . TYR A 1 608 ? -2.305 25.498 -24.987 1.00 83.94 608 TYR A C 1
ATOM 4754 O O . TYR A 1 608 ? -1.122 25.821 -24.926 1.00 83.94 608 TYR A O 1
ATOM 4762 N N . GLN A 1 609 ? -2.681 24.235 -25.169 1.00 86.06 609 GLN A N 1
ATOM 4763 C CA . GLN A 1 609 ? -1.737 23.194 -25.560 1.00 86.06 609 GLN A CA 1
ATOM 4764 C C . GLN A 1 609 ? -2.435 22.107 -26.372 1.00 86.06 609 GLN A C 1
ATOM 4766 O O . GLN A 1 609 ? -3.309 21.398 -25.871 1.00 86.06 609 GLN A O 1
ATOM 4771 N N . ASP A 1 610 ? -2.019 21.959 -27.628 1.00 86.25 610 ASP A N 1
ATOM 4772 C CA . ASP A 1 610 ? -2.428 20.848 -28.487 1.00 86.25 610 ASP A CA 1
ATOM 4773 C C . ASP A 1 610 ? -1.574 19.596 -28.224 1.00 86.25 610 ASP A C 1
ATOM 4775 O O . ASP A 1 610 ? -0.409 19.690 -27.810 1.00 86.25 610 ASP A O 1
ATOM 4779 N N . VAL A 1 611 ? -2.145 18.416 -28.470 1.00 84.56 611 VAL A N 1
ATOM 4780 C CA . VAL A 1 611 ? -1.456 17.129 -28.286 1.00 84.56 611 VAL A CA 1
ATOM 4781 C C . VAL A 1 611 ? -0.234 17.031 -29.202 1.00 84.56 611 VAL A C 1
ATOM 4783 O O . VAL A 1 611 ? -0.166 17.657 -30.270 1.00 84.56 611 VAL A O 1
ATOM 4786 N N . LYS A 1 612 ? 0.791 16.283 -28.785 1.00 77.12 612 LYS A N 1
ATOM 4787 C CA . LYS A 1 612 ? 2.083 16.343 -29.469 1.00 77.12 612 LYS A CA 1
ATOM 4788 C C . LYS A 1 612 ? 1.992 15.807 -30.904 1.00 77.12 612 LYS A C 1
ATOM 4790 O O . LYS A 1 612 ? 1.628 14.662 -31.152 1.00 77.12 612 LYS A O 1
ATOM 4795 N N . ASN A 1 613 ? 2.358 16.653 -31.871 1.00 70.12 613 ASN A N 1
ATOM 4796 C CA . ASN A 1 613 ? 2.228 16.404 -33.316 1.00 70.12 613 ASN A CA 1
ATOM 4797 C C . ASN A 1 613 ? 0.788 16.110 -33.806 1.00 70.12 613 ASN A C 1
ATOM 4799 O O . ASN A 1 613 ? 0.632 15.526 -34.879 1.00 70.12 613 ASN A O 1
ATOM 4803 N N . GLY A 1 614 ? -0.256 16.473 -33.050 1.00 68.88 614 GLY A N 1
ATOM 4804 C CA . GLY A 1 614 ? -1.644 16.137 -33.401 1.00 68.88 614 GLY A CA 1
ATOM 4805 C C . GLY A 1 614 ? -1.987 14.647 -33.235 1.00 68.88 614 GLY A C 1
ATOM 4806 O O . GLY A 1 614 ? -2.907 14.154 -33.889 1.00 68.88 614 GLY A O 1
ATOM 4807 N N . ILE A 1 615 ? -1.231 13.918 -32.407 1.00 69.50 615 ILE A N 1
ATOM 4808 C CA . ILE A 1 615 ? -1.461 12.509 -32.066 1.00 69.50 615 ILE A CA 1
ATOM 4809 C C . ILE A 1 615 ? -1.801 12.430 -30.575 1.00 69.50 615 ILE A C 1
ATOM 4811 O O . ILE A 1 615 ? -1.061 12.960 -29.754 1.00 69.50 615 ILE A O 1
ATOM 4815 N N . GLY A 1 616 ? -2.903 11.756 -30.246 1.00 81.56 616 GLY A N 1
ATOM 4816 C CA . GLY A 1 616 ? -3.420 11.630 -28.882 1.00 81.56 616 GLY A CA 1
ATOM 4817 C C . GLY A 1 616 ? -4.723 12.404 -28.658 1.00 81.56 616 GLY A C 1
ATOM 4818 O O . GLY A 1 616 ? -5.300 12.978 -29.584 1.00 81.56 616 GLY A O 1
ATOM 4819 N N . ASN A 1 617 ? -5.198 12.394 -27.418 1.00 88.94 617 ASN A N 1
ATOM 4820 C CA . ASN A 1 617 ? -6.452 12.981 -26.956 1.00 88.94 617 ASN A CA 1
ATOM 4821 C C . ASN A 1 617 ? -6.321 13.654 -25.580 1.00 88.94 617 ASN A C 1
ATOM 4823 O O . ASN A 1 617 ? -7.261 14.343 -25.173 1.00 88.94 617 ASN A O 1
ATOM 4827 N N . SER A 1 618 ? -5.212 13.432 -24.867 1.00 92.88 618 SER A N 1
ATOM 4828 C CA . SER A 1 618 ? -5.034 13.742 -23.447 1.00 92.88 618 SER A CA 1
ATOM 4829 C C . SER A 1 618 ? -3.582 14.091 -23.068 1.00 92.88 618 SER A C 1
ATOM 4831 O O . SER A 1 618 ? -2.674 13.914 -23.875 1.00 92.88 618 SER A O 1
ATOM 4833 N N . TYR A 1 619 ? -3.375 14.628 -21.859 1.00 94.44 619 TYR A N 1
ATOM 4834 C CA . TYR A 1 619 ? -2.062 14.781 -21.200 1.00 94.44 619 TYR A CA 1
ATOM 4835 C C . TYR A 1 619 ? -2.225 15.102 -19.701 1.00 94.44 619 TYR A C 1
ATOM 4837 O O . TYR A 1 619 ? -3.306 15.492 -19.246 1.00 94.44 619 TYR A O 1
ATOM 4845 N N . ALA A 1 620 ? -1.153 14.966 -18.915 1.00 95.00 620 ALA A N 1
ATOM 4846 C CA . ALA A 1 620 ? -1.108 15.408 -17.517 1.00 95.00 620 ALA A CA 1
ATOM 4847 C C . ALA A 1 620 ? -0.727 16.896 -17.392 1.00 95.00 620 ALA A C 1
ATOM 4849 O O . ALA A 1 620 ? -0.191 17.492 -18.328 1.00 95.00 620 ALA A O 1
ATOM 4850 N N . GLY A 1 621 ? -0.940 17.495 -16.216 1.00 91.44 621 GLY A N 1
ATOM 4851 C CA . GLY A 1 621 ? -0.400 18.820 -15.890 1.00 91.44 621 GLY A CA 1
ATOM 4852 C C . GLY A 1 621 ? -0.027 18.999 -14.418 1.00 91.44 621 GLY A C 1
ATOM 4853 O O . GLY A 1 621 ? -0.471 18.238 -13.558 1.00 91.44 621 GLY A O 1
ATOM 4854 N N . MET A 1 622 ? 0.848 19.970 -14.145 1.00 88.38 622 MET A N 1
ATOM 4855 C CA . MET A 1 622 ? 1.455 20.198 -12.830 1.00 88.38 622 MET A CA 1
ATOM 4856 C C . MET A 1 622 ? 1.859 21.664 -12.586 1.00 88.38 622 MET A C 1
ATOM 4858 O O . MET A 1 622 ? 2.639 22.259 -13.338 1.00 88.38 622 MET A O 1
ATOM 4862 N N . MET A 1 623 ? 1.397 22.233 -11.473 1.00 84.75 623 MET A N 1
ATOM 4863 C CA . MET A 1 623 ? 1.793 23.543 -10.956 1.00 84.75 623 MET A CA 1
ATOM 4864 C C . MET A 1 623 ? 2.991 23.445 -10.008 1.00 84.75 623 MET A C 1
ATOM 4866 O O . MET A 1 623 ? 3.046 22.594 -9.127 1.00 84.75 623 MET A O 1
ATOM 4870 N N . ASN A 1 624 ? 3.955 24.351 -10.149 1.00 80.69 624 ASN A N 1
ATOM 4871 C CA . ASN A 1 624 ? 5.145 24.396 -9.305 1.00 80.69 624 ASN A CA 1
ATOM 4872 C C . ASN A 1 624 ? 5.508 25.868 -8.992 1.00 80.69 624 ASN A C 1
ATOM 4874 O O . ASN A 1 624 ? 5.270 26.737 -9.831 1.00 80.69 624 ASN A O 1
ATOM 4878 N N . ILE A 1 625 ? 6.016 26.204 -7.798 1.00 74.25 625 ILE A N 1
ATOM 4879 C CA . ILE A 1 625 ? 6.135 27.600 -7.317 1.00 74.25 625 ILE A CA 1
ATOM 4880 C C . ILE A 1 625 ? 7.544 27.914 -6.788 1.00 74.25 625 ILE A C 1
ATOM 4882 O O . ILE A 1 625 ? 8.039 27.281 -5.860 1.00 74.25 625 ILE A O 1
ATOM 4886 N N . SER A 1 626 ? 8.171 28.963 -7.340 1.00 59.75 626 SER A N 1
ATOM 4887 C CA . SER A 1 626 ? 9.615 29.221 -7.201 1.00 59.75 626 SER A CA 1
ATOM 4888 C C . SER A 1 626 ? 10.094 29.729 -5.837 1.00 59.75 626 SER A C 1
ATOM 4890 O O . SER A 1 626 ? 11.295 29.759 -5.575 1.00 59.75 626 SER A O 1
ATOM 4892 N N . GLU A 1 627 ? 9.184 30.202 -4.990 1.00 58.66 627 GLU A N 1
ATOM 4893 C CA . GLU A 1 627 ? 9.456 30.608 -3.612 1.00 58.66 627 GLU A CA 1
ATOM 4894 C C . GLU A 1 627 ? 8.262 30.236 -2.733 1.00 58.66 627 GLU A C 1
ATOM 4896 O O . GLU A 1 627 ? 7.120 30.272 -3.187 1.00 58.66 627 GLU A O 1
ATOM 4901 N N . TYR A 1 628 ? 8.544 29.937 -1.463 1.00 53.53 628 TYR A N 1
ATOM 4902 C CA . TYR A 1 628 ? 7.576 29.527 -0.448 1.00 53.53 628 TYR A CA 1
ATOM 4903 C C . TYR A 1 628 ? 6.218 30.254 -0.527 1.00 53.53 628 TYR A C 1
ATOM 4905 O O . TYR A 1 628 ? 6.127 31.470 -0.332 1.00 53.53 628 TYR A O 1
ATOM 4913 N N . TYR A 1 629 ? 5.150 29.489 -0.740 1.00 45.28 629 TYR A N 1
ATOM 4914 C CA . TYR A 1 629 ? 3.785 29.984 -0.830 1.00 45.28 629 TYR A CA 1
ATOM 4915 C C . TYR A 1 629 ? 3.250 30.349 0.562 1.00 45.28 629 TYR A C 1
ATOM 4917 O O . TYR A 1 629 ? 3.152 29.500 1.451 1.00 45.28 629 TYR A O 1
ATOM 4925 N N . THR A 1 630 ? 2.854 31.611 0.757 1.00 39.94 630 THR A N 1
ATOM 4926 C CA . THR A 1 630 ? 2.134 32.033 1.967 1.00 39.94 630 THR A CA 1
ATOM 4927 C C . THR A 1 630 ? 0.686 31.560 1.908 1.00 39.94 630 THR A C 1
ATOM 4929 O O . THR A 1 630 ? -0.202 32.271 1.422 1.00 39.94 630 THR A O 1
ATOM 4932 N N . PHE A 1 631 ? 0.438 30.366 2.449 1.00 42.91 631 PHE A N 1
ATOM 4933 C CA . PHE A 1 631 ? -0.910 29.942 2.822 1.00 42.91 631 PHE A CA 1
ATOM 4934 C C . PHE A 1 631 ? -1.526 30.927 3.831 1.00 42.91 631 PHE A C 1
ATOM 4936 O O . PHE A 1 631 ? -0.822 31.651 4.538 1.00 42.91 631 PHE A O 1
ATOM 4943 N N . TYR A 1 632 ? -2.859 30.925 3.928 1.00 38.31 632 TYR A N 1
ATOM 4944 C CA . TYR A 1 632 ? -3.668 31.896 4.691 1.00 38.31 632 TYR A CA 1
ATOM 4945 C C . TYR A 1 632 ? -3.387 31.934 6.216 1.00 38.31 632 TYR A C 1
ATOM 4947 O O . TYR A 1 632 ? -3.964 32.751 6.929 1.00 38.31 632 TYR A O 1
ATOM 4955 N N . TYR A 1 633 ? -2.494 31.064 6.701 1.00 37.00 633 TYR A N 1
ATOM 4956 C CA . TYR A 1 633 ? -2.150 30.826 8.106 1.00 37.00 633 TYR A CA 1
ATOM 4957 C C . TYR A 1 633 ? -0.651 31.031 8.424 1.00 37.00 633 TYR A C 1
ATOM 4959 O O . TYR A 1 633 ? -0.194 30.689 9.507 1.00 37.00 633 TYR A O 1
ATOM 4967 N N . GLY A 1 634 ? 0.129 31.631 7.514 1.00 31.61 634 GLY A N 1
ATOM 4968 C CA . GLY A 1 634 ? 1.454 32.191 7.838 1.00 31.61 634 GLY A CA 1
ATOM 4969 C C . GLY A 1 634 ? 2.649 31.227 7.821 1.00 31.61 634 GLY A C 1
ATOM 4970 O O . GLY A 1 634 ? 3.765 31.654 8.111 1.00 31.61 634 GLY A O 1
ATOM 4971 N N . GLY A 1 635 ? 2.449 29.963 7.443 1.00 39.69 635 GLY A N 1
ATOM 4972 C CA . GLY A 1 635 ? 3.540 29.047 7.100 1.00 39.69 635 GLY A CA 1
ATOM 4973 C C . GLY A 1 635 ? 4.133 29.345 5.717 1.00 39.69 635 GLY A C 1
ATOM 4974 O O . GLY A 1 635 ? 3.409 29.724 4.795 1.00 39.69 635 GLY A O 1
ATOM 4975 N N . LEU A 1 636 ? 5.446 29.146 5.577 1.00 48.97 636 LEU A N 1
ATOM 4976 C CA . LEU A 1 636 ? 6.177 29.193 4.309 1.00 48.97 636 LEU A CA 1
ATOM 4977 C C . LEU A 1 636 ? 6.540 27.763 3.891 1.00 48.97 636 LEU A C 1
ATOM 4979 O O . LEU A 1 636 ? 7.426 27.160 4.492 1.00 48.97 636 LEU A O 1
ATOM 4983 N N . LEU A 1 637 ? 5.878 27.231 2.859 1.00 52.09 637 LEU A N 1
ATOM 4984 C CA . LEU A 1 637 ? 6.202 25.935 2.245 1.00 52.09 637 LEU A CA 1
ATOM 4985 C C . LEU A 1 637 ? 6.303 26.078 0.718 1.00 52.09 637 LEU A C 1
ATOM 4987 O O . LEU A 1 637 ? 5.568 26.887 0.150 1.00 52.09 637 LEU A O 1
ATOM 4991 N N . PRO A 1 638 ? 7.208 25.347 0.043 1.00 58.44 638 PRO A N 1
ATOM 4992 C CA . PRO A 1 638 ? 7.171 25.231 -1.411 1.00 58.44 638 PRO A CA 1
ATOM 4993 C C . PRO A 1 638 ? 5.870 24.551 -1.865 1.00 58.44 638 PRO A C 1
ATOM 4995 O O . PRO A 1 638 ? 5.134 23.972 -1.064 1.00 58.44 638 PRO A O 1
ATOM 4998 N N . TYR A 1 639 ? 5.574 24.651 -3.155 1.00 69.62 639 TYR A N 1
ATOM 4999 C CA . TYR A 1 639 ? 4.436 23.981 -3.768 1.00 69.62 639 TYR A CA 1
ATOM 5000 C C . TYR A 1 639 ? 4.889 23.485 -5.130 1.00 69.62 639 TYR A C 1
ATOM 5002 O O . TYR A 1 639 ? 5.008 24.277 -6.058 1.00 69.62 639 TYR A O 1
ATOM 5010 N N . ASP A 1 640 ? 5.189 22.195 -5.219 1.00 76.12 640 ASP A N 1
ATOM 5011 C CA . ASP A 1 640 ? 5.615 21.521 -6.440 1.00 76.12 640 ASP A CA 1
ATOM 5012 C C . ASP A 1 640 ? 4.720 20.289 -6.619 1.00 76.12 640 ASP A C 1
ATOM 5014 O O . ASP A 1 640 ? 4.575 19.476 -5.697 1.00 76.12 640 ASP A O 1
ATOM 5018 N N . GLU A 1 641 ? 4.054 20.181 -7.768 1.00 81.44 641 GLU A N 1
ATOM 5019 C CA . GLU A 1 641 ? 3.163 19.067 -8.074 1.00 81.44 641 GLU A CA 1
ATOM 5020 C C . GLU A 1 641 ? 3.919 17.922 -8.750 1.00 81.44 641 GLU A C 1
ATOM 5022 O O . GLU A 1 641 ? 4.570 18.085 -9.782 1.00 81.44 641 GLU A O 1
ATOM 5027 N N . THR A 1 642 ? 3.811 16.737 -8.148 1.00 83.94 642 THR A N 1
ATOM 5028 C CA . THR A 1 642 ? 4.487 15.515 -8.592 1.00 83.94 642 THR A CA 1
ATOM 5029 C C . THR A 1 642 ? 3.467 14.485 -9.061 1.00 83.94 642 THR A C 1
ATOM 5031 O O . THR A 1 642 ? 2.553 14.123 -8.313 1.00 83.94 642 THR A O 1
ATOM 5034 N N . ILE A 1 643 ? 3.675 13.957 -10.267 1.00 89.06 643 ILE A N 1
ATOM 5035 C CA . ILE A 1 643 ? 2.987 12.761 -10.766 1.00 89.06 643 ILE A CA 1
ATOM 5036 C C . ILE A 1 643 ? 3.853 11.524 -10.523 1.00 89.06 643 ILE A C 1
ATOM 5038 O O . ILE A 1 643 ? 5.086 11.591 -10.543 1.00 89.06 643 ILE A O 1
ATOM 5042 N N . SER A 1 644 ? 3.216 10.378 -10.294 1.00 89.81 644 SER A N 1
ATOM 5043 C CA . SER A 1 644 ? 3.913 9.107 -10.107 1.00 89.81 644 SER A CA 1
ATOM 5044 C C . SER A 1 644 ? 3.175 7.923 -10.718 1.00 89.81 644 SER A C 1
ATOM 5046 O O . SER A 1 644 ? 1.954 7.942 -10.876 1.00 89.81 644 SER A O 1
ATOM 5048 N N . THR A 1 645 ? 3.932 6.879 -11.045 1.00 90.38 645 THR A N 1
ATOM 5049 C CA . THR A 1 645 ? 3.420 5.626 -11.606 1.00 90.38 645 THR A CA 1
ATOM 5050 C C . THR A 1 645 ? 4.253 4.434 -11.130 1.00 90.38 645 THR A C 1
ATOM 5052 O O . THR A 1 645 ? 5.398 4.588 -10.687 1.00 90.38 645 THR A O 1
ATOM 5055 N N . LYS A 1 646 ? 3.678 3.232 -11.209 1.00 89.19 646 LYS A N 1
ATOM 5056 C CA . LYS A 1 646 ? 4.379 1.971 -10.954 1.00 89.19 646 LYS A CA 1
ATOM 5057 C C . LYS A 1 646 ? 4.835 1.365 -12.281 1.00 89.19 646 LYS A C 1
ATOM 5059 O O . LYS A 1 646 ? 4.048 1.241 -13.214 1.00 89.19 646 LYS A O 1
ATOM 5064 N N . LEU A 1 647 ? 6.099 0.961 -12.348 1.00 90.69 647 LEU A N 1
ATOM 5065 C CA . LEU A 1 647 ? 6.673 0.326 -13.530 1.00 90.69 647 LEU A CA 1
ATOM 5066 C C . LEU A 1 647 ? 6.083 -1.072 -13.756 1.00 90.69 647 LEU A C 1
ATOM 5068 O O . LEU A 1 647 ? 5.844 -1.817 -12.804 1.00 90.69 647 LEU A O 1
ATOM 5072 N N . VAL A 1 648 ? 5.932 -1.448 -15.029 1.00 85.50 648 VAL A N 1
ATOM 5073 C CA . VAL A 1 648 ? 5.433 -2.766 -15.470 1.00 85.50 648 VAL A CA 1
ATOM 5074 C C . VAL A 1 648 ? 6.285 -3.908 -14.897 1.00 85.50 648 VAL A C 1
ATOM 5076 O O . VAL A 1 648 ? 5.762 -4.951 -14.506 1.00 85.50 648 VAL A O 1
ATOM 5079 N N . THR A 1 649 ? 7.598 -3.691 -14.789 1.00 86.88 649 THR A N 1
ATOM 5080 C CA . THR A 1 649 ? 8.540 -4.535 -14.041 1.00 86.88 649 THR A CA 1
ATOM 5081 C C . THR A 1 649 ? 9.586 -3.664 -13.352 1.00 86.88 649 THR A C 1
ATOM 5083 O O . THR A 1 649 ? 9.974 -2.628 -13.895 1.00 86.88 649 THR A O 1
ATOM 5086 N N . SER A 1 650 ? 10.105 -4.112 -12.205 1.00 91.62 650 SER A N 1
ATOM 5087 C CA . SER A 1 650 ? 11.271 -3.500 -11.554 1.00 91.62 650 SER A CA 1
ATOM 5088 C C . SER A 1 650 ? 12.483 -3.411 -12.489 1.00 91.62 650 SER A C 1
ATOM 5090 O O . SER A 1 650 ? 12.675 -4.272 -13.352 1.00 91.62 650 SER A O 1
ATOM 5092 N N . LEU A 1 651 ? 13.334 -2.405 -12.280 1.00 94.31 651 LEU A N 1
ATOM 5093 C CA . LEU A 1 651 ? 14.591 -2.274 -13.014 1.00 94.31 651 LEU A CA 1
ATOM 5094 C C . LEU A 1 651 ? 15.571 -3.408 -12.680 1.00 94.31 651 LEU A C 1
ATOM 5096 O O . LEU A 1 651 ? 15.647 -3.892 -11.549 1.00 94.31 651 LEU A O 1
ATOM 5100 N N . LEU A 1 652 ? 16.325 -3.828 -13.696 1.00 93.56 652 LEU A N 1
ATOM 5101 C CA . LEU A 1 652 ? 17.313 -4.898 -13.604 1.00 93.56 652 LEU A CA 1
ATOM 5102 C C . LEU A 1 652 ? 18.667 -4.344 -13.127 1.00 93.56 652 LEU A C 1
ATOM 5104 O O . LEU A 1 652 ? 19.035 -3.243 -13.541 1.00 93.56 652 LEU A O 1
ATOM 5108 N N . PRO A 1 653 ? 19.453 -5.085 -12.321 1.00 93.25 653 PRO A N 1
ATOM 5109 C CA . PRO A 1 653 ? 20.803 -4.676 -11.923 1.00 93.25 653 PRO A CA 1
ATOM 5110 C C . PRO A 1 653 ? 21.777 -4.497 -13.097 1.00 93.25 653 PRO A C 1
ATOM 5112 O O . PRO A 1 653 ? 21.668 -5.181 -14.115 1.00 93.25 653 PRO A O 1
ATOM 5115 N N . ASN A 1 654 ? 22.770 -3.618 -12.924 1.00 90.88 654 ASN A N 1
ATOM 5116 C CA . ASN A 1 654 ? 23.840 -3.309 -13.891 1.00 90.88 654 ASN A CA 1
ATOM 5117 C C . ASN A 1 654 ? 23.352 -3.005 -15.326 1.00 90.88 654 ASN A C 1
ATOM 5119 O O . ASN A 1 654 ? 24.065 -3.263 -16.295 1.00 90.88 654 ASN A O 1
ATOM 5123 N N . THR A 1 655 ? 22.131 -2.492 -15.472 1.00 91.12 655 THR A N 1
ATOM 5124 C CA . THR A 1 655 ? 21.464 -2.279 -16.760 1.00 91.12 655 THR A CA 1
ATOM 5125 C C . THR A 1 655 ? 21.334 -0.783 -17.023 1.00 91.12 655 THR A C 1
ATOM 5127 O O . THR A 1 655 ? 20.956 -0.013 -16.139 1.00 91.12 655 THR A O 1
ATOM 5130 N N . THR A 1 656 ? 21.678 -0.358 -18.238 1.00 91.44 656 THR A N 1
ATOM 5131 C CA . THR A 1 656 ? 21.516 1.034 -18.670 1.00 91.44 656 THR A CA 1
ATOM 5132 C C . THR A 1 656 ? 20.090 1.263 -19.156 1.00 91.44 656 THR A C 1
ATOM 5134 O O . THR A 1 656 ? 19.535 0.446 -19.889 1.00 91.44 656 THR A O 1
ATOM 5137 N N . TYR A 1 657 ? 19.506 2.383 -18.752 1.00 91.38 657 TYR A N 1
ATOM 5138 C CA . TYR A 1 657 ? 18.153 2.808 -19.083 1.00 91.38 657 TYR A CA 1
ATOM 5139 C C . TYR A 1 657 ? 18.158 4.253 -19.581 1.00 91.38 657 TYR A C 1
ATOM 5141 O O . TYR A 1 657 ? 19.025 5.053 -19.215 1.00 91.38 657 TYR A O 1
ATOM 5149 N N . GLN A 1 658 ? 17.159 4.585 -20.394 1.00 90.00 658 GLN A N 1
ATOM 5150 C CA . GLN A 1 658 ? 16.837 5.954 -20.771 1.00 90.00 658 GLN A CA 1
ATOM 5151 C C . GLN A 1 658 ? 15.410 6.252 -20.314 1.00 90.00 658 GLN A C 1
ATOM 5153 O O . GLN A 1 658 ? 14.473 5.549 -20.693 1.00 90.00 658 GLN A O 1
ATOM 5158 N N . LEU A 1 659 ? 15.280 7.277 -19.475 1.00 93.06 659 LEU A N 1
ATOM 5159 C CA . LEU A 1 659 ? 14.019 7.897 -19.093 1.00 93.06 659 LEU A CA 1
ATOM 5160 C C . LEU A 1 659 ? 13.816 9.146 -19.948 1.00 93.06 659 LEU A C 1
ATOM 5162 O O . LEU A 1 659 ? 14.766 9.884 -20.207 1.00 93.06 659 LEU A O 1
ATOM 5166 N N . CYS A 1 660 ? 12.581 9.412 -20.330 1.00 89.94 660 CYS A N 1
ATOM 5167 C CA . CYS A 1 660 ? 12.198 10.603 -21.066 1.00 89.94 660 CYS A CA 1
ATOM 5168 C C . CYS A 1 660 ? 10.731 10.947 -20.838 1.00 89.94 660 CYS A C 1
ATOM 5170 O O . CYS A 1 660 ? 9.935 10.089 -20.454 1.00 89.94 660 CYS A O 1
ATOM 5172 N N . PHE A 1 661 ? 10.396 12.204 -21.093 1.00 91.31 661 PHE A N 1
ATOM 5173 C CA . PHE A 1 661 ? 9.037 12.725 -21.140 1.00 91.31 661 PHE A CA 1
ATOM 5174 C C . PHE A 1 661 ? 9.045 14.072 -21.867 1.00 91.31 661 PHE A C 1
ATOM 5176 O O . PHE A 1 661 ? 10.073 14.753 -21.938 1.00 91.31 661 PHE A O 1
ATOM 5183 N N . ASP A 1 662 ? 7.904 14.448 -22.422 1.00 88.62 662 ASP A N 1
ATOM 5184 C CA . ASP A 1 662 ? 7.700 15.736 -23.068 1.00 88.62 662 ASP A CA 1
ATOM 5185 C C . ASP A 1 662 ? 6.998 16.703 -22.111 1.00 88.62 662 ASP A C 1
ATOM 5187 O O . ASP A 1 662 ? 6.124 16.302 -21.344 1.00 88.62 662 ASP A O 1
ATOM 5191 N N . VAL A 1 663 ? 7.409 17.972 -22.133 1.00 90.94 663 VAL A N 1
ATOM 5192 C CA . VAL A 1 663 ? 6.902 19.040 -21.261 1.00 90.94 663 VAL A CA 1
ATOM 5193 C C . VAL A 1 663 ? 6.600 20.304 -22.063 1.00 90.94 663 VAL A C 1
ATOM 5195 O O . VAL A 1 663 ? 7.281 20.591 -23.046 1.00 90.94 663 VAL A O 1
ATOM 5198 N N . SER A 1 664 ? 5.621 21.097 -21.636 1.00 89.06 664 SER A N 1
ATOM 5199 C CA . SER A 1 664 ? 5.362 22.425 -22.215 1.00 89.06 664 SER A CA 1
ATOM 5200 C C . SER A 1 664 ? 4.864 23.399 -21.150 1.00 89.06 664 SER A C 1
ATOM 5202 O O . SER A 1 664 ? 4.025 23.028 -20.330 1.00 89.06 664 SER A O 1
ATOM 5204 N N . LEU A 1 665 ? 5.405 24.621 -21.121 1.00 87.44 665 LEU A N 1
ATOM 5205 C CA . LEU A 1 665 ? 5.098 25.641 -20.113 1.00 87.44 665 LEU A CA 1
ATOM 5206 C C . LEU A 1 665 ? 3.830 26.424 -20.495 1.00 87.44 665 LEU A C 1
ATOM 5208 O O . LEU A 1 665 ? 3.843 27.201 -21.449 1.00 87.44 665 LEU A O 1
ATOM 5212 N N . ALA A 1 666 ? 2.761 26.279 -19.713 1.00 84.62 666 ALA A N 1
ATOM 5213 C CA . ALA A 1 666 ? 1.476 26.933 -19.962 1.00 84.62 666 ALA A CA 1
ATOM 5214 C C . ALA A 1 666 ? 1.562 28.462 -19.812 1.00 84.62 666 ALA A C 1
ATOM 5216 O O . ALA A 1 666 ? 2.072 28.983 -18.814 1.00 84.62 666 ALA A O 1
ATOM 5217 N N . GLU A 1 667 ? 1.017 29.209 -20.774 1.00 78.19 667 GLU A N 1
ATOM 5218 C CA . GLU A 1 667 ? 1.208 30.660 -20.887 1.00 78.19 667 GLU A CA 1
ATOM 5219 C C . GLU A 1 667 ? 0.671 31.411 -19.656 1.00 78.19 667 GLU A C 1
ATOM 5221 O O . GLU A 1 667 ? 1.293 32.374 -19.184 1.00 78.19 667 GLU A O 1
ATOM 5226 N N . GLY A 1 668 ? -0.448 30.941 -19.087 1.00 74.81 668 GLY A N 1
ATOM 5227 C CA . GLY A 1 668 ? -1.101 31.523 -17.912 1.00 74.81 668 GLY A CA 1
ATOM 5228 C C . GLY A 1 668 ? -0.236 31.541 -16.648 1.00 74.81 668 GLY A C 1
ATOM 5229 O O . GLY A 1 668 ? -0.455 32.400 -15.793 1.00 74.81 668 GLY A O 1
ATOM 5230 N N . ALA A 1 669 ? 0.783 30.680 -16.566 1.00 78.69 669 ALA A N 1
ATOM 5231 C CA . ALA A 1 669 ? 1.787 30.647 -15.503 1.00 78.69 669 ALA A CA 1
ATOM 5232 C C . ALA A 1 669 ? 3.191 30.393 -16.090 1.00 78.69 669 ALA A C 1
ATOM 5234 O O . ALA A 1 669 ? 3.870 29.430 -15.743 1.00 78.69 669 ALA A O 1
ATOM 5235 N N . SER A 1 670 ? 3.615 31.275 -17.003 1.00 79.94 670 SER A N 1
ATOM 5236 C CA . SER A 1 670 ? 4.869 31.163 -17.770 1.00 79.94 670 SER A CA 1
ATOM 5237 C C . SER A 1 670 ? 5.947 32.198 -17.401 1.00 79.94 670 SER A C 1
ATOM 5239 O O . SER A 1 670 ? 6.963 32.318 -18.092 1.00 79.94 670 SER A O 1
ATOM 5241 N N . LEU A 1 671 ? 5.743 32.965 -16.322 1.00 77.75 671 LEU A N 1
ATOM 5242 C CA . LEU A 1 671 ? 6.697 33.955 -15.791 1.00 77.75 671 LEU A CA 1
ATOM 5243 C C . LEU A 1 671 ? 7.982 33.314 -15.231 1.00 77.75 671 LEU A C 1
ATOM 5245 O O . LEU A 1 671 ? 9.035 33.956 -15.195 1.00 77.75 671 LEU A O 1
ATOM 5249 N N . PHE A 1 672 ? 7.904 32.048 -14.821 1.00 82.50 672 PHE A N 1
ATOM 5250 C CA . PHE A 1 672 ? 9.029 31.246 -14.350 1.00 82.50 672 PHE A CA 1
ATOM 5251 C C . PHE A 1 672 ? 9.152 29.956 -15.162 1.00 82.50 672 PHE A C 1
ATOM 5253 O O . PHE A 1 672 ? 8.195 29.500 -15.780 1.00 82.50 672 PHE A O 1
ATOM 5260 N N . ALA A 1 673 ? 10.348 29.377 -15.149 1.00 86.19 673 ALA A N 1
ATOM 5261 C CA . ALA A 1 673 ? 10.646 28.050 -15.671 1.00 86.19 673 ALA A CA 1
ATOM 5262 C C . ALA A 1 673 ? 11.551 27.293 -14.691 1.00 86.19 673 ALA A C 1
ATOM 5264 O O . ALA A 1 673 ? 12.324 27.916 -13.959 1.00 86.19 673 ALA A O 1
ATOM 5265 N N . MET A 1 674 ? 11.479 25.963 -14.686 1.00 88.50 674 MET A N 1
ATOM 5266 C CA . MET A 1 674 ? 12.232 25.096 -13.774 1.00 88.50 674 MET A CA 1
ATOM 5267 C C . MET A 1 674 ? 13.264 24.220 -14.488 1.00 88.50 674 MET A C 1
ATOM 5269 O O . MET A 1 674 ? 13.227 24.054 -15.706 1.00 88.50 674 MET A O 1
ATOM 5273 N N . LYS A 1 675 ? 14.119 23.559 -13.708 1.00 89.69 675 LYS A N 1
ATOM 5274 C CA . LYS A 1 675 ? 14.759 22.301 -14.112 1.00 89.69 675 LYS A CA 1
ATOM 5275 C C . LYS A 1 675 ? 13.916 21.125 -13.636 1.00 89.69 675 LYS A C 1
ATOM 5277 O O . LYS A 1 675 ? 13.859 20.873 -12.435 1.00 89.69 675 LYS A O 1
ATOM 5282 N N . PHE A 1 676 ? 13.315 20.401 -14.576 1.00 90.44 676 PHE A N 1
ATOM 5283 C CA . PHE A 1 676 ? 12.570 19.178 -14.281 1.00 90.44 676 PHE A CA 1
ATOM 5284 C C . PHE A 1 676 ? 13.412 18.148 -13.541 1.00 90.44 676 PHE A C 1
ATOM 5286 O O . PHE A 1 676 ? 14.608 17.999 -13.813 1.00 90.44 676 PHE A O 1
ATOM 5293 N N . GLN A 1 677 ? 12.769 17.395 -12.655 1.00 92.38 677 GLN A N 1
ATOM 5294 C CA . GLN A 1 677 ? 13.388 16.297 -11.932 1.00 92.38 677 GLN A CA 1
ATOM 5295 C C . GLN A 1 677 ? 12.606 15.005 -12.136 1.00 92.38 677 GLN A C 1
ATOM 5297 O O . GLN A 1 677 ? 11.396 15.006 -12.368 1.00 92.38 677 GLN A O 1
ATOM 5302 N N . ALA A 1 678 ? 13.325 13.892 -12.033 1.00 94.94 678 ALA A N 1
ATOM 5303 C CA . ALA A 1 678 ? 12.734 12.566 -12.005 1.00 94.94 678 ALA A CA 1
ATOM 5304 C C . ALA A 1 678 ? 13.423 11.705 -10.947 1.00 94.94 678 ALA A C 1
ATOM 5306 O O . ALA A 1 678 ? 14.635 11.817 -10.756 1.00 94.94 678 ALA A O 1
ATOM 5307 N N . TYR A 1 679 ? 12.667 10.846 -10.268 1.00 95.06 679 TYR A N 1
ATOM 5308 C CA . TYR A 1 679 ? 13.192 9.955 -9.236 1.00 95.06 679 TYR A CA 1
ATOM 5309 C C . TYR A 1 679 ? 12.655 8.533 -9.402 1.00 95.06 679 TYR A C 1
ATOM 5311 O O . TYR A 1 679 ? 11.480 8.334 -9.710 1.00 95.06 679 TYR A O 1
ATOM 5319 N N . LEU A 1 680 ? 13.526 7.545 -9.189 1.00 95.88 680 LEU A N 1
ATOM 5320 C CA . LEU A 1 680 ? 13.205 6.119 -9.241 1.00 95.88 680 LEU A CA 1
ATOM 5321 C C . LEU A 1 680 ? 13.442 5.465 -7.874 1.00 95.88 680 LEU A C 1
ATOM 5323 O O . LEU A 1 680 ? 14.535 5.555 -7.311 1.00 95.88 680 LEU A O 1
ATOM 5327 N N . SER A 1 681 ? 12.413 4.794 -7.349 1.00 92.31 681 SER A N 1
ATOM 5328 C CA . SER A 1 681 ? 12.394 4.235 -5.990 1.00 92.31 681 SER A CA 1
ATOM 5329 C C . SER A 1 681 ? 12.019 2.750 -5.958 1.00 92.31 681 SER A C 1
ATOM 5331 O O . SER A 1 681 ? 11.219 2.268 -6.763 1.00 92.31 681 SER A O 1
ATOM 5333 N N . GLN A 1 682 ? 12.589 2.016 -4.998 1.00 90.12 682 GLN A N 1
ATOM 5334 C CA . GLN A 1 682 ? 12.300 0.596 -4.740 1.00 90.12 682 GLN A CA 1
ATOM 5335 C C . GLN A 1 682 ? 10.995 0.406 -3.952 1.00 90.12 682 GLN A C 1
ATOM 5337 O O . GLN A 1 682 ? 10.241 -0.530 -4.218 1.00 90.12 682 GLN A O 1
ATOM 5342 N N . SER A 1 683 ? 10.709 1.313 -3.015 1.00 82.12 683 SER A N 1
ATOM 5343 C CA . SER A 1 683 ? 9.452 1.397 -2.267 1.00 82.12 683 SER A CA 1
ATOM 5344 C C . SER A 1 683 ? 8.602 2.560 -2.768 1.00 82.12 683 SER A C 1
ATOM 5346 O O . SER A 1 683 ? 9.137 3.566 -3.237 1.00 82.12 683 SER A O 1
ATOM 5348 N N . GLU A 1 684 ? 7.286 2.459 -2.619 1.00 80.31 684 GLU A N 1
ATOM 5349 C CA . GLU A 1 684 ? 6.409 3.602 -2.859 1.00 80.31 684 GLU A CA 1
ATOM 5350 C C . GLU A 1 684 ? 6.700 4.699 -1.826 1.00 80.31 684 GLU A C 1
ATOM 5352 O O . GLU A 1 684 ? 6.912 4.406 -0.648 1.00 80.31 684 GLU A O 1
ATOM 5357 N N . ILE A 1 685 ? 6.746 5.955 -2.269 1.00 71.56 685 ILE A N 1
ATOM 5358 C CA . ILE A 1 685 ? 6.829 7.123 -1.391 1.00 71.56 685 ILE A CA 1
ATOM 5359 C C . ILE A 1 685 ? 5.433 7.386 -0.808 1.00 71.56 685 ILE A C 1
ATOM 5361 O O . ILE A 1 685 ? 4.513 7.668 -1.577 1.00 71.56 685 ILE A O 1
ATOM 5365 N N . PRO A 1 686 ? 5.259 7.338 0.525 1.00 54.09 686 PRO A N 1
ATOM 5366 C CA . PRO A 1 686 ? 3.986 7.649 1.170 1.00 54.09 686 PRO A CA 1
ATOM 5367 C C . PRO A 1 686 ? 3.494 9.073 0.876 1.00 54.09 686 PRO A C 1
ATOM 5369 O O . PRO A 1 686 ? 4.288 10.011 0.824 1.00 54.09 686 PRO A O 1
ATOM 5372 N N . ALA A 1 687 ? 2.174 9.276 0.829 1.00 51.78 687 ALA A N 1
ATOM 5373 C CA . ALA A 1 687 ? 1.560 10.607 0.724 1.00 51.78 687 ALA A CA 1
ATOM 5374 C C . ALA A 1 687 ? 1.681 11.478 2.006 1.00 51.78 687 ALA A C 1
ATOM 5376 O O . ALA A 1 687 ? 1.019 12.502 2.122 1.00 51.78 687 ALA A O 1
ATOM 5377 N N . THR A 1 688 ? 2.567 11.122 2.949 1.00 42.62 688 THR A N 1
ATOM 5378 C CA . THR A 1 688 ? 2.910 11.909 4.156 1.00 42.62 688 THR A CA 1
ATOM 5379 C C . THR A 1 688 ? 3.366 13.328 3.852 1.00 42.62 688 THR A C 1
ATOM 5381 O O . THR A 1 688 ? 3.297 14.195 4.722 1.00 42.62 688 THR A O 1
ATOM 5384 N N . TYR A 1 689 ? 3.969 13.543 2.684 1.00 46.91 689 TYR A N 1
ATOM 5385 C CA . TYR A 1 689 ? 4.777 14.730 2.454 1.00 46.91 689 TYR A CA 1
ATOM 5386 C C . TYR A 1 689 ? 3.910 15.908 2.023 1.00 46.91 689 TYR A C 1
ATOM 5388 O O . TYR A 1 689 ? 3.130 15.838 1.070 1.00 46.91 689 TYR A O 1
ATOM 5396 N N . SER A 1 690 ? 4.062 17.006 2.765 1.00 46.25 690 SER A N 1
ATOM 5397 C CA . SER A 1 690 ? 3.583 18.323 2.366 1.00 46.25 690 SER A CA 1
ATOM 5398 C C . SER A 1 690 ? 4.080 18.659 0.965 1.00 46.25 690 SER A C 1
ATOM 5400 O O . SER A 1 690 ? 5.204 18.299 0.616 1.00 46.25 690 SER A O 1
ATOM 5402 N N . VAL A 1 691 ? 3.262 19.401 0.220 1.00 50.56 691 VAL A N 1
ATOM 5403 C CA . VAL A 1 691 ? 3.564 19.918 -1.121 1.00 50.56 691 VAL A CA 1
ATOM 5404 C C . VAL A 1 691 ? 5.009 20.417 -1.265 1.00 50.56 691 VAL A C 1
ATOM 5406 O O . VAL A 1 691 ? 5.562 21.034 -0.350 1.00 50.56 691 VAL A O 1
ATOM 5409 N N . GLY A 1 692 ? 5.621 20.117 -2.413 1.00 59.28 692 GLY A N 1
ATOM 5410 C CA . GLY A 1 692 ? 7.047 20.329 -2.644 1.00 59.28 692 GLY A CA 1
ATOM 5411 C C . GLY A 1 692 ? 7.901 19.076 -2.430 1.00 59.28 692 GLY A C 1
ATOM 5412 O O . GLY A 1 692 ? 7.784 18.094 -3.156 1.00 59.28 692 GLY A O 1
ATOM 5413 N N . ASN A 1 693 ? 8.819 19.122 -1.459 1.00 69.81 693 ASN A N 1
ATOM 5414 C CA . ASN A 1 693 ? 9.942 18.179 -1.381 1.00 69.81 693 ASN A CA 1
ATOM 5415 C C . ASN A 1 693 ? 9.553 16.744 -0.952 1.00 69.81 693 ASN A C 1
ATOM 5417 O O . ASN A 1 693 ? 9.164 16.517 0.197 1.00 69.81 693 ASN A O 1
ATOM 5421 N N . ILE A 1 694 ? 9.809 15.758 -1.819 1.00 72.88 694 ILE A N 1
ATOM 5422 C CA . ILE A 1 694 ? 9.705 14.319 -1.513 1.00 72.88 694 ILE A CA 1
ATOM 5423 C C . ILE A 1 694 ? 11.008 13.739 -0.904 1.00 72.88 694 ILE A C 1
ATOM 5425 O O . ILE A 1 694 ? 12.109 14.251 -1.147 1.00 72.88 694 ILE A O 1
ATOM 5429 N N . PRO A 1 695 ? 10.944 12.648 -0.110 1.00 76.00 695 PRO A N 1
ATOM 5430 C CA . PRO A 1 695 ? 12.120 12.008 0.480 1.00 76.00 695 PRO A CA 1
ATOM 5431 C C . PRO A 1 695 ? 12.935 11.219 -0.554 1.00 76.00 695 PRO A C 1
ATOM 5433 O O . PRO A 1 695 ? 12.634 10.077 -0.897 1.00 76.00 695 PRO A O 1
ATOM 5436 N N . ILE A 1 696 ? 14.050 11.793 -0.989 1.00 84.81 696 ILE A N 1
ATOM 5437 C CA . ILE A 1 696 ? 15.012 11.095 -1.845 1.00 84.81 696 ILE A CA 1
ATOM 5438 C C . ILE A 1 696 ? 15.893 10.178 -0.984 1.00 84.81 696 ILE A C 1
ATOM 5440 O O . ILE A 1 696 ? 16.891 10.623 -0.411 1.00 84.81 696 ILE A O 1
ATOM 5444 N N . THR A 1 697 ? 15.517 8.900 -0.875 1.00 82.25 697 THR A N 1
ATOM 5445 C CA . THR A 1 697 ? 16.248 7.887 -0.085 1.00 82.25 697 THR A CA 1
ATOM 5446 C C . THR A 1 697 ? 17.482 7.346 -0.808 1.00 82.25 697 THR A C 1
ATOM 5448 O O . THR A 1 697 ? 18.455 6.975 -0.155 1.00 82.25 697 THR A O 1
ATOM 5451 N N . ASN A 1 698 ? 17.479 7.357 -2.147 1.00 87.50 698 ASN A N 1
ATOM 5452 C CA . ASN A 1 698 ? 18.612 6.957 -2.986 1.00 87.50 698 ASN A CA 1
ATOM 5453 C C . ASN A 1 698 ? 19.038 8.088 -3.951 1.00 87.50 698 ASN A C 1
ATOM 5455 O O . ASN A 1 698 ? 18.558 8.136 -5.085 1.00 87.50 698 ASN A O 1
ATOM 5459 N N . PRO A 1 699 ? 19.942 9.000 -3.543 1.00 89.38 699 PRO A N 1
ATOM 5460 C CA . PRO A 1 699 ? 20.312 10.164 -4.350 1.00 89.38 699 PRO A CA 1
ATOM 5461 C C . PRO A 1 699 ? 20.935 9.876 -5.724 1.00 89.38 699 PRO A C 1
ATOM 5463 O O . PRO A 1 699 ? 20.941 10.780 -6.552 1.00 89.38 699 PRO A O 1
ATOM 5466 N N . SER A 1 700 ? 21.437 8.665 -6.010 1.00 89.75 700 SER A N 1
ATOM 5467 C CA . SER A 1 700 ? 21.956 8.335 -7.353 1.00 89.75 700 SER A CA 1
ATOM 5468 C C . SER A 1 700 ? 20.864 8.028 -8.383 1.00 89.75 700 SER A C 1
ATOM 5470 O O . SER A 1 700 ? 21.168 7.951 -9.569 1.00 89.75 700 SER A O 1
ATOM 5472 N N . MET A 1 701 ? 19.613 7.860 -7.941 1.00 94.38 701 MET A N 1
ATOM 5473 C CA . MET A 1 701 ? 18.441 7.645 -8.800 1.00 94.38 701 MET A CA 1
ATOM 5474 C C . MET A 1 701 ? 17.556 8.898 -8.921 1.00 94.38 701 MET A C 1
ATOM 5476 O O . MET A 1 701 ? 16.450 8.809 -9.452 1.00 94.38 701 MET A O 1
ATOM 5480 N N . LEU A 1 702 ? 18.017 10.048 -8.406 1.00 94.56 702 LEU A N 1
ATOM 5481 C CA . LEU A 1 702 ? 17.427 11.367 -8.649 1.00 94.56 702 LEU A CA 1
ATOM 5482 C C . LEU A 1 702 ? 18.156 12.031 -9.819 1.00 94.56 702 LEU A C 1
ATOM 5484 O O . LEU A 1 702 ? 19.366 12.251 -9.768 1.00 94.56 702 LEU A O 1
ATOM 5488 N N . PHE A 1 703 ? 17.397 12.420 -10.834 1.00 94.94 703 PHE A N 1
ATOM 5489 C CA . PHE A 1 703 ? 17.883 13.133 -12.008 1.00 94.94 703 PHE A CA 1
ATOM 5490 C C . PHE A 1 703 ? 17.318 14.556 -12.023 1.00 94.94 703 PHE A C 1
ATOM 5492 O O . PHE A 1 703 ? 16.263 14.836 -11.455 1.00 94.94 703 PHE A O 1
ATOM 5499 N N . THR A 1 704 ? 18.038 15.490 -12.637 1.00 93.44 704 THR A N 1
ATOM 5500 C CA . THR A 1 704 ? 17.636 16.899 -12.761 1.00 93.44 704 THR A CA 1
ATOM 5501 C C . THR A 1 704 ? 18.104 17.410 -14.117 1.00 93.44 704 THR A C 1
ATOM 5503 O O . THR A 1 704 ? 19.256 17.173 -14.484 1.00 93.44 704 THR A O 1
ATOM 5506 N N . ASN A 1 705 ? 17.224 18.073 -14.873 1.00 89.38 705 ASN A N 1
ATOM 5507 C CA . ASN A 1 705 ? 17.538 18.584 -16.208 1.00 89.38 705 ASN A CA 1
ATOM 5508 C C . ASN A 1 705 ? 18.731 19.558 -16.136 1.00 89.38 705 ASN A C 1
ATOM 5510 O O . ASN A 1 705 ? 18.858 20.341 -15.193 1.00 89.38 705 ASN A O 1
ATOM 5514 N N . SER A 1 706 ? 19.637 19.507 -17.112 1.00 84.19 706 SER A N 1
ATOM 5515 C CA . SER A 1 706 ? 20.801 20.401 -17.159 1.00 84.19 706 SER A CA 1
ATOM 5516 C C . SER A 1 706 ? 20.385 21.847 -17.456 1.00 84.19 706 SER A C 1
ATOM 5518 O O . SER A 1 706 ? 20.928 22.784 -16.857 1.00 84.19 706 SER A O 1
ATOM 5520 N N . SER A 1 707 ? 19.375 22.004 -18.313 1.00 86.81 707 SER A N 1
ATOM 5521 C CA . SER A 1 707 ? 18.764 23.264 -18.744 1.00 86.81 707 SER A CA 1
ATOM 5522 C C . SER A 1 707 ? 17.428 23.522 -18.045 1.00 86.81 707 SER A C 1
ATOM 5524 O O . SER A 1 707 ? 16.769 22.594 -17.579 1.00 86.81 707 SER A O 1
ATOM 5526 N N . PHE A 1 708 ? 17.019 24.792 -17.985 1.00 87.06 708 PHE A N 1
ATOM 5527 C CA . PHE A 1 708 ? 15.657 25.155 -17.591 1.00 87.06 708 PHE A CA 1
ATOM 5528 C C . PHE A 1 708 ? 14.705 24.907 -18.763 1.00 87.06 708 PHE A C 1
ATOM 5530 O O . PHE A 1 708 ? 14.959 25.410 -19.861 1.00 87.06 708 PHE A O 1
ATOM 5537 N N . SER A 1 709 ? 13.611 24.190 -18.519 1.00 86.38 709 SER A N 1
ATOM 5538 C CA . SER A 1 709 ? 12.645 23.851 -19.560 1.00 86.38 709 SER A CA 1
ATOM 5539 C C . SER A 1 709 ? 11.760 25.051 -19.866 1.00 86.38 709 SER A C 1
ATOM 5541 O O . SER A 1 709 ? 11.001 25.504 -19.010 1.00 86.38 709 SER A O 1
ATOM 5543 N N . THR A 1 710 ? 11.946 25.655 -21.037 1.00 80.62 710 THR A N 1
ATOM 5544 C CA . THR A 1 710 ? 11.604 27.075 -21.267 1.00 80.62 710 THR A CA 1
ATOM 5545 C C . THR A 1 710 ? 10.737 27.337 -22.490 1.00 80.62 710 THR A C 1
ATOM 5547 O O . THR A 1 710 ? 10.370 28.498 -22.717 1.00 80.62 710 THR A O 1
ATOM 5550 N N . THR A 1 711 ? 10.365 26.299 -23.238 1.00 70.31 711 THR A N 1
ATOM 5551 C CA . THR A 1 711 ? 9.357 26.403 -24.293 1.00 70.31 711 THR A CA 1
ATOM 5552 C C . THR A 1 711 ? 7.976 26.635 -23.682 1.00 70.31 711 THR A C 1
ATOM 5554 O O . THR A 1 711 ? 7.520 25.899 -22.812 1.00 70.31 711 THR A O 1
ATOM 5557 N N . ALA A 1 712 ? 7.329 27.698 -24.140 1.00 59.81 712 ALA A N 1
ATOM 5558 C CA . ALA A 1 712 ? 5.895 27.914 -24.024 1.00 59.81 712 ALA A CA 1
ATOM 5559 C C . ALA A 1 712 ? 5.397 28.101 -25.458 1.00 59.81 712 ALA A C 1
ATOM 5561 O O . ALA A 1 712 ? 6.145 28.661 -26.267 1.00 59.81 712 ALA A O 1
ATOM 5562 N N . ASP A 1 713 ? 4.179 27.671 -25.773 1.00 56.84 713 ASP A N 1
ATOM 5563 C CA . ASP A 1 713 ? 3.562 28.079 -27.034 1.00 56.84 713 ASP A CA 1
ATOM 5564 C C . ASP A 1 713 ? 3.333 29.603 -26.994 1.00 56.84 713 ASP A C 1
ATOM 5566 O O . ASP A 1 713 ? 2.767 30.139 -26.038 1.00 56.84 713 ASP A O 1
ATOM 5570 N N . ASP A 1 714 ? 3.852 30.325 -27.987 1.00 49.59 714 ASP A N 1
ATOM 5571 C CA . ASP A 1 714 ? 3.649 31.769 -28.150 1.00 49.59 714 ASP A CA 1
ATOM 5572 C C . ASP A 1 714 ? 2.812 32.113 -29.395 1.00 49.59 714 ASP A C 1
ATOM 5574 O O . ASP A 1 714 ? 2.607 33.290 -29.708 1.00 49.59 714 ASP A O 1
ATOM 5578 N N . GLY A 1 715 ? 2.307 31.089 -30.095 1.00 50.19 715 GLY A N 1
ATOM 5579 C CA . GLY A 1 715 ? 1.527 31.198 -31.322 1.00 50.19 715 GLY A CA 1
ATOM 5580 C C . GLY A 1 715 ? 2.290 31.757 -32.527 1.00 50.19 715 GLY A C 1
ATOM 5581 O O . GLY A 1 715 ? 1.646 32.101 -33.522 1.00 50.19 715 GLY A O 1
ATOM 5582 N N . SER A 1 716 ? 3.622 31.901 -32.460 1.00 44.75 716 SER A N 1
ATOM 5583 C CA . SER A 1 716 ? 4.427 32.479 -33.547 1.00 44.75 716 SER A CA 1
ATOM 5584 C C . SER A 1 716 ? 5.062 31.450 -34.490 1.00 44.75 716 SER A C 1
ATOM 5586 O O . SER A 1 716 ? 5.348 31.795 -35.640 1.00 44.75 716 SER A O 1
ATOM 5588 N N . ASP A 1 717 ? 5.213 30.195 -34.055 1.00 43.59 717 ASP A N 1
ATOM 5589 C CA . ASP A 1 717 ? 5.665 29.065 -34.875 1.00 43.59 717 ASP A CA 1
ATOM 5590 C C . ASP A 1 717 ? 4.768 27.833 -34.661 1.00 43.59 717 ASP A C 1
ATOM 5592 O O . ASP A 1 717 ? 4.306 27.561 -33.555 1.00 43.59 717 ASP A O 1
ATOM 5596 N N . LEU A 1 718 ? 4.510 27.071 -35.727 1.00 42.62 718 LEU A N 1
ATOM 5597 C CA . LEU A 1 718 ? 3.575 25.935 -35.732 1.00 42.62 718 LEU A CA 1
ATOM 5598 C C . LEU A 1 718 ? 4.270 24.634 -35.292 1.00 42.62 718 LEU A C 1
ATOM 5600 O O . LEU A 1 718 ? 4.212 23.614 -35.979 1.00 42.62 718 LEU A O 1
ATOM 5604 N N . THR A 1 719 ? 4.973 24.698 -34.159 1.00 46.97 719 THR A N 1
ATOM 5605 C CA . THR A 1 719 ? 5.811 23.616 -33.611 1.00 46.97 719 THR A CA 1
ATOM 5606 C C . THR A 1 719 ? 5.405 23.186 -32.186 1.00 46.97 719 THR A C 1
ATOM 5608 O O . THR A 1 719 ? 6.184 22.563 -31.468 1.00 46.97 719 THR A O 1
ATOM 5611 N N . ASN A 1 720 ? 4.144 23.444 -31.809 1.00 62.28 720 ASN A N 1
ATOM 5612 C CA . ASN A 1 720 ? 3.382 22.870 -30.679 1.00 62.28 720 ASN A CA 1
ATOM 5613 C C . ASN A 1 720 ? 3.993 22.972 -29.256 1.00 62.28 720 ASN A C 1
ATOM 5615 O O . ASN A 1 720 ? 3.521 22.278 -28.359 1.00 62.28 720 ASN A O 1
ATOM 5619 N N . GLY A 1 721 ? 5.021 23.789 -29.005 1.00 71.75 721 GLY A N 1
ATOM 5620 C CA . GLY A 1 721 ? 5.502 24.133 -27.650 1.00 71.75 721 GLY A CA 1
ATOM 5621 C C . GLY A 1 721 ? 6.236 23.041 -26.842 1.00 71.75 721 GLY A C 1
ATOM 5622 O O . GLY A 1 721 ? 6.929 23.372 -25.883 1.00 71.75 721 GLY A O 1
ATOM 5623 N N . TRP A 1 722 ? 6.151 21.761 -27.217 1.00 84.31 722 TRP A N 1
ATOM 5624 C CA . TRP A 1 722 ? 6.706 20.634 -26.448 1.00 84.31 722 TRP A CA 1
ATOM 5625 C C . TRP A 1 722 ? 8.249 20.520 -26.485 1.00 84.31 722 TRP A C 1
ATOM 5627 O O . TRP A 1 722 ? 8.831 20.131 -27.501 1.00 84.31 722 TRP A O 1
ATOM 5637 N N . GLU A 1 723 ? 8.912 20.721 -25.342 1.00 86.50 723 GLU A N 1
ATOM 5638 C CA . GLU A 1 723 ? 10.319 20.365 -25.086 1.00 86.50 723 GLU A CA 1
ATOM 5639 C C . GLU A 1 723 ? 10.429 18.903 -24.616 1.00 86.50 723 GLU A C 1
ATOM 5641 O O . GLU A 1 723 ? 9.588 18.430 -23.857 1.00 86.50 723 GLU A O 1
ATOM 5646 N N . ARG A 1 724 ? 11.483 18.178 -25.022 1.00 85.62 724 ARG A N 1
ATOM 5647 C CA . ARG A 1 724 ? 11.759 16.821 -24.517 1.00 85.62 724 ARG A CA 1
ATOM 5648 C C . ARG A 1 724 ? 12.822 16.838 -23.423 1.00 85.62 724 ARG A C 1
ATOM 5650 O O . ARG A 1 724 ? 13.959 17.240 -23.671 1.00 85.62 724 ARG A O 1
ATOM 5657 N N . VAL A 1 725 ? 12.479 16.319 -22.248 1.00 87.88 725 VAL A N 1
ATOM 5658 C CA . VAL A 1 725 ? 13.416 16.056 -21.149 1.00 87.88 725 VAL A CA 1
ATOM 5659 C C . VAL A 1 725 ? 13.840 14.589 -21.215 1.00 87.88 725 VAL A C 1
ATOM 5661 O O . VAL A 1 725 ? 12.990 13.705 -21.293 1.00 87.88 725 VAL A O 1
ATOM 5664 N N . SER A 1 726 ? 15.148 14.318 -21.167 1.00 88.06 726 SER A N 1
ATOM 5665 C CA . SER A 1 726 ? 15.702 12.957 -21.238 1.00 88.06 726 SER A CA 1
ATOM 5666 C C . SER A 1 726 ? 16.870 12.756 -20.269 1.00 88.06 726 SER A C 1
ATOM 5668 O O . SER A 1 726 ? 17.740 13.616 -20.134 1.00 88.06 726 SER A O 1
ATOM 5670 N N . PHE A 1 727 ? 16.925 11.578 -19.646 1.00 91.12 727 PHE A N 1
ATOM 5671 C CA . PHE A 1 727 ? 17.970 11.138 -18.723 1.00 91.12 727 PHE A CA 1
ATOM 5672 C C . PHE A 1 727 ? 18.466 9.740 -19.108 1.00 91.12 727 PHE A C 1
ATOM 5674 O O . PHE A 1 727 ? 17.661 8.840 -19.333 1.00 91.12 727 PHE A O 1
ATOM 5681 N N . THR A 1 728 ? 19.782 9.525 -19.111 1.00 90.19 728 THR A N 1
ATOM 5682 C CA . THR A 1 728 ? 20.393 8.200 -19.313 1.00 90.19 728 THR A CA 1
ATOM 5683 C C . THR A 1 728 ? 21.203 7.829 -18.076 1.00 90.19 728 THR A C 1
ATOM 5685 O O . THR A 1 728 ? 22.034 8.617 -17.625 1.00 90.19 728 THR A O 1
ATOM 5688 N N . PHE A 1 729 ? 20.968 6.641 -17.522 1.00 92.38 729 PHE A N 1
ATOM 5689 C CA . PHE A 1 729 ? 21.598 6.173 -16.284 1.00 92.38 729 PHE A CA 1
ATOM 5690 C C . PHE A 1 729 ? 21.820 4.656 -16.310 1.00 92.38 729 PHE A C 1
ATOM 5692 O O . PHE A 1 729 ? 21.188 3.942 -17.085 1.00 92.38 729 PHE A O 1
ATOM 5699 N N . THR A 1 730 ? 22.694 4.150 -15.439 1.00 92.44 730 THR A N 1
ATOM 5700 C CA . THR A 1 730 ? 22.937 2.710 -15.260 1.00 92.44 730 THR A CA 1
ATOM 5701 C C . THR A 1 730 ? 22.648 2.324 -13.816 1.00 92.44 730 THR A C 1
ATOM 5703 O O . THR A 1 730 ? 23.113 2.991 -12.891 1.00 92.44 730 THR A O 1
ATOM 5706 N N . THR A 1 731 ? 21.870 1.263 -13.614 1.00 92.94 731 THR A N 1
ATOM 5707 C CA . THR A 1 731 ? 21.524 0.759 -12.279 1.00 92.94 731 THR A CA 1
ATOM 5708 C C . THR A 1 731 ? 22.716 0.096 -11.583 1.00 92.94 731 THR A C 1
ATOM 5710 O O . THR A 1 731 ? 23.660 -0.377 -12.218 1.00 92.94 731 THR A O 1
ATOM 5713 N N . GLY A 1 732 ? 22.676 0.045 -10.250 1.00 87.81 732 GLY A N 1
ATOM 5714 C CA . GLY A 1 732 ? 23.711 -0.607 -9.448 1.00 87.81 732 GLY A CA 1
ATOM 5715 C C . GLY A 1 732 ? 23.678 -2.139 -9.523 1.00 87.81 732 GLY A C 1
ATOM 5716 O O . GLY A 1 732 ? 22.767 -2.746 -10.087 1.00 87.81 732 GLY A O 1
ATOM 5717 N N . ALA A 1 733 ? 24.657 -2.779 -8.875 1.00 84.56 733 ALA A N 1
ATOM 5718 C CA . ALA A 1 733 ? 24.727 -4.240 -8.752 1.00 84.56 733 ALA A CA 1
ATOM 5719 C C . ALA A 1 733 ? 23.608 -4.851 -7.883 1.00 84.56 733 ALA A C 1
ATOM 5721 O O . ALA A 1 733 ? 23.369 -6.055 -7.940 1.00 84.56 733 ALA A O 1
ATOM 5722 N N . ILE A 1 734 ? 22.914 -4.014 -7.108 1.00 78.12 734 ILE A N 1
ATOM 5723 C CA . ILE A 1 734 ? 21.615 -4.296 -6.500 1.00 78.12 734 ILE A CA 1
ATOM 5724 C C . ILE A 1 734 ? 20.675 -3.209 -7.029 1.00 78.12 734 ILE A C 1
ATOM 5726 O O . ILE A 1 734 ? 20.990 -2.024 -6.926 1.00 78.12 734 ILE A O 1
ATOM 5730 N N . SER A 1 735 ? 19.560 -3.623 -7.621 1.00 82.50 735 SER A N 1
ATOM 5731 C CA . SER A 1 735 ? 18.526 -2.763 -8.197 1.00 82.50 735 SER A CA 1
ATOM 5732 C C . SER A 1 735 ? 17.183 -3.477 -8.061 1.00 82.50 735 SER A C 1
ATOM 5734 O O . SER A 1 735 ? 17.133 -4.706 -7.968 1.00 82.50 735 SER A O 1
ATOM 5736 N N . GLY A 1 736 ? 16.118 -2.694 -7.986 1.00 87.69 736 GLY A N 1
ATOM 5737 C CA . GLY A 1 736 ? 14.743 -3.159 -7.799 1.00 87.69 736 GLY A CA 1
ATOM 5738 C C . GLY A 1 736 ? 13.730 -2.016 -7.858 1.00 87.69 736 GLY A C 1
ATOM 5739 O O . GLY A 1 736 ? 12.610 -2.144 -7.368 1.00 87.69 736 GLY A O 1
ATOM 5740 N N . GLU A 1 737 ? 14.144 -0.874 -8.407 1.00 94.31 737 GLU A N 1
ATOM 5741 C CA . GLU A 1 737 ? 13.352 0.338 -8.530 1.00 94.31 737 GLU A CA 1
ATOM 5742 C C . GLU A 1 737 ? 12.111 0.044 -9.378 1.00 94.31 737 GLU A C 1
ATOM 5744 O O . GLU A 1 737 ? 12.217 -0.500 -10.475 1.00 94.31 737 GLU A O 1
ATOM 5749 N N . GLN A 1 738 ? 10.929 0.345 -8.843 1.00 93.62 738 GLN A N 1
ATOM 5750 C CA . GLN A 1 738 ? 9.637 -0.029 -9.430 1.00 93.62 738 GLN A CA 1
ATOM 5751 C C . GLN A 1 738 ? 8.611 1.115 -9.407 1.00 93.62 738 GLN A C 1
ATOM 5753 O O . GLN A 1 738 ? 7.505 0.937 -9.905 1.00 93.62 738 GLN A O 1
ATOM 5758 N N . TYR A 1 739 ? 8.960 2.276 -8.847 1.00 92.50 739 TYR A N 1
ATOM 5759 C CA . TYR A 1 739 ? 8.121 3.476 -8.817 1.00 92.50 739 TYR A CA 1
ATOM 5760 C C . TYR A 1 739 ? 8.875 4.652 -9.432 1.00 92.50 739 TYR A C 1
ATOM 5762 O O . TYR A 1 739 ? 10.028 4.896 -9.067 1.00 92.50 739 TYR A O 1
ATOM 5770 N N . LEU A 1 740 ? 8.218 5.365 -10.345 1.00 94.88 740 LEU A N 1
ATOM 5771 C CA . LEU A 1 740 ? 8.725 6.551 -11.033 1.00 94.88 740 LEU A CA 1
ATOM 5772 C C . LEU A 1 740 ? 7.970 7.794 -10.551 1.00 94.88 740 LEU A C 1
ATOM 5774 O O . LEU A 1 740 ? 6.747 7.767 -10.433 1.00 94.88 740 LEU A O 1
ATOM 5778 N N . TYR A 1 741 ? 8.710 8.876 -10.327 1.00 93.25 741 TYR A N 1
ATOM 5779 C CA . TYR A 1 741 ? 8.230 10.190 -9.899 1.00 93.25 741 TYR A CA 1
ATOM 5780 C C . TYR A 1 741 ? 8.738 11.259 -10.870 1.00 93.25 741 TYR A C 1
ATOM 5782 O O . TYR A 1 741 ? 9.919 11.228 -11.219 1.00 93.25 741 TYR A O 1
ATOM 5790 N N . ILE A 1 742 ? 7.880 12.195 -11.290 1.00 92.25 742 ILE A N 1
ATOM 5791 C CA . ILE A 1 742 ? 8.217 13.302 -12.205 1.00 92.25 742 ILE A CA 1
ATOM 5792 C C . ILE A 1 742 ? 7.588 14.605 -11.691 1.00 92.25 742 ILE A C 1
ATOM 5794 O O . ILE A 1 742 ? 6.412 14.618 -11.324 1.00 92.25 742 ILE A O 1
ATOM 5798 N N . GLY A 1 743 ? 8.364 15.692 -11.694 1.00 87.50 743 GLY A N 1
ATOM 5799 C CA . GLY A 1 743 ? 7.913 17.043 -11.339 1.00 87.50 743 GLY A CA 1
ATOM 5800 C C . GLY A 1 743 ? 9.039 17.889 -10.743 1.00 87.50 743 GLY A C 1
ATOM 5801 O O . GLY A 1 743 ? 10.222 17.628 -10.992 1.00 87.50 743 GLY A O 1
ATOM 5802 N N . GLY A 1 744 ? 8.685 18.877 -9.919 1.00 80.25 744 GLY A N 1
ATOM 5803 C CA . GLY A 1 744 ? 9.599 19.424 -8.918 1.00 80.25 744 GLY A CA 1
ATOM 5804 C C . GLY A 1 744 ? 9.644 18.489 -7.706 1.00 80.25 744 GLY A C 1
ATOM 5805 O O . GLY A 1 744 ? 8.631 18.297 -7.045 1.00 80.25 744 GLY A O 1
ATOM 5806 N N . LEU A 1 745 ? 10.794 17.857 -7.436 1.00 84.31 745 LEU A N 1
ATOM 5807 C CA . LEU A 1 745 ? 10.888 16.749 -6.471 1.00 84.31 745 LEU A CA 1
ATOM 5808 C C . LEU A 1 745 ? 11.672 17.106 -5.206 1.00 84.31 745 LEU A C 1
ATOM 5810 O O . LEU A 1 745 ? 11.290 16.708 -4.106 1.00 84.31 745 LEU A O 1
ATOM 5814 N N . LYS A 1 746 ? 12.807 17.795 -5.354 1.00 84.19 746 LYS A N 1
ATOM 5815 C CA . LYS A 1 746 ? 13.673 18.206 -4.247 1.00 84.19 746 LYS A CA 1
ATOM 5816 C C . LYS A 1 746 ? 14.656 19.301 -4.665 1.00 84.19 746 LYS A C 1
ATOM 5818 O O . LYS A 1 746 ? 15.412 19.112 -5.616 1.00 84.19 746 LYS A O 1
ATOM 5823 N N . ASP A 1 747 ? 14.727 20.382 -3.886 1.00 80.88 747 ASP A N 1
ATOM 5824 C CA . ASP A 1 747 ? 15.683 21.490 -4.085 1.00 80.88 747 ASP A CA 1
ATOM 5825 C C . ASP A 1 747 ? 15.618 22.080 -5.521 1.00 80.88 747 ASP A C 1
ATOM 5827 O O . ASP A 1 747 ? 16.636 22.339 -6.173 1.00 80.88 747 ASP A O 1
ATOM 5831 N N . VAL A 1 748 ? 14.388 22.246 -6.030 1.00 80.50 748 VAL A N 1
ATOM 5832 C CA . VAL A 1 748 ? 14.063 22.614 -7.420 1.00 80.50 748 VAL A CA 1
ATOM 5833 C C . VAL A 1 748 ? 14.684 23.961 -7.811 1.00 80.50 748 VAL A C 1
ATOM 5835 O O . VAL A 1 748 ? 14.601 24.950 -7.082 1.00 80.50 748 VAL A O 1
ATOM 5838 N N . GLN A 1 749 ? 15.302 24.019 -8.994 1.00 86.56 749 GLN A N 1
ATOM 5839 C CA . GLN A 1 749 ? 15.932 25.236 -9.516 1.00 86.56 749 GLN A CA 1
ATOM 5840 C C . GLN A 1 749 ? 15.004 25.960 -10.491 1.00 86.56 749 GLN A C 1
ATOM 5842 O O . GLN A 1 749 ? 14.511 25.350 -11.438 1.00 86.56 749 GLN A O 1
ATOM 5847 N N . TYR A 1 750 ? 14.869 27.276 -10.314 1.00 85.62 750 TYR A N 1
ATOM 5848 C CA . TYR A 1 750 ? 13.997 28.145 -11.107 1.00 85.62 750 TYR A CA 1
ATOM 5849 C C . TYR A 1 750 ? 14.752 29.291 -11.797 1.00 85.62 750 TYR A C 1
ATOM 5851 O O . TYR A 1 750 ? 15.781 29.759 -11.307 1.00 85.62 750 TYR A O 1
ATOM 5859 N N . ILE A 1 751 ? 14.203 29.780 -12.911 1.00 86.81 751 ILE A N 1
ATOM 5860 C CA . ILE A 1 751 ? 14.620 31.004 -13.603 1.00 86.81 751 ILE A CA 1
ATOM 5861 C C . ILE A 1 751 ? 13.393 31.851 -13.966 1.00 86.81 751 ILE A C 1
ATOM 5863 O O . ILE A 1 751 ? 12.352 31.316 -14.346 1.00 86.81 751 ILE A O 1
ATOM 5867 N N . GLN A 1 752 ? 13.509 33.175 -13.856 1.00 84.94 752 GLN A N 1
ATOM 5868 C CA . GLN A 1 752 ? 12.479 34.115 -14.307 1.00 84.94 752 GLN A CA 1
ATOM 5869 C C . GLN A 1 752 ? 12.650 34.409 -15.807 1.00 84.94 752 GLN A C 1
ATOM 5871 O O . GLN A 1 752 ? 13.771 34.618 -16.275 1.00 84.94 752 GLN A O 1
ATOM 5876 N N . ARG A 1 753 ? 11.544 34.461 -16.556 1.00 81.88 753 ARG A N 1
ATOM 5877 C CA . ARG A 1 753 ? 11.500 34.715 -18.008 1.00 81.88 753 ARG A CA 1
ATOM 5878 C C . ARG A 1 753 ? 10.401 35.726 -18.359 1.00 81.88 753 ARG A C 1
ATOM 5880 O O . ARG A 1 753 ? 9.634 36.149 -17.498 1.00 81.88 753 ARG A O 1
ATOM 5887 N N . THR A 1 754 ? 10.317 36.131 -19.624 1.00 75.19 754 THR A N 1
ATOM 5888 C CA . THR A 1 754 ? 9.160 36.892 -20.126 1.00 75.19 754 THR A CA 1
ATOM 5889 C C . THR A 1 754 ? 7.960 35.942 -20.256 1.00 75.19 754 THR A C 1
ATOM 5891 O O . THR A 1 754 ? 8.129 34.894 -20.880 1.00 75.19 754 THR A O 1
ATOM 5894 N N . PRO A 1 755 ? 6.769 36.261 -19.710 1.00 70.69 755 PRO A N 1
ATOM 5895 C CA . PRO A 1 755 ? 5.567 35.455 -19.928 1.00 70.69 755 PRO A CA 1
ATOM 5896 C C . PRO A 1 755 ? 5.181 35.360 -21.410 1.00 70.69 755 PRO A C 1
ATOM 5898 O O . PRO A 1 755 ? 5.443 36.286 -22.182 1.00 70.69 755 PRO A O 1
ATOM 5901 N N . GLY A 1 756 ? 4.516 34.266 -21.784 1.00 64.38 756 GLY A N 1
ATOM 5902 C CA . GLY A 1 756 ? 3.880 34.110 -23.093 1.00 64.38 756 GLY A CA 1
ATOM 5903 C C . GLY A 1 756 ? 2.765 35.137 -23.329 1.00 64.38 756 GLY A C 1
ATOM 5904 O O . GLY A 1 756 ? 2.178 35.684 -22.389 1.00 64.38 756 GLY A O 1
ATOM 5905 N N . ALA A 1 757 ? 2.472 35.418 -24.599 1.00 62.50 757 ALA A N 1
ATOM 5906 C CA . ALA A 1 757 ? 1.345 36.266 -24.970 1.00 62.50 757 ALA A CA 1
ATOM 5907 C C . ALA A 1 757 ? 0.022 35.494 -24.817 1.00 62.50 757 ALA A C 1
ATOM 5909 O O . ALA A 1 757 ? -0.061 34.322 -25.159 1.00 62.50 757 ALA A O 1
ATOM 5910 N N . SER A 1 758 ? -1.037 36.149 -24.336 1.00 58.25 758 SER A N 1
ATOM 5911 C CA . SER A 1 758 ? -2.355 35.510 -24.217 1.00 58.25 758 SER A CA 1
ATOM 5912 C C . SER A 1 758 ? -2.987 35.281 -25.595 1.00 58.25 758 SER A C 1
ATOM 5914 O O . SER A 1 758 ? -3.327 36.257 -26.275 1.00 58.25 758 SER A O 1
ATOM 5916 N N . LEU A 1 759 ? -3.179 34.019 -25.986 1.00 60.12 759 LEU A N 1
ATOM 5917 C CA . LEU A 1 759 ? -3.711 33.656 -27.300 1.00 60.12 759 LEU A CA 1
ATOM 5918 C C . LEU A 1 759 ? -5.216 33.991 -27.456 1.00 60.12 759 LEU A C 1
ATOM 5920 O O . LEU A 1 759 ? -5.995 33.770 -26.523 1.00 60.12 759 LEU A O 1
ATOM 5924 N N . PRO A 1 760 ? -5.680 34.512 -28.615 1.00 51.78 760 PRO A N 1
ATOM 5925 C CA . PRO A 1 760 ? -7.082 34.894 -28.794 1.00 51.78 760 PRO A CA 1
ATOM 5926 C C . PRO A 1 760 ? -7.976 33.684 -29.119 1.00 51.78 760 PRO A C 1
ATOM 5928 O O . PRO A 1 760 ? -8.130 33.303 -30.277 1.00 51.78 760 PRO A O 1
ATOM 5931 N N . GLY A 1 761 ? -8.623 33.110 -28.104 1.00 57.53 761 GLY A N 1
ATOM 5932 C CA . GLY A 1 761 ? -9.651 32.075 -28.292 1.00 57.53 761 GLY A CA 1
ATOM 5933 C C . GLY A 1 761 ? -9.980 31.320 -27.009 1.00 57.53 761 GLY A C 1
ATOM 5934 O O . GLY A 1 761 ? -11.151 31.159 -26.666 1.00 57.53 761 GLY A O 1
ATOM 5935 N N . CYS A 1 762 ? -8.947 30.942 -26.259 1.00 68.81 762 CYS A N 1
ATOM 5936 C CA . CYS A 1 762 ? -9.092 30.388 -24.920 1.00 68.81 762 CYS A CA 1
ATOM 5937 C C . CYS A 1 762 ? -9.493 31.498 -23.922 1.00 68.81 762 CYS A C 1
ATOM 5939 O O . CYS A 1 762 ? -9.082 32.655 -24.047 1.00 68.81 762 CYS A O 1
ATOM 5941 N N . SER A 1 763 ? -10.347 31.178 -22.944 1.00 57.31 763 SER A N 1
ATOM 5942 C CA . SER A 1 763 ? -10.914 32.160 -21.998 1.00 57.31 763 SER A CA 1
ATOM 5943 C C . SER A 1 763 ? -10.060 32.308 -20.731 1.00 57.31 763 SER A C 1
ATOM 5945 O O . SER A 1 763 ? -10.541 32.098 -19.619 1.00 57.31 763 SER A O 1
ATOM 5947 N N . ASN A 1 764 ? -8.779 32.639 -20.908 1.00 54.72 764 ASN A N 1
ATOM 5948 C CA . ASN A 1 764 ? -7.751 32.478 -19.874 1.00 54.72 764 ASN A CA 1
ATOM 5949 C C . ASN A 1 764 ? -7.924 33.436 -18.684 1.00 54.72 764 ASN A C 1
ATOM 5951 O O . ASN A 1 764 ? -8.039 34.656 -18.848 1.00 54.72 764 ASN A O 1
ATOM 5955 N N . VAL A 1 765 ? -7.789 32.896 -17.470 1.00 53.75 765 VAL A N 1
ATOM 5956 C CA . VAL A 1 765 ? -7.421 33.689 -16.291 1.00 53.75 765 VAL A CA 1
ATOM 5957 C C . VAL A 1 765 ? -5.906 33.871 -16.327 1.00 53.75 765 VAL A C 1
ATOM 5959 O O . VAL A 1 765 ? -5.148 32.929 -16.132 1.00 53.75 765 VAL A O 1
ATOM 5962 N N . ASN A 1 766 ? -5.438 35.087 -16.604 1.00 55.31 766 ASN A N 1
ATOM 5963 C CA . ASN A 1 766 ? -4.004 35.359 -16.681 1.00 55.31 766 ASN A CA 1
ATOM 5964 C C . ASN A 1 766 ? -3.413 35.514 -15.264 1.00 55.31 766 ASN A C 1
ATOM 5966 O O . ASN A 1 766 ? -3.312 36.629 -14.743 1.00 55.31 766 ASN A O 1
ATOM 5970 N N . TYR A 1 767 ? -3.055 34.388 -14.631 1.00 56.12 767 TYR A N 1
ATOM 5971 C CA . TYR A 1 767 ? -2.567 34.331 -13.243 1.00 56.12 767 TYR A CA 1
ATOM 5972 C C . TYR A 1 767 ? -1.353 35.235 -12.991 1.00 56.12 767 TYR A C 1
ATOM 5974 O O . TYR A 1 767 ? -1.236 35.780 -11.892 1.00 56.12 767 TYR A O 1
ATOM 5982 N N . ASN A 1 768 ? -0.536 35.499 -14.021 1.00 53.78 768 ASN A N 1
ATOM 5983 C CA . ASN A 1 768 ? 0.568 36.469 -14.005 1.00 53.78 768 ASN A CA 1
ATOM 5984 C C . ASN A 1 768 ? 0.154 37.913 -13.604 1.00 53.78 768 ASN A C 1
ATOM 5986 O O . ASN A 1 768 ? 1.023 38.771 -13.451 1.00 53.78 768 ASN A O 1
ATOM 5990 N N . VAL A 1 769 ? -1.150 38.222 -13.501 1.00 45.03 769 VAL A N 1
ATOM 5991 C CA . VAL A 1 769 ? -1.675 39.588 -13.293 1.00 45.03 769 VAL A CA 1
ATOM 5992 C C . VAL A 1 769 ? -2.715 39.701 -12.161 1.00 45.03 769 VAL A C 1
ATOM 5994 O O . VAL A 1 769 ? -3.164 40.809 -11.862 1.00 45.03 769 VAL A O 1
ATOM 5997 N N . SER A 1 770 ? -3.138 38.600 -11.520 1.00 44.41 770 SER A N 1
ATOM 5998 C CA . SER A 1 770 ? -4.370 38.591 -10.700 1.00 44.41 770 SER A CA 1
ATOM 5999 C C . SER A 1 770 ? -4.300 37.908 -9.325 1.00 44.41 770 SER A C 1
ATOM 6001 O O . SER A 1 770 ? -5.298 37.360 -8.858 1.00 44.41 770 SER A O 1
ATOM 6003 N N . GLY A 1 771 ? -3.177 38.006 -8.608 1.00 45.81 771 GLY A N 1
ATOM 6004 C CA . GLY A 1 771 ? -3.147 37.736 -7.162 1.00 45.81 771 GLY A CA 1
ATOM 6005 C C . GLY A 1 771 ? -1.751 37.857 -6.542 1.00 45.81 771 GLY A C 1
ATOM 6006 O O . GLY A 1 771 ? -0.775 37.546 -7.214 1.00 45.81 771 GLY A O 1
ATOM 6007 N N . PRO A 1 772 ? -1.604 38.269 -5.265 1.00 43.22 772 PRO A N 1
ATOM 6008 C CA . PRO A 1 772 ? -0.283 38.421 -4.641 1.00 43.22 772 PRO A CA 1
ATOM 6009 C C . PRO A 1 772 ? 0.512 37.107 -4.544 1.00 43.22 772 PRO A C 1
ATOM 6011 O O . PRO A 1 772 ? 1.737 37.153 -4.482 1.00 43.22 772 PRO A O 1
ATOM 6014 N N . ASN A 1 773 ? -0.172 35.957 -4.570 1.00 46.38 773 ASN A N 1
ATOM 6015 C CA . ASN A 1 773 ? 0.423 34.643 -4.322 1.00 46.38 773 ASN A CA 1
ATOM 6016 C C . ASN A 1 773 ? 0.767 33.841 -5.596 1.00 46.38 773 ASN A C 1
ATOM 6018 O O . ASN A 1 773 ? 1.560 32.911 -5.511 1.00 46.38 773 ASN A O 1
ATOM 6022 N N . PHE A 1 774 ? 0.200 34.177 -6.764 1.00 51.94 774 PHE A N 1
ATOM 6023 C CA . PHE A 1 774 ? 0.384 33.399 -8.007 1.00 51.94 774 PHE A CA 1
ATOM 6024 C C . PHE A 1 774 ? 1.488 33.942 -8.930 1.00 51.94 774 PHE A C 1
ATOM 6026 O O . PHE A 1 774 ? 1.903 33.265 -9.866 1.00 51.94 774 PHE A O 1
ATOM 6033 N N . ASN A 1 775 ? 2.048 35.116 -8.623 1.00 55.53 775 ASN A N 1
ATOM 6034 C CA . ASN A 1 775 ? 3.085 35.797 -9.416 1.00 55.53 775 ASN A CA 1
ATOM 6035 C C . ASN A 1 775 ? 4.472 35.096 -9.414 1.00 55.53 775 ASN A C 1
ATOM 6037 O O . ASN A 1 775 ? 5.477 35.751 -9.688 1.00 55.53 775 ASN A O 1
ATOM 6041 N N . LYS A 1 776 ? 4.552 33.814 -9.027 1.00 68.62 776 LYS A N 1
ATOM 6042 C CA . LYS A 1 776 ? 5.784 33.003 -8.899 1.00 68.62 776 LYS A CA 1
ATOM 6043 C C . LYS A 1 776 ? 5.612 31.533 -9.321 1.00 68.62 776 LYS A C 1
ATOM 6045 O O . LYS A 1 776 ? 6.470 30.705 -9.022 1.00 68.62 776 LYS A O 1
ATOM 6050 N N . ALA A 1 777 ? 4.501 31.200 -9.976 1.00 74.00 777 ALA A N 1
ATOM 6051 C CA . ALA A 1 777 ? 4.243 29.851 -10.467 1.00 74.00 777 ALA A CA 1
ATOM 6052 C C . ALA A 1 777 ? 4.876 29.604 -11.851 1.00 74.00 777 ALA A C 1
ATOM 6054 O O . ALA A 1 777 ? 4.990 30.519 -12.671 1.00 74.00 777 ALA A O 1
ATOM 6055 N N . ALA A 1 778 ? 5.236 28.346 -12.091 1.00 83.38 778 ALA A N 1
ATOM 6056 C CA . ALA A 1 778 ? 5.488 27.735 -13.386 1.00 83.38 778 ALA A CA 1
ATOM 6057 C C . ALA A 1 778 ? 4.534 26.534 -13.520 1.00 83.38 778 ALA A C 1
ATOM 6059 O O . ALA A 1 778 ? 4.565 25.635 -12.676 1.00 83.38 778 ALA A O 1
ATOM 6060 N N . TYR A 1 779 ? 3.668 26.520 -14.533 1.00 87.62 779 TYR A N 1
ATOM 6061 C CA . TYR A 1 779 ? 2.758 25.396 -14.788 1.00 87.62 779 TYR A CA 1
ATOM 6062 C C . TYR A 1 779 ? 3.170 24.667 -16.063 1.00 87.62 779 TYR A C 1
ATOM 6064 O O . TYR A 1 779 ? 3.363 25.312 -17.092 1.00 87.62 779 TYR A O 1
ATOM 6072 N N . TYR A 1 780 ? 3.261 23.340 -16.012 1.00 90.75 780 TYR A N 1
ATOM 6073 C CA . TYR A 1 780 ? 3.629 22.526 -17.166 1.00 90.75 780 TYR A CA 1
ATOM 6074 C C . TYR A 1 780 ? 2.598 21.448 -17.471 1.00 90.75 780 TYR A C 1
ATOM 6076 O O . TYR A 1 780 ? 2.112 20.777 -16.563 1.00 90.75 780 TYR A O 1
ATOM 6084 N N . TYR A 1 781 ? 2.351 21.228 -18.758 1.00 92.19 781 TYR A N 1
ATOM 6085 C CA . TYR A 1 781 ? 1.769 19.989 -19.267 1.00 92.19 781 TYR A CA 1
ATOM 6086 C C . TYR A 1 781 ? 2.870 18.933 -19.413 1.00 92.19 781 TYR A C 1
ATOM 6088 O O . TYR A 1 781 ? 4.018 19.291 -19.692 1.00 92.19 781 TYR A O 1
ATOM 6096 N N . VAL A 1 782 ? 2.538 17.653 -19.221 1.00 93.38 782 VAL A N 1
ATOM 6097 C CA . VAL A 1 782 ? 3.477 16.520 -19.320 1.00 93.38 782 VAL A CA 1
ATOM 6098 C C . VAL A 1 782 ? 2.836 15.360 -20.081 1.00 93.38 782 VAL A C 1
ATOM 6100 O O . VAL A 1 782 ? 1.692 14.995 -19.812 1.00 93.38 782 VAL A O 1
ATOM 6103 N N . ASP A 1 783 ? 3.584 14.787 -21.021 1.00 91.38 783 ASP A N 1
ATOM 6104 C CA . ASP A 1 783 ? 3.115 13.786 -21.986 1.00 91.38 783 ASP A CA 1
ATOM 6105 C C . ASP A 1 783 ? 4.265 12.836 -22.415 1.00 91.38 783 ASP A C 1
ATOM 6107 O O . ASP A 1 783 ? 5.437 13.078 -22.110 1.00 91.38 783 ASP A O 1
ATOM 6111 N N . ASN A 1 784 ? 3.951 11.753 -23.134 1.00 87.38 784 ASN A N 1
ATOM 6112 C CA . ASN A 1 784 ? 4.894 10.852 -23.809 1.00 87.38 784 ASN A CA 1
ATOM 6113 C C . ASN A 1 784 ? 6.017 10.288 -22.900 1.00 87.38 784 ASN A C 1
ATOM 6115 O O . ASN A 1 784 ? 7.178 10.155 -23.302 1.00 87.38 784 ASN A O 1
ATOM 6119 N N . VAL A 1 785 ? 5.682 9.932 -21.657 1.00 91.69 785 VAL A N 1
ATOM 6120 C CA . VAL A 1 785 ? 6.623 9.375 -20.677 1.00 91.69 785 VAL A CA 1
ATOM 6121 C C . VAL A 1 785 ? 7.084 7.969 -21.086 1.00 91.69 785 VAL A C 1
ATOM 6123 O O . VAL A 1 785 ? 6.287 7.047 -21.270 1.00 91.69 785 VAL A O 1
ATOM 6126 N N . SER A 1 786 ? 8.395 7.758 -21.175 1.00 89.94 786 SER A N 1
ATOM 6127 C CA . SER A 1 786 ? 8.968 6.461 -21.542 1.00 89.94 786 SER A CA 1
ATOM 6128 C C . SER A 1 786 ? 10.214 6.128 -20.725 1.00 89.94 786 SER A C 1
ATOM 6130 O O . SER A 1 786 ? 11.102 6.958 -20.548 1.00 89.94 786 SER A O 1
ATOM 6132 N N . LEU A 1 787 ? 10.296 4.883 -20.255 1.00 91.94 787 LEU A N 1
ATOM 6133 C CA . LEU A 1 787 ? 11.466 4.309 -19.597 1.00 91.94 787 LEU A CA 1
ATOM 6134 C C . LEU A 1 787 ? 11.810 2.983 -20.270 1.00 91.94 787 LEU A C 1
ATOM 6136 O O . LEU A 1 787 ? 11.107 1.990 -20.090 1.00 91.94 787 LEU A O 1
ATOM 6140 N N . ILE A 1 788 ? 12.898 2.967 -21.035 1.00 87.50 788 ILE A N 1
ATOM 6141 C CA . ILE A 1 788 ? 13.315 1.811 -21.839 1.00 87.50 788 ILE A CA 1
ATOM 6142 C C . ILE A 1 788 ? 14.737 1.359 -21.477 1.00 87.50 788 ILE A C 1
ATOM 6144 O O . ILE A 1 788 ? 15.580 2.202 -21.147 1.00 87.50 788 ILE A O 1
ATOM 6148 N N . PRO A 1 789 ? 15.048 0.047 -21.545 1.00 86.31 789 PRO A N 1
ATOM 6149 C CA . PRO A 1 789 ? 16.428 -0.430 -21.533 1.00 86.31 789 PRO A CA 1
ATOM 6150 C C . PRO A 1 789 ? 17.201 0.212 -22.691 1.00 86.31 789 PRO A C 1
ATOM 6152 O O . PRO A 1 789 ? 16.809 0.089 -23.851 1.00 86.31 789 PRO A O 1
ATOM 6155 N N . TYR A 1 790 ? 18.293 0.906 -22.383 1.00 80.81 790 TYR A N 1
ATOM 6156 C CA . TYR A 1 790 ? 19.027 1.722 -23.344 1.00 80.81 790 TYR A CA 1
ATOM 6157 C C . TYR A 1 790 ? 20.380 1.106 -23.678 1.00 80.81 790 TYR A C 1
ATOM 6159 O O . TYR A 1 790 ? 21.317 1.112 -22.878 1.00 80.81 790 TYR A O 1
ATOM 6167 N N . THR A 1 791 ? 20.490 0.622 -24.911 1.00 73.56 791 THR A N 1
ATOM 6168 C CA . THR A 1 791 ? 21.775 0.441 -25.587 1.00 73.56 791 THR A CA 1
ATOM 6169 C C . THR A 1 791 ? 21.957 1.645 -26.495 1.00 73.56 791 THR A C 1
ATOM 6171 O O . THR A 1 791 ? 21.099 1.870 -27.343 1.00 73.56 791 THR A O 1
ATOM 6174 N N . GLN A 1 792 ? 23.038 2.414 -26.328 1.00 70.44 792 GLN A N 1
ATOM 6175 C CA . GLN A 1 792 ? 23.308 3.547 -27.214 1.00 70.44 792 GLN A CA 1
ATOM 6176 C C . GLN A 1 792 ? 23.430 3.035 -28.655 1.00 70.44 792 GLN A C 1
ATOM 6178 O O . GLN A 1 792 ? 24.339 2.243 -28.923 1.00 70.44 792 GLN A O 1
ATOM 6183 N N . PRO A 1 793 ? 22.545 3.455 -29.575 1.00 75.25 793 PRO A N 1
ATOM 6184 C CA . PRO A 1 793 ? 22.644 3.032 -30.954 1.00 75.25 793 PRO A CA 1
ATOM 6185 C C . PRO A 1 793 ? 23.858 3.692 -31.603 1.00 75.25 793 PRO A C 1
ATOM 6187 O O . PRO A 1 793 ? 24.199 4.839 -31.310 1.00 75.25 793 PRO A O 1
ATOM 6190 N N . ILE A 1 794 ? 24.513 2.960 -32.493 1.00 82.31 794 ILE A N 1
ATOM 6191 C CA . ILE A 1 794 ? 25.656 3.437 -33.262 1.00 82.31 794 ILE A CA 1
ATOM 6192 C C . ILE A 1 794 ? 25.272 3.351 -34.734 1.00 82.31 794 ILE A C 1
ATOM 6194 O O . ILE A 1 794 ? 24.980 2.267 -35.240 1.00 82.31 794 ILE A O 1
ATOM 6198 N N . LEU A 1 795 ? 25.272 4.495 -35.414 1.00 89.75 795 LEU A N 1
ATOM 6199 C CA . LEU A 1 795 ? 25.346 4.537 -36.867 1.00 89.75 795 LEU A CA 1
ATOM 6200 C C . LEU A 1 795 ? 26.826 4.381 -37.234 1.00 89.75 795 LEU A C 1
ATOM 6202 O O . LEU A 1 795 ? 27.643 5.194 -36.819 1.00 89.75 795 LEU A O 1
ATOM 6206 N N . ASN A 1 796 ? 27.160 3.290 -37.919 1.00 89.44 796 ASN A N 1
ATOM 6207 C CA . ASN A 1 796 ? 28.525 2.882 -38.247 1.00 89.44 796 ASN A CA 1
ATOM 6208 C C . ASN A 1 796 ? 28.614 2.653 -39.760 1.00 89.44 796 ASN A C 1
ATOM 6210 O O . ASN A 1 796 ? 28.547 1.518 -40.240 1.00 89.44 796 ASN A O 1
ATOM 6214 N N . LEU A 1 797 ? 28.665 3.750 -40.512 1.00 90.50 797 LEU A N 1
ATOM 6215 C CA . LEU A 1 797 ? 28.740 3.754 -41.967 1.00 90.50 797 LEU A CA 1
ATOM 6216 C C . LEU A 1 797 ? 30.155 3.394 -42.446 1.00 90.50 797 LEU A C 1
ATOM 6218 O O . LEU A 1 797 ? 31.125 3.451 -41.690 1.00 90.50 797 LEU A O 1
ATOM 6222 N N . PRO A 1 798 ? 30.325 3.038 -43.730 1.00 87.94 798 PRO A N 1
ATOM 6223 C CA . PRO A 1 798 ? 31.654 2.964 -44.311 1.00 87.94 798 PRO A CA 1
ATOM 6224 C C . PRO A 1 798 ? 32.279 4.368 -44.323 1.00 87.94 798 PRO A C 1
ATOM 6226 O O . PRO A 1 798 ? 31.788 5.249 -45.028 1.00 87.94 798 PRO A O 1
ATOM 6229 N N . ASN A 1 799 ? 33.393 4.559 -43.603 1.00 82.88 799 ASN A N 1
ATOM 6230 C CA . ASN A 1 799 ? 34.159 5.820 -43.556 1.00 82.88 799 ASN A CA 1
ATOM 6231 C C . ASN A 1 799 ? 34.399 6.442 -44.949 1.00 82.88 799 ASN A C 1
ATOM 6233 O O . ASN A 1 799 ? 34.512 7.661 -45.095 1.00 82.88 799 ASN A O 1
ATOM 6237 N N . GLN A 1 800 ? 34.519 5.591 -45.973 1.00 84.31 800 GLN A N 1
ATOM 6238 C CA . GLN A 1 800 ? 34.818 5.962 -47.347 1.00 84.31 800 GLN A CA 1
ATOM 6239 C C . GLN A 1 800 ? 34.049 5.078 -48.342 1.00 84.31 800 GLN A C 1
ATOM 6241 O O . GLN A 1 800 ? 33.987 3.860 -48.175 1.00 84.31 800 GLN A O 1
ATOM 6246 N N . VAL A 1 801 ? 33.504 5.687 -49.400 1.00 85.69 801 VAL A N 1
ATOM 6247 C CA . VAL A 1 801 ? 32.866 4.999 -50.539 1.00 85.69 801 VAL A CA 1
ATOM 6248 C C . VAL A 1 801 ? 33.217 5.672 -51.868 1.00 85.69 801 VAL A C 1
ATOM 6250 O O . VAL A 1 801 ? 33.672 6.816 -51.910 1.00 85.69 801 VAL A O 1
ATOM 6253 N N . CYS A 1 802 ? 32.987 4.975 -52.977 1.00 84.00 802 CYS A N 1
ATOM 6254 C CA . CYS A 1 802 ? 33.266 5.485 -54.316 1.00 84.00 802 CYS A CA 1
ATOM 6255 C C . CYS A 1 802 ? 32.104 6.357 -54.826 1.00 84.00 802 CYS A C 1
ATOM 6257 O O . CYS A 1 802 ? 30.948 6.137 -54.472 1.00 84.00 802 CYS A O 1
ATOM 6259 N N . SER A 1 803 ? 32.373 7.291 -55.739 1.00 83.44 803 SER A N 1
ATOM 6260 C CA . SER A 1 803 ? 31.393 8.222 -56.332 1.00 83.44 803 SER A CA 1
ATOM 6261 C C . SER A 1 803 ? 30.324 7.576 -57.229 1.00 83.44 803 SER A C 1
ATOM 6263 O O . SER A 1 803 ? 29.607 8.280 -57.932 1.00 83.44 803 SER A O 1
ATOM 6265 N N . THR A 1 804 ? 30.240 6.247 -57.235 1.00 81.62 804 THR A N 1
ATOM 6266 C CA . THR A 1 804 ? 29.236 5.417 -57.920 1.00 81.62 804 THR A CA 1
ATOM 6267 C C . THR A 1 804 ? 28.554 4.427 -56.966 1.00 81.62 804 THR A C 1
ATOM 6269 O O . THR A 1 804 ? 27.771 3.592 -57.411 1.00 81.62 804 THR A O 1
ATOM 6272 N N . THR A 1 805 ? 28.880 4.454 -55.670 1.00 86.69 805 THR A N 1
ATOM 6273 C CA . THR A 1 805 ? 28.331 3.536 -54.667 1.00 86.69 805 THR A CA 1
ATOM 6274 C C . THR A 1 805 ? 26.911 3.946 -54.276 1.00 86.69 805 THR A C 1
ATOM 6276 O O . THR A 1 805 ? 26.664 5.100 -53.933 1.00 86.69 805 THR A O 1
ATOM 6279 N N . ILE A 1 806 ? 25.995 2.976 -54.259 1.00 89.81 806 ILE A N 1
ATOM 6280 C CA . ILE A 1 806 ? 24.656 3.125 -53.681 1.00 89.81 806 ILE A CA 1
ATOM 6281 C C . ILE A 1 806 ? 24.533 2.133 -52.523 1.00 89.81 806 ILE A C 1
ATOM 6283 O O . ILE A 1 806 ? 24.597 0.921 -52.730 1.00 89.81 806 ILE A O 1
ATOM 6287 N N . ILE A 1 807 ? 24.349 2.641 -51.306 1.00 91.75 807 ILE A N 1
ATOM 6288 C CA . ILE A 1 807 ? 23.997 1.840 -50.131 1.00 91.75 807 ILE A CA 1
ATOM 6289 C C . ILE A 1 807 ? 22.483 1.641 -50.162 1.00 91.75 807 ILE A C 1
ATOM 6291 O O . ILE A 1 807 ? 21.730 2.598 -50.000 1.00 91.75 807 ILE A O 1
ATOM 6295 N N . SER A 1 808 ? 22.027 0.409 -50.387 1.00 88.56 808 SER A N 1
ATOM 6296 C CA . SER A 1 808 ? 20.610 0.103 -50.640 1.00 88.56 808 SER A CA 1
ATOM 6297 C C . SER A 1 808 ? 19.694 0.215 -49.415 1.00 88.56 808 SER A C 1
ATOM 6299 O O . SER A 1 808 ? 18.499 0.436 -49.590 1.00 88.56 808 SER A O 1
ATOM 6301 N N . ASN A 1 809 ? 20.228 0.072 -48.198 1.00 91.62 809 ASN A N 1
ATOM 6302 C CA . ASN A 1 809 ? 19.491 0.275 -46.950 1.00 91.62 809 ASN A CA 1
ATOM 6303 C C . ASN A 1 809 ? 20.430 0.718 -45.814 1.00 91.62 809 ASN A C 1
ATOM 6305 O O . ASN A 1 809 ? 21.310 -0.039 -45.400 1.00 91.62 809 ASN A O 1
ATOM 6309 N N . LEU A 1 810 ? 20.221 1.924 -45.288 1.00 91.31 810 LEU A N 1
ATOM 6310 C CA . LEU A 1 810 ? 21.003 2.511 -44.197 1.00 91.31 810 LEU A CA 1
ATOM 6311 C C . LEU A 1 810 ? 20.721 1.855 -42.834 1.00 91.31 810 LEU A C 1
ATOM 6313 O O . LEU A 1 810 ? 21.617 1.820 -41.993 1.00 91.31 810 LEU A O 1
ATOM 6317 N N . ASN A 1 811 ? 19.550 1.232 -42.635 1.00 89.62 811 ASN A N 1
ATOM 6318 C CA . ASN A 1 811 ? 19.250 0.481 -41.403 1.00 89.62 811 ASN A CA 1
ATOM 6319 C C . ASN A 1 811 ? 20.202 -0.704 -41.163 1.00 89.62 811 ASN A C 1
ATOM 6321 O O . ASN A 1 811 ? 20.349 -1.142 -40.028 1.00 89.62 811 ASN A O 1
ATOM 6325 N N . ASN A 1 812 ? 20.892 -1.195 -42.199 1.00 90.69 812 ASN A N 1
ATOM 6326 C CA . ASN A 1 812 ? 21.899 -2.251 -42.059 1.00 90.69 812 ASN A CA 1
ATOM 6327 C C . ASN A 1 812 ? 23.172 -1.782 -41.318 1.00 90.69 812 ASN A C 1
ATOM 6329 O O . ASN A 1 812 ? 23.967 -2.617 -40.896 1.00 90.69 812 ASN A O 1
ATOM 6333 N N . TYR A 1 813 ? 23.372 -0.465 -41.185 1.00 90.56 813 TYR A N 1
ATOM 6334 C CA . TYR A 1 813 ? 24.539 0.168 -40.555 1.00 90.56 813 TYR A CA 1
ATOM 6335 C C . TYR A 1 813 ? 24.202 0.812 -39.201 1.00 90.56 813 TYR A C 1
ATOM 6337 O O . TYR A 1 813 ? 25.060 1.440 -38.584 1.00 90.56 813 TYR A O 1
ATOM 6345 N N . LEU A 1 814 ? 22.959 0.657 -38.738 1.00 88.00 814 LEU A N 1
ATOM 6346 C CA . LEU A 1 814 ? 22.483 1.107 -37.436 1.00 88.00 814 LEU A CA 1
ATOM 6347 C C . LEU A 1 814 ? 22.477 -0.088 -36.473 1.00 88.00 814 LEU A C 1
ATOM 6349 O O . LEU A 1 814 ? 21.871 -1.118 -36.764 1.00 88.00 814 LEU A O 1
ATOM 6353 N N . VAL A 1 815 ? 23.175 0.027 -35.342 1.00 82.31 815 VAL A N 1
ATOM 6354 C CA . VAL A 1 815 ? 23.360 -1.069 -34.377 1.00 82.31 815 VAL A CA 1
ATOM 6355 C C . VAL A 1 815 ? 22.931 -0.613 -32.975 1.00 82.31 815 VAL A C 1
ATOM 6357 O O . VAL A 1 815 ? 23.598 0.259 -32.424 1.00 82.31 815 VAL A O 1
ATOM 6360 N N . PRO A 1 816 ? 21.879 -1.195 -32.360 1.00 77.94 816 PRO A N 1
ATOM 6361 C CA . PRO A 1 816 ? 20.952 -2.172 -32.940 1.00 77.94 816 PRO A CA 1
ATOM 6362 C C . PRO A 1 816 ? 20.112 -1.566 -34.075 1.00 77.94 816 PRO A C 1
ATOM 6364 O O . PRO A 1 816 ? 19.854 -0.364 -34.092 1.00 77.94 816 PRO A O 1
ATOM 6367 N N . ALA A 1 817 ? 19.660 -2.406 -35.007 1.00 72.12 817 ALA A N 1
ATOM 6368 C CA . ALA A 1 817 ? 18.795 -1.964 -36.095 1.00 72.12 817 ALA A CA 1
ATOM 6369 C C . ALA A 1 817 ? 17.410 -1.578 -35.552 1.00 72.12 817 ALA A C 1
ATOM 6371 O O . ALA A 1 817 ? 16.784 -2.352 -34.825 1.00 72.12 817 ALA A O 1
ATOM 6372 N N . MET A 1 818 ? 16.931 -0.394 -35.928 1.00 73.62 818 MET A N 1
ATOM 6373 C CA . MET A 1 818 ? 15.638 0.161 -35.521 1.00 73.62 818 MET A CA 1
ATOM 6374 C C . MET A 1 818 ? 14.813 0.498 -36.767 1.00 73.62 818 MET A C 1
ATOM 6376 O O . MET A 1 818 ? 15.365 0.814 -37.817 1.00 73.62 818 MET A O 1
ATOM 6380 N N . SER A 1 819 ? 13.488 0.376 -36.682 1.00 69.38 819 SER A N 1
ATOM 6381 C CA . SER A 1 819 ? 12.580 0.472 -37.839 1.00 69.38 819 SER A CA 1
ATOM 6382 C C . SER A 1 819 ? 11.593 1.639 -37.764 1.00 69.38 819 SER A C 1
ATOM 6384 O O . SER A 1 819 ? 10.651 1.691 -38.549 1.00 69.38 819 SER A O 1
ATOM 6386 N N . ASP A 1 820 ? 11.767 2.535 -36.796 1.00 71.38 820 ASP A N 1
ATOM 6387 C CA . ASP A 1 820 ? 10.810 3.575 -36.402 1.00 71.38 820 ASP A CA 1
ATOM 6388 C C . ASP A 1 820 ? 11.353 5.007 -36.581 1.00 71.38 820 ASP A C 1
ATOM 6390 O O . ASP A 1 820 ? 10.736 5.978 -36.140 1.00 71.38 820 ASP A O 1
ATOM 6394 N N . GLY A 1 821 ? 12.515 5.139 -37.223 1.00 79.31 821 GLY A N 1
ATOM 6395 C CA . GLY A 1 821 ? 13.172 6.408 -37.508 1.00 79.31 821 GLY A CA 1
ATOM 6396 C C . GLY A 1 821 ? 13.426 6.668 -38.985 1.00 79.31 821 GLY A C 1
ATOM 6397 O O . GLY A 1 821 ? 13.093 5.885 -39.875 1.00 79.31 821 GLY A O 1
ATOM 6398 N N . THR A 1 822 ? 14.039 7.818 -39.228 1.00 89.00 822 THR A N 1
ATOM 6399 C CA . THR A 1 822 ? 14.279 8.405 -40.540 1.00 89.00 822 THR A CA 1
ATOM 6400 C C . THR A 1 822 ? 15.758 8.727 -40.702 1.00 89.00 822 THR A C 1
ATOM 6402 O O . THR A 1 822 ? 16.396 9.186 -39.756 1.00 89.00 822 THR A O 1
ATOM 6405 N N . PHE A 1 823 ? 16.314 8.523 -41.898 1.00 91.75 823 PHE A N 1
ATOM 6406 C CA . PHE A 1 823 ? 17.649 9.029 -42.224 1.00 91.75 823 PHE A CA 1
ATOM 6407 C C . PHE A 1 823 ? 17.555 10.358 -42.969 1.00 91.75 823 PHE A C 1
ATOM 6409 O O . PHE A 1 823 ? 16.662 10.577 -43.790 1.00 91.75 823 PHE A O 1
ATOM 6416 N N . SER A 1 824 ? 18.526 11.225 -42.710 1.00 91.69 824 SER A N 1
ATOM 6417 C CA . SER A 1 824 ? 18.692 12.535 -43.332 1.00 91.69 824 SER A CA 1
ATOM 6418 C C . SER A 1 824 ? 20.171 12.799 -43.626 1.00 91.69 824 SER A C 1
ATOM 6420 O O . SER A 1 824 ? 21.051 12.227 -42.985 1.00 91.69 824 SER A O 1
ATOM 6422 N N . GLY A 1 825 ? 20.453 13.634 -44.624 1.00 92.00 825 GLY A N 1
ATOM 6423 C CA . GLY A 1 825 ? 21.810 13.915 -45.097 1.00 92.00 825 GLY A CA 1
ATOM 6424 C C . GLY A 1 825 ? 21.852 14.090 -46.614 1.00 92.00 825 GLY A C 1
ATOM 6425 O O . GLY A 1 825 ? 20.916 13.712 -47.323 1.00 92.00 825 GLY A O 1
ATOM 6426 N N . GLN A 1 826 ? 22.931 14.675 -47.132 1.00 91.44 826 GLN A N 1
ATOM 6427 C CA . GLN A 1 826 ? 23.097 14.842 -48.577 1.00 91.44 826 GLN A CA 1
ATOM 6428 C C . GLN A 1 826 ? 23.322 13.470 -49.234 1.00 91.44 826 GLN A C 1
ATOM 6430 O O . GLN A 1 826 ? 24.123 12.675 -48.753 1.00 91.44 826 GLN A O 1
ATOM 6435 N N . GLY A 1 827 ? 22.586 13.171 -50.308 1.00 89.38 827 GLY A N 1
ATOM 6436 C CA . GLY A 1 827 ? 22.598 11.854 -50.959 1.00 89.38 827 GLY A CA 1
ATOM 6437 C C . GLY A 1 827 ? 21.676 10.796 -50.340 1.00 89.38 827 GLY A C 1
ATOM 6438 O O . GLY A 1 827 ? 21.560 9.715 -50.911 1.00 89.38 827 GLY A O 1
ATOM 6439 N N . VAL A 1 828 ? 20.988 11.075 -49.225 1.00 94.19 828 VAL A N 1
ATOM 6440 C CA . VAL A 1 828 ? 19.973 10.156 -48.675 1.00 94.19 828 VAL A CA 1
ATOM 6441 C C . VAL A 1 828 ? 18.696 10.205 -49.517 1.00 94.19 828 VAL A C 1
ATOM 6443 O O . VAL A 1 828 ? 18.193 11.283 -49.834 1.00 94.19 828 VAL A O 1
ATOM 6446 N N . VAL A 1 829 ? 18.142 9.036 -49.848 1.00 91.81 829 VAL A N 1
ATOM 6447 C CA . VAL A 1 829 ? 16.886 8.884 -50.596 1.00 91.81 829 VAL A CA 1
ATOM 6448 C C . VAL A 1 829 ? 15.956 7.936 -49.838 1.00 91.81 829 VAL A C 1
ATOM 6450 O O . VAL A 1 829 ? 16.365 6.859 -49.422 1.00 91.81 829 VAL A O 1
ATOM 6453 N N . ASN A 1 830 ? 14.690 8.321 -49.666 1.00 90.50 830 ASN A N 1
ATOM 6454 C CA . ASN A 1 830 ? 13.649 7.463 -49.094 1.00 90.50 830 ASN A CA 1
ATOM 6455 C C . ASN A 1 830 ? 12.752 6.925 -50.216 1.00 90.50 830 ASN A C 1
ATOM 6457 O O . ASN A 1 830 ? 12.192 7.707 -50.985 1.00 90.50 830 ASN A O 1
ATOM 6461 N N . ASN A 1 831 ? 12.581 5.605 -50.282 1.00 84.94 831 ASN A N 1
ATOM 6462 C CA . ASN A 1 831 ? 11.597 4.961 -51.143 1.00 84.94 831 ASN A CA 1
ATOM 6463 C C . ASN A 1 831 ? 10.715 4.014 -50.313 1.00 84.94 831 ASN A C 1
ATOM 6465 O O . ASN A 1 831 ? 11.107 2.891 -49.997 1.00 84.94 831 ASN A O 1
ATOM 6469 N N . GLY A 1 832 ? 9.522 4.482 -49.935 1.00 79.56 832 GLY A N 1
ATOM 6470 C CA . GLY A 1 832 ? 8.526 3.676 -49.218 1.00 79.56 832 GLY A CA 1
ATOM 6471 C C . GLY A 1 832 ? 8.916 3.260 -47.793 1.00 79.56 832 GLY A C 1
ATOM 6472 O O . GLY A 1 832 ? 8.424 2.243 -47.317 1.00 79.56 832 GLY A O 1
ATOM 6473 N N . GLY A 1 833 ? 9.801 4.008 -47.124 1.00 78.75 833 GLY A N 1
ATOM 6474 C CA . GLY A 1 833 ? 10.313 3.693 -45.783 1.00 78.75 833 GLY A CA 1
ATOM 6475 C C . GLY A 1 833 ? 11.667 2.975 -45.777 1.00 78.75 833 GLY A C 1
ATOM 6476 O O . GLY A 1 833 ? 12.278 2.845 -44.719 1.00 78.75 833 GLY A O 1
ATOM 6477 N N . VAL A 1 834 ? 12.181 2.558 -46.940 1.00 86.81 834 VAL A N 1
ATOM 6478 C CA . VAL A 1 834 ? 13.579 2.125 -47.077 1.00 86.81 834 VAL A CA 1
ATOM 6479 C C . VAL A 1 834 ? 14.433 3.341 -47.425 1.00 86.81 834 VAL A C 1
ATOM 6481 O O . VAL A 1 834 ? 14.197 4.005 -48.436 1.00 86.81 834 VAL A O 1
ATOM 6484 N N . TYR A 1 835 ? 15.424 3.626 -46.582 1.00 92.75 835 TYR A N 1
ATOM 6485 C CA . TYR A 1 835 ? 16.359 4.734 -46.758 1.00 92.75 835 TYR A CA 1
ATOM 6486 C C . TYR A 1 835 ? 17.666 4.228 -47.368 1.00 92.75 835 TYR A C 1
ATOM 6488 O O . TYR A 1 835 ? 18.364 3.426 -46.750 1.00 92.75 835 TYR A O 1
ATOM 6496 N N . SER A 1 836 ? 18.014 4.710 -48.555 1.00 92.75 836 SER A N 1
ATOM 6497 C CA . SER A 1 836 ? 19.292 4.461 -49.223 1.00 92.75 836 SER A CA 1
ATOM 6498 C C . SER A 1 836 ? 20.197 5.696 -49.175 1.00 92.75 836 SER A C 1
ATOM 6500 O O . SER A 1 836 ? 19.740 6.809 -48.915 1.00 92.75 836 SER A O 1
ATOM 6502 N N . PHE A 1 837 ? 21.488 5.508 -49.447 1.00 94.81 837 PHE A N 1
ATOM 6503 C CA . PHE A 1 837 ? 22.429 6.597 -49.727 1.00 94.81 837 PHE A CA 1
ATOM 6504 C C . PHE A 1 837 ? 23.028 6.410 -51.120 1.00 94.81 837 PHE A C 1
ATOM 6506 O O . PHE A 1 837 ? 23.549 5.339 -51.431 1.00 94.81 837 PHE A O 1
ATOM 6513 N N . ASP A 1 838 ? 22.967 7.450 -51.946 1.00 92.69 838 ASP A N 1
ATOM 6514 C CA . ASP A 1 838 ? 23.491 7.480 -53.309 1.00 92.69 838 ASP A CA 1
ATOM 6515 C C . ASP A 1 838 ? 24.661 8.473 -53.403 1.00 92.69 838 ASP A C 1
ATOM 6517 O O . ASP A 1 838 ? 24.485 9.694 -53.326 1.00 92.69 838 ASP A O 1
ATOM 6521 N N . ALA A 1 839 ? 25.872 7.946 -53.604 1.00 88.62 839 ALA A N 1
ATOM 6522 C CA . ALA A 1 839 ? 27.089 8.745 -53.714 1.00 88.62 839 ALA A CA 1
ATOM 6523 C C . ALA A 1 839 ? 27.109 9.671 -54.948 1.00 88.62 839 ALA A C 1
ATOM 6525 O O . ALA A 1 839 ? 27.844 10.661 -54.953 1.00 88.62 839 ALA A O 1
ATOM 6526 N N . THR A 1 840 ? 26.306 9.390 -55.983 1.00 86.25 840 THR A N 1
ATOM 6527 C CA . THR A 1 840 ? 26.178 10.254 -57.170 1.00 86.25 840 THR A CA 1
ATOM 6528 C C . THR A 1 840 ? 25.348 11.505 -56.873 1.00 86.25 840 THR A C 1
ATOM 6530 O O . THR A 1 840 ? 25.654 12.577 -57.395 1.00 86.25 840 THR A O 1
ATOM 6533 N N . ILE A 1 841 ? 24.352 11.387 -55.986 1.00 89.94 841 ILE A N 1
ATOM 6534 C CA . ILE A 1 841 ? 23.528 12.501 -55.488 1.00 89.94 841 ILE A CA 1
ATOM 6535 C C . ILE A 1 841 ? 24.277 13.267 -54.389 1.00 89.94 841 ILE A C 1
ATOM 6537 O O . ILE A 1 841 ? 24.180 14.492 -54.312 1.00 89.94 841 ILE A O 1
ATOM 6541 N N . ALA A 1 842 ? 25.061 12.567 -53.562 1.00 89.44 842 ALA A N 1
ATOM 6542 C CA . ALA A 1 842 ? 25.934 13.194 -52.576 1.00 89.44 842 ALA A CA 1
ATOM 6543 C C . ALA A 1 842 ? 27.025 14.057 -53.240 1.00 89.44 842 ALA A C 1
ATOM 6545 O O . ALA A 1 842 ? 27.215 15.216 -52.871 1.00 89.44 842 ALA A O 1
ATOM 6546 N N . GLY A 1 843 ? 27.716 13.515 -54.248 1.00 85.94 843 GLY A N 1
ATOM 6547 C CA . GLY A 1 843 ? 28.892 14.136 -54.861 1.00 85.94 843 GLY A CA 1
ATOM 6548 C C . GLY A 1 843 ? 30.171 13.936 -54.036 1.00 85.94 843 GLY A C 1
ATOM 6549 O O . GLY A 1 843 ? 30.137 13.457 -52.907 1.00 85.94 843 GLY A O 1
ATOM 6550 N N . ILE A 1 844 ? 31.329 14.286 -54.605 1.00 87.38 844 ILE A N 1
ATOM 6551 C CA . ILE A 1 844 ? 32.641 14.079 -53.963 1.00 87.38 844 ILE A CA 1
ATOM 6552 C C . ILE A 1 844 ? 32.799 15.011 -52.751 1.00 87.38 844 ILE A C 1
ATOM 6554 O O . ILE A 1 844 ? 32.669 16.227 -52.884 1.00 87.38 844 ILE A O 1
ATOM 6558 N N . GLY A 1 845 ? 33.120 14.441 -51.588 1.00 87.38 845 GLY A N 1
ATOM 6559 C CA . GLY A 1 845 ? 33.239 15.153 -50.313 1.00 87.38 845 GLY A CA 1
ATOM 6560 C C . GLY A 1 845 ? 32.891 14.270 -49.111 1.00 87.38 845 GLY A C 1
ATOM 6561 O O . GLY A 1 845 ? 32.508 13.113 -49.275 1.00 87.38 845 GLY A O 1
ATOM 6562 N N . SER A 1 846 ? 33.023 14.814 -47.902 1.00 91.25 846 SER A N 1
ATOM 6563 C CA . SER A 1 846 ? 32.554 14.170 -46.667 1.00 91.25 846 SER A CA 1
ATOM 6564 C C . SER A 1 846 ? 31.153 14.669 -46.320 1.00 91.25 846 SER A C 1
ATOM 6566 O O . SER A 1 846 ? 30.938 15.878 -46.236 1.00 91.25 846 SER A O 1
ATOM 6568 N N . HIS A 1 847 ? 30.217 13.744 -46.107 1.00 91.81 847 HIS A N 1
ATOM 6569 C CA . HIS A 1 847 ? 28.802 14.035 -45.867 1.00 91.81 847 HIS A CA 1
ATOM 6570 C C . HIS A 1 847 ? 28.371 13.478 -44.517 1.00 91.81 847 HIS A C 1
ATOM 6572 O O . HIS A 1 847 ? 28.575 12.297 -44.243 1.00 91.81 847 HIS A O 1
ATOM 6578 N N . THR A 1 848 ? 27.749 14.309 -43.683 1.00 94.19 848 THR A N 1
ATOM 6579 C CA . THR A 1 848 ? 27.126 13.846 -42.439 1.00 94.19 848 THR A CA 1
ATOM 6580 C C . THR A 1 848 ? 25.766 13.231 -42.749 1.00 94.19 848 THR A C 1
ATOM 6582 O O . THR A 1 848 ? 24.911 13.883 -43.353 1.00 94.19 848 THR A O 1
ATOM 6585 N N . ILE A 1 849 ? 25.564 11.995 -42.304 1.00 94.69 849 ILE A N 1
ATOM 6586 C CA . ILE A 1 849 ? 24.296 11.270 -42.368 1.00 94.69 849 ILE A CA 1
ATOM 6587 C C . ILE A 1 849 ? 23.790 11.108 -40.938 1.00 94.69 849 ILE A C 1
ATOM 6589 O O . ILE A 1 849 ? 24.535 10.654 -40.072 1.00 94.69 849 ILE A O 1
ATOM 6593 N N . SER A 1 850 ? 22.533 11.464 -40.692 1.00 91.12 850 SER A N 1
ATOM 6594 C CA . SER A 1 850 ? 21.910 11.427 -39.368 1.00 91.12 850 SER A CA 1
ATOM 6595 C C . SER A 1 850 ? 20.672 10.536 -39.377 1.00 91.12 850 SER A C 1
ATOM 6597 O O . SER A 1 850 ? 19.775 10.738 -40.198 1.00 91.12 850 SER A O 1
ATOM 6599 N N . TYR A 1 851 ? 20.603 9.594 -38.438 1.00 89.88 851 TYR A N 1
ATOM 6600 C CA . TYR A 1 851 ? 19.383 8.874 -38.080 1.00 89.88 851 TYR A CA 1
ATOM 6601 C C . TYR A 1 851 ? 18.655 9.613 -36.956 1.00 89.88 851 TYR A C 1
ATOM 6603 O O . TYR A 1 851 ? 19.271 9.940 -35.937 1.00 89.88 851 TYR A O 1
ATOM 6611 N N . SER A 1 852 ? 17.349 9.814 -37.117 1.00 83.31 852 SER A N 1
ATOM 6612 C CA . SER A 1 852 ? 16.454 10.320 -36.077 1.00 83.31 852 SER A CA 1
ATOM 6613 C C . SER A 1 852 ? 15.205 9.450 -35.919 1.00 83.31 852 SER A C 1
ATOM 6615 O O . SER A 1 852 ? 14.493 9.224 -36.896 1.00 83.31 852 SER A O 1
ATOM 6617 N N . ASN A 1 853 ? 14.884 9.004 -34.700 1.00 77.44 853 ASN A N 1
ATOM 6618 C CA . ASN A 1 853 ? 13.532 8.533 -34.363 1.00 77.44 853 ASN A CA 1
ATOM 6619 C C . ASN A 1 853 ? 12.890 9.434 -33.302 1.00 77.44 853 ASN A C 1
ATOM 6621 O O . ASN A 1 853 ? 13.582 10.022 -32.472 1.00 77.44 853 ASN A O 1
ATOM 6625 N N . ASN A 1 854 ? 11.561 9.555 -33.360 1.00 61.16 854 ASN A N 1
ATOM 6626 C CA . ASN A 1 854 ? 10.780 10.404 -32.452 1.00 61.16 854 ASN A CA 1
ATOM 6627 C C . ASN A 1 854 ? 10.002 9.588 -31.402 1.00 61.16 854 ASN A C 1
ATOM 6629 O O . ASN A 1 854 ? 9.592 10.150 -30.384 1.00 61.16 854 ASN A O 1
ATOM 6633 N N . SER A 1 855 ? 9.824 8.283 -31.636 1.00 53.47 855 SER A N 1
ATOM 6634 C CA . SER A 1 855 ? 9.193 7.327 -30.720 1.00 53.47 855 SER A CA 1
ATOM 6635 C C . SER A 1 855 ? 9.935 7.239 -29.386 1.00 53.47 855 SER A C 1
ATOM 6637 O O . SER A 1 855 ? 11.170 7.247 -29.352 1.00 53.47 855 SER A O 1
ATOM 6639 N N . GLY A 1 856 ? 9.189 7.098 -28.286 1.00 61.75 856 GLY A N 1
ATOM 6640 C CA . GLY A 1 856 ? 9.767 7.020 -26.943 1.00 61.75 856 GLY A CA 1
ATOM 6641 C C . GLY A 1 856 ? 10.712 8.194 -26.681 1.00 61.75 856 GLY A C 1
ATOM 6642 O O . GLY A 1 856 ? 10.370 9.345 -26.936 1.00 61.75 856 GLY A O 1
ATOM 6643 N N . CYS A 1 857 ? 11.931 7.906 -26.227 1.00 67.44 857 CYS A N 1
ATOM 6644 C CA . CYS A 1 857 ? 12.893 8.943 -25.844 1.00 67.44 857 CYS A CA 1
ATOM 6645 C C . CYS A 1 857 ? 13.554 9.689 -27.000 1.00 67.44 857 CYS A C 1
ATOM 6647 O O . CYS A 1 857 ? 14.095 10.775 -26.789 1.00 67.44 857 CYS A O 1
ATOM 6649 N N . GLY A 1 858 ? 13.452 9.157 -28.215 1.00 65.62 858 GLY A N 1
ATOM 6650 C CA . GLY A 1 858 ? 14.101 9.698 -29.394 1.00 65.62 858 GLY A CA 1
ATOM 6651 C C . GLY A 1 858 ? 15.622 9.520 -29.399 1.00 65.62 858 GLY A C 1
ATOM 6652 O O . GLY A 1 858 ? 16.333 9.721 -28.414 1.00 65.62 858 GLY A O 1
ATOM 6653 N N . THR A 1 859 ? 16.122 9.146 -30.565 1.00 70.75 859 THR A N 1
ATOM 6654 C CA . THR A 1 859 ? 17.538 8.984 -30.883 1.00 70.75 859 THR A CA 1
ATOM 6655 C C . THR A 1 859 ? 17.903 10.025 -31.922 1.00 70.75 859 THR A C 1
ATOM 6657 O O . THR A 1 859 ? 17.210 10.132 -32.928 1.00 70.75 859 THR A O 1
ATOM 6660 N N . LEU A 1 860 ? 19.029 10.714 -31.738 1.00 81.69 860 LEU A N 1
ATOM 6661 C CA . LEU A 1 860 ? 19.747 11.368 -32.829 1.00 81.69 860 LEU A CA 1
ATOM 6662 C C . LEU A 1 860 ? 21.183 10.847 -32.827 1.00 81.69 860 LEU A C 1
ATOM 6664 O O . LEU A 1 860 ? 21.926 11.087 -31.877 1.00 81.69 860 LEU A O 1
ATOM 6668 N N . VAL A 1 861 ? 21.568 10.137 -33.886 1.00 86.06 861 VAL A N 1
ATOM 6669 C CA . VAL A 1 861 ? 22.947 9.674 -34.097 1.00 86.06 861 VAL A CA 1
ATOM 6670 C C . VAL A 1 861 ? 23.387 10.002 -35.510 1.00 86.06 861 VAL A C 1
ATOM 6672 O O . VAL A 1 861 ? 22.602 9.891 -36.452 1.00 86.06 861 VAL A O 1
ATOM 6675 N N . SER A 1 862 ? 24.635 10.431 -35.657 1.00 91.06 862 SER A N 1
ATOM 6676 C CA . SER A 1 862 ? 25.192 10.870 -36.929 1.00 91.06 862 SER A CA 1
ATOM 6677 C C . SER A 1 862 ? 26.590 10.318 -37.150 1.00 91.06 862 SER A C 1
ATOM 6679 O O . SER A 1 862 ? 27.362 10.154 -36.207 1.00 91.06 862 SER A O 1
ATOM 6681 N N . ASP A 1 863 ? 26.899 10.043 -38.412 1.00 94.19 863 ASP A N 1
ATOM 6682 C CA . ASP A 1 863 ? 28.196 9.542 -38.859 1.00 94.19 863 ASP A CA 1
ATOM 6683 C C . ASP A 1 863 ? 28.576 10.180 -40.209 1.00 94.19 863 ASP A C 1
ATOM 6685 O O . ASP A 1 863 ? 27.736 10.799 -40.873 1.00 94.19 863 ASP A O 1
ATOM 6689 N N . VAL A 1 864 ? 29.848 10.094 -40.605 1.00 91.62 864 VAL A N 1
ATOM 6690 C CA . VAL A 1 864 ? 30.408 10.825 -41.751 1.00 91.62 864 VAL A CA 1
ATOM 6691 C C . VAL A 1 864 ? 30.924 9.872 -42.826 1.00 91.62 864 VAL A C 1
ATOM 6693 O O . VAL A 1 864 ? 31.979 9.256 -42.690 1.00 91.62 864 VAL A O 1
ATOM 6696 N N . ILE A 1 865 ? 30.221 9.836 -43.957 1.00 92.62 865 ILE A N 1
ATOM 6697 C CA . ILE A 1 865 ? 30.600 9.057 -45.139 1.00 92.62 865 ILE A CA 1
ATOM 6698 C C . ILE A 1 865 ? 31.396 9.926 -46.122 1.00 92.62 865 ILE A C 1
ATOM 6700 O O . ILE A 1 865 ? 30.933 10.983 -46.557 1.00 92.62 865 ILE A O 1
ATOM 6704 N N . THR A 1 866 ? 32.609 9.502 -46.488 1.00 89.69 866 THR A N 1
ATOM 6705 C CA . THR A 1 866 ? 33.454 10.243 -47.443 1.00 89.69 866 THR A CA 1
ATOM 6706 C C . THR A 1 866 ? 33.386 9.642 -48.842 1.00 89.69 866 THR A C 1
ATOM 6708 O O . THR A 1 866 ? 33.894 8.554 -49.103 1.00 89.69 866 THR A O 1
ATOM 6711 N N . VAL A 1 867 ? 32.782 10.376 -49.771 1.00 88.19 867 VAL A N 1
ATOM 6712 C CA . VAL A 1 867 ? 32.667 10.003 -51.182 1.00 88.19 867 VAL A CA 1
ATOM 6713 C C . VAL A 1 867 ? 33.918 10.440 -51.942 1.00 88.19 867 VAL A C 1
ATOM 6715 O O . VAL A 1 867 ? 34.209 11.635 -52.037 1.00 88.19 867 VAL A O 1
ATOM 6718 N N . VAL A 1 868 ? 34.633 9.482 -52.537 1.00 82.62 868 VAL A N 1
ATOM 6719 C CA . VAL A 1 868 ? 35.831 9.719 -53.363 1.00 82.62 868 VAL A CA 1
ATOM 6720 C C . VAL A 1 868 ? 35.620 9.337 -54.828 1.00 82.62 868 VAL A C 1
ATOM 6722 O O . VAL A 1 868 ? 34.752 8.537 -55.159 1.00 82.62 868 VAL A O 1
ATOM 6725 N N . ASN A 1 869 ? 36.426 9.899 -55.729 1.00 77.50 869 ASN A N 1
ATOM 6726 C CA . ASN A 1 869 ? 36.315 9.655 -57.169 1.00 77.50 869 ASN A CA 1
ATOM 6727 C C . ASN A 1 869 ? 36.555 8.173 -57.536 1.00 77.50 869 ASN A C 1
ATOM 6729 O O . ASN A 1 869 ? 37.607 7.620 -57.224 1.00 77.50 869 ASN A O 1
ATOM 6733 N N . ALA A 1 870 ? 35.611 7.550 -58.246 1.00 64.50 870 ALA A N 1
ATOM 6734 C CA . ALA A 1 870 ? 35.616 6.123 -58.596 1.00 64.50 870 ALA A CA 1
ATOM 6735 C C . ALA A 1 870 ? 36.566 5.734 -59.760 1.00 64.50 870 ALA A C 1
ATOM 6737 O O . ALA A 1 870 ? 36.250 4.856 -60.565 1.00 64.50 870 ALA A O 1
ATOM 6738 N N . THR A 1 871 ? 37.729 6.379 -59.893 1.00 57.97 871 THR A N 1
ATOM 6739 C CA . THR A 1 871 ? 38.735 6.014 -60.907 1.00 57.97 871 THR A CA 1
ATOM 6740 C C . THR A 1 871 ? 39.475 4.748 -60.483 1.00 57.97 871 THR A C 1
ATOM 6742 O O . THR A 1 871 ? 40.449 4.829 -59.738 1.00 57.97 871 THR A O 1
ATOM 6745 N N . GLY A 1 872 ? 38.979 3.596 -60.948 1.00 59.50 872 GLY A N 1
ATOM 6746 C CA . GLY A 1 872 ? 39.392 2.259 -60.511 1.00 59.50 872 GLY A CA 1
ATOM 6747 C C . GLY A 1 872 ? 40.905 2.041 -60.467 1.00 59.50 872 GLY A C 1
ATOM 6748 O O . GLY A 1 872 ? 41.568 2.029 -61.505 1.00 59.50 872 GLY A O 1
ATOM 6749 N N . VAL A 1 873 ? 41.434 1.837 -59.260 1.00 69.12 873 VAL A N 1
ATOM 6750 C CA . VAL A 1 873 ? 42.849 1.513 -59.039 1.00 69.12 873 VAL A CA 1
ATOM 6751 C C . VAL A 1 873 ? 43.051 0.008 -59.238 1.00 69.12 873 VAL A C 1
ATOM 6753 O O . VAL A 1 873 ? 42.271 -0.799 -58.737 1.00 69.12 873 VAL A O 1
ATOM 6756 N N . ILE A 1 874 ? 44.082 -0.393 -59.979 1.00 76.88 874 ILE A N 1
ATOM 6757 C CA . ILE A 1 874 ? 44.383 -1.814 -60.207 1.00 76.88 874 ILE A CA 1
ATOM 6758 C C . ILE A 1 874 ? 45.382 -2.280 -59.134 1.00 76.88 874 ILE A C 1
ATOM 6760 O O . ILE A 1 874 ? 46.419 -1.633 -58.981 1.00 76.88 874 ILE A O 1
ATOM 6764 N N . PRO A 1 875 ? 45.123 -3.378 -58.401 1.00 81.56 875 PRO A N 1
ATOM 6765 C CA . PRO A 1 875 ? 46.093 -3.988 -57.494 1.00 81.56 875 PRO A CA 1
ATOM 6766 C C . PRO A 1 875 ? 47.385 -4.395 -58.214 1.00 81.56 875 PRO A C 1
ATOM 6768 O O . PRO A 1 875 ? 47.352 -5.140 -59.193 1.00 81.56 875 PRO A O 1
ATOM 6771 N N . GLU A 1 876 ? 48.528 -3.922 -57.721 1.00 85.06 876 GLU A N 1
ATOM 6772 C CA . GLU A 1 876 ? 49.853 -4.275 -58.245 1.00 85.06 876 GLU A CA 1
ATOM 6773 C C . GLU A 1 876 ? 50.497 -5.392 -57.411 1.00 85.06 876 GLU A C 1
ATOM 6775 O O . GLU A 1 876 ? 50.648 -5.252 -56.199 1.00 85.06 876 GLU A O 1
ATOM 6780 N N . PHE A 1 877 ? 50.919 -6.483 -58.051 1.00 85.44 877 PHE A N 1
ATOM 6781 C CA . PHE A 1 877 ? 51.606 -7.605 -57.402 1.00 85.44 877 PHE A CA 1
ATOM 6782 C C . PHE A 1 877 ? 52.883 -7.986 -58.149 1.00 85.44 877 PHE A C 1
ATOM 6784 O O . PHE A 1 877 ? 52.941 -7.907 -59.379 1.00 85.44 877 PHE A O 1
ATOM 6791 N N . ASP A 1 878 ? 53.873 -8.472 -57.403 1.00 82.75 878 ASP A N 1
ATOM 6792 C CA . ASP A 1 878 ? 55.042 -9.132 -57.979 1.00 82.75 878 ASP A CA 1
ATOM 6793 C C . ASP A 1 878 ? 54.637 -10.513 -58.519 1.00 82.75 878 ASP A C 1
ATOM 6795 O O . ASP A 1 878 ? 54.066 -11.342 -57.808 1.00 82.75 878 ASP A O 1
ATOM 6799 N N . GLY A 1 879 ? 54.918 -10.757 -59.800 1.00 73.75 879 GLY A N 1
ATOM 6800 C CA . GLY A 1 879 ? 54.551 -12.002 -60.469 1.00 73.75 879 GLY A CA 1
ATOM 6801 C C . GLY A 1 879 ? 55.431 -13.180 -60.049 1.00 73.75 879 GLY A C 1
ATOM 6802 O O . GLY A 1 879 ? 56.660 -13.095 -60.070 1.00 73.75 879 GLY A O 1
ATOM 6803 N N . TYR A 1 880 ? 54.801 -14.311 -59.739 1.00 76.75 880 TYR A N 1
ATOM 6804 C CA . TYR A 1 880 ? 55.496 -15.574 -59.496 1.00 76.75 880 TYR A CA 1
ATOM 6805 C C . TYR A 1 880 ? 56.009 -16.151 -60.825 1.00 76.75 880 TYR A C 1
ATOM 6807 O O . TYR A 1 880 ? 55.300 -16.151 -61.832 1.00 76.75 880 TYR A O 1
ATOM 6815 N N . GLY A 1 881 ? 57.252 -16.637 -60.830 1.00 72.38 881 GLY A N 1
ATOM 6816 C CA . GLY A 1 881 ? 57.860 -17.273 -62.002 1.00 72.38 881 GLY A CA 1
ATOM 6817 C C . GLY A 1 881 ? 57.303 -18.671 -62.298 1.00 72.38 881 GLY A C 1
ATOM 6818 O O . GLY A 1 881 ? 56.459 -19.194 -61.572 1.00 72.38 881 GLY A O 1
ATOM 6819 N N . ILE A 1 882 ? 57.824 -19.295 -63.358 1.00 79.81 882 ILE A N 1
ATOM 6820 C CA . ILE A 1 882 ? 57.618 -20.727 -63.612 1.00 79.81 882 ILE A CA 1
ATOM 6821 C C . ILE A 1 882 ? 58.325 -21.517 -62.499 1.00 79.81 882 ILE A C 1
ATOM 6823 O O . ILE A 1 882 ? 59.492 -21.247 -62.211 1.00 79.81 882 ILE A O 1
ATOM 6827 N N . ILE A 1 883 ? 57.632 -22.487 -61.901 1.00 83.31 883 ILE A N 1
ATOM 6828 C CA . ILE A 1 883 ? 58.189 -23.430 -60.917 1.00 83.31 883 ILE A CA 1
ATOM 6829 C C . ILE A 1 883 ? 58.112 -24.870 -61.432 1.00 83.31 883 ILE A C 1
ATOM 6831 O O . ILE A 1 883 ? 57.254 -25.193 -62.252 1.00 83.31 883 ILE A O 1
ATOM 6835 N N . CYS A 1 884 ? 58.959 -25.768 -60.932 1.00 81.12 884 CYS A N 1
ATOM 6836 C CA . CYS A 1 884 ? 58.833 -27.191 -61.238 1.00 81.12 884 CYS A CA 1
ATOM 6837 C C . CYS A 1 884 ? 57.794 -27.862 -60.319 1.00 81.12 884 CYS A C 1
ATOM 6839 O O . CYS A 1 884 ? 57.708 -27.575 -59.124 1.00 81.12 884 CYS A O 1
ATOM 6841 N N . SER A 1 885 ? 57.043 -28.831 -60.846 1.00 82.94 885 SER A N 1
ATOM 6842 C CA . SER A 1 885 ? 55.963 -29.516 -60.119 1.00 82.94 885 SER A CA 1
ATOM 6843 C C . SER A 1 885 ? 56.429 -30.127 -58.788 1.00 82.94 885 SER A C 1
ATOM 6845 O O . SER A 1 885 ? 57.324 -30.981 -58.746 1.00 82.94 885 SER A O 1
ATOM 6847 N N . GLY A 1 886 ? 55.830 -29.671 -57.686 1.00 76.88 886 GLY A N 1
ATOM 6848 C CA . GLY A 1 886 ? 56.155 -30.057 -56.312 1.00 76.88 886 GLY A CA 1
ATOM 6849 C C . GLY A 1 886 ? 57.264 -29.241 -55.630 1.00 76.88 886 GLY A C 1
ATOM 6850 O O . GLY A 1 886 ? 57.759 -29.674 -54.592 1.00 76.88 886 GLY A O 1
ATOM 6851 N N . GLU A 1 887 ? 57.695 -28.102 -56.181 1.00 82.19 887 GLU A N 1
ATOM 6852 C CA . GLU A 1 887 ? 58.574 -27.150 -55.478 1.00 82.19 887 GLU A CA 1
ATOM 6853 C C . GLU A 1 887 ? 57.802 -26.297 -54.455 1.00 82.19 887 GLU A C 1
ATOM 6855 O O . GLU A 1 887 ? 56.611 -26.036 -54.609 1.00 82.19 887 GLU A O 1
ATOM 6860 N N . THR A 1 888 ? 58.451 -25.874 -53.368 1.00 78.12 888 THR A N 1
ATOM 6861 C CA . THR A 1 888 ? 57.803 -25.080 -52.308 1.00 78.12 888 THR A CA 1
ATOM 6862 C C . THR A 1 888 ? 57.538 -23.645 -52.758 1.00 78.12 888 THR A C 1
ATOM 6864 O O . THR A 1 888 ? 58.478 -22.893 -53.015 1.00 78.12 888 THR A O 1
ATOM 6867 N N . LEU A 1 889 ? 56.262 -23.262 -52.785 1.00 79.75 889 LEU A N 1
ATOM 6868 C CA . LEU A 1 889 ? 55.761 -21.966 -53.245 1.00 79.75 889 LEU A CA 1
ATOM 6869 C C . LEU A 1 889 ? 55.311 -21.120 -52.031 1.00 79.75 889 LEU A C 1
ATOM 6871 O O . LEU A 1 889 ? 54.550 -21.636 -51.209 1.00 79.75 889 LEU A O 1
ATOM 6875 N N . PRO A 1 890 ? 55.771 -19.863 -51.856 1.00 80.06 890 PRO A N 1
ATOM 6876 C CA . PRO A 1 890 ? 55.351 -19.030 -50.727 1.00 80.06 890 PRO A CA 1
ATOM 6877 C C . PRO A 1 890 ? 53.909 -18.509 -50.900 1.00 80.06 890 PRO A C 1
ATOM 6879 O O . PRO A 1 890 ? 53.478 -18.287 -52.034 1.00 80.06 890 PRO A O 1
ATOM 6882 N N . PRO A 1 891 ? 53.164 -18.285 -49.797 1.00 82.94 891 PRO A N 1
ATOM 6883 C CA . PRO A 1 891 ? 51.758 -17.875 -49.835 1.00 82.94 891 PRO A CA 1
ATOM 6884 C C . PRO A 1 891 ? 51.559 -16.532 -50.546 1.00 82.94 891 PRO A C 1
ATOM 6886 O O . PRO A 1 891 ? 52.436 -15.669 -50.499 1.00 82.94 891 PRO A O 1
ATOM 6889 N N . LEU A 1 892 ? 50.396 -16.357 -51.180 1.00 87.38 892 LEU A N 1
ATOM 6890 C CA . LEU A 1 892 ? 50.066 -15.143 -51.931 1.00 87.38 892 LEU A CA 1
ATOM 6891 C C . LEU A 1 892 ? 49.844 -13.944 -50.984 1.00 87.38 892 LEU A C 1
ATOM 6893 O O . LEU A 1 892 ? 49.192 -14.117 -49.949 1.00 87.38 892 LEU A O 1
ATOM 6897 N N . PRO A 1 893 ? 50.326 -12.726 -51.307 1.00 88.19 893 PRO A N 1
ATOM 6898 C CA . PRO A 1 893 ? 50.117 -11.558 -50.452 1.00 88.19 893 PRO A CA 1
ATOM 6899 C C . PRO A 1 893 ? 48.641 -11.140 -50.390 1.00 88.19 893 PRO A C 1
ATOM 6901 O O . PRO A 1 893 ? 47.973 -11.047 -51.418 1.00 88.19 893 PRO A O 1
ATOM 6904 N N . THR A 1 894 ? 48.139 -10.826 -49.195 1.00 88.94 894 THR A N 1
ATOM 6905 C CA . THR A 1 894 ? 46.784 -10.272 -48.972 1.00 88.94 894 THR A CA 1
ATOM 6906 C C . THR A 1 894 ? 46.714 -8.744 -49.093 1.00 88.94 894 THR A C 1
ATOM 6908 O O . THR A 1 894 ? 45.640 -8.158 -48.959 1.00 88.94 894 THR A O 1
ATOM 6911 N N . THR A 1 895 ? 47.845 -8.099 -49.389 1.00 87.62 895 THR A N 1
ATOM 6912 C CA . THR A 1 895 ? 47.965 -6.665 -49.677 1.00 87.62 895 THR A CA 1
ATOM 6913 C C . THR A 1 895 ? 48.838 -6.483 -50.914 1.00 87.62 895 THR A C 1
ATOM 6915 O O . THR A 1 895 ? 49.887 -7.118 -51.018 1.00 87.62 895 THR A O 1
ATOM 6918 N N . SER A 1 896 ? 48.413 -5.626 -51.839 1.00 89.06 896 SER A N 1
ATOM 6919 C CA . SER A 1 896 ? 49.158 -5.278 -53.050 1.00 89.06 896 SER A CA 1
ATOM 6920 C C . SER A 1 896 ? 50.315 -4.309 -52.768 1.00 89.06 896 SER A C 1
ATOM 6922 O O . SER A 1 896 ? 50.323 -3.585 -51.768 1.00 89.06 896 SER A O 1
ATOM 6924 N N . ASN A 1 897 ? 51.267 -4.217 -53.697 1.00 84.81 897 ASN A N 1
ATOM 6925 C CA . ASN A 1 897 ? 52.401 -3.287 -53.645 1.00 84.81 897 ASN A CA 1
ATOM 6926 C C . ASN A 1 897 ? 51.960 -1.810 -53.595 1.00 84.81 897 ASN A C 1
ATOM 6928 O O . ASN A 1 897 ? 52.674 -0.968 -53.054 1.00 84.81 897 ASN A O 1
ATOM 6932 N N . ASN A 1 898 ? 50.773 -1.500 -54.130 1.00 81.19 898 ASN A N 1
ATOM 6933 C CA . ASN A 1 898 ? 50.138 -0.182 -54.073 1.00 81.19 898 ASN A CA 1
ATOM 6934 C C . ASN A 1 898 ? 49.087 -0.032 -52.947 1.00 81.19 898 ASN A C 1
ATOM 6936 O O . ASN A 1 898 ? 48.319 0.927 -52.950 1.00 81.19 898 ASN A O 1
ATOM 6940 N N . GLY A 1 899 ? 49.091 -0.930 -51.952 1.00 78.94 899 GLY A N 1
ATOM 6941 C CA . GLY A 1 899 ? 48.398 -0.758 -50.667 1.00 78.94 899 GLY A CA 1
ATOM 6942 C C . GLY A 1 899 ? 46.941 -1.227 -50.596 1.00 78.94 899 GLY A C 1
ATOM 6943 O O . GLY A 1 899 ? 46.293 -0.994 -49.579 1.00 78.94 899 GLY A O 1
ATOM 6944 N N . ILE A 1 900 ? 46.426 -1.890 -51.632 1.00 83.25 900 ILE A N 1
ATOM 6945 C CA . ILE A 1 900 ? 45.053 -2.415 -51.682 1.00 83.25 900 ILE A CA 1
ATOM 6946 C C . ILE A 1 900 ? 45.027 -3.778 -50.979 1.00 83.25 900 ILE A C 1
ATOM 6948 O O . ILE A 1 900 ? 45.778 -4.679 -51.353 1.00 83.25 900 ILE A O 1
ATOM 6952 N N . THR A 1 901 ? 44.176 -3.951 -49.967 1.00 85.81 901 THR A N 1
ATOM 6953 C CA . THR A 1 901 ? 44.008 -5.235 -49.257 1.00 85.81 901 THR A CA 1
ATOM 6954 C C . THR A 1 901 ? 42.914 -6.077 -49.902 1.00 85.81 901 THR A C 1
ATOM 6956 O O . THR A 1 901 ? 42.023 -5.541 -50.556 1.00 85.81 901 THR A O 1
ATOM 6959 N N . GLY A 1 902 ? 42.956 -7.398 -49.731 1.00 87.44 902 GLY A N 1
ATOM 6960 C CA . GLY A 1 902 ? 41.996 -8.305 -50.360 1.00 87.44 902 GLY A CA 1
ATOM 6961 C C . GLY A 1 902 ? 42.311 -9.783 -50.145 1.00 87.44 902 GLY A C 1
ATOM 6962 O O . GLY A 1 902 ? 43.208 -10.144 -49.380 1.00 87.44 902 GLY A O 1
ATOM 6963 N N . LEU A 1 903 ? 41.550 -10.642 -50.822 1.00 89.00 903 LEU A N 1
ATOM 6964 C CA . LEU A 1 903 ? 41.633 -12.101 -50.709 1.00 89.00 903 LEU A CA 1
ATOM 6965 C C . LEU A 1 903 ? 41.765 -12.760 -52.084 1.00 89.00 903 LEU A C 1
ATOM 6967 O O . LEU A 1 903 ? 41.265 -12.237 -53.078 1.00 89.00 903 LEU A O 1
ATOM 6971 N N . TRP A 1 904 ? 42.414 -13.924 -52.121 1.00 89.75 904 TRP A N 1
ATOM 6972 C CA . TRP A 1 904 ? 42.517 -14.772 -53.311 1.00 89.75 904 TRP A CA 1
ATOM 6973 C C . TRP A 1 904 ? 41.422 -15.851 -53.311 1.00 89.75 904 TRP A C 1
ATOM 6975 O O . TRP A 1 904 ? 40.975 -16.287 -52.251 1.00 89.75 904 TRP A O 1
ATOM 6985 N N . ASP A 1 905 ? 40.982 -16.261 -54.498 1.00 85.19 905 ASP A N 1
ATOM 6986 C CA . ASP A 1 905 ? 39.819 -17.132 -54.733 1.00 85.19 905 ASP A CA 1
ATOM 6987 C C . ASP A 1 905 ? 40.059 -18.644 -54.551 1.00 85.19 905 ASP A C 1
ATOM 6989 O O . ASP A 1 905 ? 39.096 -19.395 -54.386 1.00 85.19 905 ASP A O 1
ATOM 6993 N N . LEU A 1 906 ? 41.313 -19.102 -54.591 1.00 83.25 906 LEU A N 1
ATOM 6994 C CA . LEU A 1 906 ? 41.684 -20.522 -54.611 1.00 83.25 906 LEU A CA 1
ATOM 6995 C C . LEU A 1 906 ? 42.853 -20.839 -53.665 1.00 83.25 906 LEU A C 1
ATOM 6997 O O . LEU A 1 906 ? 43.743 -20.015 -53.449 1.00 83.25 906 LEU A O 1
ATOM 7001 N N . GLU A 1 907 ? 42.884 -22.071 -53.146 1.00 80.69 907 GLU A N 1
ATOM 7002 C CA . GLU A 1 907 ? 44.042 -22.595 -52.410 1.00 80.69 907 GLU A CA 1
ATOM 7003 C C . GLU A 1 907 ? 45.258 -22.783 -53.332 1.00 80.69 907 GLU A C 1
ATOM 7005 O O . GLU A 1 907 ? 45.138 -23.189 -54.489 1.00 80.69 907 GLU A O 1
ATOM 7010 N N . LEU A 1 908 ? 46.448 -22.490 -52.804 1.00 84.19 908 LEU A N 1
ATOM 7011 C CA . LEU A 1 908 ? 47.687 -22.405 -53.574 1.00 84.19 908 LEU A CA 1
ATOM 7012 C C . LEU A 1 908 ? 48.226 -23.788 -53.983 1.00 84.19 908 LEU A C 1
ATOM 7014 O O . LEU A 1 908 ? 48.698 -24.554 -53.143 1.00 84.19 908 LEU A O 1
ATOM 7018 N N . SER A 1 909 ? 48.232 -24.076 -55.286 1.00 80.75 909 SER A N 1
ATOM 7019 C CA . SER A 1 909 ? 48.807 -25.298 -55.861 1.00 80.75 909 SER A CA 1
ATOM 7020 C C . SER A 1 909 ? 50.210 -25.078 -56.430 1.00 80.75 909 SER A C 1
ATOM 7022 O O . SER A 1 909 ? 50.470 -24.119 -57.154 1.00 80.75 909 SER A O 1
ATOM 7024 N N . ASN A 1 910 ? 51.101 -26.034 -56.158 1.00 82.56 910 ASN A N 1
ATOM 7025 C CA . ASN A 1 910 ? 52.449 -26.133 -56.723 1.00 82.56 910 ASN A CA 1
ATOM 7026 C C . ASN A 1 910 ? 52.627 -27.348 -57.658 1.00 82.56 910 ASN A C 1
ATOM 7028 O O . ASN A 1 910 ? 53.757 -27.736 -57.957 1.00 82.56 910 ASN A O 1
ATOM 7032 N N . THR A 1 911 ? 51.532 -27.990 -58.083 1.00 81.19 911 THR A N 1
ATOM 7033 C CA . THR A 1 911 ? 51.572 -29.198 -58.936 1.00 81.19 911 THR A CA 1
ATOM 7034 C C . THR A 1 911 ? 50.939 -29.016 -60.314 1.00 81.19 911 THR A C 1
ATOM 7036 O O . THR A 1 911 ? 51.274 -29.783 -61.218 1.00 81.19 911 THR A O 1
ATOM 7039 N N . ILE A 1 912 ? 50.090 -27.996 -60.491 1.00 83.38 912 ILE A N 1
ATOM 7040 C CA . ILE A 1 912 ? 49.400 -27.658 -61.744 1.00 83.38 912 ILE A CA 1
ATOM 7041 C C . ILE A 1 912 ? 49.454 -26.149 -62.016 1.00 83.38 912 ILE A C 1
ATOM 7043 O O . ILE A 1 912 ? 49.362 -25.348 -61.090 1.00 83.38 912 ILE A O 1
ATOM 7047 N N . THR A 1 913 ? 49.567 -25.764 -63.289 1.00 86.12 913 THR A N 1
ATOM 7048 C CA . THR A 1 913 ? 49.414 -24.367 -63.729 1.00 86.12 913 THR A CA 1
ATOM 7049 C C . THR A 1 913 ? 47.995 -23.885 -63.444 1.00 86.12 913 THR A C 1
ATOM 7051 O O . THR A 1 913 ? 47.035 -24.522 -63.882 1.00 86.12 913 THR A O 1
ATOM 7054 N N . GLN A 1 914 ? 47.854 -22.761 -62.739 1.00 87.00 914 GLN A N 1
ATOM 7055 C CA . GLN A 1 914 ? 46.555 -22.257 -62.292 1.00 87.00 914 GLN A CA 1
ATOM 7056 C C . GLN A 1 914 ? 46.516 -20.726 -62.237 1.00 87.00 914 GLN A C 1
ATOM 7058 O O . GLN A 1 914 ? 47.514 -20.069 -61.929 1.00 87.00 914 GLN A O 1
ATOM 7063 N N . THR A 1 915 ? 45.349 -20.165 -62.553 1.00 89.12 915 THR A N 1
ATOM 7064 C CA . THR A 1 915 ? 45.046 -18.736 -62.420 1.00 89.12 915 THR A CA 1
ATOM 7065 C C . THR A 1 915 ? 44.272 -18.502 -61.128 1.00 89.12 915 THR A C 1
ATOM 7067 O O . THR A 1 915 ? 43.318 -19.225 -60.853 1.00 89.12 915 THR A O 1
ATOM 7070 N N . TYR A 1 916 ? 44.691 -17.490 -60.375 1.00 89.50 916 TYR A N 1
ATOM 7071 C CA . TYR A 1 916 ? 44.123 -17.039 -59.109 1.00 89.50 916 TYR A CA 1
ATOM 7072 C C . TYR A 1 916 ? 43.603 -15.605 -59.280 1.00 89.50 916 TYR A C 1
ATOM 7074 O O . TYR A 1 916 ? 44.235 -14.793 -59.966 1.00 89.50 916 TYR A O 1
ATOM 7082 N N . THR A 1 917 ? 42.492 -15.274 -58.631 1.00 89.62 917 THR A N 1
ATOM 7083 C CA . THR A 1 917 ? 41.852 -13.952 -58.653 1.00 89.62 917 THR A CA 1
ATOM 7084 C C . THR A 1 917 ? 41.955 -13.290 -57.286 1.00 89.62 917 THR A C 1
ATOM 7086 O O . THR A 1 917 ? 41.377 -13.770 -56.313 1.00 89.62 917 THR A O 1
ATOM 7089 N N . PHE A 1 918 ? 42.652 -12.159 -57.212 1.00 88.06 918 PHE A N 1
ATOM 7090 C CA . PHE A 1 918 ? 42.635 -11.270 -56.059 1.00 88.06 918 PHE A CA 1
ATOM 7091 C C . PHE A 1 918 ? 41.420 -10.348 -56.136 1.00 88.06 918 PHE A C 1
ATOM 7093 O O . PHE A 1 918 ? 41.281 -9.552 -57.070 1.00 88.06 918 PHE A O 1
ATOM 7100 N N . THR A 1 919 ? 40.563 -10.430 -55.126 1.00 87.56 919 THR A N 1
ATOM 7101 C CA . THR A 1 919 ? 39.410 -9.550 -54.937 1.00 87.56 919 THR A CA 1
ATOM 7102 C C . THR A 1 919 ? 39.744 -8.528 -53.846 1.00 87.56 919 THR A C 1
ATOM 7104 O O . THR A 1 919 ? 39.938 -8.932 -52.695 1.00 87.56 919 THR A O 1
ATOM 7107 N N . PRO A 1 920 ? 39.834 -7.223 -54.177 1.00 86.81 920 PRO A N 1
ATOM 7108 C CA . PRO A 1 920 ? 39.988 -6.155 -53.194 1.00 86.81 920 PRO A CA 1
ATOM 7109 C C . PRO A 1 920 ? 38.908 -6.175 -52.109 1.00 86.81 920 PRO A C 1
ATOM 7111 O O . PRO A 1 920 ? 37.769 -6.560 -52.359 1.00 86.81 920 PRO A O 1
ATOM 7114 N N . THR A 1 921 ? 39.258 -5.713 -50.911 1.00 81.62 921 THR A N 1
ATOM 7115 C CA . THR A 1 921 ? 38.303 -5.460 -49.829 1.00 81.62 921 THR A CA 1
ATOM 7116 C C . THR A 1 921 ? 37.372 -4.301 -50.205 1.00 81.62 921 THR A C 1
ATOM 7118 O O . THR A 1 921 ? 37.804 -3.325 -50.827 1.00 81.62 921 THR A O 1
ATOM 7121 N N . ASP A 1 922 ? 36.102 -4.391 -49.804 1.00 71.06 922 ASP A N 1
ATOM 7122 C CA . ASP A 1 922 ? 35.093 -3.363 -50.073 1.00 71.06 922 ASP A CA 1
ATOM 7123 C C . ASP A 1 922 ? 35.530 -1.955 -49.621 1.00 71.06 922 ASP A C 1
ATOM 7125 O O . ASP A 1 922 ? 36.270 -1.774 -48.653 1.00 71.06 922 ASP A O 1
ATOM 7129 N N . GLY A 1 923 ? 35.062 -0.937 -50.349 1.00 65.69 923 GLY A N 1
ATOM 7130 C CA . GLY A 1 923 ? 35.353 0.480 -50.087 1.00 65.69 923 GLY A CA 1
ATOM 7131 C C . GLY A 1 923 ? 36.647 1.020 -50.714 1.00 65.69 923 GLY A C 1
ATOM 7132 O O . GLY A 1 923 ? 36.785 2.232 -50.848 1.00 65.69 923 GLY A O 1
ATOM 7133 N N . GLN A 1 924 ? 37.569 0.167 -51.179 1.00 72.00 924 GLN A N 1
ATOM 7134 C CA . GLN A 1 924 ? 38.896 0.603 -51.662 1.00 72.00 924 GLN A CA 1
ATOM 7135 C C . GLN A 1 924 ? 38.931 1.108 -53.121 1.00 72.00 924 GLN A C 1
ATOM 7137 O O . GLN A 1 924 ? 39.997 1.443 -53.632 1.00 72.00 924 GLN A O 1
ATOM 7142 N N . CYS A 1 925 ? 37.779 1.178 -53.801 1.00 71.25 925 CYS A N 1
ATOM 7143 C CA . CYS A 1 925 ? 37.625 1.663 -55.184 1.00 71.25 925 CYS A CA 1
ATOM 7144 C C . CYS A 1 925 ? 38.613 1.039 -56.195 1.00 71.25 925 CYS A C 1
ATOM 7146 O O . CYS A 1 925 ? 39.067 1.694 -57.137 1.00 71.25 925 CYS A O 1
ATOM 7148 N N . ALA A 1 926 ? 38.924 -0.242 -55.995 1.00 72.44 926 ALA A N 1
ATOM 7149 C CA . ALA A 1 926 ? 39.866 -1.014 -56.791 1.00 72.44 926 ALA A CA 1
ATOM 7150 C C . ALA A 1 926 ? 39.174 -2.140 -57.574 1.00 72.44 926 ALA A C 1
ATOM 7152 O O . ALA A 1 926 ? 38.144 -2.664 -57.150 1.00 72.44 926 ALA A O 1
ATOM 7153 N N . THR A 1 927 ? 39.738 -2.529 -58.717 1.00 79.94 927 THR A N 1
ATOM 7154 C CA . THR A 1 927 ? 39.214 -3.633 -59.544 1.00 79.94 927 THR A CA 1
ATOM 7155 C C . THR A 1 927 ? 39.871 -4.971 -59.187 1.00 79.94 927 THR A C 1
ATOM 7157 O O . THR A 1 927 ? 41.057 -4.971 -58.861 1.00 79.94 927 THR A O 1
ATOM 7160 N N . PRO A 1 928 ? 39.180 -6.121 -59.320 1.00 82.12 928 PRO A N 1
ATOM 7161 C CA . PRO A 1 928 ? 39.814 -7.434 -59.203 1.00 82.12 928 PRO A CA 1
ATOM 7162 C C . PRO A 1 928 ? 41.027 -7.602 -60.128 1.00 82.12 928 PRO A C 1
ATOM 7164 O O . PRO A 1 928 ? 41.049 -7.086 -61.247 1.00 82.12 928 PRO A O 1
ATOM 7167 N N . TYR A 1 929 ? 42.027 -8.344 -59.656 1.00 87.00 929 TYR A N 1
ATOM 7168 C CA . TYR A 1 929 ? 43.272 -8.641 -60.367 1.00 87.00 929 TYR A CA 1
ATOM 7169 C C . TYR A 1 929 ? 43.439 -10.157 -60.521 1.00 87.00 929 TYR A C 1
ATOM 7171 O O . TYR A 1 929 ? 43.037 -10.912 -59.644 1.00 87.00 929 TYR A O 1
ATOM 7179 N N . THR A 1 930 ? 44.045 -10.622 -61.615 1.00 88.44 930 THR A N 1
ATOM 7180 C CA . THR A 1 930 ? 44.268 -12.058 -61.867 1.00 88.44 930 THR A CA 1
ATOM 7181 C C . THR A 1 930 ? 45.738 -12.361 -62.117 1.00 88.44 930 THR A C 1
ATOM 7183 O O . THR A 1 930 ? 46.359 -11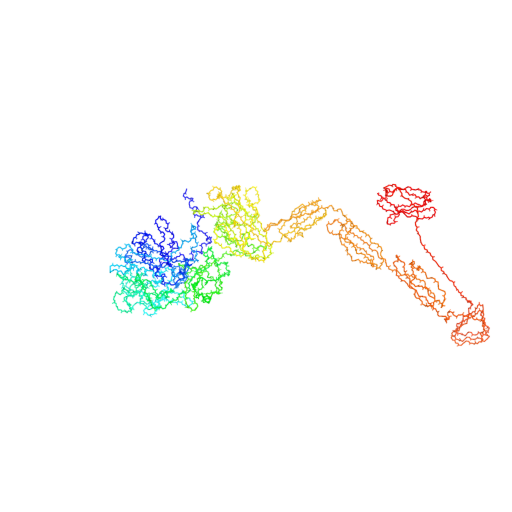.731 -62.974 1.00 88.44 930 THR A O 1
ATOM 7186 N N . MET A 1 931 ? 46.263 -13.387 -61.449 1.00 86.62 931 MET A N 1
ATOM 7187 C CA . MET A 1 931 ? 47.639 -13.866 -61.585 1.00 86.62 931 MET A CA 1
ATOM 7188 C C . MET A 1 931 ? 47.650 -15.338 -61.989 1.00 86.62 931 MET A C 1
ATOM 7190 O O . MET A 1 931 ? 46.902 -16.132 -61.433 1.00 86.62 931 MET A O 1
ATOM 7194 N N . THR A 1 932 ? 48.507 -15.730 -62.933 1.00 86.69 932 THR A N 1
ATOM 7195 C CA . THR A 1 932 ? 48.681 -17.144 -63.311 1.00 86.69 932 THR A CA 1
ATOM 7196 C C . THR A 1 932 ? 50.051 -17.628 -62.878 1.00 86.69 932 THR A C 1
ATOM 7198 O O . THR A 1 932 ? 51.054 -17.043 -63.278 1.00 86.69 932 THR A O 1
ATOM 7201 N N . ILE A 1 933 ? 50.087 -18.702 -62.092 1.00 87.06 933 ILE A N 1
ATOM 7202 C CA . ILE A 1 933 ? 51.321 -19.384 -61.696 1.00 87.06 933 ILE A CA 1
ATOM 7203 C C . ILE A 1 933 ? 51.476 -20.608 -62.592 1.00 87.06 933 ILE A C 1
ATOM 7205 O O . ILE A 1 933 ? 50.543 -21.401 -62.736 1.00 87.06 933 ILE A O 1
ATOM 7209 N N . ILE A 1 934 ? 52.640 -20.733 -63.226 1.00 81.75 934 ILE A N 1
ATOM 7210 C CA . ILE A 1 934 ? 52.937 -21.787 -64.198 1.00 81.75 934 ILE A CA 1
ATOM 7211 C C . ILE A 1 934 ? 53.782 -22.862 -63.517 1.00 81.75 934 ILE A C 1
ATOM 7213 O O . ILE A 1 934 ? 54.788 -22.555 -62.877 1.00 81.75 934 ILE A O 1
ATOM 7217 N N . VAL A 1 935 ? 53.363 -24.118 -63.663 1.00 84.44 935 VAL A N 1
ATOM 7218 C CA . VAL A 1 935 ? 54.009 -25.277 -63.050 1.00 84.44 935 VAL A CA 1
ATOM 7219 C C . VAL A 1 935 ? 54.428 -26.272 -64.128 1.00 84.44 935 VAL A C 1
ATOM 7221 O O . VAL A 1 935 ? 53.581 -26.930 -64.736 1.00 84.44 935 VAL A O 1
ATOM 7224 N N . ASP A 1 936 ? 55.735 -26.415 -64.333 1.00 81.75 936 ASP A N 1
ATOM 7225 C CA . ASP A 1 936 ? 56.298 -27.340 -65.317 1.00 81.75 936 ASP A CA 1
ATOM 7226 C C . ASP A 1 936 ? 56.385 -28.774 -64.748 1.00 81.75 936 ASP A C 1
ATOM 7228 O O . ASP A 1 936 ? 56.938 -28.993 -63.660 1.00 81.75 936 ASP A O 1
ATOM 7232 N N . PRO A 1 937 ? 55.847 -29.792 -65.450 1.00 76.94 937 PRO A N 1
ATOM 7233 C CA . PRO A 1 937 ? 55.881 -31.179 -64.997 1.00 76.94 937 PRO A CA 1
ATOM 7234 C C . PRO A 1 937 ? 57.297 -31.761 -65.081 1.00 76.94 937 PRO A C 1
ATOM 7236 O O . PRO A 1 937 ? 58.052 -31.478 -66.011 1.00 76.94 937 PRO A O 1
ATOM 7239 N N . LYS A 1 938 ? 57.655 -32.623 -64.122 1.00 80.38 938 LYS A N 1
ATOM 7240 C CA . LYS A 1 938 ? 59.015 -33.170 -64.044 1.00 80.38 938 LYS A CA 1
ATOM 7241 C C . LYS A 1 938 ? 59.304 -34.209 -65.134 1.00 80.38 938 LYS A C 1
ATOM 7243 O O . LYS A 1 938 ? 58.549 -35.165 -65.300 1.00 80.38 938 LYS A O 1
ATOM 7248 N N . VAL A 1 939 ? 60.429 -34.046 -65.833 1.00 82.75 939 VAL A N 1
ATOM 7249 C CA . VAL A 1 939 ? 60.884 -34.926 -66.926 1.00 82.75 939 VAL A CA 1
ATOM 7250 C C . VAL A 1 939 ? 61.986 -35.898 -66.487 1.00 82.75 939 VAL A C 1
ATOM 7252 O O . VAL A 1 939 ? 62.773 -35.606 -65.589 1.00 82.75 939 VAL A O 1
ATOM 7255 N N . VAL A 1 940 ? 62.071 -37.065 -67.132 1.00 81.75 940 VAL A N 1
ATOM 7256 C CA . VAL A 1 940 ? 63.085 -38.091 -66.820 1.00 81.75 940 VAL A CA 1
ATOM 7257 C C . VAL A 1 940 ? 64.217 -38.055 -67.862 1.00 81.75 940 VAL A C 1
ATOM 7259 O O . VAL A 1 940 ? 63.930 -38.138 -69.060 1.00 81.75 940 VAL A O 1
ATOM 7262 N N . PRO A 1 941 ? 65.496 -37.950 -67.459 1.00 84.75 941 PRO A N 1
ATOM 7263 C CA . PRO A 1 941 ? 66.644 -38.124 -68.347 1.00 84.75 941 PRO A CA 1
ATOM 7264 C C . PRO A 1 941 ? 66.711 -39.539 -68.929 1.00 84.75 941 PRO A C 1
ATOM 7266 O O . PRO A 1 941 ? 66.528 -40.529 -68.224 1.00 84.75 941 PRO A O 1
ATOM 7269 N N . THR A 1 942 ? 67.012 -39.642 -70.219 1.00 83.25 942 THR A N 1
ATOM 7270 C CA . THR A 1 942 ? 67.090 -40.913 -70.954 1.00 83.25 942 THR A CA 1
ATOM 7271 C C . THR A 1 942 ? 68.499 -41.148 -71.491 1.00 83.25 942 THR A C 1
ATOM 7273 O O . THR A 1 942 ? 69.157 -40.223 -71.960 1.00 83.25 942 THR A O 1
ATOM 7276 N N . PHE A 1 943 ? 68.973 -42.391 -71.440 1.00 85.06 943 PHE A N 1
ATOM 7277 C CA . PHE A 1 943 ? 70.316 -42.764 -71.886 1.00 85.06 943 PHE A CA 1
ATOM 7278 C C . PHE A 1 943 ? 70.267 -44.014 -72.759 1.00 85.06 943 PHE A C 1
ATOM 7280 O O . PHE A 1 943 ? 69.411 -44.881 -72.583 1.00 85.06 943 PHE A O 1
ATOM 7287 N N . THR A 1 944 ? 71.205 -44.113 -73.697 1.00 82.31 944 THR A N 1
ATOM 7288 C CA . THR A 1 944 ? 71.399 -45.325 -74.497 1.00 82.31 944 THR A CA 1
ATOM 7289 C C . THR A 1 944 ? 71.992 -46.427 -73.608 1.00 82.31 944 THR A C 1
ATOM 7291 O O . THR A 1 944 ? 73.002 -46.162 -72.952 1.00 82.31 944 THR A O 1
ATOM 7294 N N . PRO A 1 945 ? 71.413 -47.644 -73.565 1.00 79.88 945 PRO A N 1
ATOM 7295 C CA . PRO A 1 945 ? 71.962 -48.747 -72.780 1.00 79.88 945 PRO A CA 1
ATOM 7296 C C . PRO A 1 945 ? 73.406 -49.084 -73.167 1.00 79.88 945 PRO A C 1
ATOM 7298 O O . PRO A 1 945 ? 73.763 -49.075 -74.346 1.00 79.88 945 PRO A O 1
ATOM 7301 N N . ILE A 1 946 ? 74.221 -49.408 -72.165 1.00 84.38 946 ILE A N 1
ATOM 7302 C CA . ILE A 1 946 ? 75.619 -49.813 -72.334 1.00 84.38 946 ILE A CA 1
ATOM 7303 C C . ILE A 1 946 ? 75.678 -51.342 -72.291 1.00 84.38 946 ILE A C 1
ATOM 7305 O O . ILE A 1 946 ? 75.063 -51.965 -71.428 1.00 84.38 946 ILE A O 1
ATOM 7309 N N . VAL A 1 947 ? 76.388 -51.945 -73.246 1.00 80.69 947 VAL A N 1
ATOM 7310 C CA . VAL A 1 947 ? 76.560 -53.405 -73.319 1.00 80.69 947 VAL A CA 1
ATOM 7311 C C . VAL A 1 947 ? 77.454 -53.920 -72.178 1.00 80.69 947 VAL A C 1
ATOM 7313 O O . VAL A 1 947 ? 78.307 -53.163 -71.707 1.00 80.69 947 VAL A O 1
ATOM 7316 N N . PRO A 1 948 ? 77.301 -55.186 -71.742 1.00 82.19 948 PRO A N 1
ATOM 7317 C CA . PRO A 1 948 ? 78.163 -55.770 -70.717 1.00 82.19 948 PRO A CA 1
ATOM 7318 C C . PRO A 1 948 ? 79.650 -55.712 -71.088 1.00 82.19 948 PRO A C 1
ATOM 7320 O O . PRO A 1 948 ? 80.021 -55.829 -72.259 1.00 82.19 948 PRO A O 1
ATOM 7323 N N . ILE A 1 949 ? 80.503 -55.574 -70.075 1.00 81.38 949 ILE A N 1
ATOM 7324 C CA . ILE A 1 949 ? 81.964 -55.649 -70.197 1.00 81.38 949 ILE A CA 1
ATOM 7325 C C . ILE A 1 949 ? 82.492 -56.873 -69.445 1.00 81.38 949 ILE A C 1
ATOM 7327 O O . ILE A 1 949 ? 81.871 -57.330 -68.494 1.00 81.38 949 ILE A O 1
ATOM 7331 N N . CYS A 1 950 ? 83.649 -57.401 -69.833 1.00 81.12 950 CYS A N 1
ATOM 7332 C CA . CYS A 1 950 ? 84.350 -58.407 -69.027 1.00 81.12 950 CYS A CA 1
ATOM 7333 C C . CYS A 1 950 ? 84.993 -57.764 -67.785 1.00 81.12 950 CYS A C 1
ATOM 7335 O O . CYS A 1 950 ? 85.254 -56.559 -67.776 1.00 81.12 950 CYS A O 1
ATOM 7337 N N . PHE A 1 951 ? 85.287 -58.570 -66.764 1.00 81.56 951 PHE A N 1
ATOM 7338 C CA . PHE A 1 951 ? 86.045 -58.176 -65.572 1.00 81.56 951 PHE A CA 1
ATOM 7339 C C . PHE A 1 951 ? 87.363 -57.460 -65.933 1.00 81.56 951 PHE A C 1
ATOM 7341 O O . PHE A 1 951 ? 88.079 -57.886 -66.837 1.00 81.56 951 PHE A O 1
ATOM 7348 N N . GLU A 1 952 ? 87.643 -56.332 -65.269 1.00 78.81 952 GLU A N 1
ATOM 7349 C CA . GLU A 1 952 ? 88.736 -55.386 -65.585 1.00 78.81 952 GLU A CA 1
ATOM 7350 C C . GLU A 1 952 ? 88.717 -54.810 -67.022 1.00 78.81 952 GLU A C 1
ATOM 7352 O O . GLU A 1 952 ? 89.656 -54.143 -67.470 1.00 78.81 952 GLU A O 1
ATOM 7357 N N . GLY A 1 953 ? 87.605 -54.976 -67.743 1.00 73.94 953 GLY A N 1
ATOM 7358 C CA . GLY A 1 953 ? 87.358 -54.380 -69.051 1.00 73.94 953 GLY A CA 1
ATOM 7359 C C . GLY A 1 953 ? 87.411 -52.850 -69.031 1.00 73.94 953 GLY A C 1
ATOM 7360 O O . GLY A 1 953 ? 87.232 -52.199 -68.002 1.00 73.94 953 GLY A O 1
ATOM 7361 N N . VAL A 1 954 ? 87.668 -52.239 -70.188 1.00 77.31 954 VAL A N 1
ATOM 7362 C CA . VAL A 1 954 ? 87.734 -50.774 -70.293 1.00 77.31 954 VAL A CA 1
ATOM 7363 C C . VAL A 1 954 ? 86.328 -50.191 -70.356 1.00 77.31 954 VAL A C 1
ATOM 7365 O O . VAL A 1 954 ? 85.584 -50.464 -71.295 1.00 77.31 954 VAL A O 1
ATOM 7368 N N . LEU A 1 955 ? 86.006 -49.350 -69.373 1.00 78.62 955 LEU A N 1
ATOM 7369 C CA . LEU A 1 955 ? 84.755 -48.608 -69.290 1.00 78.62 955 LEU A CA 1
ATOM 7370 C C . LEU A 1 955 ? 85.002 -47.127 -69.613 1.00 78.62 955 LEU A C 1
ATOM 7372 O O . LEU A 1 955 ? 85.848 -46.482 -68.994 1.00 78.62 955 LEU A O 1
ATOM 7376 N N . ASN A 1 956 ? 84.268 -46.595 -70.591 1.00 80.50 956 ASN A N 1
ATOM 7377 C CA . ASN A 1 956 ? 84.336 -45.181 -70.967 1.00 80.50 956 ASN A CA 1
ATOM 7378 C C . ASN A 1 956 ? 83.485 -44.304 -70.017 1.00 80.50 956 ASN A C 1
ATOM 7380 O O . ASN A 1 956 ? 82.551 -44.814 -69.393 1.00 80.50 956 ASN A O 1
ATOM 7384 N N . PRO A 1 957 ? 83.761 -42.987 -69.917 1.00 80.31 957 PRO A N 1
ATOM 7385 C CA . PRO A 1 957 ? 82.941 -42.051 -69.149 1.00 80.31 957 PRO A CA 1
ATOM 7386 C C . PRO A 1 957 ? 81.478 -42.039 -69.593 1.00 80.31 957 PRO A C 1
ATOM 7388 O O . PRO A 1 957 ? 81.175 -42.118 -70.785 1.00 80.31 957 PRO A O 1
ATOM 7391 N N . LEU A 1 958 ? 80.574 -41.887 -68.626 1.00 87.50 958 LEU A N 1
ATOM 7392 C CA . LEU A 1 958 ? 79.141 -41.799 -68.892 1.00 87.50 958 LEU A CA 1
ATOM 7393 C C . LEU A 1 958 ? 78.753 -40.401 -69.403 1.00 87.50 958 LEU A C 1
ATOM 7395 O O . LEU A 1 958 ? 79.315 -39.411 -68.926 1.00 87.50 958 LEU A O 1
ATOM 7399 N N . PRO A 1 959 ? 77.784 -40.278 -70.332 1.00 87.06 959 PRO A N 1
ATOM 7400 C CA . PRO A 1 959 ? 77.384 -38.980 -70.869 1.00 87.06 959 PRO A CA 1
ATOM 7401 C C . PRO A 1 959 ? 76.844 -38.044 -69.780 1.00 87.06 959 PRO A C 1
ATOM 7403 O O . PRO A 1 959 ? 75.889 -38.380 -69.084 1.00 87.06 959 PRO A O 1
ATOM 7406 N N . THR A 1 960 ? 77.407 -36.841 -69.658 1.00 87.62 960 THR A N 1
ATOM 7407 C CA . THR A 1 960 ? 76.909 -35.772 -68.764 1.00 87.62 960 THR A CA 1
ATOM 7408 C C . THR A 1 960 ? 75.706 -35.014 -69.342 1.00 87.62 960 THR A C 1
ATOM 7410 O O . THR A 1 960 ? 75.168 -34.101 -68.720 1.00 87.62 960 THR A O 1
ATOM 7413 N N . THR A 1 961 ? 75.257 -35.395 -70.540 1.00 87.00 961 THR A N 1
ATOM 7414 C CA . THR A 1 961 ? 74.007 -34.944 -71.164 1.00 87.00 961 THR A CA 1
ATOM 7415 C C . THR A 1 961 ? 73.220 -36.166 -71.623 1.00 87.00 961 THR A C 1
ATOM 7417 O O . THR A 1 961 ? 73.780 -37.076 -72.232 1.00 87.00 961 THR A O 1
ATOM 7420 N N . SER A 1 962 ? 71.930 -36.186 -71.308 1.00 90.19 962 SER A N 1
ATOM 7421 C CA . SER A 1 962 ? 70.990 -37.242 -71.699 1.00 90.19 962 SER A CA 1
ATOM 7422 C C . SER A 1 962 ? 70.522 -37.112 -73.153 1.00 90.19 962 SER A C 1
ATOM 7424 O O . SER A 1 962 ? 70.603 -36.043 -73.760 1.00 90.19 962 SER A O 1
ATOM 7426 N N . ASN A 1 963 ? 69.967 -38.192 -73.707 1.00 85.81 963 ASN A N 1
ATOM 7427 C CA . ASN A 1 963 ? 69.447 -38.250 -75.078 1.00 85.81 963 ASN A CA 1
ATOM 7428 C C . ASN A 1 963 ? 68.304 -37.241 -75.331 1.00 85.81 963 ASN A C 1
ATOM 7430 O O . ASN A 1 963 ? 68.071 -36.852 -76.472 1.00 85.81 963 ASN A O 1
ATOM 7434 N N . ASN A 1 964 ? 67.612 -36.798 -74.274 1.00 82.75 964 ASN A N 1
ATOM 7435 C CA . ASN A 1 964 ? 66.594 -35.743 -74.288 1.00 82.75 964 ASN A CA 1
ATOM 7436 C C . ASN A 1 964 ? 67.104 -34.378 -73.773 1.00 82.75 964 ASN A C 1
ATOM 7438 O O . ASN A 1 964 ? 66.309 -33.542 -73.355 1.00 82.75 964 ASN A O 1
ATOM 7442 N N . GLY A 1 965 ? 68.417 -34.131 -73.824 1.00 81.56 965 GLY A N 1
ATOM 7443 C CA . GLY A 1 965 ? 69.017 -32.797 -73.681 1.00 81.56 965 GLY A CA 1
ATOM 7444 C C . GLY A 1 965 ? 69.203 -32.278 -72.252 1.00 81.56 965 GLY A C 1
ATOM 7445 O O . GLY A 1 965 ? 69.777 -31.208 -72.073 1.00 81.56 965 GLY A O 1
ATOM 7446 N N . ILE A 1 966 ? 68.772 -33.022 -71.230 1.00 87.06 966 ILE A N 1
ATOM 7447 C CA . ILE A 1 966 ? 68.982 -32.654 -69.821 1.00 87.06 966 ILE A CA 1
ATOM 7448 C C . ILE A 1 966 ? 70.450 -32.912 -69.457 1.00 87.06 966 ILE A C 1
ATOM 7450 O O . ILE A 1 966 ? 70.924 -34.046 -69.605 1.00 87.06 966 ILE A O 1
ATOM 7454 N N . THR A 1 967 ? 71.156 -31.884 -68.975 1.00 86.75 967 THR A N 1
ATOM 7455 C CA . THR A 1 967 ? 72.534 -31.984 -68.458 1.00 86.75 967 THR A CA 1
ATOM 7456 C C . THR A 1 967 ? 72.552 -32.387 -66.984 1.00 86.75 967 THR A C 1
ATOM 7458 O O . THR A 1 967 ? 71.573 -32.182 -66.268 1.00 86.75 967 THR A O 1
ATOM 7461 N N . GLY A 1 968 ? 73.662 -32.955 -66.510 1.00 87.81 968 GLY A N 1
ATOM 7462 C CA . GLY A 1 968 ? 73.795 -33.416 -65.129 1.00 87.81 968 GLY A CA 1
ATOM 7463 C C . GLY A 1 968 ? 75.090 -34.180 -64.857 1.00 87.81 968 GLY A C 1
ATOM 7464 O O . GLY A 1 968 ? 75.963 -34.293 -65.719 1.00 87.81 968 GLY A O 1
ATOM 7465 N N . THR A 1 969 ? 75.214 -34.711 -63.643 1.00 86.25 969 THR A N 1
ATOM 7466 C CA . THR A 1 969 ? 76.394 -35.450 -63.171 1.00 86.25 969 THR A CA 1
ATOM 7467 C C . THR A 1 969 ? 76.024 -36.855 -62.706 1.00 86.25 969 THR A C 1
ATOM 7469 O O . THR A 1 969 ? 74.905 -37.114 -62.268 1.00 86.25 969 THR A O 1
ATOM 7472 N N . TRP A 1 970 ? 76.970 -37.790 -62.796 1.00 90.06 970 TRP A N 1
ATOM 7473 C CA . TRP A 1 970 ? 76.795 -39.146 -62.277 1.00 90.06 970 TRP A CA 1
ATOM 7474 C C . TRP A 1 970 ? 77.302 -39.219 -60.835 1.00 90.06 970 TRP A C 1
ATOM 7476 O O . TRP A 1 970 ? 78.434 -38.837 -60.549 1.00 90.06 970 TRP A O 1
ATOM 7486 N N . LEU A 1 971 ? 76.456 -39.699 -59.923 1.00 87.88 971 LEU A N 1
ATOM 7487 C CA . LEU A 1 971 ? 76.708 -39.707 -58.475 1.00 87.88 971 LEU A CA 1
ATOM 7488 C C . LEU A 1 971 ? 77.688 -40.803 -58.019 1.00 87.88 971 LEU A C 1
ATOM 7490 O O . LEU A 1 971 ? 78.113 -40.808 -56.865 1.00 87.88 971 LEU A O 1
ATOM 7494 N N . THR A 1 972 ? 78.026 -41.747 -58.897 1.00 81.62 972 THR A N 1
ATOM 7495 C CA . THR A 1 972 ? 78.875 -42.909 -58.606 1.00 81.62 972 THR A CA 1
ATOM 7496 C C . THR A 1 972 ? 80.053 -42.970 -59.573 1.00 81.62 972 THR A C 1
ATOM 7498 O O . THR A 1 972 ? 79.876 -42.858 -60.787 1.00 81.62 972 THR A O 1
ATOM 7501 N N . ALA A 1 973 ? 81.258 -43.176 -59.038 1.00 81.00 973 ALA A N 1
ATOM 7502 C CA . ALA A 1 973 ? 82.468 -43.359 -59.836 1.00 81.00 973 ALA A CA 1
ATOM 7503 C C . ALA A 1 973 ? 82.414 -44.653 -60.670 1.00 81.00 973 ALA A C 1
ATOM 7505 O O . ALA A 1 973 ? 81.744 -45.615 -60.293 1.00 81.00 973 ALA A O 1
ATOM 7506 N N . LEU A 1 974 ? 83.138 -44.671 -61.795 1.00 86.88 974 LEU A N 1
ATOM 7507 C CA . LEU A 1 974 ? 83.228 -45.827 -62.691 1.00 86.88 974 LEU A CA 1
ATOM 7508 C C . LEU A 1 974 ? 83.821 -47.052 -61.982 1.00 86.88 974 LEU A C 1
ATOM 7510 O O . LEU A 1 974 ? 84.838 -46.960 -61.296 1.00 86.88 974 LEU A O 1
ATOM 7514 N N . ASN A 1 975 ? 83.197 -48.202 -62.213 1.00 82.00 975 ASN A N 1
ATOM 7515 C CA . ASN A 1 975 ? 83.571 -49.512 -61.702 1.00 82.00 975 ASN A CA 1
ATOM 7516 C C . ASN A 1 975 ? 83.499 -50.540 -62.843 1.00 82.00 975 ASN A C 1
ATOM 7518 O O . ASN A 1 975 ? 82.462 -50.675 -63.495 1.00 82.00 975 ASN A O 1
ATOM 7522 N N . ASN A 1 976 ? 84.600 -51.256 -63.065 1.00 83.69 976 ASN A N 1
ATOM 7523 C CA . ASN A 1 976 ? 84.764 -52.292 -64.085 1.00 83.69 976 ASN A CA 1
ATOM 7524 C C . ASN A 1 976 ? 85.103 -53.683 -63.505 1.00 83.69 976 ASN A C 1
ATOM 7526 O O . ASN A 1 976 ? 85.487 -54.581 -64.252 1.00 83.69 976 ASN A O 1
ATOM 7530 N N . THR A 1 977 ? 84.967 -53.874 -62.189 1.00 82.06 977 THR A N 1
ATOM 7531 C CA . THR A 1 977 ? 85.178 -55.169 -61.511 1.00 82.06 977 THR A CA 1
ATOM 7532 C C . THR A 1 977 ? 83.892 -55.760 -60.926 1.00 82.06 977 THR A C 1
ATOM 7534 O O . THR A 1 977 ? 83.865 -56.942 -60.595 1.00 82.06 977 THR A O 1
ATOM 7537 N N . ALA A 1 978 ? 82.800 -54.991 -60.847 1.00 83.75 978 ALA A N 1
ATOM 7538 C CA . ALA A 1 978 ? 81.482 -55.504 -60.470 1.00 83.75 978 ALA A CA 1
ATOM 7539 C C . ALA A 1 978 ? 80.334 -54.776 -61.186 1.00 83.75 978 ALA A C 1
ATOM 7541 O O . ALA A 1 978 ? 80.375 -53.554 -61.356 1.00 83.75 978 ALA A O 1
ATOM 7542 N N . THR A 1 979 ? 79.281 -55.524 -61.537 1.00 87.69 979 THR A N 1
ATOM 7543 C CA . THR A 1 979 ? 78.019 -54.990 -62.076 1.00 87.69 979 THR A CA 1
ATOM 7544 C C . THR A 1 979 ? 77.492 -53.872 -61.182 1.00 87.69 979 THR A C 1
ATOM 7546 O O . THR A 1 979 ? 77.200 -54.094 -60.008 1.00 87.69 979 THR A O 1
ATOM 7549 N N . THR A 1 980 ? 77.390 -52.663 -61.732 1.00 88.50 980 THR A N 1
ATOM 7550 C CA . THR A 1 980 ? 77.124 -51.440 -60.963 1.00 88.50 980 THR A CA 1
ATOM 7551 C C . THR A 1 980 ? 75.979 -50.654 -61.592 1.00 88.50 980 THR A C 1
ATOM 7553 O O . THR A 1 980 ? 75.941 -50.451 -62.807 1.00 88.50 980 THR A O 1
ATOM 7556 N N . THR A 1 981 ? 75.047 -50.191 -60.756 1.00 89.44 981 THR A N 1
ATOM 7557 C CA . THR A 1 981 ? 74.002 -49.238 -61.151 1.00 89.44 981 THR A CA 1
ATOM 7558 C C . THR A 1 981 ? 74.464 -47.822 -60.839 1.00 89.44 981 THR A C 1
ATOM 7560 O O . THR A 1 981 ? 74.813 -47.511 -59.703 1.00 89.44 981 THR A O 1
ATOM 7563 N N . TYR A 1 982 ? 74.441 -46.974 -61.858 1.00 89.81 982 TYR A N 1
ATOM 7564 C CA . TYR A 1 982 ? 74.840 -45.577 -61.815 1.00 89.81 982 TYR A CA 1
ATOM 7565 C C . TYR A 1 982 ? 73.604 -44.687 -61.761 1.00 89.81 982 TYR A C 1
ATOM 7567 O O . TYR A 1 982 ? 72.614 -44.971 -62.437 1.00 89.81 982 TYR A O 1
ATOM 7575 N N . THR A 1 983 ? 73.680 -43.592 -61.004 1.0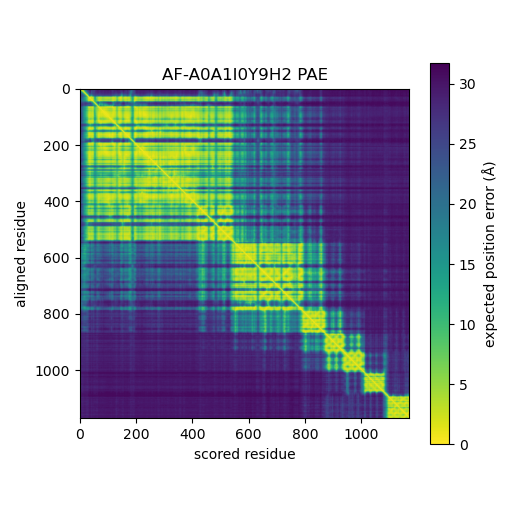0 89.69 983 THR A N 1
ATOM 7576 C CA . THR A 1 983 ? 72.591 -42.611 -60.872 1.00 89.69 983 THR A CA 1
ATOM 7577 C C . THR A 1 983 ? 73.025 -41.262 -61.428 1.00 89.69 983 THR A C 1
ATOM 7579 O O . THR A 1 983 ? 74.010 -40.693 -60.963 1.00 89.69 983 THR A O 1
ATOM 7582 N N . PHE A 1 984 ? 72.277 -40.744 -62.396 1.00 90.31 984 PHE A N 1
ATOM 7583 C CA . PHE A 1 984 ? 72.432 -39.409 -62.963 1.00 90.31 984 PHE A CA 1
ATOM 7584 C C . PHE A 1 984 ? 71.555 -38.416 -62.201 1.00 90.31 984 PHE A C 1
ATOM 7586 O O . PHE A 1 984 ? 70.348 -38.634 -62.069 1.00 90.31 984 PHE A O 1
ATOM 7593 N N . ALA A 1 985 ? 72.156 -37.328 -61.730 1.00 88.25 985 ALA A N 1
ATOM 7594 C CA . ALA A 1 985 ? 71.488 -36.193 -61.112 1.00 88.25 985 ALA A CA 1
ATOM 7595 C C . ALA A 1 985 ? 71.483 -35.003 -62.092 1.00 88.25 985 ALA A C 1
ATOM 7597 O O . ALA A 1 985 ? 72.559 -34.506 -62.441 1.00 88.25 985 ALA A O 1
ATOM 7598 N N . PRO A 1 986 ? 70.307 -34.539 -62.553 1.00 88.44 986 PRO A N 1
ATOM 7599 C CA . PRO A 1 986 ? 70.195 -33.355 -63.396 1.00 88.44 986 PRO A CA 1
ATOM 7600 C C . PRO A 1 986 ? 70.787 -32.090 -62.770 1.00 88.44 986 PRO A C 1
ATOM 7602 O O . PRO A 1 986 ? 70.761 -31.898 -61.554 1.00 88.44 986 PRO A O 1
ATOM 7605 N N . SER A 1 987 ? 71.252 -31.180 -63.622 1.00 83.19 987 SER A N 1
ATOM 7606 C CA . SER A 1 987 ? 71.563 -29.806 -63.231 1.00 83.19 987 SER A CA 1
ATOM 7607 C C . SER A 1 987 ? 70.290 -29.050 -62.812 1.00 83.19 987 SER A C 1
ATOM 7609 O O . SER A 1 987 ? 69.190 -29.321 -63.299 1.00 83.19 987 SER A O 1
ATOM 7611 N N . ILE A 1 988 ? 70.444 -28.060 -61.928 1.00 74.56 988 ILE A N 1
ATOM 7612 C CA . ILE A 1 988 ? 69.351 -27.172 -61.500 1.00 74.56 988 ILE A CA 1
ATOM 7613 C C . ILE A 1 988 ? 68.793 -26.410 -62.718 1.00 74.56 988 ILE A C 1
ATOM 7615 O O . ILE A 1 988 ? 69.558 -25.971 -63.575 1.00 74.56 988 ILE A O 1
ATOM 7619 N N . GLY A 1 989 ? 67.466 -26.248 -62.783 1.00 71.81 989 GLY A N 1
ATOM 7620 C CA . GLY A 1 989 ? 66.770 -25.489 -63.834 1.00 71.81 989 GLY A CA 1
ATOM 7621 C C . GLY A 1 989 ? 66.170 -26.317 -64.981 1.00 71.81 989 GLY A C 1
ATOM 7622 O O . GLY A 1 989 ? 65.491 -25.752 -65.827 1.00 71.81 989 GLY A O 1
ATOM 7623 N N . PHE A 1 990 ? 66.363 -27.641 -65.007 1.00 78.19 990 PHE A N 1
ATOM 7624 C CA . PHE A 1 990 ? 65.816 -28.524 -66.057 1.00 78.19 990 PHE A CA 1
ATOM 7625 C C . PHE A 1 990 ? 64.474 -29.199 -65.708 1.00 78.19 990 PHE A C 1
ATOM 7627 O O . PHE A 1 990 ? 64.023 -30.059 -66.461 1.00 78.19 990 PHE A O 1
ATOM 7634 N N . CYS A 1 991 ? 63.869 -28.882 -64.553 1.00 80.12 991 CYS A N 1
ATOM 7635 C CA . CYS A 1 991 ? 62.688 -29.563 -63.998 1.00 80.12 991 CYS A CA 1
ATOM 7636 C C . CYS A 1 991 ? 62.724 -31.095 -64.170 1.00 80.12 991 CYS A C 1
ATOM 7638 O O . CYS A 1 991 ? 61.776 -31.706 -64.653 1.00 80.12 991 CYS A O 1
ATOM 7640 N N . ALA A 1 992 ? 63.833 -31.734 -63.793 1.00 80.25 992 ALA A N 1
ATOM 7641 C CA . ALA A 1 992 ? 64.078 -33.144 -64.086 1.00 80.25 992 ALA A CA 1
ATOM 7642 C C . ALA A 1 992 ? 64.278 -33.997 -62.823 1.00 80.25 992 ALA A C 1
ATOM 7644 O O . ALA A 1 992 ? 64.751 -33.508 -61.797 1.00 80.25 992 ALA A O 1
ATOM 7645 N N . THR A 1 993 ? 63.935 -35.285 -62.896 1.00 85.75 993 THR A N 1
ATOM 7646 C CA . THR A 1 993 ? 64.247 -36.273 -61.846 1.00 85.75 993 THR A CA 1
ATOM 7647 C C . THR A 1 993 ? 65.570 -36.981 -62.116 1.00 85.75 993 THR A C 1
ATOM 7649 O O . THR A 1 993 ? 66.050 -37.016 -63.247 1.00 85.75 993 THR A O 1
ATOM 7652 N N . ASN A 1 994 ? 66.137 -37.631 -61.099 1.00 86.25 994 ASN A N 1
ATOM 7653 C CA . ASN A 1 994 ? 67.267 -38.533 -61.311 1.00 86.25 994 ASN A CA 1
ATOM 7654 C C . ASN A 1 994 ? 66.877 -39.704 -62.233 1.00 86.25 994 ASN A C 1
ATOM 7656 O O . ASN A 1 994 ? 65.730 -40.156 -62.227 1.00 86.25 994 ASN A O 1
ATOM 7660 N N . ALA A 1 995 ? 67.851 -40.209 -62.986 1.00 86.12 995 ALA A N 1
ATOM 7661 C CA . ALA A 1 995 ? 67.732 -41.405 -63.822 1.00 86.12 995 ALA A CA 1
ATOM 7662 C C . ALA A 1 995 ? 68.838 -42.408 -63.470 1.00 86.12 995 ALA A C 1
ATOM 7664 O O . ALA A 1 995 ? 69.838 -42.035 -62.855 1.00 86.12 995 ALA A O 1
ATOM 7665 N N . THR A 1 996 ? 68.686 -43.672 -63.863 1.00 88.69 996 THR A N 1
ATOM 7666 C CA . THR A 1 996 ? 69.689 -44.716 -63.611 1.00 88.69 996 THR A CA 1
ATOM 7667 C C . THR A 1 996 ? 70.001 -45.540 -64.855 1.00 88.69 996 THR A C 1
ATOM 7669 O O . THR A 1 996 ? 69.160 -45.699 -65.738 1.00 88.69 996 THR A O 1
ATOM 7672 N N . ILE A 1 997 ? 71.217 -46.088 -64.906 1.00 88.12 997 ILE A N 1
ATOM 7673 C CA . ILE A 1 997 ? 71.607 -47.163 -65.831 1.00 88.12 997 ILE A CA 1
ATOM 7674 C C . ILE A 1 997 ? 72.393 -48.227 -65.062 1.00 88.12 997 ILE A C 1
ATOM 7676 O O . ILE A 1 997 ? 73.135 -47.897 -64.140 1.00 88.12 997 ILE A O 1
ATOM 7680 N N . THR A 1 998 ? 72.272 -49.493 -65.448 1.00 87.62 998 THR A N 1
ATOM 7681 C CA . THR A 1 998 ? 73.114 -50.579 -64.922 1.00 87.62 998 THR A CA 1
ATOM 7682 C C . THR A 1 998 ? 74.108 -51.000 -65.992 1.00 87.62 998 THR A C 1
ATOM 7684 O O . THR A 1 998 ? 73.739 -51.129 -67.157 1.00 87.62 998 THR A O 1
ATOM 7687 N N . ILE A 1 999 ? 75.362 -51.203 -65.594 1.00 88.06 999 ILE A N 1
ATOM 7688 C CA . ILE A 1 999 ? 76.426 -51.723 -66.456 1.00 88.06 999 ILE A CA 1
ATOM 7689 C C . ILE A 1 999 ? 76.860 -53.054 -65.865 1.00 88.06 999 ILE A C 1
ATOM 7691 O O . ILE A 1 999 ? 77.257 -53.120 -64.700 1.00 88.06 999 ILE A O 1
ATOM 7695 N N . GLU A 1 1000 ? 76.733 -54.109 -66.659 1.00 84.62 1000 GLU A N 1
ATOM 7696 C CA . GLU A 1 1000 ? 77.052 -55.474 -66.258 1.00 84.62 1000 GLU A CA 1
ATOM 7697 C C . GLU A 1 1000 ? 78.538 -55.778 -66.465 1.00 84.62 1000 GLU A C 1
ATOM 7699 O O . GLU A 1 1000 ? 79.114 -55.437 -67.501 1.00 84.62 1000 GLU A O 1
ATOM 7704 N N . VAL A 1 1001 ? 79.151 -56.415 -65.465 1.00 85.00 1001 VAL A N 1
ATOM 7705 C CA . VAL A 1 1001 ? 80.532 -56.900 -65.512 1.00 85.00 1001 VAL A CA 1
ATOM 7706 C C . VAL A 1 1001 ? 80.503 -58.426 -65.472 1.00 85.00 1001 VAL A C 1
ATOM 7708 O O . VAL A 1 1001 ? 80.254 -59.027 -64.427 1.00 85.00 1001 VAL A O 1
ATOM 7711 N N . LEU A 1 1002 ? 80.740 -59.043 -66.627 1.00 78.75 1002 LEU A N 1
ATOM 7712 C CA . LEU A 1 1002 ? 80.825 -60.488 -66.805 1.00 78.75 1002 LEU A CA 1
ATOM 7713 C C . LEU A 1 1002 ? 82.112 -61.029 -66.172 1.00 78.75 1002 LEU A C 1
ATOM 7715 O O . LEU A 1 1002 ? 83.173 -60.404 -66.239 1.00 78.75 1002 LEU A O 1
ATOM 7719 N N . LEU A 1 1003 ? 82.023 -62.211 -65.563 1.00 75.56 1003 LEU A N 1
ATOM 7720 C CA . LEU A 1 1003 ? 83.162 -62.862 -64.917 1.00 75.56 1003 LEU A CA 1
ATOM 7721 C C . LEU A 1 1003 ? 84.195 -63.331 -65.956 1.00 75.56 1003 LEU A C 1
ATOM 7723 O O . LEU A 1 1003 ? 83.847 -63.674 -67.081 1.00 75.56 1003 LEU A O 1
ATOM 7727 N N . GLU A 1 1004 ? 85.463 -63.422 -65.550 1.00 58.25 1004 GLU A N 1
ATOM 7728 C CA . GLU A 1 1004 ? 86.605 -63.816 -66.402 1.00 58.25 1004 GLU A CA 1
ATOM 7729 C C . GLU A 1 1004 ? 86.404 -65.157 -67.148 1.00 58.25 1004 GLU A C 1
ATOM 7731 O O . GLU A 1 1004 ? 86.955 -65.372 -68.225 1.00 58.25 1004 GLU A O 1
ATOM 7736 N N . ASN A 1 1005 ? 85.559 -66.038 -66.602 1.00 55.78 1005 ASN A N 1
ATOM 7737 C CA . ASN A 1 1005 ? 85.255 -67.367 -67.139 1.00 55.78 1005 ASN A CA 1
ATOM 7738 C C . ASN A 1 1005 ? 84.067 -67.402 -68.128 1.00 55.78 1005 ASN A C 1
ATOM 7740 O O . ASN A 1 1005 ? 83.673 -68.490 -68.552 1.00 55.78 1005 ASN A O 1
ATOM 7744 N N . ASP A 1 1006 ? 83.446 -66.264 -68.449 1.00 65.38 1006 ASP A N 1
ATOM 7745 C CA . ASP A 1 1006 ? 82.264 -66.211 -69.319 1.00 65.38 1006 ASP A CA 1
ATOM 7746 C C . ASP A 1 1006 ? 82.609 -66.563 -70.790 1.00 65.38 1006 ASP A C 1
ATOM 7748 O O . ASP A 1 1006 ? 83.600 -66.051 -71.322 1.00 65.38 1006 ASP A O 1
ATOM 7752 N N . PRO A 1 1007 ? 81.812 -67.392 -71.499 1.00 51.44 1007 PRO A N 1
ATOM 7753 C CA . PRO A 1 1007 ? 82.037 -67.707 -72.916 1.00 51.44 1007 PRO A CA 1
ATOM 7754 C C . PRO A 1 1007 ? 82.068 -66.493 -73.864 1.00 51.44 1007 PRO A C 1
ATOM 7756 O O . PRO A 1 1007 ? 82.701 -66.558 -74.918 1.00 51.44 1007 PRO A O 1
ATOM 7759 N N . ALA A 1 1008 ? 81.424 -65.374 -73.514 1.00 56.34 1008 ALA A N 1
ATOM 7760 C CA . ALA A 1 1008 ? 81.536 -64.118 -74.258 1.00 56.34 1008 ALA A CA 1
ATOM 7761 C C . ALA A 1 1008 ? 82.910 -63.442 -74.074 1.00 56.34 1008 ALA A C 1
ATOM 7763 O O . ALA A 1 1008 ? 83.363 -62.719 -74.962 1.00 56.34 1008 ALA A O 1
ATOM 7764 N N . CYS A 1 1009 ? 83.589 -63.711 -72.955 1.00 58.28 1009 CYS A N 1
ATOM 7765 C CA . CYS A 1 1009 ? 84.923 -63.206 -72.630 1.00 58.28 1009 CYS A CA 1
ATOM 7766 C C . CYS A 1 1009 ? 86.057 -64.154 -73.066 1.00 58.28 1009 CYS A C 1
ATOM 7768 O O . CYS A 1 1009 ? 87.195 -63.709 -73.215 1.00 58.28 1009 CYS A O 1
ATOM 7770 N N . ASN A 1 1010 ? 85.765 -65.435 -73.330 1.00 53.75 1010 ASN A N 1
ATOM 7771 C CA . ASN A 1 1010 ? 86.749 -66.439 -73.747 1.00 53.75 1010 ASN A CA 1
ATOM 7772 C C . ASN A 1 1010 ? 86.358 -67.146 -75.059 1.00 53.75 1010 ASN A C 1
ATOM 7774 O O . ASN A 1 1010 ? 85.726 -68.202 -75.051 1.00 53.75 1010 ASN A O 1
ATOM 7778 N N . ASN A 1 1011 ? 86.794 -66.590 -76.194 1.00 53.91 1011 ASN A N 1
ATOM 7779 C CA . ASN A 1 1011 ? 86.666 -67.219 -77.511 1.00 53.91 1011 ASN A CA 1
ATOM 7780 C C . ASN A 1 1011 ? 88.013 -67.263 -78.252 1.00 53.91 1011 ASN A C 1
ATOM 7782 O O . ASN A 1 1011 ? 88.391 -66.347 -78.983 1.00 53.91 1011 ASN A O 1
ATOM 7786 N N . SER A 1 1012 ? 88.739 -68.368 -78.072 1.00 50.94 1012 SER A N 1
ATOM 7787 C CA . SER A 1 1012 ? 89.938 -68.687 -78.854 1.00 50.94 1012 SER A CA 1
ATOM 7788 C C . SER A 1 1012 ? 89.539 -69.353 -80.180 1.00 50.94 1012 SER A C 1
ATOM 7790 O O . SER A 1 1012 ? 89.303 -70.558 -80.215 1.00 50.94 1012 SER A O 1
ATOM 7792 N N . CYS A 1 1013 ? 89.456 -68.579 -81.269 1.00 57.50 1013 CYS A N 1
ATOM 7793 C CA . CYS A 1 1013 ? 89.148 -69.084 -82.618 1.00 57.50 1013 CYS A CA 1
ATOM 7794 C C . CYS A 1 1013 ? 90.148 -70.194 -83.033 1.00 57.50 1013 CYS A C 1
ATOM 7796 O O . CYS A 1 1013 ? 91.345 -69.928 -83.151 1.00 57.50 1013 CYS A O 1
ATOM 7798 N N . VAL A 1 1014 ? 89.672 -71.432 -83.239 1.00 60.81 1014 VAL A N 1
ATOM 7799 C CA . VAL A 1 1014 ? 90.500 -72.621 -83.553 1.00 60.81 1014 VAL A CA 1
ATOM 7800 C C . VAL A 1 1014 ? 90.820 -72.763 -85.049 1.00 60.81 1014 VAL A C 1
ATOM 7802 O O . VAL A 1 1014 ? 90.189 -72.133 -85.891 1.00 60.81 1014 VAL A O 1
ATOM 7805 N N . GLY A 1 1015 ? 91.839 -73.562 -85.382 1.00 66.38 1015 GLY A N 1
ATOM 7806 C CA . GLY A 1 1015 ? 92.317 -73.761 -86.758 1.00 66.38 1015 GLY A CA 1
ATOM 7807 C C . GLY A 1 1015 ? 91.428 -74.649 -87.643 1.00 66.38 1015 GLY A C 1
ATOM 7808 O O . GLY A 1 1015 ? 90.381 -75.133 -87.215 1.00 66.38 1015 GLY A O 1
ATOM 7809 N N . ASP A 1 1016 ? 91.881 -74.847 -88.881 1.00 78.19 1016 ASP A N 1
ATOM 7810 C CA . ASP A 1 1016 ? 91.151 -75.517 -89.967 1.00 78.19 1016 ASP A CA 1
ATOM 7811 C C . ASP A 1 1016 ? 90.703 -76.953 -89.658 1.00 78.19 1016 ASP A C 1
ATOM 7813 O O . ASP A 1 1016 ? 91.376 -77.702 -88.944 1.00 78.19 1016 ASP A O 1
ATOM 7817 N N . LEU A 1 1017 ? 89.565 -77.354 -90.236 1.00 81.25 1017 LEU A N 1
ATOM 7818 C CA . LEU A 1 1017 ? 88.837 -78.555 -89.823 1.00 81.25 1017 LEU A CA 1
ATOM 7819 C C . LEU A 1 1017 ? 88.386 -79.424 -91.006 1.00 81.25 1017 LEU A C 1
ATOM 7821 O O . LEU A 1 1017 ? 87.887 -78.940 -92.020 1.00 81.25 1017 LEU A O 1
ATOM 7825 N N . THR A 1 1018 ? 88.511 -80.745 -90.855 1.00 84.88 1018 THR A N 1
ATOM 7826 C CA . THR A 1 1018 ? 87.916 -81.729 -91.773 1.00 84.88 1018 THR A CA 1
ATOM 7827 C C . THR A 1 1018 ? 86.918 -82.604 -91.023 1.00 84.88 1018 THR A C 1
ATOM 7829 O O . THR A 1 1018 ? 87.253 -83.162 -89.983 1.00 84.88 1018 THR A O 1
ATOM 7832 N N . LEU A 1 1019 ? 85.703 -82.731 -91.557 1.00 84.00 1019 LEU A N 1
ATOM 7833 C CA . LEU A 1 1019 ? 84.590 -83.469 -90.966 1.00 84.00 1019 LEU A CA 1
ATOM 7834 C C . LEU A 1 1019 ? 84.417 -84.825 -91.666 1.00 84.00 1019 LEU A C 1
ATOM 7836 O O . LEU A 1 1019 ? 83.964 -84.907 -92.813 1.00 84.00 1019 LEU A O 1
ATOM 7840 N N . SER A 1 1020 ? 84.828 -85.887 -90.975 1.00 73.00 1020 SER A N 1
ATOM 7841 C CA . SER A 1 1020 ? 84.781 -87.283 -91.431 1.00 73.00 1020 SER A CA 1
ATOM 7842 C C . SER A 1 1020 ? 83.550 -88.048 -90.955 1.00 73.00 1020 SER A C 1
ATOM 7844 O O . SER A 1 1020 ? 83.034 -88.891 -91.691 1.00 73.00 1020 SER A O 1
ATOM 7846 N N . ASP A 1 1021 ? 83.106 -87.765 -89.734 1.00 76.88 1021 ASP A N 1
ATOM 7847 C CA . ASP A 1 1021 ? 82.089 -88.537 -89.028 1.00 76.88 1021 ASP A CA 1
ATOM 7848 C C . ASP A 1 1021 ? 80.681 -87.964 -89.267 1.00 76.88 1021 ASP A C 1
ATOM 7850 O O . ASP A 1 1021 ? 80.550 -86.769 -89.538 1.00 76.88 1021 ASP A O 1
ATOM 7854 N N . PRO A 1 1022 ? 79.611 -88.780 -89.233 1.00 76.25 1022 PRO A N 1
ATOM 7855 C CA . PRO A 1 1022 ? 78.263 -88.298 -89.511 1.00 76.25 1022 PRO A CA 1
ATOM 7856 C C . PRO A 1 1022 ? 77.603 -87.686 -88.269 1.00 76.25 1022 PRO A C 1
ATOM 7858 O O . PRO A 1 1022 ? 77.755 -88.200 -87.162 1.00 76.25 1022 PRO A O 1
ATOM 7861 N N . GLU A 1 1023 ? 76.798 -86.642 -88.465 1.00 79.94 1023 GLU A N 1
ATOM 7862 C CA . GLU A 1 1023 ? 76.107 -85.943 -87.378 1.00 79.94 1023 GLU A CA 1
ATOM 7863 C C . GLU A 1 1023 ? 74.746 -86.583 -87.066 1.00 79.94 1023 GLU A C 1
ATOM 7865 O O . GLU A 1 1023 ? 73.899 -86.789 -87.949 1.00 79.94 1023 GLU A O 1
ATOM 7870 N N . PHE A 1 1024 ? 74.523 -86.886 -85.784 1.00 69.69 1024 PHE A N 1
ATOM 7871 C CA . PHE A 1 1024 ? 73.362 -87.646 -85.295 1.00 69.69 1024 PHE A CA 1
ATOM 7872 C C . PHE A 1 1024 ? 72.563 -86.951 -84.176 1.00 69.69 1024 PHE A C 1
ATOM 7874 O O . PHE A 1 1024 ? 71.576 -87.520 -83.712 1.00 69.69 1024 PHE A O 1
ATOM 7881 N N . ALA A 1 1025 ? 72.961 -85.753 -83.733 1.00 56.72 1025 ALA A N 1
ATOM 7882 C CA . ALA A 1 1025 ? 72.377 -85.069 -82.575 1.00 56.72 1025 ALA A CA 1
ATOM 7883 C C . ALA A 1 1025 ? 72.173 -83.557 -82.801 1.00 56.72 1025 ALA A C 1
ATOM 7885 O O . ALA A 1 1025 ? 72.518 -83.020 -83.852 1.00 56.72 1025 ALA A O 1
ATOM 7886 N N . THR A 1 1026 ? 71.576 -82.908 -81.796 1.00 62.78 1026 THR A N 1
ATOM 7887 C CA . THR A 1 1026 ? 71.064 -81.524 -81.795 1.00 62.78 1026 THR A CA 1
ATOM 7888 C C . THR A 1 1026 ? 72.102 -80.452 -82.162 1.00 62.78 1026 THR A C 1
ATOM 7890 O O . THR A 1 1026 ? 73.293 -80.683 -81.959 1.00 62.78 1026 THR A O 1
ATOM 7893 N N . PRO A 1 1027 ? 71.668 -79.266 -82.647 1.00 61.09 1027 PRO A N 1
ATOM 7894 C CA . PRO A 1 1027 ? 72.416 -78.501 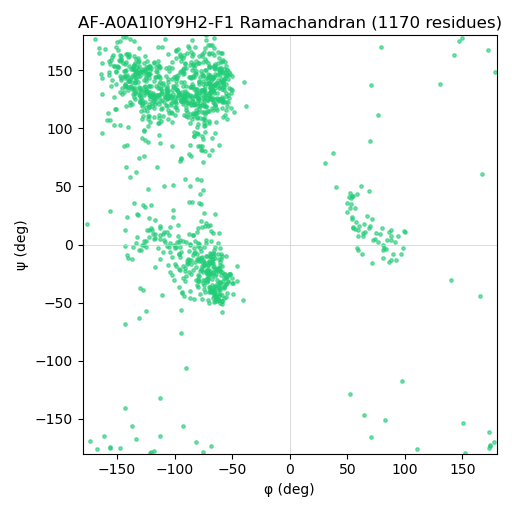-83.643 1.00 61.09 1027 PRO A CA 1
ATOM 7895 C C . PRO A 1 1027 ? 73.880 -78.185 -83.327 1.00 61.09 1027 PRO A C 1
ATOM 7897 O O . PRO A 1 1027 ? 74.202 -77.520 -82.341 1.00 61.09 1027 PRO A O 1
ATOM 7900 N N . VAL A 1 1028 ? 74.761 -78.612 -84.232 1.00 72.75 1028 VAL A N 1
ATOM 7901 C CA . VAL A 1 1028 ? 76.218 -78.460 -84.112 1.00 72.75 1028 VAL A CA 1
ATOM 7902 C C . VAL A 1 1028 ? 76.665 -77.157 -84.781 1.00 72.75 1028 VAL A C 1
ATOM 7904 O O . VAL A 1 1028 ? 76.161 -76.780 -85.838 1.00 72.75 1028 VAL A O 1
ATOM 7907 N N . THR A 1 1029 ? 77.612 -76.440 -84.172 1.00 74.31 1029 THR A N 1
ATOM 7908 C CA . THR A 1 1029 ? 78.219 -75.234 -84.759 1.00 74.31 1029 THR A CA 1
ATOM 7909 C C . THR A 1 1029 ? 79.740 -75.322 -84.704 1.00 74.31 1029 THR A C 1
ATOM 7911 O O . THR A 1 1029 ? 80.313 -75.420 -83.623 1.00 74.31 1029 THR A O 1
ATOM 7914 N N . HIS A 1 1030 ? 80.393 -75.227 -85.862 1.00 79.81 1030 HIS A N 1
ATOM 7915 C CA . HIS A 1 1030 ? 81.850 -75.112 -85.972 1.00 79.81 1030 HIS A CA 1
ATOM 7916 C C . HIS A 1 1030 ? 82.228 -73.674 -86.338 1.00 79.81 1030 HIS A C 1
ATOM 7918 O O . HIS A 1 1030 ? 81.659 -73.122 -87.280 1.00 79.81 1030 HIS A O 1
ATOM 7924 N N . GLN A 1 1031 ? 83.197 -73.077 -85.637 1.00 74.25 1031 GLN A N 1
ATOM 7925 C CA . GLN A 1 1031 ? 83.822 -71.811 -86.038 1.00 74.25 1031 GLN A CA 1
ATOM 7926 C C . GLN A 1 1031 ? 85.343 -71.970 -86.066 1.00 74.25 1031 GLN A C 1
ATOM 7928 O O . GLN A 1 1031 ? 85.938 -72.338 -85.054 1.00 74.25 1031 GLN A O 1
ATOM 7933 N N . VAL A 1 1032 ? 85.954 -71.716 -87.226 1.00 70.62 1032 VAL A N 1
ATOM 7934 C CA . VAL A 1 1032 ? 87.392 -71.916 -87.467 1.00 70.62 1032 VAL A CA 1
ATOM 7935 C C . VAL A 1 1032 ? 88.029 -70.738 -88.205 1.00 70.62 1032 VAL A C 1
ATOM 7937 O O . VAL A 1 1032 ? 87.332 -69.926 -88.814 1.00 70.62 1032 VAL A O 1
ATOM 7940 N N . GLN A 1 1033 ? 89.359 -70.646 -88.158 1.00 71.81 1033 GLN A N 1
ATOM 7941 C CA . GLN A 1 1033 ? 90.112 -69.519 -88.712 1.00 71.81 1033 GLN A CA 1
ATOM 7942 C C . GLN A 1 1033 ? 90.022 -69.394 -90.240 1.00 71.81 1033 GLN A C 1
ATOM 7944 O O . GLN A 1 1033 ? 89.691 -68.302 -90.691 1.00 71.81 1033 GLN A O 1
ATOM 7949 N N . ASP A 1 1034 ? 90.249 -70.452 -91.034 1.00 72.81 1034 ASP A N 1
ATOM 7950 C CA . ASP A 1 1034 ? 90.339 -70.333 -92.501 1.00 72.81 1034 ASP A CA 1
ATOM 7951 C C . ASP A 1 1034 ? 89.367 -71.257 -93.274 1.00 72.81 1034 ASP A C 1
ATOM 7953 O O . ASP A 1 1034 ? 88.540 -70.743 -94.033 1.00 72.81 1034 ASP A O 1
ATOM 7957 N N . TRP A 1 1035 ? 89.373 -72.587 -93.102 1.00 80.56 1035 TRP A N 1
ATOM 7958 C CA . TRP A 1 1035 ? 88.497 -73.476 -93.898 1.00 80.56 1035 TRP A CA 1
ATOM 7959 C C . TRP A 1 1035 ? 87.917 -74.716 -93.198 1.00 80.56 1035 TRP A C 1
ATOM 7961 O O . TRP A 1 1035 ? 88.461 -75.253 -92.233 1.00 80.56 1035 TRP A O 1
ATOM 7971 N N . ILE A 1 1036 ? 86.788 -75.196 -93.748 1.00 86.44 1036 ILE A N 1
ATOM 7972 C CA . ILE A 1 1036 ? 86.137 -76.469 -93.386 1.00 86.44 1036 ILE A CA 1
ATOM 7973 C C . ILE A 1 1036 ? 85.945 -77.342 -94.639 1.00 86.44 1036 ILE A C 1
ATOM 7975 O O . ILE A 1 1036 ? 85.452 -76.882 -95.671 1.00 86.44 1036 ILE A O 1
ATOM 7979 N N . LEU A 1 1037 ? 86.291 -78.625 -94.541 1.00 85.00 1037 LEU A N 1
ATOM 7980 C CA . LEU A 1 1037 ? 86.092 -79.642 -95.583 1.00 85.00 1037 LEU A CA 1
ATOM 7981 C C . LEU A 1 1037 ? 85.253 -80.805 -95.042 1.00 85.00 1037 LEU A C 1
ATOM 7983 O O . LEU A 1 1037 ? 85.536 -81.298 -93.956 1.00 85.00 1037 LEU A O 1
ATOM 7987 N N . THR A 1 1038 ? 84.273 -81.311 -95.794 1.00 84.69 1038 THR A N 1
ATOM 7988 C CA . THR A 1 1038 ? 83.657 -82.616 -95.471 1.00 84.69 1038 THR A CA 1
ATOM 7989 C C . THR A 1 1038 ? 84.348 -83.753 -96.214 1.00 84.69 1038 THR A C 1
ATOM 7991 O O . THR A 1 1038 ? 85.035 -83.546 -97.218 1.00 84.69 1038 THR A O 1
ATOM 7994 N N . ASN A 1 1039 ? 84.172 -84.981 -95.729 1.00 78.50 1039 ASN A N 1
ATOM 7995 C CA . ASN A 1 1039 ? 84.584 -86.180 -96.449 1.00 78.50 1039 ASN A CA 1
ATOM 7996 C C . ASN A 1 1039 ? 83.439 -86.784 -97.285 1.00 78.50 1039 ASN A C 1
ATOM 7998 O O . ASN A 1 1039 ? 82.268 -86.536 -97.010 1.00 78.50 1039 ASN A O 1
ATOM 8002 N N . ASP A 1 1040 ? 83.777 -87.629 -98.261 1.00 72.88 1040 ASP A N 1
ATOM 8003 C CA . ASP A 1 1040 ? 82.879 -88.235 -99.266 1.00 72.88 1040 ASP A CA 1
ATOM 8004 C C . ASP A 1 1040 ? 81.771 -89.156 -98.684 1.00 72.88 1040 ASP A C 1
ATOM 8006 O O . ASP A 1 1040 ? 80.999 -89.763 -99.424 1.00 72.88 1040 ASP A O 1
ATOM 8010 N N . THR A 1 1041 ? 81.701 -89.298 -97.358 1.00 76.00 1041 THR A N 1
ATOM 8011 C CA . THR A 1 1041 ? 80.695 -90.072 -96.606 1.00 76.00 1041 THR A CA 1
ATOM 8012 C C . THR A 1 1041 ? 79.960 -89.249 -95.541 1.00 76.00 1041 THR A C 1
ATOM 8014 O O . THR A 1 1041 ? 79.085 -89.781 -94.852 1.00 76.00 1041 THR A O 1
ATOM 8017 N N . TYR A 1 1042 ? 80.309 -87.968 -95.370 1.00 82.94 1042 TYR A N 1
ATOM 8018 C CA . TYR A 1 1042 ? 79.740 -87.101 -94.337 1.00 82.94 1042 TYR A CA 1
ATOM 8019 C C . TYR A 1 1042 ? 78.222 -87.001 -94.498 1.00 82.94 1042 TYR A C 1
ATOM 8021 O O . TYR A 1 1042 ? 77.714 -86.677 -95.570 1.00 82.94 1042 TYR A O 1
ATOM 8029 N N . THR A 1 1043 ? 77.479 -87.304 -93.438 1.00 78.25 1043 THR A N 1
ATOM 8030 C CA . THR A 1 1043 ? 76.016 -87.370 -93.485 1.00 78.25 1043 THR A CA 1
ATOM 8031 C C . THR A 1 1043 ? 75.432 -86.658 -92.278 1.00 78.25 1043 THR A C 1
ATOM 8033 O O . THR A 1 1043 ? 75.763 -87.005 -91.150 1.00 78.25 1043 THR A O 1
ATOM 8036 N N . VAL A 1 1044 ? 74.518 -85.717 -92.510 1.00 80.50 1044 VAL A N 1
ATOM 8037 C CA . VAL A 1 1044 ? 73.719 -85.090 -91.449 1.00 80.50 1044 VAL A CA 1
ATOM 8038 C C . VAL A 1 1044 ? 72.386 -85.821 -91.363 1.00 80.50 1044 VAL A C 1
ATOM 8040 O O . VAL A 1 1044 ? 71.725 -86.069 -92.379 1.00 80.50 1044 VAL A O 1
ATOM 8043 N N . SER A 1 1045 ? 72.001 -86.216 -90.154 1.00 80.19 1045 SER A N 1
ATOM 8044 C CA . SER A 1 1045 ? 70.761 -86.951 -89.905 1.00 80.19 1045 SER A CA 1
ATOM 8045 C C . SER A 1 1045 ? 69.516 -86.082 -90.092 1.00 80.19 1045 SER A C 1
ATOM 8047 O O . SER A 1 1045 ? 69.528 -84.890 -89.815 1.00 80.19 1045 SER A O 1
ATOM 8049 N N . SER A 1 1046 ? 68.431 -86.700 -90.570 1.00 76.50 1046 SER A N 1
ATOM 8050 C CA . SER A 1 1046 ? 67.177 -86.017 -90.922 1.00 76.50 1046 SER A CA 1
ATOM 8051 C C . SER A 1 1046 ? 66.627 -85.210 -89.740 1.00 76.50 1046 SER A C 1
ATOM 8053 O O . SER A 1 1046 ? 66.390 -85.770 -88.669 1.00 76.50 1046 SER A O 1
ATOM 8055 N N . GLY A 1 1047 ? 66.440 -83.902 -89.938 1.00 72.94 1047 GLY A N 1
ATOM 8056 C CA . GLY A 1 1047 ? 65.931 -82.993 -88.906 1.00 72.94 1047 GLY A CA 1
ATOM 8057 C C . GLY A 1 1047 ? 66.968 -82.519 -87.882 1.00 72.94 1047 GLY A C 1
ATOM 8058 O O . GLY A 1 1047 ? 66.570 -82.021 -86.834 1.00 72.94 1047 GLY A O 1
ATOM 8059 N N . GLN A 1 1048 ? 68.268 -82.705 -88.139 1.00 81.06 1048 GLN A N 1
ATOM 8060 C CA . GLN A 1 1048 ? 69.351 -82.100 -87.350 1.00 81.06 1048 GLN A CA 1
ATOM 8061 C C . GLN A 1 1048 ? 70.008 -80.963 -88.134 1.00 81.06 1048 GLN A C 1
ATOM 8063 O O . GLN A 1 1048 ? 70.407 -81.169 -89.282 1.00 81.06 1048 GLN A O 1
ATOM 8068 N N . ASP A 1 1049 ? 70.135 -79.790 -87.518 1.00 80.44 1049 ASP A N 1
ATOM 8069 C CA . ASP A 1 1049 ? 70.725 -78.607 -88.151 1.00 80.44 1049 ASP A CA 1
ATOM 8070 C C . ASP A 1 1049 ? 72.231 -78.517 -87.876 1.00 80.44 1049 ASP A C 1
ATOM 8072 O O . ASP A 1 1049 ? 72.717 -78.980 -86.842 1.00 80.44 1049 ASP A O 1
ATOM 8076 N N . VAL A 1 1050 ? 72.986 -77.892 -88.780 1.00 81.94 1050 VAL A N 1
ATOM 8077 C CA . VAL A 1 1050 ? 74.427 -77.673 -88.581 1.00 81.94 1050 VAL A CA 1
ATOM 8078 C C . VAL A 1 1050 ? 74.906 -76.370 -89.224 1.00 81.94 1050 VAL A C 1
ATOM 8080 O O . VAL A 1 1050 ? 74.651 -76.084 -90.398 1.00 81.94 1050 VAL A O 1
ATOM 8083 N N . ASN A 1 1051 ? 75.643 -75.595 -88.429 1.00 81.25 1051 ASN A N 1
ATOM 8084 C CA . ASN A 1 1051 ? 76.261 -74.335 -88.822 1.00 81.25 1051 ASN A CA 1
ATOM 8085 C C . ASN A 1 1051 ? 77.776 -74.515 -88.974 1.00 81.25 1051 ASN A C 1
ATOM 8087 O O . ASN A 1 1051 ? 78.448 -75.080 -88.108 1.00 81.25 1051 ASN A O 1
ATOM 8091 N N . MET A 1 1052 ? 78.333 -73.981 -90.054 1.00 87.12 1052 MET A N 1
ATOM 8092 C CA . MET A 1 1052 ? 79.766 -73.998 -90.330 1.00 87.12 1052 MET A CA 1
ATOM 8093 C C . MET A 1 1052 ? 80.221 -72.574 -90.641 1.00 87.12 1052 MET A C 1
ATOM 8095 O O . MET A 1 1052 ? 79.731 -71.965 -91.592 1.00 87.12 1052 MET A O 1
ATOM 8099 N N . THR A 1 1053 ? 81.163 -72.053 -89.856 1.00 79.94 1053 THR A N 1
ATOM 8100 C CA . THR A 1 1053 ? 81.770 -70.733 -90.060 1.00 79.94 1053 THR A CA 1
ATOM 8101 C C . THR A 1 1053 ? 83.279 -70.876 -90.228 1.00 79.94 1053 THR A C 1
ATOM 8103 O O . THR A 1 1053 ? 83.937 -71.485 -89.386 1.00 79.94 1053 THR A O 1
ATOM 8106 N N . ALA A 1 1054 ? 83.832 -70.304 -91.294 1.00 79.38 1054 ALA A N 1
ATOM 8107 C CA . ALA A 1 1054 ? 85.271 -70.304 -91.571 1.00 79.38 1054 ALA A CA 1
ATOM 8108 C C . ALA A 1 1054 ? 85.705 -68.961 -92.183 1.00 79.38 1054 ALA A C 1
ATOM 8110 O O . ALA A 1 1054 ? 84.874 -68.275 -92.774 1.00 79.38 1054 ALA A O 1
ATOM 8111 N N . GLY A 1 1055 ? 86.976 -68.564 -92.086 1.00 73.69 1055 GLY A N 1
ATOM 8112 C CA . GLY A 1 1055 ? 87.427 -67.270 -92.622 1.00 73.69 1055 GLY A CA 1
ATOM 8113 C C . GLY A 1 1055 ? 87.483 -67.164 -94.151 1.00 73.69 1055 GLY A C 1
ATOM 8114 O O . GLY A 1 1055 ? 87.405 -66.051 -94.668 1.00 73.69 1055 GLY A O 1
ATOM 8115 N N . ASN A 1 1056 ? 87.580 -68.290 -94.868 1.00 82.06 1056 ASN A N 1
ATOM 8116 C CA . ASN A 1 1056 ? 87.902 -68.351 -96.300 1.00 82.06 1056 ASN A CA 1
ATOM 8117 C C . ASN A 1 1056 ? 86.938 -69.229 -97.121 1.00 82.06 1056 ASN A C 1
ATOM 8119 O O . ASN A 1 1056 ? 86.250 -68.714 -98.003 1.00 82.06 1056 ASN A O 1
ATOM 8123 N N . PHE A 1 1057 ? 86.853 -70.544 -96.861 1.00 77.44 1057 PHE A N 1
ATOM 8124 C CA . PHE A 1 1057 ? 85.956 -71.432 -97.622 1.00 77.44 1057 PHE A CA 1
ATOM 8125 C C . PHE A 1 1057 ? 85.412 -72.632 -96.834 1.00 77.44 1057 PHE A C 1
ATOM 8127 O O . PHE A 1 1057 ? 86.029 -73.141 -95.902 1.00 77.44 1057 PHE A O 1
ATOM 8134 N N . ILE A 1 1058 ? 84.242 -73.118 -97.257 1.00 85.00 1058 ILE A N 1
ATOM 8135 C CA . ILE A 1 1058 ? 83.605 -74.338 -96.751 1.00 85.00 1058 ILE A CA 1
ATOM 8136 C C . ILE A 1 1058 ? 83.253 -75.197 -97.966 1.00 85.00 1058 ILE A C 1
ATOM 8138 O O . ILE A 1 1058 ? 82.512 -74.752 -98.841 1.00 85.00 1058 ILE A O 1
ATOM 8142 N N . HIS A 1 1059 ? 83.809 -76.405 -98.051 1.00 82.81 1059 HIS A N 1
ATOM 8143 C CA . HIS A 1 1059 ? 83.703 -77.261 -99.235 1.00 82.81 1059 HIS A CA 1
ATOM 8144 C C . HIS A 1 1059 ? 83.051 -78.601 -98.874 1.00 82.81 1059 HIS A C 1
ATOM 8146 O O . HIS A 1 1059 ? 83.676 -79.483 -98.282 1.00 82.81 1059 HIS A O 1
ATOM 8152 N N . LEU A 1 1060 ? 81.782 -78.749 -99.272 1.00 84.88 1060 LEU A N 1
ATOM 8153 C CA . LEU A 1 1060 ? 81.065 -80.022 -99.224 1.00 84.88 1060 LEU A CA 1
ATOM 8154 C C . LEU A 1 1060 ? 81.483 -80.906 -100.404 1.00 84.88 1060 LEU A C 1
ATOM 8156 O O . LEU A 1 1060 ? 81.231 -80.555 -101.558 1.00 84.88 1060 LEU A O 1
ATOM 8160 N N . LYS A 1 1061 ? 82.100 -82.056 -100.134 1.00 81.69 1061 LYS A N 1
ATOM 8161 C CA . LYS A 1 1061 ? 82.490 -82.999 -101.193 1.00 81.69 1061 LYS A CA 1
ATOM 8162 C C . LYS A 1 1061 ? 81.294 -83.785 -101.760 1.00 81.69 1061 LYS A C 1
ATOM 8164 O O . LYS A 1 1061 ? 80.299 -83.967 -101.050 1.00 81.69 1061 LYS A O 1
ATOM 8169 N N . PRO A 1 1062 ? 81.383 -84.314 -102.999 1.00 76.44 1062 PRO A N 1
ATOM 8170 C CA . PRO A 1 1062 ? 80.379 -85.221 -103.558 1.00 76.44 1062 PRO A CA 1
ATOM 8171 C C . PRO A 1 1062 ? 80.040 -86.380 -102.611 1.00 76.44 1062 PRO A C 1
ATOM 8173 O O . PRO A 1 1062 ? 80.907 -86.872 -101.896 1.00 76.44 1062 PRO A O 1
ATOM 8176 N N . ASN A 1 1063 ? 78.773 -86.802 -102.613 1.00 73.50 1063 ASN A N 1
ATOM 8177 C CA . ASN A 1 1063 ? 78.187 -87.766 -101.666 1.00 73.50 1063 ASN A CA 1
ATOM 8178 C C . ASN A 1 1063 ? 78.150 -87.318 -100.184 1.00 73.50 1063 ASN A C 1
ATOM 8180 O O . ASN A 1 1063 ? 77.744 -88.100 -99.326 1.00 73.50 1063 ASN A O 1
ATOM 8184 N N . SER A 1 1064 ? 78.449 -86.049 -99.870 1.00 80.69 1064 SER A N 1
ATOM 8185 C CA . SER A 1 1064 ? 78.014 -85.459 -98.594 1.00 80.69 1064 SER A CA 1
ATOM 8186 C C . SER A 1 1064 ? 76.481 -85.377 -98.561 1.00 80.69 1064 SER A C 1
ATOM 8188 O O . SER A 1 1064 ? 75.873 -84.719 -99.408 1.00 80.69 1064 SER A O 1
ATOM 8190 N N . HIS A 1 1065 ? 75.839 -86.034 -97.596 1.00 80.12 1065 HIS A N 1
ATOM 8191 C CA . HIS A 1 1065 ? 74.385 -86.199 -97.546 1.00 80.12 1065 HIS A CA 1
ATOM 8192 C C . HIS A 1 1065 ? 73.748 -85.469 -96.358 1.00 80.12 1065 HIS A C 1
ATOM 8194 O O . HIS A 1 1065 ? 73.598 -86.024 -95.270 1.00 80.12 1065 HIS A O 1
ATOM 8200 N N . ILE A 1 1066 ? 73.286 -84.240 -96.584 1.00 81.62 1066 ILE A N 1
ATOM 8201 C CA . ILE A 1 1066 ? 72.384 -83.547 -95.653 1.00 81.62 1066 ILE A CA 1
ATOM 8202 C C . ILE A 1 1066 ? 70.965 -84.068 -95.915 1.00 81.62 1066 ILE A C 1
ATOM 8204 O O . ILE A 1 1066 ? 70.427 -83.895 -97.010 1.00 81.62 1066 ILE A O 1
ATOM 8208 N N . LYS A 1 1067 ? 70.382 -84.793 -94.954 1.00 80.25 1067 LYS A N 1
ATOM 8209 C CA . LYS A 1 1067 ? 69.080 -85.457 -95.139 1.00 80.25 1067 LYS A CA 1
ATOM 8210 C C . LYS A 1 1067 ? 67.911 -84.478 -94.984 1.00 80.25 1067 LYS A C 1
ATOM 8212 O O . LYS A 1 1067 ? 68.018 -83.439 -94.344 1.00 80.25 1067 LYS A O 1
ATOM 8217 N N . SER A 1 1068 ? 66.774 -84.828 -95.590 1.00 67.94 1068 SER A N 1
ATOM 8218 C CA . SER A 1 1068 ? 65.566 -83.990 -95.594 1.00 67.94 1068 SER A CA 1
ATOM 8219 C C . SER A 1 1068 ? 65.134 -83.594 -94.174 1.00 67.94 1068 SER A C 1
ATOM 8221 O O . SER A 1 1068 ? 65.240 -84.399 -93.248 1.00 67.94 1068 SER A O 1
ATOM 8223 N N . GLY A 1 1069 ? 64.655 -82.359 -94.009 1.00 71.38 1069 GLY A N 1
ATOM 8224 C CA . GLY A 1 1069 ? 64.244 -81.783 -92.723 1.00 71.38 1069 GLY A CA 1
ATOM 8225 C C . GLY A 1 1069 ? 65.336 -81.005 -91.978 1.00 71.38 1069 GLY A C 1
ATOM 8226 O O . GLY A 1 1069 ? 64.995 -80.282 -91.054 1.00 71.38 1069 GLY A O 1
ATOM 8227 N N . SER A 1 1070 ? 66.605 -81.121 -92.379 1.00 76.31 1070 SER A N 1
ATOM 8228 C CA . SER A 1 1070 ? 67.736 -80.381 -91.797 1.00 76.31 1070 SER A CA 1
ATOM 8229 C C . SER A 1 1070 ? 67.967 -79.010 -92.439 1.00 76.31 1070 SER A C 1
ATOM 8231 O O . SER A 1 1070 ? 67.889 -78.877 -93.664 1.00 76.31 1070 SER A O 1
ATOM 8233 N N . VAL A 1 1071 ? 68.369 -78.025 -91.636 1.00 78.69 1071 VAL A N 1
ATOM 8234 C CA . VAL A 1 1071 ? 68.935 -76.742 -92.076 1.00 78.69 1071 VAL A CA 1
ATOM 8235 C C . VAL A 1 1071 ? 70.466 -76.802 -92.023 1.00 78.69 1071 VAL A C 1
ATOM 8237 O O . VAL A 1 1071 ? 71.064 -77.141 -91.005 1.00 78.69 1071 VAL A O 1
ATOM 8240 N N . PHE A 1 1072 ? 71.117 -76.439 -93.127 1.00 84.00 1072 PHE A N 1
ATOM 8241 C CA . PHE A 1 1072 ? 72.572 -76.310 -93.217 1.00 84.00 1072 PHE A CA 1
ATOM 8242 C C . PHE A 1 1072 ? 72.945 -74.863 -93.536 1.00 84.00 1072 PHE A C 1
ATOM 8244 O O . PHE A 1 1072 ? 72.463 -74.307 -94.525 1.00 84.00 1072 PHE A O 1
ATOM 8251 N N . LEU A 1 1073 ? 73.824 -74.270 -92.726 1.00 80.12 1073 LEU A N 1
ATOM 8252 C CA . LEU A 1 1073 ? 74.298 -72.899 -92.910 1.00 80.12 1073 LEU A CA 1
ATOM 8253 C C . LEU A 1 1073 ? 75.830 -72.855 -92.929 1.00 80.12 1073 LEU A C 1
ATOM 8255 O O . LEU A 1 1073 ? 76.479 -72.797 -91.887 1.00 80.12 1073 LEU A O 1
ATOM 8259 N N . ALA A 1 1074 ? 76.405 -72.831 -94.131 1.00 82.38 1074 ALA A N 1
ATOM 8260 C CA . ALA A 1 1074 ? 77.803 -72.464 -94.342 1.00 82.38 1074 ALA A CA 1
ATOM 8261 C C . ALA A 1 1074 ? 77.936 -70.941 -94.495 1.00 82.38 1074 ALA A C 1
ATOM 8263 O O . ALA A 1 1074 ? 77.248 -70.338 -95.322 1.00 82.38 1074 ALA A O 1
ATOM 8264 N N . LYS A 1 1075 ? 78.840 -70.317 -93.733 1.00 80.06 1075 LYS A N 1
ATOM 8265 C CA . LYS A 1 1075 ? 79.106 -68.873 -93.779 1.00 80.06 1075 LYS A CA 1
ATOM 8266 C C . LYS A 1 1075 ? 80.604 -68.577 -93.730 1.00 80.06 1075 LYS A C 1
ATOM 8268 O O . LYS A 1 1075 ? 81.334 -69.177 -92.950 1.00 80.06 1075 LYS A O 1
ATOM 8273 N N . ILE A 1 1076 ? 81.051 -67.606 -94.524 1.00 82.06 1076 ILE A N 1
ATOM 8274 C CA . ILE A 1 1076 ? 82.443 -67.141 -94.515 1.00 82.06 1076 ILE A CA 1
ATOM 8275 C C . ILE A 1 1076 ? 82.550 -65.846 -93.688 1.00 82.06 1076 ILE A C 1
ATOM 8277 O O . ILE A 1 1076 ? 81.853 -64.878 -94.001 1.00 82.06 1076 ILE A O 1
ATOM 8281 N N . GLN A 1 1077 ? 83.330 -65.843 -92.595 1.00 72.19 1077 GLN A N 1
ATOM 8282 C CA . GLN A 1 1077 ? 83.432 -64.728 -91.629 1.00 72.19 1077 GLN A CA 1
ATOM 8283 C C . GLN A 1 1077 ? 84.675 -64.824 -90.699 1.00 72.19 1077 GLN A C 1
ATOM 8285 O O . GLN A 1 1077 ? 85.056 -65.917 -90.297 1.00 72.19 1077 GLN A O 1
ATOM 8290 N N . SER A 1 1078 ? 85.261 -63.676 -90.312 1.00 59.56 1078 SER A N 1
ATOM 8291 C CA . SER A 1 1078 ? 86.508 -63.532 -89.508 1.00 59.56 1078 SER A CA 1
ATOM 8292 C C . SER A 1 1078 ? 86.299 -63.032 -88.042 1.00 59.56 1078 SER A C 1
ATOM 8294 O O . SER A 1 1078 ? 85.170 -62.722 -87.660 1.00 59.56 1078 SER A O 1
ATOM 8296 N N . CYS A 1 1079 ? 87.372 -62.931 -87.221 1.00 67.06 1079 CYS A N 1
ATOM 8297 C CA . CYS A 1 1079 ? 87.378 -62.876 -85.725 1.00 67.06 1079 CYS A CA 1
ATOM 8298 C C . CYS A 1 1079 ? 88.380 -61.800 -85.138 1.00 67.06 1079 CYS A C 1
ATOM 8300 O O . CYS A 1 1079 ? 89.555 -61.903 -85.476 1.00 67.06 1079 CYS A O 1
ATOM 8302 N N . VAL A 1 1080 ? 87.975 -60.765 -84.330 1.00 51.56 1080 VAL A N 1
ATOM 8303 C CA . VAL A 1 1080 ? 88.817 -59.586 -83.833 1.00 51.56 1080 VAL A CA 1
ATOM 8304 C C . VAL A 1 10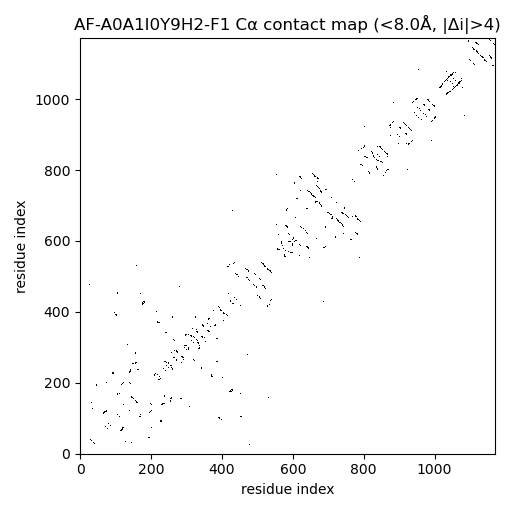80 ? 88.238 -58.710 -82.635 1.00 51.56 1080 VAL A C 1
ATOM 8306 O O . VAL A 1 1080 ? 87.062 -58.869 -82.325 1.00 51.56 1080 VAL A O 1
ATOM 8309 N N . THR A 1 1081 ? 89.012 -57.781 -81.975 1.00 43.19 1081 THR A N 1
ATOM 8310 C CA . THR A 1 1081 ? 88.715 -57.001 -80.683 1.00 43.19 1081 THR A CA 1
ATOM 8311 C C . THR A 1 1081 ? 89.243 -55.489 -80.538 1.00 43.19 1081 THR A C 1
ATOM 8313 O O . THR A 1 1081 ? 89.848 -55.009 -81.493 1.00 43.19 1081 THR A O 1
ATOM 8316 N N . ALA A 1 1082 ? 88.997 -54.687 -79.429 1.00 46.75 1082 ALA A N 1
ATOM 8317 C CA . ALA A 1 1082 ? 88.970 -53.146 -79.352 1.00 46.75 1082 ALA A CA 1
ATOM 8318 C C . ALA A 1 1082 ? 89.424 -52.311 -78.035 1.00 46.75 1082 ALA A C 1
ATOM 8320 O O . ALA A 1 1082 ? 89.919 -52.963 -77.115 1.00 46.75 1082 ALA A O 1
ATOM 8321 N N . LYS A 1 1083 ? 89.297 -50.913 -77.936 1.00 35.62 1083 LYS A N 1
ATOM 8322 C CA . LYS A 1 1083 ? 89.518 -49.877 -76.775 1.00 35.62 1083 LYS A CA 1
ATOM 8323 C C . LYS A 1 1083 ? 89.438 -48.308 -77.189 1.00 35.62 1083 LYS A C 1
ATOM 8325 O O . LYS A 1 1083 ? 89.496 -48.157 -78.403 1.00 35.62 1083 LYS A O 1
ATOM 8330 N N . ILE A 1 1084 ? 89.349 -47.080 -76.512 1.00 38.59 1084 ILE A N 1
ATOM 8331 C CA . ILE A 1 1084 ? 89.175 -46.312 -75.160 1.00 38.59 1084 ILE A CA 1
ATOM 8332 C C . ILE A 1 1084 ? 88.291 -44.950 -75.303 1.00 38.59 1084 ILE A C 1
ATOM 8334 O O . ILE A 1 1084 ? 87.343 -45.093 -76.070 1.00 38.59 1084 ILE A O 1
ATOM 8338 N N . ALA A 1 1085 ? 88.340 -43.652 -74.766 1.00 35.69 1085 ALA A N 1
ATOM 8339 C CA . ALA A 1 1085 ? 89.167 -42.633 -73.949 1.00 35.69 1085 ALA A CA 1
ATOM 8340 C C . ALA A 1 1085 ? 88.375 -41.358 -73.294 1.00 35.69 1085 ALA A C 1
ATOM 8342 O O . ALA A 1 1085 ? 87.156 -41.465 -73.197 1.00 35.69 1085 ALA A O 1
ATOM 8343 N N . VAL A 1 1086 ? 88.980 -40.196 -72.801 1.00 38.91 1086 VAL A N 1
ATOM 8344 C CA . VAL A 1 1086 ? 88.418 -39.136 -71.798 1.00 38.91 1086 VAL A CA 1
ATOM 8345 C C . VAL A 1 1086 ? 88.945 -37.601 -71.802 1.00 38.91 1086 VAL A C 1
ATOM 8347 O O . VAL A 1 1086 ? 90.056 -37.435 -72.295 1.00 38.91 1086 VAL A O 1
ATOM 8350 N N . GLN A 1 1087 ? 88.244 -36.532 -71.223 1.00 35.72 1087 GLN A N 1
ATOM 8351 C CA . GLN A 1 1087 ? 88.660 -35.326 -70.309 1.00 35.72 1087 GLN A CA 1
ATOM 8352 C C . GLN A 1 1087 ? 87.975 -33.849 -70.352 1.00 35.72 1087 GLN A C 1
ATOM 8354 O O . GLN A 1 1087 ? 87.092 -33.654 -71.181 1.00 35.72 1087 GLN A O 1
ATOM 8359 N N . GLU A 1 1088 ? 88.306 -32.838 -69.452 1.00 45.91 1088 GLU A N 1
ATOM 8360 C CA . GLU A 1 1088 ? 87.511 -31.610 -68.926 1.00 45.91 1088 GLU A CA 1
ATOM 8361 C C . GLU A 1 1088 ? 88.239 -30.186 -68.669 1.00 45.91 1088 GLU A C 1
ATOM 8363 O O . GLU A 1 1088 ? 89.455 -30.147 -68.842 1.00 45.91 1088 GLU A O 1
ATOM 8368 N N . ALA A 1 1089 ? 87.575 -29.038 -68.228 1.00 40.66 1089 ALA A N 1
ATOM 8369 C CA . ALA A 1 1089 ? 88.158 -27.680 -67.771 1.00 40.66 1089 ALA A CA 1
ATOM 8370 C C . ALA A 1 1089 ? 87.229 -26.558 -67.057 1.00 40.66 1089 ALA A C 1
ATOM 8372 O O . ALA A 1 1089 ? 86.023 -26.771 -66.979 1.00 40.66 1089 ALA A O 1
ATOM 8373 N N . GLU A 1 1090 ? 87.744 -25.361 -66.576 1.00 40.59 1090 GLU A N 1
ATOM 8374 C CA . GLU A 1 1090 ? 87.136 -24.356 -65.570 1.00 40.59 1090 GLU A CA 1
ATOM 8375 C C . GLU A 1 1090 ? 87.205 -22.749 -65.817 1.00 40.59 1090 GLU A C 1
ATOM 8377 O O . GLU A 1 1090 ? 87.275 -22.345 -66.976 1.00 40.59 1090 GLU A O 1
ATOM 8382 N N . TYR A 1 1091 ? 87.131 -21.799 -64.807 1.00 40.62 1091 TYR A N 1
ATOM 8383 C CA . TYR A 1 1091 ? 86.656 -20.329 -64.867 1.00 40.62 1091 TYR A CA 1
ATOM 8384 C C . TYR A 1 1091 ? 87.500 -19.159 -64.154 1.00 40.62 1091 TYR A C 1
ATOM 8386 O O . TYR A 1 1091 ? 88.210 -19.458 -63.200 1.00 40.62 1091 TYR A O 1
ATOM 8394 N N . ILE A 1 1092 ? 87.431 -17.825 -64.528 1.00 42.75 1092 ILE A N 1
ATOM 8395 C CA . ILE A 1 1092 ? 88.291 -16.638 -64.037 1.00 42.75 1092 ILE A CA 1
ATOM 8396 C C . ILE A 1 1092 ? 87.608 -15.183 -63.949 1.00 42.75 1092 ILE A C 1
ATOM 8398 O O . ILE A 1 1092 ? 86.448 -15.039 -64.322 1.00 42.75 1092 ILE A O 1
ATOM 8402 N N . GLN A 1 1093 ? 88.282 -14.100 -63.431 1.00 42.06 1093 GLN A N 1
ATOM 8403 C CA . GLN A 1 1093 ? 87.803 -12.712 -63.034 1.00 42.06 1093 GLN A CA 1
ATOM 8404 C C . GLN A 1 1093 ? 88.280 -11.424 -63.858 1.00 42.06 1093 GLN A C 1
ATOM 8406 O O . GLN A 1 1093 ? 88.763 -11.551 -64.978 1.00 42.06 1093 GLN A O 1
ATOM 8411 N N . ASN A 1 1094 ? 88.110 -10.170 -63.334 1.00 46.81 1094 ASN A N 1
ATOM 8412 C CA . ASN A 1 1094 ? 87.859 -8.841 -64.022 1.00 46.81 1094 ASN A CA 1
ATOM 8413 C C . ASN A 1 1094 ? 89.068 -7.845 -64.271 1.00 46.81 1094 ASN A C 1
ATOM 8415 O O . ASN A 1 1094 ? 90.125 -8.036 -63.677 1.00 46.81 1094 ASN A O 1
ATOM 8419 N N . ASN A 1 1095 ? 88.960 -6.771 -65.112 1.00 54.78 1095 ASN A N 1
ATOM 8420 C CA . ASN A 1 1095 ? 90.075 -5.830 -65.496 1.00 54.78 1095 ASN A CA 1
ATOM 8421 C C . ASN A 1 1095 ? 89.715 -4.376 -66.025 1.00 54.78 1095 ASN A C 1
ATOM 8423 O O . ASN A 1 1095 ? 89.345 -4.201 -67.175 1.00 54.78 1095 ASN A O 1
ATOM 8427 N N . GLY A 1 1096 ? 90.040 -3.284 -65.308 1.00 66.81 1096 GLY A N 1
ATOM 8428 C CA . GLY A 1 1096 ? 90.553 -2.016 -65.917 1.00 66.81 1096 GLY A CA 1
ATOM 8429 C C . GLY A 1 1096 ? 89.728 -1.154 -66.921 1.00 66.81 1096 GLY A C 1
ATOM 8430 O O . GLY A 1 1096 ? 90.275 -0.752 -67.954 1.00 66.81 1096 GLY A O 1
ATOM 8431 N N . VAL A 1 1097 ? 88.470 -0.788 -66.625 1.00 80.44 1097 VAL A N 1
ATOM 8432 C CA . VAL A 1 1097 ? 87.648 0.184 -67.409 1.00 80.44 1097 VAL A CA 1
ATOM 8433 C C . VAL A 1 1097 ? 86.992 1.223 -66.481 1.00 80.44 1097 VAL A C 1
ATOM 8435 O O . VAL A 1 1097 ? 86.610 0.870 -65.366 1.00 80.44 1097 VAL A O 1
ATOM 8438 N N . VAL A 1 1098 ? 86.839 2.481 -66.926 1.00 81.94 1098 VAL A N 1
ATOM 8439 C CA . VAL A 1 1098 ? 86.358 3.637 -66.131 1.00 81.94 1098 VAL A CA 1
ATOM 8440 C C . VAL A 1 1098 ? 85.096 4.271 -66.750 1.00 81.94 1098 VAL A C 1
ATOM 8442 O O . VAL A 1 1098 ? 84.898 4.223 -67.963 1.00 81.94 1098 VAL A O 1
ATOM 8445 N N . VAL A 1 1099 ? 84.226 4.858 -65.914 1.00 86.69 1099 VAL A N 1
ATOM 8446 C CA . VAL A 1 1099 ? 82.932 5.457 -66.302 1.00 86.69 1099 VAL A CA 1
ATOM 8447 C C . VAL A 1 1099 ? 82.714 6.773 -65.540 1.00 86.69 1099 VAL A C 1
ATOM 8449 O O . VAL A 1 1099 ? 82.6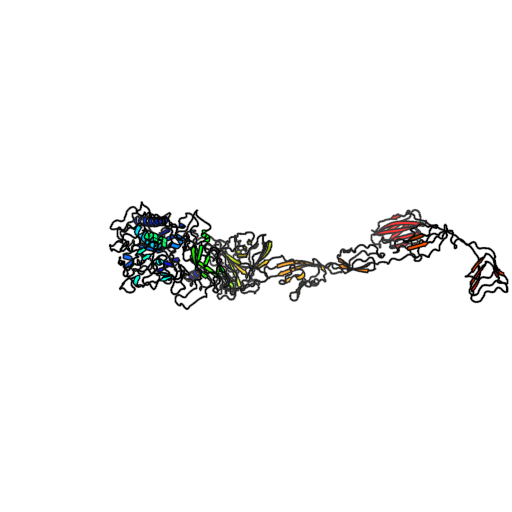90 6.754 -64.310 1.00 86.69 1099 VAL A O 1
ATOM 8452 N N . TYR A 1 1100 ? 82.561 7.908 -66.234 1.00 81.25 1100 TYR A N 1
ATOM 8453 C CA . TYR A 1 1100 ? 82.437 9.240 -65.616 1.00 81.25 1100 TYR A CA 1
ATOM 8454 C C . TYR A 1 1100 ? 81.720 10.279 -66.519 1.00 81.25 1100 TYR A C 1
ATOM 8456 O O . TYR A 1 1100 ? 81.931 10.261 -67.734 1.00 81.25 1100 TYR A O 1
ATOM 8464 N N . PRO A 1 1101 ? 80.932 11.233 -65.978 1.00 77.44 1101 PRO A N 1
ATOM 8465 C CA . PRO A 1 1101 ? 80.421 11.275 -64.607 1.00 77.44 1101 PRO A CA 1
ATOM 8466 C C . PRO A 1 1101 ? 79.431 10.130 -64.360 1.00 77.44 1101 PRO A C 1
ATOM 8468 O O . PRO A 1 1101 ? 78.715 9.705 -65.263 1.00 77.44 1101 PRO A O 1
ATOM 8471 N N . ASN A 1 1102 ? 79.453 9.586 -63.147 1.00 82.56 1102 ASN A N 1
ATOM 8472 C CA . ASN A 1 1102 ? 78.660 8.428 -62.744 1.00 82.56 1102 ASN A CA 1
ATOM 8473 C C . ASN A 1 1102 ? 78.494 8.471 -61.209 1.00 82.56 1102 ASN A C 1
ATOM 8475 O O . ASN A 1 1102 ? 79.490 8.253 -60.515 1.00 82.56 1102 ASN A O 1
ATOM 8479 N N . PRO A 1 1103 ? 77.305 8.790 -60.661 1.00 86.94 1103 PRO A N 1
ATOM 8480 C CA . PRO A 1 1103 ? 76.037 9.014 -61.363 1.00 86.94 1103 PRO A CA 1
ATOM 8481 C C . PRO A 1 1103 ? 76.000 10.238 -62.292 1.00 86.94 1103 PRO A C 1
ATOM 8483 O O . PRO A 1 1103 ? 76.832 11.139 -62.190 1.00 86.94 1103 PRO A O 1
ATOM 8486 N N . THR A 1 1104 ? 75.017 10.272 -63.194 1.00 87.00 1104 THR A N 1
ATOM 8487 C CA . THR A 1 1104 ? 74.730 11.414 -64.084 1.00 87.00 1104 THR A CA 1
ATOM 8488 C C . THR A 1 1104 ? 73.274 11.394 -64.560 1.00 87.00 1104 THR A C 1
ATOM 8490 O O . THR A 1 1104 ? 72.631 10.345 -64.557 1.00 87.00 1104 THR A O 1
ATOM 8493 N N . ASN A 1 1105 ? 72.752 12.549 -64.979 1.00 82.62 1105 ASN A N 1
ATOM 8494 C CA . ASN A 1 1105 ? 71.362 12.706 -65.421 1.00 82.62 1105 ASN A CA 1
ATOM 8495 C C . ASN A 1 1105 ? 71.202 12.697 -66.951 1.00 82.62 1105 ASN A C 1
ATOM 8497 O O . ASN A 1 1105 ? 70.081 12.500 -67.419 1.00 82.62 1105 ASN A O 1
ATOM 8501 N N . GLU A 1 1106 ? 72.280 12.902 -67.720 1.00 83.88 1106 GLU A N 1
ATOM 8502 C CA . GLU A 1 1106 ? 72.216 13.023 -69.186 1.00 83.88 1106 GLU A CA 1
ATOM 8503 C C . GLU A 1 1106 ? 73.415 12.394 -69.912 1.00 83.88 1106 GLU A C 1
ATOM 8505 O O . GLU A 1 1106 ? 73.233 11.394 -70.595 1.00 83.88 1106 GLU A O 1
ATOM 8510 N N . LEU A 1 1107 ? 74.631 12.941 -69.796 1.00 85.31 1107 LEU A N 1
ATOM 8511 C CA . LEU A 1 1107 ? 75.813 12.419 -70.500 1.00 85.31 1107 LEU A CA 1
ATOM 8512 C C . LEU A 1 1107 ? 76.704 11.593 -69.567 1.00 85.31 1107 LEU A C 1
ATOM 8514 O O . LEU A 1 1107 ? 77.059 12.052 -68.479 1.00 85.31 1107 LEU A O 1
ATOM 8518 N N . VAL A 1 1108 ? 77.127 10.415 -70.037 1.00 87.81 1108 VAL A N 1
ATOM 8519 C CA . VAL A 1 1108 ? 78.169 9.578 -69.421 1.00 87.81 1108 VAL A CA 1
ATOM 8520 C C . VAL A 1 1108 ? 79.276 9.266 -70.426 1.00 87.81 1108 VAL A C 1
ATOM 8522 O O . VAL A 1 1108 ? 79.008 9.042 -71.604 1.00 87.81 1108 VAL A O 1
ATOM 8525 N N . THR A 1 1109 ? 80.528 9.221 -69.970 1.00 87.88 1109 THR A N 1
ATOM 8526 C CA . THR A 1 1109 ? 81.692 8.845 -70.785 1.00 87.88 1109 THR A CA 1
ATOM 8527 C C . THR A 1 1109 ? 82.322 7.563 -70.243 1.00 87.88 1109 THR A C 1
ATOM 8529 O O . THR A 1 1109 ? 82.614 7.464 -69.054 1.00 87.88 1109 THR A O 1
ATOM 8532 N N . ILE A 1 1110 ? 82.531 6.575 -71.112 1.00 90.19 1110 ILE A N 1
ATOM 8533 C CA . ILE A 1 1110 ? 83.153 5.284 -70.809 1.00 90.19 1110 ILE A CA 1
ATOM 8534 C C . ILE A 1 1110 ? 84.540 5.280 -71.452 1.00 90.19 1110 ILE A C 1
ATOM 8536 O O . ILE A 1 1110 ? 84.656 5.528 -72.653 1.00 90.19 1110 ILE A O 1
ATOM 8540 N N . SER A 1 1111 ? 85.589 4.983 -70.686 1.00 83.44 1111 SER A N 1
ATOM 8541 C CA . SER A 1 1111 ? 86.971 4.984 -71.173 1.00 83.44 1111 SER A CA 1
ATOM 8542 C C . SER A 1 1111 ? 87.773 3.765 -70.713 1.00 83.44 1111 SER A C 1
ATOM 8544 O O . SER A 1 1111 ? 87.542 3.193 -69.647 1.00 83.44 1111 SER A O 1
ATOM 8546 N N . SER A 1 1112 ? 88.742 3.355 -71.534 1.00 81.19 1112 SER A N 1
ATOM 8547 C CA . SER A 1 1112 ? 89.730 2.333 -71.182 1.00 81.19 1112 SER A CA 1
ATOM 8548 C C . SER A 1 1112 ? 91.136 2.843 -71.476 1.00 81.19 1112 SER A C 1
ATOM 8550 O O . SER A 1 1112 ? 91.452 3.287 -72.583 1.00 81.19 1112 SER A O 1
ATOM 8552 N N . GLU A 1 1113 ? 91.993 2.782 -70.461 1.00 72.81 1113 GLU A N 1
ATOM 8553 C CA . GLU A 1 1113 ? 93.362 3.292 -70.524 1.00 72.81 1113 GLU A CA 1
ATOM 8554 C C . GLU A 1 1113 ? 94.238 2.436 -71.442 1.00 72.81 1113 GLU A C 1
ATOM 8556 O O . GLU A 1 1113 ? 95.023 2.957 -72.236 1.00 72.81 1113 GLU A O 1
ATOM 8561 N N . ASN A 1 1114 ? 94.082 1.112 -71.368 1.00 69.69 1114 ASN A N 1
ATOM 8562 C CA . ASN A 1 1114 ? 95.049 0.162 -71.914 1.00 69.69 1114 ASN A CA 1
ATOM 8563 C C . ASN A 1 1114 ? 94.719 -0.279 -73.349 1.00 69.69 1114 ASN A C 1
ATOM 8565 O O . ASN A 1 1114 ? 95.611 -0.302 -74.198 1.00 69.69 1114 ASN A O 1
ATOM 8569 N N . ALA A 1 1115 ? 93.447 -0.526 -73.669 1.00 74.56 1115 ALA A N 1
ATOM 8570 C CA . ALA A 1 1115 ? 93.012 -1.053 -74.965 1.00 74.56 1115 ALA A CA 1
ATOM 8571 C C . ALA A 1 1115 ? 91.831 -0.254 -75.547 1.00 74.56 1115 ALA A C 1
ATOM 8573 O O . ALA A 1 1115 ? 91.141 0.469 -74.838 1.00 74.56 1115 ALA A O 1
ATOM 8574 N N . MET A 1 1116 ? 91.594 -0.359 -76.859 1.00 79.25 1116 MET A N 1
ATOM 8575 C CA . MET A 1 1116 ? 90.396 0.236 -77.471 1.00 79.25 1116 MET A CA 1
ATOM 8576 C C . MET A 1 1116 ? 89.152 -0.570 -77.093 1.00 79.25 1116 MET A C 1
ATOM 8578 O O . MET A 1 1116 ? 89.180 -1.801 -77.130 1.00 79.25 1116 MET A O 1
ATOM 8582 N N . ILE A 1 1117 ? 88.053 0.117 -76.795 1.00 84.25 1117 ILE A N 1
ATOM 8583 C CA . ILE A 1 1117 ? 86.730 -0.482 -76.627 1.00 84.25 1117 ILE A CA 1
ATOM 8584 C C . ILE A 1 1117 ? 86.278 -1.002 -77.996 1.00 84.25 1117 ILE A C 1
ATOM 8586 O O . ILE A 1 1117 ? 86.278 -0.259 -78.981 1.00 84.25 1117 ILE A O 1
ATOM 8590 N N . ARG A 1 1118 ? 85.921 -2.287 -78.078 1.00 81.56 1118 ARG A N 1
ATOM 8591 C CA . ARG A 1 1118 ? 85.351 -2.898 -79.287 1.00 81.56 1118 ARG A CA 1
ATOM 8592 C C . ARG A 1 1118 ? 83.837 -2.887 -79.212 1.00 81.56 1118 ARG A C 1
ATOM 8594 O O . ARG A 1 1118 ? 83.220 -2.279 -80.080 1.00 81.56 1118 ARG A O 1
ATOM 8601 N N . SER A 1 1119 ? 83.278 -3.466 -78.153 1.00 79.25 1119 SER A N 1
ATOM 8602 C CA . SER A 1 1119 ? 81.841 -3.453 -77.895 1.00 79.25 1119 SER A CA 1
ATOM 8603 C C . SER A 1 1119 ? 81.509 -3.058 -76.459 1.00 79.25 1119 SER A C 1
ATOM 8605 O O . SER A 1 1119 ? 82.336 -3.191 -75.551 1.00 79.25 1119 SER A O 1
ATOM 8607 N N . MET A 1 1120 ? 80.288 -2.568 -76.261 1.00 86.44 1120 MET A N 1
ATOM 8608 C CA . MET A 1 1120 ? 79.688 -2.367 -74.946 1.00 86.44 1120 MET A CA 1
ATOM 8609 C C . MET A 1 1120 ? 78.202 -2.729 -74.969 1.00 86.44 1120 MET A C 1
ATOM 8611 O O . MET A 1 1120 ? 77.518 -2.506 -75.969 1.00 86.44 1120 MET A O 1
ATOM 8615 N N . ILE A 1 1121 ? 77.717 -3.258 -73.850 1.00 83.38 1121 ILE A N 1
ATOM 8616 C CA . ILE A 1 1121 ? 76.315 -3.602 -73.610 1.00 83.38 1121 ILE A CA 1
ATOM 8617 C C . ILE A 1 1121 ? 75.923 -2.982 -72.270 1.00 83.38 1121 ILE A C 1
ATOM 8619 O O . ILE A 1 1121 ? 76.638 -3.145 -71.284 1.00 83.38 1121 ILE A O 1
ATOM 8623 N N . ILE A 1 1122 ? 74.809 -2.259 -72.231 1.00 89.12 1122 ILE A N 1
ATOM 8624 C CA . ILE A 1 1122 ? 74.191 -1.756 -71.005 1.00 89.12 1122 ILE A CA 1
ATOM 8625 C C . ILE A 1 1122 ? 72.851 -2.460 -70.848 1.00 89.12 1122 ILE A C 1
ATOM 8627 O O . ILE A 1 1122 ? 71.980 -2.318 -71.708 1.00 89.12 1122 ILE A O 1
ATOM 8631 N N . SER A 1 1123 ? 72.677 -3.161 -69.733 1.00 80.50 1123 SER A N 1
ATOM 8632 C CA . SER A 1 1123 ? 71.413 -3.779 -69.334 1.00 80.50 1123 SER A CA 1
ATOM 8633 C C . SER A 1 1123 ? 70.851 -3.126 -68.077 1.00 80.50 1123 SER A C 1
ATOM 8635 O O . SER A 1 1123 ? 71.597 -2.601 -67.248 1.00 80.50 1123 SER A O 1
ATOM 8637 N N . SER A 1 1124 ? 69.533 -3.176 -67.910 1.00 79.44 1124 SER A N 1
ATOM 8638 C CA . SER A 1 1124 ? 68.893 -2.910 -66.621 1.00 79.44 1124 SER A CA 1
ATOM 8639 C C . SER A 1 1124 ? 69.238 -4.005 -65.599 1.00 79.44 1124 SER A C 1
ATOM 8641 O O . SER A 1 1124 ? 69.846 -5.025 -65.941 1.00 79.44 1124 SER A O 1
ATOM 8643 N N . MET A 1 1125 ? 68.864 -3.813 -64.331 1.00 74.38 1125 MET A N 1
ATOM 8644 C CA . MET A 1 1125 ? 69.110 -4.824 -63.294 1.00 74.38 1125 MET A CA 1
ATOM 8645 C C . MET A 1 1125 ? 68.304 -6.119 -63.499 1.00 74.38 1125 MET A C 1
ATOM 8647 O O . MET A 1 1125 ? 68.741 -7.157 -63.012 1.00 74.38 1125 MET A O 1
ATOM 8651 N N . GLU A 1 1126 ? 67.214 -6.107 -64.279 1.00 74.38 1126 GLU A N 1
ATOM 8652 C CA . GLU A 1 1126 ? 66.515 -7.327 -64.726 1.00 74.38 1126 GLU A CA 1
ATOM 8653 C C . GLU A 1 1126 ? 67.206 -8.007 -65.935 1.00 74.38 1126 GLU A C 1
ATOM 8655 O O . GLU A 1 1126 ? 66.632 -8.876 -66.586 1.00 74.38 1126 GLU A O 1
ATOM 8660 N N . GLY A 1 1127 ? 68.427 -7.591 -66.294 1.00 60.09 1127 GLY A N 1
ATOM 8661 C CA . GLY A 1 1127 ? 69.241 -8.178 -67.366 1.00 60.09 1127 GLY A CA 1
ATOM 8662 C C . GLY A 1 1127 ? 68.887 -7.720 -68.787 1.00 60.09 1127 GLY A C 1
ATOM 8663 O O . GLY A 1 1127 ? 69.673 -7.941 -69.712 1.00 60.09 1127 GLY A O 1
ATOM 8664 N N . LYS A 1 1128 ? 67.759 -7.028 -68.979 1.00 71.00 1128 LYS A N 1
ATOM 8665 C CA . LYS A 1 1128 ? 67.300 -6.550 -70.291 1.00 71.00 1128 LYS A CA 1
ATOM 8666 C C . LYS A 1 1128 ? 68.259 -5.511 -70.877 1.00 71.00 1128 LYS A C 1
ATOM 8668 O O . LYS A 1 1128 ? 68.424 -4.432 -70.312 1.00 71.00 1128 LYS A O 1
ATOM 8673 N N . THR A 1 1129 ? 68.830 -5.803 -72.045 1.00 78.88 1129 THR A N 1
ATOM 8674 C CA . THR A 1 1129 ? 69.662 -4.859 -72.803 1.00 78.88 1129 THR A CA 1
ATOM 8675 C C . THR A 1 1129 ? 68.877 -3.591 -73.153 1.00 78.88 1129 THR A C 1
ATOM 8677 O O . THR A 1 1129 ? 67.836 -3.645 -73.807 1.00 78.88 1129 THR A O 1
ATOM 8680 N N . VAL A 1 1130 ? 69.400 -2.446 -72.717 1.00 81.31 1130 VAL A N 1
ATOM 8681 C CA . VAL A 1 1130 ? 68.885 -1.090 -72.975 1.00 81.31 1130 VAL A CA 1
ATOM 8682 C C . VAL A 1 1130 ? 69.685 -0.414 -74.090 1.00 81.31 1130 VAL A C 1
ATOM 8684 O O . VAL A 1 1130 ? 69.142 0.383 -74.852 1.00 81.31 1130 VAL A O 1
ATOM 8687 N N . TYR A 1 1131 ? 70.970 -0.757 -74.216 1.00 82.81 1131 TYR A N 1
ATOM 8688 C CA . TYR A 1 1131 ? 71.846 -0.295 -75.288 1.00 82.81 1131 TYR A CA 1
ATOM 8689 C C . TYR A 1 1131 ? 72.924 -1.333 -75.592 1.00 82.81 1131 TYR A C 1
ATOM 8691 O O . TYR A 1 1131 ? 73.531 -1.893 -74.684 1.00 82.81 1131 TYR A O 1
ATOM 8699 N N . GLU A 1 1132 ? 73.201 -1.548 -76.872 1.00 85.00 1132 GLU A N 1
ATOM 8700 C CA . GLU A 1 1132 ? 74.284 -2.400 -77.355 1.00 85.00 1132 GLU A CA 1
ATOM 8701 C C . GLU A 1 1132 ? 74.973 -1.711 -78.532 1.00 85.00 1132 GLU A C 1
ATOM 8703 O O . GLU A 1 1132 ? 74.324 -1.165 -79.424 1.00 85.00 1132 GLU A O 1
ATOM 8708 N N . SER A 1 1133 ? 76.303 -1.742 -78.540 1.00 77.88 1133 SER A N 1
ATOM 8709 C CA . SER A 1 1133 ? 77.112 -1.271 -79.659 1.00 77.88 1133 SER A CA 1
ATOM 8710 C C . SER A 1 1133 ? 78.310 -2.187 -79.835 1.00 77.88 1133 SER A C 1
ATOM 8712 O O . SER A 1 1133 ? 79.121 -2.340 -78.922 1.00 77.88 1133 SER A O 1
ATOM 8714 N N . ASN A 1 1134 ? 78.413 -2.815 -81.009 1.00 69.81 1134 ASN A N 1
ATOM 8715 C CA . ASN A 1 1134 ? 79.390 -3.875 -81.267 1.00 69.81 1134 ASN A CA 1
ATOM 8716 C C . ASN A 1 1134 ? 80.687 -3.418 -81.956 1.00 69.81 1134 ASN A C 1
ATOM 8718 O O . ASN A 1 1134 ? 81.621 -4.213 -82.066 1.00 69.81 1134 ASN A O 1
ATOM 8722 N N . ILE A 1 1135 ? 80.763 -2.161 -82.412 1.00 66.25 1135 ILE A N 1
ATOM 8723 C CA . ILE A 1 1135 ? 81.948 -1.599 -83.080 1.00 66.25 1135 ILE A CA 1
ATOM 8724 C C . ILE A 1 1135 ? 82.130 -0.120 -82.689 1.00 66.25 1135 ILE A C 1
ATOM 8726 O O . ILE A 1 1135 ? 81.702 0.780 -83.406 1.00 66.25 1135 ILE A O 1
ATOM 8730 N N . ILE A 1 1136 ? 82.792 0.135 -81.558 1.00 74.31 1136 ILE A N 1
ATOM 8731 C CA . ILE A 1 1136 ? 83.130 1.494 -81.081 1.00 74.31 1136 ILE A CA 1
ATOM 8732 C C . ILE A 1 1136 ? 84.535 1.925 -81.525 1.00 74.31 1136 ILE A C 1
ATOM 8734 O O . ILE A 1 1136 ? 84.730 3.059 -81.953 1.00 74.31 1136 ILE A O 1
ATOM 8738 N N . ASN A 1 1137 ? 85.516 1.019 -81.459 1.00 78.81 1137 ASN A N 1
ATOM 8739 C CA . ASN A 1 1137 ? 86.899 1.207 -81.925 1.00 78.81 1137 ASN A CA 1
ATOM 8740 C C . ASN A 1 1137 ? 87.627 2.462 -81.388 1.00 78.81 1137 ASN A C 1
ATOM 8742 O O . ASN A 1 1137 ? 88.511 2.998 -82.054 1.00 78.81 1137 ASN A O 1
ATOM 8746 N N . ALA A 1 1138 ? 87.304 2.906 -80.171 1.00 77.75 1138 ALA A N 1
ATOM 8747 C CA . ALA A 1 1138 ? 87.894 4.085 -79.532 1.00 77.75 1138 ALA A CA 1
ATOM 8748 C C . ALA A 1 1138 ? 88.352 3.777 -78.095 1.00 77.75 1138 ALA A C 1
ATOM 8750 O O . ALA A 1 1138 ? 87.858 2.843 -77.469 1.00 77.75 1138 ALA A O 1
ATOM 8751 N N . LYS A 1 1139 ? 89.288 4.562 -77.540 1.00 81.12 1139 LYS A N 1
ATOM 8752 C CA . LYS A 1 1139 ? 89.659 4.474 -76.106 1.00 81.12 1139 LYS A CA 1
ATOM 8753 C C . LYS A 1 1139 ? 88.677 5.186 -75.166 1.00 81.12 1139 LYS A C 1
ATOM 8755 O O . LYS A 1 1139 ? 88.741 4.984 -73.958 1.00 81.12 1139 LYS A O 1
ATOM 8760 N N . SER A 1 1140 ? 87.784 6.012 -75.706 1.00 84.06 1140 SER A N 1
ATOM 8761 C CA . SER A 1 1140 ? 86.740 6.718 -74.964 1.00 84.06 1140 SER A CA 1
ATOM 8762 C C . SER A 1 1140 ? 85.495 6.857 -75.839 1.00 84.06 1140 SER A C 1
ATOM 8764 O O . SER A 1 1140 ? 85.621 7.072 -77.046 1.00 84.06 1140 SER A O 1
ATOM 8766 N N . HIS A 1 1141 ? 84.311 6.725 -75.247 1.00 84.00 1141 HIS A N 1
ATOM 8767 C CA . HIS A 1 1141 ? 83.020 6.872 -75.915 1.00 84.00 1141 HIS A CA 1
ATOM 8768 C C . HIS A 1 1141 ? 82.023 7.560 -74.978 1.00 84.00 1141 HIS A C 1
ATOM 8770 O O . HIS A 1 1141 ? 81.963 7.231 -73.795 1.00 84.00 1141 HIS A O 1
ATOM 8776 N N . GLN A 1 1142 ? 81.249 8.514 -75.495 1.00 88.12 1142 GLN A N 1
ATOM 8777 C CA . GLN A 1 1142 ? 80.255 9.261 -74.725 1.00 88.12 1142 GLN A CA 1
ATOM 8778 C C . GLN A 1 1142 ? 78.845 8.906 -75.195 1.00 88.12 1142 GLN A C 1
ATOM 8780 O O . GLN A 1 1142 ? 78.581 8.859 -76.395 1.00 88.12 1142 GLN A O 1
ATOM 8785 N N . LEU A 1 1143 ? 77.953 8.669 -74.236 1.00 87.44 1143 LEU A N 1
ATOM 8786 C CA . LEU A 1 1143 ? 76.589 8.202 -74.443 1.00 87.44 1143 LEU A CA 1
ATOM 8787 C C . LEU A 1 1143 ? 75.607 9.150 -73.746 1.00 87.44 1143 LEU A C 1
ATOM 8789 O O . LEU A 1 1143 ? 75.836 9.547 -72.601 1.00 87.44 1143 LEU A O 1
ATOM 8793 N N . ASN A 1 1144 ? 74.510 9.492 -74.426 1.00 86.19 1144 ASN A N 1
ATOM 8794 C CA . ASN A 1 1144 ? 73.393 10.210 -73.814 1.00 86.19 1144 ASN A CA 1
ATOM 8795 C C . ASN A 1 1144 ? 72.362 9.202 -73.279 1.00 86.19 1144 ASN A C 1
ATOM 8797 O O . ASN A 1 1144 ? 71.862 8.353 -74.018 1.00 86.19 1144 ASN A O 1
ATOM 8801 N N . ILE A 1 1145 ? 72.079 9.309 -71.983 1.00 88.00 1145 ILE A N 1
ATOM 8802 C CA . ILE A 1 1145 ? 71.183 8.464 -71.193 1.00 88.00 1145 ILE A CA 1
ATOM 8803 C C . ILE A 1 1145 ? 70.026 9.259 -70.559 1.00 88.00 1145 ILE A C 1
ATOM 8805 O O . ILE A 1 1145 ? 69.339 8.736 -69.690 1.00 88.00 1145 ILE A O 1
ATOM 8809 N N . SER A 1 1146 ? 69.766 10.505 -70.980 1.00 85.00 1146 SER A N 1
ATOM 8810 C CA . SER A 1 1146 ? 68.612 11.315 -70.520 1.00 85.00 1146 SER A CA 1
ATOM 8811 C C . SER A 1 1146 ? 67.278 10.565 -70.594 1.00 85.00 1146 SER A C 1
ATOM 8813 O O . SER A 1 1146 ? 66.501 10.594 -69.643 1.00 85.00 1146 SER A O 1
ATOM 8815 N N . ASN A 1 1147 ? 67.060 9.838 -71.693 1.00 79.94 1147 ASN A N 1
ATOM 8816 C CA . ASN A 1 1147 ? 65.863 9.033 -71.953 1.00 79.94 1147 ASN A CA 1
ATOM 8817 C C . ASN A 1 1147 ? 65.793 7.722 -71.140 1.00 79.94 1147 ASN A C 1
ATOM 8819 O O . ASN A 1 1147 ? 64.831 6.969 -71.282 1.00 79.94 1147 ASN A O 1
ATOM 8823 N N . TYR A 1 1148 ? 66.808 7.400 -70.331 1.00 86.38 1148 TYR A N 1
ATOM 8824 C CA . TYR A 1 1148 ? 66.808 6.202 -69.488 1.00 86.38 1148 TYR A CA 1
ATOM 8825 C C . TYR A 1 1148 ? 66.067 6.524 -68.185 1.00 86.38 1148 TYR A C 1
ATOM 8827 O O . TYR A 1 1148 ? 66.188 7.625 -67.644 1.00 86.38 1148 TYR A O 1
ATOM 8835 N N . LYS A 1 1149 ? 65.324 5.555 -67.638 1.00 85.44 1149 LYS A N 1
ATOM 8836 C CA . LYS A 1 1149 ? 64.693 5.719 -66.320 1.00 85.44 1149 LYS A CA 1
ATOM 8837 C C . LYS A 1 1149 ? 65.765 5.887 -65.235 1.00 85.44 1149 LYS A C 1
ATOM 8839 O O . LYS A 1 1149 ? 66.828 5.269 -65.321 1.00 85.44 1149 LYS A O 1
ATOM 8844 N N . VAL A 1 1150 ? 65.472 6.693 -64.216 1.00 83.25 1150 VAL A N 1
ATOM 8845 C CA . VAL A 1 1150 ? 66.306 6.827 -63.008 1.00 83.25 1150 VAL A CA 1
ATOM 8846 C C . VAL A 1 1150 ? 66.506 5.444 -62.383 1.00 83.25 1150 VAL A C 1
ATOM 8848 O O . VAL A 1 1150 ? 65.541 4.696 -62.236 1.00 83.25 1150 VAL A O 1
ATOM 8851 N N . GLY A 1 1151 ? 67.751 5.080 -62.071 1.00 78.81 1151 GLY A N 1
ATOM 8852 C CA . GLY A 1 1151 ? 68.095 3.737 -61.607 1.00 78.81 1151 GLY A CA 1
ATOM 8853 C C . GLY A 1 1151 ? 69.528 3.299 -61.920 1.00 78.81 1151 GLY A C 1
ATOM 8854 O O . GLY A 1 1151 ? 70.328 4.030 -62.508 1.00 78.81 1151 GLY A O 1
ATOM 8855 N N . MET A 1 1152 ? 69.852 2.073 -61.507 1.00 83.06 1152 MET A N 1
ATOM 8856 C CA . MET A 1 1152 ? 71.148 1.433 -61.742 1.00 83.06 1152 MET A CA 1
ATOM 8857 C C . MET A 1 1152 ? 71.078 0.486 -62.945 1.00 83.06 1152 MET A C 1
ATOM 8859 O O . MET A 1 1152 ? 70.086 -0.209 -63.147 1.00 83.06 1152 MET A O 1
ATOM 8863 N N . TYR A 1 1153 ? 72.160 0.442 -63.716 1.00 88.12 1153 TYR A N 1
ATOM 8864 C CA . TYR A 1 1153 ? 72.329 -0.372 -64.914 1.00 88.12 1153 TYR A CA 1
ATOM 8865 C C . TYR A 1 1153 ? 73.675 -1.106 -64.850 1.00 88.12 1153 TYR A C 1
ATOM 8867 O O . TYR A 1 1153 ? 74.657 -0.588 -64.304 1.00 88.12 1153 TYR A O 1
ATOM 8875 N N . MET A 1 1154 ? 73.744 -2.305 -65.424 1.00 85.00 1154 MET A N 1
ATOM 8876 C CA . MET A 1 1154 ? 74.992 -3.048 -65.580 1.00 85.00 1154 MET A CA 1
ATOM 8877 C C . MET A 1 1154 ? 75.609 -2.736 -66.941 1.00 85.00 1154 MET A C 1
ATOM 8879 O O . MET A 1 1154 ? 74.985 -2.954 -67.976 1.00 85.00 1154 MET A O 1
ATOM 8883 N N . LEU A 1 1155 ? 76.847 -2.247 -66.933 1.00 87.00 1155 LEU A N 1
ATOM 8884 C CA . LEU A 1 1155 ? 77.652 -2.006 -68.122 1.00 87.00 1155 LEU A CA 1
ATOM 8885 C C . LEU A 1 1155 ? 78.668 -3.144 -68.289 1.00 87.00 1155 LEU A C 1
ATOM 8887 O O . LEU A 1 1155 ? 79.507 -3.371 -67.418 1.00 87.00 1155 LEU A O 1
ATOM 8891 N N . VAL A 1 1156 ? 78.637 -3.804 -69.440 1.00 85.69 1156 VAL A N 1
ATOM 8892 C CA . VAL A 1 1156 ? 79.644 -4.767 -69.893 1.00 85.69 1156 VAL A CA 1
ATOM 8893 C C . VAL A 1 1156 ? 80.443 -4.127 -71.025 1.00 85.69 1156 VAL A C 1
ATOM 8895 O O . VAL A 1 1156 ? 79.864 -3.612 -71.978 1.00 85.69 1156 VAL A O 1
ATOM 8898 N N . VAL A 1 1157 ? 81.773 -4.158 -70.947 1.00 85.00 1157 VAL A N 1
ATOM 8899 C CA . VAL A 1 1157 ? 82.680 -3.605 -71.965 1.00 85.00 1157 VAL A CA 1
ATOM 8900 C C . VAL A 1 1157 ? 83.656 -4.681 -72.417 1.00 85.00 1157 VAL A C 1
ATOM 8902 O O . VAL A 1 1157 ? 84.309 -5.308 -71.584 1.00 85.00 1157 VAL A O 1
ATOM 8905 N N . LYS A 1 1158 ? 83.796 -4.873 -73.733 1.00 84.25 1158 LYS A N 1
ATOM 8906 C CA . LYS A 1 1158 ? 84.808 -5.755 -74.325 1.00 84.25 1158 LYS A CA 1
ATOM 8907 C C . LYS A 1 1158 ? 85.883 -4.940 -75.032 1.00 84.25 1158 LYS A C 1
ATOM 8909 O O . LYS A 1 1158 ? 85.595 -4.161 -75.946 1.00 84.25 1158 LYS A O 1
ATOM 8914 N N . THR A 1 1159 ? 87.131 -5.130 -74.628 1.00 81.25 1159 THR A N 1
ATOM 8915 C CA . THR A 1 1159 ? 88.291 -4.420 -75.175 1.00 81.25 1159 THR A CA 1
ATOM 8916 C C . THR A 1 1159 ? 89.000 -5.215 -76.275 1.00 81.25 1159 THR A C 1
ATOM 8918 O O . THR A 1 1159 ? 88.781 -6.410 -76.475 1.00 81.25 1159 THR A O 1
ATOM 8921 N N . ALA A 1 1160 ? 89.840 -4.528 -77.053 1.00 78.00 1160 ALA A N 1
ATOM 8922 C CA . ALA A 1 1160 ? 90.521 -5.081 -78.224 1.00 78.00 1160 ALA A CA 1
ATOM 8923 C C . ALA A 1 1160 ? 91.563 -6.171 -77.910 1.00 78.00 1160 ALA A C 1
ATOM 8925 O O . ALA A 1 1160 ? 91.935 -6.906 -78.819 1.00 78.00 1160 ALA A O 1
ATOM 8926 N N . ASP A 1 1161 ? 92.001 -6.291 -76.654 1.00 76.19 1161 ASP A N 1
ATOM 8927 C CA . ASP A 1 1161 ? 92.824 -7.388 -76.124 1.00 76.19 1161 ASP A CA 1
ATOM 8928 C C . ASP A 1 1161 ? 91.989 -8.617 -75.699 1.00 76.19 1161 ASP A C 1
ATOM 8930 O O . ASP A 1 1161 ? 92.511 -9.556 -75.107 1.00 76.19 1161 ASP A O 1
ATOM 8934 N N . GLY A 1 1162 ? 90.686 -8.625 -76.004 1.00 65.06 1162 GLY A N 1
ATOM 8935 C CA . GLY A 1 1162 ? 89.776 -9.755 -75.798 1.00 65.06 1162 GLY A CA 1
ATOM 8936 C C . GLY A 1 1162 ? 89.107 -9.804 -74.424 1.00 65.06 1162 GLY A C 1
ATOM 8937 O O . GLY A 1 1162 ? 88.123 -10.532 -74.271 1.00 65.06 1162 GLY A O 1
ATOM 8938 N N . LYS A 1 1163 ? 89.584 -9.014 -73.454 1.00 73.06 1163 LYS A N 1
ATOM 8939 C CA . LYS A 1 1163 ? 89.037 -8.958 -72.093 1.00 73.06 1163 LYS A CA 1
ATOM 8940 C C . LYS A 1 1163 ? 87.608 -8.416 -72.077 1.00 73.06 1163 LYS A C 1
ATOM 8942 O O . LYS A 1 1163 ? 87.244 -7.549 -72.872 1.00 73.06 1163 LYS A O 1
ATOM 8947 N N . ILE A 1 1164 ? 86.813 -8.921 -71.136 1.00 72.44 1164 ILE A N 1
ATOM 8948 C CA . ILE A 1 1164 ? 85.441 -8.485 -70.860 1.00 72.44 1164 ILE A CA 1
ATOM 8949 C C . ILE A 1 1164 ? 85.408 -7.969 -69.424 1.00 72.44 1164 ILE A C 1
ATOM 8951 O O . ILE A 1 1164 ? 85.933 -8.617 -68.521 1.00 72.44 1164 ILE A O 1
ATOM 8955 N N . THR A 1 1165 ? 84.844 -6.781 -69.232 1.00 76.19 1165 THR A N 1
ATOM 8956 C CA . THR A 1 1165 ? 84.885 -6.040 -67.970 1.00 76.19 1165 THR A CA 1
ATOM 8957 C C . THR A 1 1165 ? 83.506 -5.539 -67.593 1.00 76.19 1165 THR A C 1
ATOM 8959 O O . THR A 1 1165 ? 82.805 -4.953 -68.416 1.00 76.19 1165 THR A O 1
ATOM 8962 N N . TYR A 1 1166 ? 83.137 -5.762 -66.335 1.00 77.56 1166 TYR A N 1
ATOM 8963 C CA . TYR A 1 1166 ? 81.826 -5.430 -65.786 1.00 77.56 1166 TYR A CA 1
ATOM 8964 C C . TYR A 1 1166 ? 81.943 -4.213 -64.866 1.00 77.56 1166 TYR A C 1
ATOM 8966 O O . TYR A 1 1166 ? 82.833 -4.166 -64.013 1.00 77.56 1166 TYR A O 1
ATOM 8974 N N . GLN A 1 1167 ? 81.045 -3.245 -65.046 1.00 81.94 1167 GLN A N 1
ATOM 8975 C CA . GLN A 1 1167 ? 80.944 -2.003 -64.279 1.00 81.94 1167 GLN A CA 1
ATOM 8976 C C . GLN A 1 1167 ? 79.478 -1.638 -63.997 1.00 81.94 1167 GLN A C 1
ATOM 8978 O O . GLN A 1 1167 ? 78.557 -2.131 -64.648 1.00 81.94 1167 GLN A O 1
ATOM 8983 N N . LYS A 1 1168 ? 79.253 -0.749 -63.024 1.00 85.44 1168 LYS A N 1
ATOM 8984 C CA . LYS A 1 1168 ? 77.926 -0.194 -62.705 1.00 85.44 1168 LYS A CA 1
ATOM 8985 C C . LYS A 1 1168 ? 77.771 1.212 -63.283 1.00 85.44 1168 LYS A C 1
ATOM 8987 O O . LYS A 1 1168 ? 78.672 2.037 -63.144 1.00 85.44 1168 LYS A O 1
ATOM 8992 N N . LEU A 1 1169 ? 76.615 1.492 -63.875 1.00 86.25 1169 LEU A N 1
ATOM 8993 C CA . LEU A 1 1169 ? 76.196 2.807 -64.360 1.00 86.25 1169 LEU A CA 1
ATOM 8994 C C . LEU A 1 1169 ? 74.963 3.260 -63.569 1.00 86.25 1169 LEU A C 1
ATOM 8996 O O . LEU A 1 1169 ? 74.065 2.456 -63.331 1.00 86.25 1169 LEU A O 1
ATOM 9000 N N . ILE A 1 1170 ? 74.908 4.524 -63.151 1.00 88.44 1170 ILE A N 1
ATOM 9001 C CA . ILE A 1 1170 ? 73.797 5.071 -62.364 1.00 88.44 1170 ILE A CA 1
ATOM 9002 C C . ILE A 1 1170 ? 73.226 6.304 -63.071 1.00 88.44 1170 ILE A C 1
ATOM 9004 O O . ILE A 1 1170 ? 73.917 7.308 -63.258 1.00 88.44 1170 ILE A O 1
ATOM 9008 N N . LYS A 1 1171 ? 71.947 6.214 -63.443 1.00 85.56 1171 LYS A N 1
ATOM 9009 C CA . LYS A 1 1171 ? 71.127 7.331 -63.908 1.00 85.56 1171 LYS A CA 1
ATOM 9010 C C . LYS A 1 1171 ? 70.448 7.959 -62.693 1.00 85.56 1171 LYS A C 1
ATOM 9012 O O . LYS A 1 1171 ? 69.618 7.302 -62.064 1.00 85.56 1171 LYS A O 1
ATOM 9017 N N . ASN A 1 1172 ? 70.788 9.212 -62.403 1.00 78.94 1172 ASN A N 1
ATOM 9018 C CA . ASN A 1 1172 ? 70.050 10.072 -61.469 1.00 78.94 1172 ASN A CA 1
ATOM 9019 C C . ASN A 1 1172 ? 68.945 10.862 -62.196 1.00 78.94 1172 ASN A C 1
ATOM 9021 O O . ASN A 1 1172 ? 68.884 10.805 -63.450 1.00 78.94 1172 ASN A O 1
#